Protein 6JIM (pdb70)

Nearest PDB structures (foldseek):
  6jim-assembly1_A  TM=1.002E+00  e=1.216E-95  Chikungunya virus
  6jim-assembly2_B  TM=9.977E-01  e=2.185E-89  Chikungunya virus
  7y38-assembly1_Y  TM=8.653E-01  e=7.399E-64  Chikungunya virus strain S27-African prototype
  3wrx-assembly2_D  TM=7.980E-01  e=1.448E-18  Tobacco mosaic virus strain tomato/L
  3wry-assembly1_C  TM=7.165E-01  e=4.463E-19  Tobacco mosaic virus strain tomato/L

B-factor: mean 48.96, std 15.88, range [22.51, 107.55]

Organism: NCBI:txid1534555

InterPro domains:
  IPR001788 RNA-dependent RNA polymerase, alsuviricetes [PF00978] (2015-2461)
  IPR002588 Alphavirus-like methyltransferase domain [PF01660] (16-377)
  IPR002588 Alphavirus-like methyltransferase domain [PS51743] (28-259)
  IPR002589 Macro domain [PF01661] (1353-1452)
  IPR002589 Macro domain [PS51154] (1324-1493)
  IPR002589 Macro domain [SM00506] (1336-1458)
  IPR002620 Alphavirus nsp2 protease domain [PF01707] (964-1165)
  IPR002620 Alphavirus nsp2 protease domain [PS51520] (1004-1327)
  IPR007094 RNA-directed RNA polymerase, catalytic domain [PS50507] (2228-2343)
  IPR027351 (+) RNA virus helicase core domain [PF01443] (719-957)
  IPR027351 (+) RNA virus helicase core domain [PS51657] (690-991)
  IPR027417 P-loop containing nucleoside triphosphate hydrolase [G3DSA:3.40.50.300] (713-842)
  IPR027417 P-loop containing nucleoside triphosphate hydrolase [G3DSA:3.40.50.300] (844-981)
  IPR027417 P-loop containing nucleoside triphosphate hydrolase [SSF52540] (717-866)
  IPR029063 S-adenosyl-L-methionine-dependent methyltransferase superfamily [G3DSA:3.40.50.150] (1145-1505)
  IPR043472 Macro domain-like [G3DSA:3.40.220.10] (1337-1493)
  IPR043472 Macro domain-like [SSF52949] (1327-1492)
  IPR043502 DNA/RNA polymerase superfamily [SSF56672] (2007-2422)
  IPR044371 Non-structural protein 3, X-domain-like [cd21557] (1349-1476)
  IPR044936 Alphavirus nsP2 protease domain superfamily [G3DSA:3.90.70.110] (991-1140)

Foldseek 3Di:
DDWDCPVDFIAAADDPVFDDQAQKTKAQLVVLVVDPVSPLCNLVSVLQQCCAVVVVSAIWIFGHDDTAHSLLRNLLRNQLRLLRRLQVVVLVQQLCCVPVNADPPDCSPVKDWDALVPDDQQKWAANVVSHIDGSVVHGTITIDDDCVNPVVSVLSSNLSSVFHRYFADFAEEEEEEDFQLCLLVVCLVPDDQQAAEEECADVLQVVSQVCSCVPPVHGHGYYYLSCCSSPFDDHAHAEYEYEQQQQEAQNSVRRSCVRRVHPHHYYYYHYVLAHHHARPSRRDRDSSDDPHPHYAYGQEHAQAEPLLQLLCCVQPVVVSHAYQQDADDAAAEAAPHDDDDDPQEAEEEADPVCQVVVCVVDPPHHYDYLNNCANAATQEYEYADEDADVPPCLDSSHSSVNSRNSRHSYYYYHYYHPVRPCVVCRRPRDDDRRHDHPVVSVVSVVVSVVVVVD/DDWDCPDQFIAAADDPVFDDQAQKTKAWLVVLCVDPVSVLQNLVSVLQCVLCVCDDTAIWIFGHDDTAHSLLGNLQRNQLSLLRRLQLVVLVQQLCCVPVNADPPDPSVQKDKDALVPDPQQKWRENVVSHIDGSVVDGGITIDDDCVSPVVSVLSSNLSSVQHRYFADFAEEEEEEDFQLCLLVVCLVPDDQQAAEEEQADVLQVVSQVCSCVVPVDGHHYYYLSCCSRPADDHAHAEYEYEQPQQGQQNSVRRSCVRRVHPHHYYYYHYVLAHHHDRPSNGDDDSSDDDHPHYAYGQEHAQAAPLLQLLCCVQPVVVRHAYQQPADDAAAEAADPPDDDDPQAAEEEADQVCQVVVCVVDPPHHYDYLNNCQNAATQEYEYADEDADVPLCLDSSHSSVNSRNGRHSYYYYYYYHPPRPVVVCRRPGDDDRSHDHPVVSVVSVVVSVVVVVPD

CATH classification: 3.40.50.300 (+1 more: 3.40.50.300)

Solvent-accessible surface area: 40825 Å² total; per-residue (Å²): 34,97,26,45,74,60,113,69,24,4,77,0,65,38,69,148,116,33,96,57,6,37,68,0,1,9,16,30,1,60,44,0,0,82,23,101,91,0,61,40,0,8,39,0,0,26,40,1,34,62,21,45,76,91,76,91,13,12,75,0,0,0,0,9,38,83,59,3,34,54,87,15,1,29,1,2,0,0,3,0,0,13,28,17,7,38,31,43,74,0,9,140,54,0,46,92,7,18,126,138,28,56,44,132,132,69,92,28,93,70,17,120,85,32,157,6,106,73,12,145,61,94,41,0,0,4,24,92,79,139,63,2,4,69,62,131,88,13,81,41,72,0,3,9,10,109,51,0,78,40,2,156,18,7,63,36,26,73,8,0,105,86,16,22,1,48,18,49,155,42,43,9,4,0,0,22,12,8,1,12,0,14,18,21,38,0,0,22,78,50,2,59,149,104,8,8,3,0,0,25,29,160,73,0,12,112,26,0,26,42,31,0,86,200,117,98,60,43,119,24,79,13,72,27,2,94,33,0,10,61,102,10,25,147,102,93,0,38,7,0,5,0,2,14,1,66,12,17,5,9,0,17,10,17,1,0,3,12,35,8,149,0,151,101,28,0,0,4,0,0,4,76,100,9,5,36,63,160,13,62,28,155,15,122,42,55,19,61,60,107,27,17,92,71,60,47,124,3,36,5,0,92,32,0,2,33,9,0,0,7,0,0,0,49,76,16,23,143,40,142,0,66,0,9,26,138,69,96,138,109,14,60,31,1,55,115,52,93,40,73,14,76,125,54,10,0,0,0,0,5,38,150,61,44,10,142,77,0,73,86,75,34,172,88,61,75,16,16,6,0,25,28,0,1,10,1,49,50,158,3,0,0,4,6,10,71,37,47,87,176,51,100,55,12,41,70,102,6,65,33,0,1,0,2,0,0,3,0,64,9,49,5,5,4,56,7,90,92,66,4,98,13,31,161,40,2,106,104,37,48,184,58,128,21,75,1,74,71,123,60,30,70,97,32,28,57,72,4,47,68,11,2,90,116,39,92,32,99,73,56,110,69,22,4,74,0,44,45,83,111,149,38,91,62,6,35,72,0,0,10,19,31,8,35,70,0,1,166,25,144,112,1,56,47,0,21,40,0,0,22,35,2,27,28,28,28,96,122,119,51,90,2,72,0,0,0,0,8,36,82,60,2,30,58,88,24,0,26,1,3,0,0,4,0,0,16,29,16,12,39,28,32,82,0,8,109,57,0,46,91,7,14,104,132,26,63,32,166,157,65,93,18,62,88,21,102,92,25,127,2,94,81,20,176,64,101,39,0,0,15,24,130,72,155,57,2,4,80,48,128,88,12,80,25,130,1,3,4,14,81,45,0,95,41,1,148,13,8,58,36,24,74,8,0,101,85,17,21,1,49,20,50,164,39,28,8,0,0,0,25,12,8,1,13,0,16,19,19,39,1,0,22,79,54,2,64,152,90,8,8,4,0,0,25,28,154,69,0,10,107,24,0,37,57,29,0,73,193,118,99,58,46,120,15,82,15,69,22,2,91,31,0,10,61,114,15,36,111,99,82,1,24,9,0,9,0,3,15,1,55,16,15,6,5,0,19,10,13,1,0,6,12,37,8,147,0,138,96,34,0,0,4,0,1,5,83,96,9,6,35,59,159,19,64,23,162,10,128,46,50,20,75,57,106,30,15,95,56,62,43,126,3,39,5,0,101,31,0,2,33,10,0,0,5,0,0,0,52,75,18,23,145,40,141,0,69,0,15,26,141,77,98,44,110,14,62,29,2,51,115,52,94,40,73,15,74,122,37,10,0,0,0,0,6,35,162,60,45,20,126,65,0,73,89,76,36,167,88,60,74,18,24,18,0,25,38,0,2,8,2,50,51,151,2,0,0,3,4,9,68,40,50,88,176,49,99,57,11,42,74,107,4,67,32,0,1,0,1,0,0,3,0,77,9,49,4,6,3,51,6,95,97,64,4,101,15,29,159,39,2,106,100,28,44,187,61,119,20,65,1,72,81,137,67,28,83,86,31,29,59,69,4,40,70,10,3,87,84,52

Structure (mmCIF, N/CA/C/O backbone):
data_6JIM
#
_entry.id   6JIM
#
_cell.length_a   53.888
_cell.length_b   53.905
_cell.length_c   100.718
_cell.angle_alpha   96.93
_cell.angle_beta   94.07
_cell.angle_gamma   97.04
#
_symmetry.space_group_name_H-M   'P 1'
#
loop_
_entity.id
_entity.type
_entity.pdbx_description
1 polymer helicase
2 polymer "RNA (5'-R(P*UP*UP*UP*UP*UP)-3')"
3 non-polymer "ADENOSINE-5'-DIPHOSPHATE"
4 non-polymer 'MAGNESIUM ION'
5 non-polymer 'ALUMINUM ION'
6 non-polymer 'FLUORIDE ION'
7 non-polymer 'CHLORIDE ION'
8 non-polymer GLYCEROL
9 water water
#
loop_
_atom_site.group_PDB
_atom_site.id
_atom_site.type_symbol
_atom_site.label_atom_id
_atom_site.label_alt_id
_atom_site.label_comp_id
_atom_site.label_asym_id
_atom_site.label_entity_id
_atom_site.label_seq_id
_atom_site.pdbx_PDB_ins_code
_atom_site.Cartn_x
_atom_site.Cartn_y
_atom_site.Cartn_z
_atom_site.occupancy
_atom_site.B_iso_or_equiv
_atom_site.auth_seq_id
_atom_site.auth_comp_id
_atom_site.auth_asym_id
_atom_site.auth_atom_id
_atom_site.pdbx_PDB_model_num
ATOM 1 N N . GLY A 1 1 ? 11.787 4.351 34.739 1.00 84.92 1 GLY A N 1
ATOM 2 C CA . GLY A 1 1 ? 11.417 4.982 35.993 1.00 81.06 1 GLY A CA 1
ATOM 3 C C . GLY A 1 1 ? 11.897 6.416 36.079 1.00 78.84 1 GLY A C 1
ATOM 4 O O . GLY A 1 1 ? 12.576 6.918 35.181 1.00 81.14 1 GLY A O 1
ATOM 5 N N . ILE A 1 2 ? 11.559 7.092 37.145 1.00 81.95 2 ILE A N 1
ATOM 6 C CA . ILE A 1 2 ? 11.991 8.476 37.296 1.00 75.44 2 ILE A CA 1
ATOM 7 C C . ILE A 1 2 ? 13.265 8.511 38.118 1.00 64.06 2 ILE A C 1
ATOM 8 O O . ILE A 1 2 ? 13.414 7.772 39.099 1.00 56.98 2 ILE A O 1
ATOM 13 N N . ILE A 1 3 ? 14.145 9.448 37.776 1.00 60.18 3 ILE A N 1
ATOM 14 C CA . ILE A 1 3 ? 15.402 9.641 38.483 1.00 59.00 3 ILE A CA 1
ATOM 15 C C . ILE A 1 3 ? 15.571 11.109 38.854 1.00 62.68 3 ILE A C 1
ATOM 16 O O . ILE A 1 3 ? 15.624 11.975 37.971 1.00 62.28 3 ILE A O 1
ATOM 21 N N . GLU A 1 4 ? 15.710 11.381 40.150 1.00 61.21 4 GLU A N 1
ATOM 22 C CA . GLU A 1 4 ? 15.965 12.717 40.670 1.00 65.28 4 GLU A CA 1
ATOM 23 C C . GLU A 1 4 ? 17.339 12.757 41.323 1.00 66.46 4 GLU A C 1
ATOM 24 O O . GLU A 1 4 ? 17.942 11.724 41.622 1.00 64.85 4 GLU A O 1
ATOM 26 N N . THR A 1 5 ? 17.826 13.972 41.565 1.00 64.83 5 THR A N 1
ATOM 27 C CA . THR A 1 5 ? 19.121 14.174 42.219 1.00 63.83 5 THR A CA 1
ATOM 28 C C . THR A 1 5 ? 19.008 15.252 43.292 1.00 66.25 5 THR A C 1
ATOM 29 O O . THR A 1 5 ? 19.642 16.304 43.201 1.00 73.57 5 THR A O 1
ATOM 33 N N . PRO A 1 6 ? 18.216 15.014 44.341 1.00 72.99 6 PRO A N 1
ATOM 34 C CA . PRO A 1 6 ? 18.112 16.007 45.427 1.00 74.39 6 PRO A CA 1
ATOM 35 C C . PRO A 1 6 ? 19.440 16.153 46.156 1.00 81.98 6 PRO A C 1
ATOM 36 O O . PRO A 1 6 ? 19.995 15.174 46.656 1.00 78.50 6 PRO A O 1
ATOM 40 N N . ARG A 1 7 ? 19.935 17.390 46.221 1.00 86.60 7 ARG A N 1
ATOM 41 C CA . ARG A 1 7 ? 21.250 17.672 46.791 1.00 90.72 7 ARG A CA 1
ATOM 42 C C . ARG A 1 7 ? 21.387 17.086 48.190 1.00 92.57 7 ARG A C 1
ATOM 43 O O . ARG A 1 7 ? 20.538 17.313 49.056 1.00 97.98 7 ARG A O 1
ATOM 45 N N . GLY A 1 8 ? 22.447 16.308 48.402 1.00 91.67 8 GLY A N 1
ATOM 46 C CA . GLY A 1 8 ? 23.359 15.907 47.346 1.00 85.41 8 GLY A CA 1
ATOM 47 C C . GLY A 1 8 ? 23.330 14.395 47.224 1.00 77.57 8 GLY A C 1
ATOM 48 O O . GLY A 1 8 ? 24.264 13.700 47.635 1.00 76.59 8 GLY A O 1
ATOM 49 N N . ALA A 1 9 ? 22.231 13.891 46.664 1.00 73.16 9 ALA A N 1
ATOM 50 C CA . ALA A 1 9 ? 21.941 12.467 46.644 1.00 64.74 9 ALA A CA 1
ATOM 51 C C . ALA A 1 9 ? 21.280 12.109 45.320 1.00 59.11 9 ALA A C 1
ATOM 52 O O . ALA A 1 9 ? 21.097 12.953 44.439 1.00 61.04 9 ALA A O 1
ATOM 54 N N . ILE A 1 10 ? 20.925 10.838 45.177 1.00 50.89 10 ILE A N 1
ATOM 55 C CA . ILE A 1 10 ? 20.247 10.340 43.989 1.00 49.78 10 ILE A CA 1
ATOM 56 C C . ILE A 1 10 ? 19.057 9.515 44.452 1.00 45.44 10 ILE A C 1
ATOM 57 O O . ILE A 1 10 ? 19.165 8.741 45.412 1.00 44.62 10 ILE A O 1
ATOM 62 N N . LYS A 1 11 ? 17.917 9.709 43.795 1.00 44.67 11 LYS A N 1
ATOM 63 C CA . LYS A 1 11 ? 16.689 8.997 44.111 1.00 49.44 11 LYS A CA 1
ATOM 64 C C . LYS A 1 11 ? 16.079 8.491 42.816 1.00 53.13 11 LYS A C 1
ATOM 65 O O . LYS A 1 11 ? 15.898 9.262 41.867 1.00 53.55 11 LYS A O 1
ATOM 71 N N . VAL A 1 12 ? 15.769 7.201 42.779 1.00 46.52 12 VAL A N 1
ATOM 72 C CA . VAL A 1 12 ? 15.109 6.582 41.641 1.00 45.93 12 VAL A CA 1
ATOM 73 C C . VAL A 1 12 ? 13.737 6.123 42.101 1.00 50.81 12 VAL A C 1
ATOM 74 O O . VAL A 1 12 ? 13.616 5.436 43.122 1.00 51.43 12 VAL A O 1
ATOM 78 N N . THR A 1 13 ? 12.707 6.521 41.369 1.00 52.07 13 THR A N 1
ATOM 79 C CA . THR A 1 13 ? 11.341 6.121 41.671 1.00 60.73 13 THR A CA 1
ATOM 80 C C . THR A 1 13 ? 10.850 5.247 40.528 1.00 58.23 13 THR A C 1
ATOM 81 O O . THR A 1 13 ? 10.894 5.658 39.363 1.00 58.82 13 THR A O 1
ATOM 85 N N . ALA A 1 14 ? 10.437 4.031 40.859 1.00 53.32 14 ALA A N 1
ATOM 86 C CA . ALA A 1 14 ? 9.871 3.128 39.876 1.00 61.53 14 ALA A CA 1
ATOM 87 C C . ALA A 1 14 ? 8.409 3.476 39.636 1.00 67.27 14 ALA A C 1
ATOM 88 O O . ALA A 1 14 ? 7.678 3.840 40.564 1.00 65.84 14 ALA A O 1
ATOM 90 N N . GLN A 1 15 ? 7.998 3.385 38.388 1.00 68.46 15 GLN A N 1
ATOM 91 C CA . GLN A 1 15 ? 6.630 3.602 37.949 1.00 71.98 15 GLN A CA 1
ATOM 92 C C . GLN A 1 15 ? 5.953 2.269 37.664 1.00 74.90 15 GLN A C 1
ATOM 93 O O . GLN A 1 15 ? 6.627 1.253 37.464 1.00 71.77 15 GLN A O 1
ATOM 99 N N . PRO A 1 16 ? 4.600 2.228 37.645 1.00 83.20 16 PRO A N 1
ATOM 100 C CA . PRO A 1 16 ? 3.898 0.940 37.506 1.00 79.32 16 PRO A CA 1
ATOM 101 C C . PRO A 1 16 ? 4.300 0.102 36.294 1.00 74.42 16 PRO A C 1
ATOM 102 O O . PRO A 1 16 ? 4.107 -1.115 36.312 1.00 74.20 16 PRO A O 1
ATOM 106 N N . THR A 1 17 ? 4.851 0.719 35.244 1.00 75.40 17 THR A N 1
ATOM 107 C CA . THR A 1 17 ? 5.274 -0.028 34.064 1.00 77.64 17 THR A CA 1
ATOM 108 C C . THR A 1 17 ? 6.595 -0.763 34.260 1.00 69.74 17 THR A C 1
ATOM 109 O O . THR A 1 17 ? 6.930 -1.632 33.445 1.00 64.23 17 THR A O 1
ATOM 113 N N . ASP A 1 18 ? 7.352 -0.432 35.299 1.00 68.62 18 ASP A N 1
ATOM 114 C CA . ASP A 1 18 ? 8.756 -0.798 35.370 1.00 64.21 18 ASP A CA 1
ATOM 115 C C . ASP A 1 18 ? 8.941 -2.254 35.772 1.00 59.12 18 ASP A C 1
ATOM 116 O O . ASP A 1 18 ? 8.166 -2.808 36.554 1.00 68.03 18 ASP A O 1
ATOM 121 N N . HIS A 1 19 ? 9.986 -2.870 35.220 1.00 46.62 19 HIS A N 1
ATOM 122 C CA . HIS A 1 19 ? 10.426 -4.182 35.676 1.00 46.07 19 HIS A CA 1
ATOM 123 C C . HIS A 1 19 ? 11.207 -4.003 36.974 1.00 48.70 19 HIS A C 1
ATOM 124 O O . HIS A 1 19 ? 12.221 -3.296 37.009 1.00 48.52 19 HIS A O 1
ATOM 131 N N . VAL A 1 20 ? 10.733 -4.636 38.039 1.00 48.35 20 VAL A N 1
ATOM 132 C CA . VAL A 1 20 ? 11.269 -4.421 39.376 1.00 50.45 20 VAL A CA 1
ATOM 133 C C . VAL A 1 20 ? 11.406 -5.769 40.075 1.00 48.71 20 VAL A C 1
ATOM 134 O O . VAL A 1 20 ? 10.520 -6.624 39.977 1.00 49.26 20 VAL A O 1
ATOM 138 N N . VAL A 1 21 ? 12.534 -5.966 40.757 1.00 42.03 21 VAL A N 1
ATOM 139 C CA . VAL A 1 21 ? 12.755 -7.111 41.636 1.00 42.82 21 VAL A CA 1
ATOM 140 C C . VAL A 1 21 ? 12.843 -6.568 43.056 1.00 42.19 21 VAL A C 1
ATOM 141 O O . VAL A 1 21 ? 13.820 -5.896 43.412 1.00 37.54 21 VAL A O 1
ATOM 145 N N . GLY A 1 22 ? 11.822 -6.842 43.870 1.00 42.90 22 GLY A N 1
ATOM 146 C CA . GLY A 1 22 ? 11.746 -6.241 45.187 1.00 37.72 22 GLY A CA 1
ATOM 147 C C . GLY A 1 22 ? 11.751 -4.726 45.093 1.00 47.38 22 GLY A C 1
ATOM 148 O O . GLY A 1 22 ? 10.813 -4.142 44.549 1.00 46.53 22 GLY A O 1
ATOM 149 N N . GLU A 1 23 ? 12.804 -4.075 45.591 1.00 39.21 23 GLU A N 1
ATOM 150 C CA . GLU A 1 23 ? 12.931 -2.622 45.530 1.00 35.94 23 GLU A CA 1
ATOM 151 C C . GLU A 1 23 ? 13.972 -2.165 44.508 1.00 37.40 23 GLU A C 1
ATOM 152 O O . GLU A 1 23 ? 14.315 -0.974 44.460 1.00 36.39 23 GLU A O 1
ATOM 158 N N . TYR A 1 24 ? 14.479 -3.072 43.688 1.00 32.77 24 TYR A N 1
ATOM 159 C CA . TYR A 1 24 ? 15.491 -2.741 42.699 1.00 33.56 24 TYR A CA 1
ATOM 160 C C . TYR A 1 24 ? 14.839 -2.641 41.329 1.00 41.41 24 TYR A C 1
ATOM 161 O O . TYR A 1 24 ? 14.092 -3.537 40.921 1.00 40.13 24 TYR A O 1
ATOM 170 N N . LEU A 1 25 ? 15.111 -1.535 40.644 1.00 37.87 25 LEU A N 1
ATOM 171 C CA . LEU A 1 25 ? 14.607 -1.298 39.302 1.00 36.73 25 LEU A CA 1
ATOM 172 C C . LEU A 1 25 ? 15.522 -1.983 38.297 1.00 42.90 25 LEU A C 1
ATOM 173 O O . LEU A 1 25 ? 16.748 -1.834 38.362 1.00 44.64 25 LEU A O 1
ATOM 178 N N . VAL A 1 26 ? 14.921 -2.745 37.383 1.00 38.23 26 VAL A N 1
ATOM 179 C CA . VAL A 1 26 ? 15.652 -3.467 36.349 1.00 41.15 26 VAL A CA 1
ATOM 180 C C . VAL A 1 26 ? 15.697 -2.595 35.101 1.00 52.02 26 VAL A C 1
ATOM 181 O O . VAL A 1 26 ? 14.656 -2.223 34.551 1.00 55.42 26 VAL A O 1
ATOM 185 N N . LEU A 1 27 ? 16.905 -2.273 34.652 1.00 46.12 27 LEU A N 1
ATOM 186 C CA . LEU A 1 27 ? 17.106 -1.403 33.512 1.00 45.85 27 LEU A CA 1
ATOM 187 C C . LEU A 1 27 ? 18.025 -2.077 32.509 1.00 47.80 27 LEU A C 1
ATOM 188 O O . LEU A 1 27 ? 18.926 -2.835 32.877 1.00 45.65 27 LEU A O 1
ATOM 193 N N . SER A 1 28 ? 17.788 -1.787 31.231 1.00 52.05 28 SER A N 1
ATOM 194 C CA . SER A 1 28 ? 18.731 -2.172 30.201 1.00 49.69 28 SER A CA 1
ATOM 195 C C . SER A 1 28 ? 19.961 -1.268 30.276 1.00 47.15 28 SER A C 1
ATOM 196 O O . SER A 1 28 ? 19.859 -0.105 30.673 1.00 48.27 28 SER A O 1
ATOM 199 N N . PRO A 1 29 ? 21.139 -1.786 29.915 1.00 49.25 29 PRO A N 1
ATOM 200 C CA . PRO A 1 29 ? 22.344 -0.939 29.938 1.00 50.25 29 PRO A CA 1
ATOM 201 C C . PRO A 1 29 ? 22.211 0.327 29.108 1.00 54.68 29 PRO A C 1
ATOM 202 O O . PRO A 1 29 ? 22.718 1.384 29.509 1.00 52.32 29 PRO A O 1
ATOM 206 N N . GLN A 1 30 ? 21.544 0.249 27.952 1.00 55.58 30 GLN A N 1
ATOM 207 C CA . GLN A 1 30 ? 21.401 1.429 27.104 1.00 57.66 30 GLN A CA 1
ATOM 208 C C . GLN A 1 30 ? 20.541 2.487 27.782 1.00 52.86 30 GLN A C 1
ATOM 209 O O . GLN A 1 30 ? 20.847 3.682 27.700 1.00 52.52 30 GLN A O 1
ATOM 215 N N . THR A 1 31 ? 19.454 2.069 28.440 1.00 47.45 31 THR A N 1
ATOM 216 C CA . THR A 1 31 ? 18.632 3.019 29.186 1.00 56.41 31 THR A CA 1
ATOM 217 C C . THR A 1 31 ? 19.460 3.747 30.237 1.00 52.01 31 THR A C 1
ATOM 218 O O . THR A 1 31 ? 19.303 4.958 30.433 1.00 50.42 31 THR A O 1
ATOM 222 N N . VAL A 1 32 ? 20.352 3.023 30.921 1.00 53.63 32 VAL A N 1
ATOM 223 C CA . VAL A 1 32 ? 21.270 3.665 31.857 1.00 50.75 32 VAL A CA 1
ATOM 224 C C . VAL A 1 32 ? 22.176 4.646 31.120 1.00 47.05 32 VAL A C 1
ATOM 225 O O . VAL A 1 32 ? 22.382 5.780 31.566 1.00 49.52 32 VAL A O 1
ATOM 229 N N . LEU A 1 33 ? 22.721 4.230 29.972 1.00 46.38 33 LEU A N 1
ATOM 230 C CA . LEU A 1 33 ? 23.674 5.079 29.259 1.00 51.01 33 LEU A CA 1
ATOM 231 C C . LEU A 1 33 ? 23.016 6.329 28.686 1.00 56.83 33 LEU A C 1
ATOM 232 O O . LEU A 1 33 ? 23.682 7.362 28.544 1.00 57.94 33 LEU A O 1
ATOM 237 N N . ARG A 1 34 ? 21.725 6.256 28.336 1.00 50.26 34 ARG A N 1
ATOM 238 C CA . ARG A 1 34 ? 21.035 7.439 27.830 1.00 51.75 34 ARG A CA 1
ATOM 239 C C . ARG A 1 34 ? 20.798 8.466 28.926 1.00 56.13 34 ARG A C 1
ATOM 240 O O . ARG A 1 34 ? 20.659 9.660 28.630 1.00 53.72 34 ARG A O 1
ATOM 248 N N . SER A 1 35 ? 20.749 8.028 30.186 1.00 58.21 35 SER A N 1
ATOM 249 C CA . SER A 1 35 ? 20.359 8.899 31.288 1.00 52.54 35 SER A CA 1
ATOM 250 C C . SER A 1 35 ? 21.584 9.620 31.827 1.00 51.27 35 SER A C 1
ATOM 251 O O . SER A 1 35 ? 22.497 8.985 32.370 1.00 51.41 35 SER A O 1
ATOM 254 N N . GLN A 1 36 ? 21.595 10.945 31.683 1.00 51.75 36 GLN A N 1
ATOM 255 C CA . GLN A 1 36 ? 22.713 11.745 32.169 1.00 58.38 36 GLN A CA 1
ATOM 256 C C . GLN A 1 36 ? 22.849 11.645 33.681 1.00 53.86 36 GLN A C 1
ATOM 257 O O . GLN A 1 36 ? 23.967 11.624 34.209 1.00 54.67 36 GLN A O 1
ATOM 263 N N . LYS A 1 37 ? 21.728 11.593 34.397 1.00 52.08 37 LYS A N 1
ATOM 264 C CA . LYS A 1 37 ? 21.788 11.600 35.854 1.00 52.62 37 LYS A CA 1
ATOM 265 C C . LYS A 1 37 ? 22.189 10.253 36.437 1.00 51.66 37 LYS A C 1
ATOM 266 O O . LYS A 1 37 ? 22.465 10.175 37.640 1.00 48.80 37 LYS A O 1
ATOM 272 N N . LEU A 1 38 ? 22.226 9.202 35.620 1.00 45.29 38 LEU A N 1
ATOM 273 C CA . LEU A 1 38 ? 22.804 7.924 35.998 1.00 48.01 38 LEU A CA 1
ATOM 274 C C . LEU A 1 38 ? 24.249 7.780 35.527 1.00 45.37 38 LEU A C 1
ATOM 275 O O . LEU A 1 38 ? 24.780 6.666 35.513 1.00 41.32 38 LEU A O 1
ATOM 280 N N . SER A 1 39 ? 24.900 8.883 35.144 1.00 45.71 39 SER A N 1
ATOM 281 C CA . SER A 1 39 ? 26.279 8.790 34.674 1.00 47.07 39 SER A CA 1
ATOM 282 C C . SER A 1 39 ? 27.214 8.216 35.732 1.00 48.39 39 SER A C 1
ATOM 283 O O . SER A 1 39 ? 28.232 7.609 35.381 1.00 53.28 39 SER A O 1
ATOM 286 N N . LEU A 1 40 ? 26.880 8.357 37.015 1.00 43.81 40 LEU A N 1
ATOM 287 C CA . LEU A 1 40 ? 27.712 7.775 38.062 1.00 45.27 40 LEU A CA 1
ATOM 288 C C . LEU A 1 40 ? 27.775 6.248 38.004 1.00 41.67 40 LEU A C 1
ATOM 289 O O . LEU A 1 40 ? 28.577 5.660 38.733 1.00 43.51 40 LEU A O 1
ATOM 294 N N . ILE A 1 41 ? 26.972 5.587 37.168 1.00 37.89 41 ILE A N 1
ATOM 295 C CA . ILE A 1 41 ? 27.076 4.133 37.033 1.00 44.12 41 ILE A CA 1
ATOM 296 C C . ILE A 1 41 ? 27.183 3.748 35.560 1.00 43.98 41 ILE A C 1
ATOM 297 O O . ILE A 1 41 ? 26.903 2.604 35.182 1.00 44.04 41 ILE A O 1
ATOM 302 N N . HIS A 1 42 ? 27.599 4.688 34.715 1.00 43.63 42 HIS A N 1
ATOM 303 C CA . HIS A 1 42 ? 27.757 4.345 33.306 1.00 47.35 42 HIS A CA 1
ATOM 304 C C . HIS A 1 42 ? 28.857 3.308 33.111 1.00 49.01 42 HIS A C 1
ATOM 305 O O . HIS A 1 42 ? 28.743 2.437 32.238 1.00 44.33 42 HIS A O 1
ATOM 312 N N . ALA A 1 43 ? 29.918 3.369 33.923 1.00 44.85 43 ALA A N 1
ATOM 313 C CA . ALA A 1 43 ? 30.938 2.329 33.855 1.00 47.45 43 ALA A CA 1
ATOM 314 C C . ALA A 1 43 ? 30.340 0.960 34.139 1.00 43.30 43 ALA A C 1
ATOM 315 O O . ALA A 1 43 ? 30.758 -0.038 33.542 1.00 42.80 43 ALA A O 1
ATOM 317 N N . LEU A 1 44 ? 29.349 0.895 35.030 1.00 39.02 44 LEU A N 1
ATOM 318 C CA . LEU A 1 44 ? 28.674 -0.371 35.294 1.00 40.78 44 LEU A CA 1
ATOM 319 C C . LEU A 1 44 ? 27.912 -0.846 34.063 1.00 44.67 44 LEU A C 1
ATOM 320 O O . LEU A 1 44 ? 28.045 -2.002 33.647 1.00 42.98 44 LEU A O 1
ATOM 325 N N . ALA A 1 45 ? 27.114 0.042 33.460 1.00 47.37 45 ALA A N 1
ATOM 326 C CA . ALA A 1 45 ? 26.359 -0.321 32.263 1.00 43.92 45 ALA A CA 1
ATOM 327 C C . ALA A 1 45 ? 27.284 -0.787 31.149 1.00 50.23 45 ALA A C 1
ATOM 328 O O . ALA A 1 45 ? 26.997 -1.775 30.463 1.00 47.38 45 ALA A O 1
ATOM 330 N N . GLU A 1 46 ? 28.408 -0.095 30.959 1.00 50.28 46 GLU A N 1
ATOM 331 C CA . GLU A 1 46 ? 29.351 -0.515 29.931 1.00 51.86 46 GLU A CA 1
ATOM 332 C C . GLU A 1 46 ? 29.932 -1.883 30.255 1.00 52.33 46 GLU A C 1
ATOM 333 O O . GLU A 1 46 ? 30.073 -2.739 29.373 1.00 47.58 46 GLU A O 1
ATOM 339 N N . GLN A 1 47 ? 30.240 -2.120 31.526 1.00 51.25 47 GLN A N 1
ATOM 340 C CA . GLN A 1 47 ? 30.793 -3.405 31.919 1.00 55.33 47 GLN A CA 1
ATOM 341 C C . GLN A 1 47 ? 29.756 -4.521 31.812 1.00 58.16 47 GLN A C 1
ATOM 342 O O . GLN A 1 47 ? 30.115 -5.679 31.557 1.00 58.07 47 GLN A O 1
ATOM 348 N N . VAL A 1 48 ? 28.470 -4.201 31.967 1.00 53.86 48 VAL A N 1
ATOM 349 C CA . VAL A 1 48 ? 27.445 -5.228 31.783 1.00 56.04 48 VAL A CA 1
ATOM 350 C C . VAL A 1 48 ? 27.375 -5.671 30.321 1.00 62.26 48 VAL A C 1
ATOM 351 O O . VAL A 1 48 ? 27.232 -6.866 30.035 1.00 57.37 48 VAL A O 1
ATOM 355 N N . LYS A 1 49 ? 27.483 -4.731 29.372 1.00 61.32 49 LYS A N 1
ATOM 356 C CA . LYS A 1 49 ? 27.384 -5.121 27.968 1.00 65.74 49 LYS A CA 1
ATOM 357 C C . LYS A 1 49 ? 28.651 -5.838 27.504 1.00 69.65 49 LYS A C 1
ATOM 358 O O . LYS A 1 49 ? 28.578 -6.814 26.752 1.00 71.34 49 LYS A O 1
ATOM 364 N N . THR A 1 50 ? 29.819 -5.387 27.969 1.00 73.33 50 THR A N 1
ATOM 365 C CA . THR A 1 50 ? 31.074 -6.004 27.558 1.00 80.39 50 THR A CA 1
ATOM 366 C C . THR A 1 50 ? 31.193 -7.463 27.992 1.00 83.94 50 THR A C 1
ATOM 367 O O . THR A 1 50 ? 31.970 -8.212 27.390 1.00 84.98 50 THR A O 1
ATOM 371 N N . CYS A 1 51 ? 30.453 -7.890 29.013 1.00 83.27 51 CYS A N 1
ATOM 372 C CA . CYS A 1 51 ? 30.488 -9.282 29.443 1.00 82.45 51 CYS A CA 1
ATOM 373 C C . CYS A 1 51 ? 29.190 -10.029 29.172 1.00 83.03 51 CYS A C 1
ATOM 374 O O . CYS A 1 51 ? 29.036 -11.155 29.648 1.00 86.63 51 CYS A O 1
ATOM 377 N N . THR A 1 52 ? 28.258 -9.450 28.413 1.00 79.94 52 THR A N 1
ATOM 378 C CA . THR A 1 52 ? 27.014 -10.141 28.081 1.00 86.72 52 THR A CA 1
ATOM 379 C C . THR A 1 52 ? 26.849 -10.279 26.574 1.00 95.91 52 THR A C 1
ATOM 380 O O . THR A 1 52 ? 26.999 -11.386 26.049 1.00 99.85 52 THR A O 1
ATOM 384 N N . HIS A 1 53 ? 26.539 -9.191 25.860 1.00 98.99 53 HIS A N 1
ATOM 385 C CA . HIS A 1 53 ? 26.311 -9.279 24.422 1.00 99.04 53 HIS A CA 1
ATOM 386 C C . HIS A 1 53 ? 27.546 -9.777 23.686 1.00 98.54 53 HIS A C 1
ATOM 387 O O . HIS A 1 53 ? 27.423 -10.499 22.689 1.00 101.70 53 HIS A O 1
ATOM 389 N N . ASN A 1 54 ? 28.738 -9.414 24.161 1.00 101.48 54 ASN A N 1
ATOM 390 C CA . ASN A 1 54 ? 29.988 -9.863 23.563 1.00 103.19 54 ASN A CA 1
ATOM 391 C C . ASN A 1 54 ? 30.717 -10.913 24.386 1.00 99.43 54 ASN A C 1
ATOM 392 O O . ASN A 1 54 ? 31.406 -11.758 23.811 1.00 100.47 54 ASN A O 1
ATOM 394 N N . GLY A 1 55 ? 30.583 -10.884 25.708 1.00 102.36 55 GLY A N 1
ATOM 395 C CA . GLY A 1 55 ? 31.248 -11.849 26.567 1.00 96.89 55 GLY A CA 1
ATOM 396 C C . GLY A 1 55 ? 32.762 -11.732 26.560 1.00 91.82 55 GLY A C 1
ATOM 397 O O . GLY A 1 55 ? 33.323 -10.790 25.995 1.00 86.49 55 GLY A O 1
ATOM 398 N N . TYR A 1 65 ? 19.438 -9.887 25.801 1.00 82.26 65 TYR A N 1
ATOM 399 C CA . TYR A 1 65 ? 19.930 -8.617 25.274 1.00 83.55 65 TYR A CA 1
ATOM 400 C C . TYR A 1 65 ? 21.387 -8.394 25.657 1.00 79.84 65 TYR A C 1
ATOM 401 O O . TYR A 1 65 ? 22.221 -9.294 25.540 1.00 76.86 65 TYR A O 1
ATOM 403 N N . ASP A 1 66 ? 21.692 -7.180 26.114 1.00 77.04 66 ASP A N 1
ATOM 404 C CA . ASP A 1 66 ? 23.035 -6.830 26.554 1.00 76.01 66 ASP A CA 1
A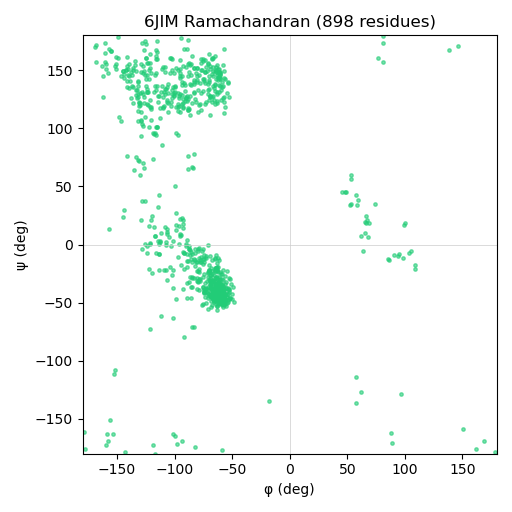TOM 405 C C . ASP A 1 66 ? 23.180 -6.898 28.074 1.00 72.50 66 ASP A C 1
ATOM 406 O O . ASP A 1 66 ? 24.023 -6.201 28.648 1.00 76.44 66 ASP A O 1
ATOM 408 N N . GLY A 1 67 ? 22.382 -7.741 28.736 1.00 69.08 67 GLY A N 1
ATOM 409 C CA . GLY A 1 67 ? 22.384 -7.822 30.186 1.00 58.72 67 GLY A CA 1
ATOM 410 C C . GLY A 1 67 ? 21.412 -6.837 30.806 1.00 56.65 67 GLY A C 1
ATOM 411 O O . GLY A 1 67 ? 20.606 -6.193 30.124 1.00 53.05 67 GLY A O 1
ATOM 412 N N . ARG A 1 68 ? 21.493 -6.718 32.136 1.00 50.11 68 ARG A N 1
ATOM 413 C CA . ARG A 1 68 ? 20.648 -5.783 32.868 1.00 48.17 68 ARG A CA 1
ATOM 414 C C . ARG A 1 68 ? 21.451 -5.096 33.963 1.00 48.19 68 ARG A C 1
ATOM 415 O O . ARG A 1 68 ? 22.462 -5.615 34.440 1.00 49.00 68 ARG A O 1
ATOM 423 N N . VAL A 1 69 ? 20.990 -3.911 34.348 1.00 50.44 69 VAL A N 1
ATOM 424 C CA . VAL A 1 69 ? 21.570 -3.137 35.43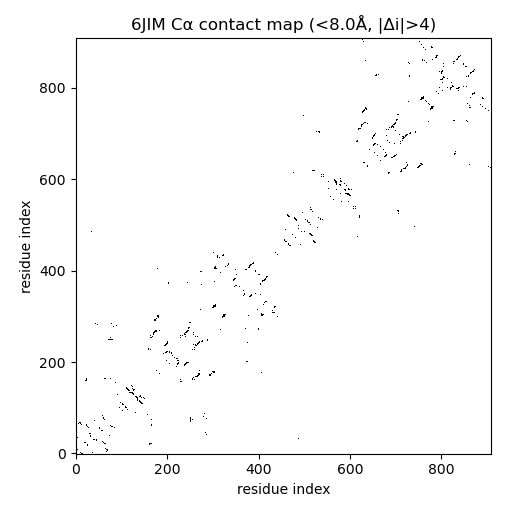6 1.00 43.44 69 VAL A CA 1
ATOM 425 C C . VAL A 1 69 ? 20.463 -2.918 36.451 1.00 45.47 69 VAL A C 1
ATOM 426 O O . VAL A 1 69 ? 19.399 -2.394 36.100 1.00 45.03 69 VAL A O 1
ATOM 430 N N . LEU A 1 70 ? 20.708 -3.314 37.703 1.00 40.13 70 LEU A N 1
ATOM 431 C CA . LEU A 1 70 ? 19.755 -3.125 38.790 1.00 39.91 70 LEU A CA 1
ATOM 432 C C . LEU A 1 70 ? 20.147 -1.910 39.615 1.00 42.19 70 LEU A C 1
ATOM 433 O O . LEU A 1 70 ? 21.322 -1.727 39.947 1.00 38.66 70 LEU A O 1
ATOM 438 N N . VAL A 1 71 ? 19.159 -1.095 39.969 1.00 37.43 71 VAL A N 1
ATOM 439 C CA . VAL A 1 71 ? 19.424 0.118 40.739 1.00 36.58 71 VAL A CA 1
ATOM 440 C C . VAL A 1 71 ? 18.463 0.199 41.918 1.00 37.04 71 VAL A C 1
ATOM 441 O O . VAL A 1 71 ? 17.273 -0.131 41.780 1.00 35.61 71 VAL A O 1
ATOM 445 N N . PRO A 1 72 ? 18.937 0.624 43.089 1.00 36.15 72 PRO A N 1
ATOM 446 C CA . PRO A 1 72 ? 18.046 0.743 44.244 1.00 38.90 72 PRO A CA 1
ATOM 447 C C . PRO A 1 72 ? 17.084 1.899 44.032 1.00 35.57 72 PRO A C 1
ATOM 448 O O . PRO A 1 72 ? 17.485 2.987 43.617 1.00 36.88 72 PRO A O 1
ATOM 452 N N . SER A 1 73 ? 15.808 1.653 44.307 1.00 37.44 73 SER A N 1
ATOM 453 C CA . SER A 1 73 ? 14.766 2.640 44.066 1.00 42.08 73 SER A CA 1
ATOM 454 C C . SER A 1 73 ? 13.993 2.914 45.347 1.00 38.45 73 SER A C 1
ATOM 455 O O . SER A 1 73 ? 13.957 2.083 46.260 1.00 41.93 73 SER A O 1
ATOM 458 N N . GLY A 1 74 ? 13.384 4.100 45.411 1.00 41.74 74 GLY A N 1
ATOM 459 C CA . GLY A 1 74 ? 12.468 4.454 46.473 1.00 46.73 74 GLY A CA 1
ATOM 460 C C . GLY A 1 74 ? 13.021 5.378 47.537 1.00 46.49 74 GLY A C 1
ATOM 461 O O . GLY A 1 74 ? 12.247 5.834 48.393 1.00 47.21 74 GLY A O 1
ATOM 462 N N . TYR A 1 75 ? 14.323 5.674 47.514 1.00 39.18 75 TYR A N 1
ATOM 463 C CA . TYR A 1 75 ? 14.965 6.382 48.614 1.00 41.89 75 TYR A CA 1
ATOM 464 C C . TYR A 1 75 ? 16.079 7.270 48.082 1.00 44.47 75 TYR A C 1
ATOM 465 O O . TYR A 1 75 ? 16.778 6.912 47.130 1.00 42.56 75 TYR A O 1
ATOM 474 N N . ALA A 1 76 ? 16.253 8.423 48.722 1.00 42.59 76 ALA A N 1
ATOM 475 C CA . ALA A 1 76 ? 17.396 9.288 48.438 1.00 44.92 76 ALA A CA 1
ATOM 476 C C . ALA A 1 76 ? 18.651 8.671 49.043 1.00 48.76 76 ALA A C 1
ATOM 477 O O . ALA A 1 76 ? 18.725 8.468 50.260 1.00 45.12 76 ALA A O 1
ATOM 479 N N . ILE A 1 77 ? 19.639 8.382 48.199 1.00 45.08 77 ILE A N 1
ATOM 480 C CA . ILE A 1 77 ? 20.833 7.640 48.590 1.00 46.60 77 ILE A CA 1
ATOM 481 C C . ILE A 1 77 ? 22.053 8.465 48.209 1.00 42.64 77 ILE A C 1
ATOM 482 O O . ILE A 1 77 ? 22.030 9.183 47.206 1.00 43.30 77 ILE A O 1
ATOM 487 N N . SER A 1 78 ? 23.110 8.382 49.017 1.00 42.62 78 SER A N 1
ATOM 488 C CA . SER A 1 78 ? 24.365 9.020 48.645 1.00 37.88 78 SER A CA 1
ATOM 489 C C . SER A 1 78 ? 24.898 8.389 47.361 1.00 36.49 78 SER A C 1
ATOM 490 O O . SER A 1 78 ? 24.678 7.197 47.113 1.00 41.51 78 SER A O 1
ATOM 493 N N . PRO A 1 79 ? 25.593 9.171 46.519 1.00 40.31 79 PRO A N 1
ATOM 494 C CA . PRO A 1 79 ? 26.073 8.618 45.239 1.00 41.50 79 PRO A CA 1
ATOM 495 C C . PRO A 1 79 ? 26.936 7.383 45.405 1.00 35.27 79 PRO A C 1
ATOM 496 O O . PRO A 1 79 ? 26.775 6.418 44.650 1.00 36.70 79 PRO A O 1
ATOM 500 N N . GLU A 1 80 ? 27.851 7.389 46.377 1.00 34.95 80 GLU A N 1
ATOM 501 C CA . GLU A 1 80 ? 28.734 6.239 46.563 1.00 40.98 80 GLU A CA 1
ATOM 502 C C . GLU A 1 80 ? 27.943 4.996 46.957 1.00 39.64 80 GLU A C 1
ATOM 503 O O . GLU A 1 80 ? 28.214 3.901 46.452 1.00 34.10 80 GLU A O 1
ATOM 509 N N . ASP A 1 81 ? 26.952 5.136 47.841 1.00 37.78 81 ASP A N 1
ATOM 510 C CA . ASP A 1 81 ? 26.162 3.962 48.210 1.00 34.17 81 ASP A CA 1
ATOM 511 C C . ASP A 1 81 ? 25.307 3.497 47.036 1.00 34.29 81 ASP A C 1
ATOM 512 O O . ASP A 1 81 ? 25.139 2.290 46.815 1.00 32.31 81 ASP A O 1
ATOM 517 N N . PHE A 1 82 ? 24.783 4.446 46.258 1.00 34.42 82 PHE A N 1
ATOM 518 C CA . PHE A 1 82 ? 24.031 4.098 45.059 1.00 30.67 82 PHE A CA 1
ATOM 519 C C . PHE A 1 82 ? 24.868 3.232 44.128 1.00 36.06 82 PHE A C 1
ATOM 520 O O . PHE A 1 82 ? 24.400 2.198 43.629 1.00 31.26 82 PHE A O 1
ATOM 528 N N . GLN A 1 83 ? 26.116 3.641 43.886 1.00 31.44 83 GLN A N 1
ATOM 529 C CA . GLN A 1 83 ? 26.999 2.864 43.026 1.00 32.27 83 GLN A CA 1
ATOM 530 C C . GLN A 1 83 ? 27.180 1.454 43.565 1.00 30.70 83 GLN A C 1
ATOM 531 O O . GLN A 1 83 ? 27.005 0.475 42.836 1.00 32.26 83 GLN A O 1
ATOM 537 N N . SER A 1 84 ? 27.507 1.338 44.860 1.00 30.24 84 SER A N 1
ATOM 538 C CA . SER A 1 84 ? 27.798 0.033 45.446 1.00 33.34 84 SER A CA 1
ATOM 539 C C . SER A 1 84 ? 26.577 -0.876 45.400 1.00 28.64 84 SER A C 1
ATOM 540 O O . SER A 1 84 ? 26.675 -2.050 45.024 1.00 28.31 84 SER A O 1
ATOM 543 N N . LEU A 1 85 ? 25.418 -0.350 45.805 1.00 28.36 85 LEU A N 1
ATOM 544 C CA . LEU A 1 85 ? 24.191 -1.145 45.792 1.00 29.64 85 LEU A CA 1
ATOM 545 C C . LEU A 1 85 ? 23.800 -1.551 44.375 1.00 29.97 85 LEU A C 1
ATOM 546 O O . LEU A 1 85 ? 23.310 -2.668 44.157 1.00 35.11 85 LEU A O 1
ATOM 551 N N . SER A 1 86 ? 23.988 -0.655 43.399 1.00 28.87 86 SER A N 1
ATOM 552 C CA . SER A 1 86 ? 23.673 -1.001 42.008 1.00 29.61 86 SER A CA 1
ATOM 553 C C . SER A 1 86 ? 24.561 -2.136 41.521 1.00 30.30 86 SER A C 1
ATOM 554 O O . SER A 1 86 ? 24.072 -3.156 41.030 1.00 31.91 86 SER A O 1
ATOM 557 N N . GLU A 1 87 ? 25.879 -1.981 41.672 1.00 29.63 87 GLU A N 1
ATOM 558 C CA . GLU A 1 87 ? 26.813 -2.975 41.147 1.00 29.78 87 GLU A CA 1
ATOM 559 C C . GLU A 1 87 ? 26.598 -4.342 41.779 1.00 35.33 87 GLU A C 1
ATOM 560 O O . GLU A 1 87 ? 26.647 -5.369 41.088 1.00 32.26 87 GLU A O 1
ATOM 566 N N . SER A 1 88 ? 26.376 -4.382 43.097 1.00 28.20 88 SER A N 1
ATOM 567 C CA . SER A 1 88 ? 26.253 -5.674 43.758 1.00 33.23 88 SER A CA 1
ATOM 568 C C . SER A 1 88 ? 24.980 -6.386 43.317 1.00 27.10 88 SER A C 1
ATOM 569 O O . SER A 1 88 ? 25.009 -7.573 42.962 1.00 29.70 88 SER A O 1
ATOM 572 N N . ALA A 1 89 ? 23.847 -5.681 43.347 1.00 28.38 89 ALA A N 1
ATOM 573 C CA . ALA A 1 89 ? 22.590 -6.280 42.896 1.00 30.05 89 ALA A CA 1
ATOM 574 C C . ALA A 1 89 ? 22.639 -6.641 41.415 1.00 33.02 89 ALA A C 1
ATOM 575 O O . ALA A 1 89 ? 22.062 -7.661 41.002 1.00 31.21 89 ALA A O 1
ATOM 577 N N . THR A 1 90 ? 23.348 -5.839 40.606 1.00 29.35 90 THR A N 1
ATOM 578 C CA . THR A 1 90 ? 23.447 -6.114 39.169 1.00 32.30 90 THR A CA 1
ATOM 579 C C . THR A 1 90 ? 24.184 -7.423 38.894 1.00 37.07 90 THR A C 1
ATOM 580 O O . THR A 1 90 ? 23.801 -8.189 37.990 1.00 33.16 90 THR A O 1
ATOM 584 N N . MET A 1 91 ? 25.259 -7.681 39.651 1.00 34.23 91 MET A N 1
ATOM 585 C CA . MET A 1 91 ? 26.030 -8.904 39.468 1.00 29.78 91 MET A CA 1
ATOM 586 C C . MET A 1 91 ? 25.176 -10.121 39.783 1.00 33.94 91 MET A C 1
ATOM 587 O O . MET A 1 91 ? 25.213 -11.120 39.057 1.00 34.83 91 MET A O 1
ATOM 592 N N . VAL A 1 92 ? 24.399 -10.052 40.868 1.00 33.31 92 VAL A N 1
ATOM 593 C CA . VAL A 1 92 ? 23.524 -11.163 41.235 1.00 33.59 92 VAL A CA 1
ATOM 594 C C . VAL A 1 92 ? 22.534 -11.450 40.109 1.00 35.65 92 VAL A C 1
ATOM 595 O O . VAL A 1 92 ? 22.380 -12.597 39.668 1.00 35.00 92 VAL A O 1
ATOM 599 N N . TYR A 1 93 ? 21.845 -10.410 39.630 1.00 33.98 93 TYR A N 1
ATOM 600 C CA . TYR A 1 93 ? 20.869 -10.589 38.556 1.00 35.51 93 TYR A CA 1
ATOM 601 C C . TYR A 1 93 ? 21.509 -11.221 37.322 1.00 37.94 93 TYR A C 1
ATOM 602 O O . TYR A 1 93 ? 21.003 -12.215 36.786 1.00 38.57 93 TYR A O 1
ATOM 611 N N . ASN A 1 94 ? 22.619 -10.651 36.847 1.00 37.58 94 ASN A N 1
ATOM 612 C CA . ASN A 1 94 ? 23.194 -11.125 35.589 1.00 39.29 94 ASN A CA 1
ATOM 613 C C . ASN A 1 94 ? 23.802 -12.509 35.739 1.00 38.03 94 ASN A C 1
ATOM 614 O O . ASN A 1 94 ? 23.820 -13.282 34.772 1.00 37.29 94 ASN A O 1
ATOM 619 N N . GLU A 1 95 ? 24.310 -12.840 36.931 1.00 32.75 95 GLU A N 1
ATOM 620 C CA . GLU A 1 95 ? 24.841 -14.181 37.143 1.00 30.00 95 GLU A CA 1
ATOM 621 C C . GLU A 1 95 ? 23.739 -15.220 37.023 1.00 33.52 95 GLU A C 1
ATOM 622 O O . GLU A 1 95 ? 23.966 -16.316 36.500 1.00 32.20 95 GLU A O 1
ATOM 628 N N . ARG A 1 96 ? 22.539 -14.889 37.504 1.00 30.46 96 ARG A N 1
ATOM 629 C CA . ARG A 1 96 ? 21.406 -15.804 37.379 1.00 36.46 96 ARG A CA 1
ATOM 630 C C . ARG A 1 96 ? 20.976 -15.950 35.926 1.00 42.37 96 ARG A C 1
ATOM 631 O O . ARG A 1 96 ? 20.688 -17.061 35.458 1.00 41.09 96 ARG A O 1
ATOM 639 N N . GLU A 1 97 ? 20.920 -14.832 35.203 1.00 41.78 97 GLU A N 1
ATOM 640 C CA . GLU A 1 97 ? 20.609 -14.883 33.781 1.00 41.16 97 GLU A CA 1
ATOM 641 C C . GLU A 1 97 ? 21.680 -15.652 33.023 1.00 46.40 97 GLU A C 1
ATOM 642 O O . GLU A 1 97 ? 21.369 -16.486 32.165 1.00 47.88 97 GLU A O 1
ATOM 648 N N . PHE A 1 98 ? 22.949 -15.395 33.342 1.00 40.09 98 PHE A N 1
ATOM 649 C CA . PHE A 1 98 ? 24.045 -16.068 32.656 1.00 39.02 98 PHE A CA 1
ATOM 650 C C . PHE A 1 98 ? 23.951 -17.580 32.821 1.00 45.87 98 PHE A C 1
ATOM 651 O O . PHE A 1 98 ? 23.970 -18.325 31.832 1.00 49.79 98 PHE A O 1
ATOM 659 N N . VAL A 1 99 ? 23.832 -18.053 34.066 1.00 40.25 99 VAL A N 1
ATOM 660 C CA . VAL A 1 99 ? 23.754 -19.494 34.311 1.00 42.34 99 VAL A CA 1
ATOM 661 C C . VAL A 1 99 ? 22.552 -20.094 33.595 1.00 40.84 99 VAL A C 1
ATOM 662 O O . VAL A 1 99 ? 22.655 -21.134 32.931 1.00 43.85 99 VAL A O 1
ATOM 666 N N . ASN A 1 100 ? 21.391 -19.451 33.721 1.00 37.72 100 ASN A N 1
ATOM 667 C CA . ASN A 1 100 ? 20.191 -20.008 33.104 1.00 43.09 100 ASN A CA 1
ATOM 668 C C . ASN A 1 100 ? 20.298 -20.001 31.581 1.00 51.44 100 ASN A C 1
ATOM 669 O O . ASN A 1 100 ? 19.852 -20.950 30.918 1.00 51.95 100 ASN A O 1
ATOM 674 N N . ARG A 1 101 ? 20.888 -18.946 31.006 1.00 43.12 101 ARG A N 1
ATOM 675 C CA . ARG A 1 101 ? 21.035 -18.906 29.553 1.00 51.86 101 ARG A CA 1
ATOM 676 C C . ARG A 1 101 ? 21.951 -20.022 29.076 1.00 55.85 101 ARG A C 1
ATOM 677 O O . ARG A 1 101 ? 21.677 -20.669 28.059 1.00 62.01 101 ARG A O 1
ATOM 685 N N . LYS A 1 102 ? 23.025 -20.283 29.823 1.00 54.44 102 LYS A N 1
ATOM 686 C CA . LYS A 1 102 ? 23.926 -21.378 29.488 1.00 53.55 102 LYS A CA 1
ATOM 687 C C . LYS A 1 102 ? 23.200 -22.718 29.533 1.00 57.19 102 LYS A C 1
ATOM 688 O O . LYS A 1 102 ? 23.299 -23.523 28.600 1.00 59.90 102 LYS A O 1
ATOM 694 N N . LEU A 1 103 ? 22.454 -22.972 30.612 1.00 52.32 103 LEU A N 1
ATOM 695 C CA . LEU A 1 103 ? 21.669 -24.199 30.681 1.00 51.37 103 LEU A CA 1
ATOM 696 C C . LEU A 1 103 ? 20.664 -24.261 29.533 1.00 53.66 103 LEU A C 1
ATOM 697 O O . LEU A 1 103 ? 20.505 -25.307 28.891 1.00 53.82 103 LEU A O 1
ATOM 702 N N . HIS A 1 104 ? 19.991 -23.140 29.246 1.00 55.94 104 HIS A N 1
ATOM 703 C CA . HIS A 1 104 ? 19.042 -23.106 28.136 1.00 60.22 104 HIS A CA 1
ATOM 704 C C . HIS A 1 104 ? 19.727 -23.411 26.816 1.00 57.55 104 HIS A C 1
ATOM 705 O O . HIS A 1 104 ? 19.121 -24.018 25.925 1.00 59.96 104 HIS A O 1
ATOM 712 N N . HIS A 1 105 ? 20.986 -23.000 26.671 1.00 59.54 105 HIS A N 1
ATOM 713 C CA . HIS A 1 105 ? 21.723 -23.308 25.454 1.00 62.86 105 HIS A CA 1
ATOM 714 C C . HIS A 1 105 ? 21.981 -24.803 25.331 1.00 63.56 105 HIS A C 1
ATOM 715 O O . HIS A 1 105 ? 21.851 -25.375 24.242 1.00 67.13 105 HIS A O 1
ATOM 722 N N . ILE A 1 106 ? 22.351 -25.451 26.435 1.00 61.20 106 ILE A N 1
ATOM 723 C CA . ILE A 1 106 ? 22.614 -26.886 26.393 1.00 61.49 106 ILE A CA 1
ATOM 724 C C . ILE A 1 106 ? 21.339 -27.648 26.057 1.00 57.61 106 ILE A C 1
ATOM 725 O O . ILE A 1 106 ? 21.339 -28.553 25.214 1.00 56.56 106 ILE A O 1
ATOM 730 N N . ALA A 1 107 ? 20.223 -27.270 26.687 1.00 57.51 107 ALA A N 1
ATOM 731 C CA . ALA A 1 107 ? 18.969 -27.989 26.482 1.00 59.23 107 ALA A CA 1
ATOM 732 C C . ALA A 1 107 ? 18.457 -27.861 25.051 1.00 62.79 107 ALA A C 1
ATOM 733 O O . ALA A 1 107 ? 17.813 -28.785 24.542 1.00 65.34 107 ALA A O 1
ATOM 735 N N . MET A 1 108 ? 18.728 -26.740 24.387 1.00 60.34 108 MET A N 1
ATOM 736 C CA . MET A 1 108 ? 18.158 -26.485 23.070 1.00 61.12 108 MET A CA 1
ATOM 737 C C . MET A 1 108 ? 19.132 -26.744 21.933 1.00 68.34 108 MET A C 1
ATOM 738 O O . MET A 1 108 ? 18.723 -27.226 20.871 1.00 65.69 108 MET A O 1
ATOM 743 N N . HIS A 1 109 ? 20.407 -26.417 22.122 1.00 67.66 109 HIS A N 1
ATOM 744 C CA . HIS A 1 109 ? 21.407 -26.579 21.078 1.00 69.64 109 HIS A CA 1
ATOM 745 C C . HIS A 1 109 ? 22.356 -27.736 21.343 1.00 72.28 109 HIS A C 1
ATOM 746 O O . HIS A 1 109 ? 23.245 -27.989 20.523 1.00 76.93 109 HIS A O 1
ATOM 753 N N . GLY A 1 110 ? 22.194 -28.446 22.459 1.00 70.89 110 GLY A N 1
ATOM 754 C CA . GLY A 1 110 ? 23.069 -29.540 22.796 1.00 68.44 110 GLY A CA 1
ATOM 755 C C . GLY A 1 110 ? 24.362 -29.055 23.413 1.00 67.55 110 GLY A C 1
ATOM 756 O O . GLY A 1 110 ? 24.782 -27.911 23.212 1.00 66.24 110 GLY A O 1
ATOM 757 N N . PRO A 1 111 ? 25.024 -29.923 24.176 1.00 69.44 111 PRO A N 1
ATOM 758 C CA . PRO A 1 111 ? 26.240 -29.505 24.882 1.00 67.47 111 PRO A CA 1
ATOM 759 C C . PRO A 1 111 ? 27.376 -29.184 23.924 1.00 78.17 111 PRO A C 1
ATOM 760 O O . PRO A 1 111 ? 27.460 -29.710 22.810 1.00 78.86 111 PRO A O 1
ATOM 764 N N . ALA A 1 112 ? 28.262 -28.302 24.374 1.00 78.20 112 ALA A N 1
ATOM 765 C CA . ALA A 1 112 ? 29.495 -28.013 23.652 1.00 83.09 112 ALA A CA 1
ATOM 766 C C . ALA A 1 112 ? 30.549 -29.024 24.093 1.00 89.69 112 ALA A C 1
ATOM 767 O O . ALA A 1 112 ? 30.982 -29.015 25.251 1.00 81.55 112 ALA A O 1
ATOM 769 N N . LEU A 1 113 ? 30.937 -29.914 23.183 1.00 86.31 113 LEU A N 1
ATOM 770 C CA . LEU A 1 113 ? 32.018 -30.857 23.426 1.00 90.99 113 LEU A CA 1
ATOM 771 C C . LEU A 1 113 ? 33.358 -30.209 23.088 1.00 95.18 113 LEU A C 1
ATOM 772 O O . LEU A 1 113 ? 33.456 -29.396 22.162 1.00 99.02 113 LEU A O 1
ATOM 777 N N . ASN A 1 114 ? 34.396 -30.563 23.847 1.00 96.56 114 ASN A N 1
ATOM 778 C CA . ASN A 1 114 ? 34.326 -31.520 24.950 1.00 94.20 114 ASN A CA 1
ATOM 779 C C . ASN A 1 114 ? 34.526 -30.793 26.268 1.00 91.77 114 ASN A C 1
ATOM 780 O O . ASN A 1 114 ? 35.645 -30.713 26.774 1.00 91.84 114 ASN A O 1
ATOM 785 N N . THR A 1 115 ? 33.449 -30.251 26.819 1.00 98.17 115 THR A N 1
ATOM 786 C CA . THR A 1 115 ? 33.520 -29.432 28.020 1.00 87.76 115 THR A CA 1
ATOM 787 C C . THR A 1 115 ? 32.694 -30.088 29.124 1.00 83.58 115 THR A C 1
ATOM 788 O O . THR A 1 115 ? 32.208 -31.212 28.978 1.00 83.52 115 THR A O 1
ATOM 792 N N . ASP A 1 116 ? 32.533 -29.376 30.241 1.00 84.95 116 ASP A N 1
ATOM 793 C CA . ASP A 1 116 ? 31.665 -29.890 31.293 1.00 83.78 116 ASP A CA 1
ATOM 794 C C . ASP A 1 116 ? 30.193 -29.741 30.936 1.00 76.60 116 ASP A C 1
ATOM 795 O O . ASP A 1 116 ? 29.350 -30.352 31.599 1.00 75.42 116 ASP A O 1
ATOM 800 N N . GLU A 1 117 ? 29.871 -28.962 29.894 1.00 78.45 117 GLU A N 1
ATOM 801 C CA . GLU A 1 117 ? 28.511 -28.946 29.352 1.00 73.46 117 GLU A CA 1
ATOM 802 C C . GLU A 1 117 ? 28.011 -30.351 29.049 1.00 68.84 117 GLU A C 1
ATOM 803 O O . GLU A 1 117 ? 26.804 -30.613 29.121 1.00 63.12 117 GLU A O 1
ATOM 809 N N . GLU A 1 118 ? 28.924 -31.264 28.710 1.00 69.68 118 GLU A N 1
ATOM 810 C CA . GLU A 1 118 ? 28.546 -32.629 28.378 1.00 71.52 118 GLU A CA 1
ATOM 811 C C . GLU A 1 118 ? 28.084 -33.428 29.592 1.00 68.51 118 GLU A C 1
ATOM 812 O O . GLU A 1 118 ? 27.341 -34.399 29.425 1.00 67.01 118 GLU A O 1
ATOM 818 N N . SER A 1 119 ? 28.487 -33.048 30.805 1.00 74.57 119 SER A N 1
ATOM 819 C CA . SER A 1 119 ? 28.050 -33.777 31.992 1.00 73.07 119 SER A CA 1
ATOM 820 C C . SER A 1 119 ? 26.603 -33.486 32.382 1.00 67.79 119 SER A C 1
ATOM 821 O O . SER A 1 119 ? 26.098 -34.104 33.326 1.00 68.04 119 SER A O 1
ATOM 824 N N . TYR A 1 120 ? 25.928 -32.570 31.693 1.00 60.72 120 TYR A N 1
ATOM 825 C CA . TYR A 1 120 ? 24.511 -32.339 31.933 1.00 57.99 120 TYR A CA 1
ATOM 826 C C . TYR A 1 120 ? 23.675 -33.350 31.158 1.00 63.95 120 TYR A C 1
ATOM 827 O O . TYR A 1 120 ? 24.091 -33.856 30.112 1.00 68.74 120 TYR A O 1
ATOM 836 N N . GLU A 1 121 ? 22.487 -33.650 31.684 1.00 56.53 121 GLU A N 1
ATOM 837 C CA . GLU A 1 121 ? 21.606 -34.653 31.093 1.00 67.44 121 GLU A CA 1
ATOM 838 C C . GLU A 1 121 ? 20.207 -34.078 30.950 1.00 68.56 121 GLU A C 1
ATOM 839 O O . GLU A 1 121 ? 19.616 -33.622 31.936 1.00 62.25 121 GLU A O 1
ATOM 845 N N . LEU A 1 122 ? 19.690 -34.078 29.723 1.00 66.22 122 LEU A N 1
ATOM 846 C CA . LEU A 1 122 ? 18.277 -33.789 29.518 1.00 68.84 122 LEU A CA 1
ATOM 847 C C . LEU A 1 122 ? 17.478 -34.995 29.990 1.00 70.38 122 LEU A C 1
ATOM 848 O O . LEU A 1 122 ? 17.714 -36.120 29.536 1.00 69.13 122 LEU A O 1
ATOM 853 N N . VAL A 1 123 ? 16.563 -34.766 30.929 1.00 68.70 123 VAL A N 1
ATOM 854 C CA . VAL A 1 123 ? 15.852 -35.836 31.612 1.00 62.51 123 VAL A CA 1
ATOM 855 C C . VAL A 1 123 ? 14.410 -35.388 31.812 1.00 61.63 123 VAL A C 1
ATOM 856 O O . VAL A 1 123 ? 14.082 -34.205 31.708 1.00 63.67 123 VAL A O 1
ATOM 860 N N . ARG A 1 124 ? 13.533 -36.353 32.059 1.00 62.66 124 ARG A N 1
ATOM 861 C CA . ARG A 1 124 ? 12.160 -36.046 32.430 1.00 63.61 124 ARG A CA 1
ATOM 862 C C . ARG A 1 124 ? 12.084 -35.831 33.936 1.00 58.39 124 ARG A C 1
ATOM 863 O O . ARG A 1 124 ? 12.695 -36.573 34.709 1.00 59.14 124 ARG A O 1
ATOM 871 N N . ALA A 1 125 ? 11.333 -34.804 34.348 1.00 63.21 125 ALA A N 1
ATOM 872 C CA . ALA A 1 125 ? 11.366 -34.372 35.744 1.00 63.97 125 ALA A CA 1
ATOM 873 C C . ALA A 1 125 ? 10.919 -35.474 36.692 1.00 67.11 125 ALA A C 1
ATOM 874 O O . ALA A 1 125 ? 11.383 -35.534 37.836 1.00 65.42 125 ALA A O 1
ATOM 876 N N . GLU A 1 126 ? 10.034 -36.361 36.237 1.00 65.54 126 GLU A N 1
ATOM 877 C CA . GLU A 1 126 ? 9.542 -37.434 37.087 1.00 66.27 126 GLU A CA 1
ATOM 878 C C . GLU A 1 126 ? 10.477 -38.637 37.139 1.00 67.81 126 GLU A C 1
ATOM 879 O O . GLU A 1 126 ? 10.289 -39.500 38.001 1.00 69.67 126 GLU A O 1
ATOM 881 N N . ARG A 1 127 ? 11.476 -38.714 36.258 1.00 69.07 127 ARG A N 1
ATOM 882 C CA . ARG A 1 127 ? 12.396 -39.845 36.207 1.00 70.03 127 ARG A CA 1
ATOM 883 C C . ARG A 1 127 ? 13.762 -39.545 36.819 1.00 71.86 127 ARG A C 1
ATOM 884 O O . ARG A 1 127 ? 14.627 -40.429 36.834 1.00 72.58 127 ARG A O 1
ATOM 886 N N . THR A 1 128 ? 13.987 -38.328 37.300 1.00 72.11 128 THR A N 1
ATOM 887 C CA . THR A 1 128 ? 15.226 -37.967 37.971 1.00 68.82 128 THR A CA 1
ATOM 888 C C . THR A 1 128 ? 15.013 -37.931 39.477 1.00 69.64 128 THR A C 1
ATOM 889 O O . THR A 1 128 ? 13.885 -37.810 39.962 1.00 69.58 128 THR A O 1
ATOM 893 N N . GLU A 1 129 ? 16.120 -38.039 40.221 1.00 66.35 129 GLU A N 1
ATOM 894 C CA . GLU A 1 129 ? 16.119 -37.912 41.684 1.00 70.64 129 GLU A CA 1
ATOM 895 C C . GLU A 1 129 ? 16.872 -36.711 42.179 1.00 60.39 129 GLU A C 1
ATOM 896 O O . GLU A 1 129 ? 17.044 -36.573 43.393 1.00 58.31 129 GLU A O 1
ATOM 902 N N . HIS A 1 130 ? 17.383 -35.893 41.276 1.00 61.14 130 HIS A N 1
ATOM 903 C CA . HIS A 1 130 ? 17.953 -34.627 41.672 1.00 56.27 130 HIS A CA 1
ATOM 904 C C . HIS A 1 130 ? 16.901 -33.791 42.381 1.00 48.87 130 HIS A C 1
ATOM 905 O O . HIS A 1 130 ? 15.746 -33.717 41.950 1.00 48.01 130 HIS A O 1
ATOM 912 N N . GLU A 1 131 ? 17.303 -33.176 43.488 1.00 47.84 131 GLU A N 1
ATOM 913 C CA . GLU A 1 131 ? 16.378 -32.345 44.243 1.00 43.77 131 GLU A CA 1
ATOM 914 C C . GLU A 1 131 ? 16.015 -31.094 43.458 1.00 45.59 131 GLU A C 1
ATOM 915 O O . GLU A 1 131 ? 14.847 -30.689 43.401 1.00 40.28 131 GLU A O 1
ATOM 921 N N . TYR A 1 132 ? 17.008 -30.466 42.856 1.00 37.80 132 TYR A N 1
ATOM 922 C CA . TYR A 1 132 ? 16.807 -29.273 42.060 1.00 40.65 132 TYR A CA 1
ATOM 923 C C . TYR A 1 132 ? 17.163 -29.574 40.616 1.00 40.84 132 TYR A C 1
ATOM 924 O O . TYR A 1 132 ? 17.923 -30.498 40.308 1.00 46.65 132 TYR A O 1
ATOM 933 N N . VAL A 1 133 ? 16.636 -28.744 39.730 1.00 41.08 133 VAL A N 1
ATOM 934 C CA . VAL A 1 133 ? 16.465 -29.117 38.339 1.00 40.32 133 VAL A CA 1
ATOM 935 C C . VAL A 1 133 ? 16.374 -27.831 37.526 1.00 42.21 133 VAL A C 1
ATOM 936 O O . VAL A 1 133 ? 15.881 -26.815 38.018 1.00 43.23 133 VAL A O 1
ATOM 940 N N . TYR A 1 134 ? 16.858 -27.866 36.284 1.00 38.88 134 TYR A N 1
ATOM 941 C CA . TYR A 1 134 ? 16.640 -26.752 35.363 1.00 38.57 134 TYR A CA 1
ATOM 942 C C . TYR A 1 134 ? 15.428 -27.053 34.485 1.00 49.11 134 TYR A C 1
ATOM 943 O O . TYR A 1 134 ? 15.440 -28.023 33.721 1.00 50.80 134 TYR A O 1
ATOM 952 N N . ASP A 1 135 ? 14.402 -26.208 34.569 1.00 48.79 135 ASP A N 1
ATOM 953 C CA . ASP A 1 135 ? 13.172 -26.391 33.803 1.00 54.66 135 ASP A CA 1
ATOM 954 C C . ASP A 1 135 ? 13.263 -25.612 32.492 1.00 52.88 135 ASP A C 1
ATOM 955 O O . ASP A 1 135 ? 13.367 -24.382 32.504 1.00 59.56 135 ASP A O 1
ATOM 960 N N . VAL A 1 136 ? 13.191 -26.326 31.365 1.00 55.52 136 VAL A N 1
ATOM 961 C CA . VAL A 1 136 ? 13.391 -25.684 30.065 1.00 58.86 136 VAL A CA 1
ATOM 962 C C . VAL A 1 136 ? 12.195 -24.832 29.641 1.00 61.42 136 VAL A C 1
ATOM 963 O O . VAL A 1 136 ? 12.357 -23.889 28.859 1.00 66.84 136 VAL A O 1
ATOM 967 N N . ASP A 1 137 ? 10.996 -25.129 30.137 1.00 61.30 137 ASP A N 1
ATOM 968 C CA . ASP A 1 137 ? 9.831 -24.325 29.789 1.00 65.56 137 ASP A CA 1
ATOM 969 C C . ASP A 1 137 ? 9.762 -23.051 30.623 1.00 64.94 137 ASP A C 1
ATOM 970 O O . ASP A 1 137 ? 9.387 -21.990 30.111 1.00 59.07 137 ASP A O 1
ATOM 975 N N . GLN A 1 138 ? 10.115 -23.132 31.907 1.00 60.63 138 GLN A N 1
ATOM 976 C CA . GLN A 1 138 ? 10.156 -21.932 32.730 1.00 58.47 138 GLN A CA 1
ATOM 977 C C . GLN A 1 138 ? 11.438 -21.132 32.530 1.00 54.74 138 GLN A C 1
ATOM 978 O O . GLN A 1 138 ? 11.498 -19.974 32.960 1.00 57.36 138 GLN A O 1
ATOM 984 N N . ARG A 1 139 ? 12.462 -21.725 31.907 1.00 46.74 139 ARG A N 1
ATOM 985 C CA . ARG A 1 139 ? 13.769 -21.081 31.731 1.00 54.34 139 ARG A CA 1
ATOM 986 C C . ARG A 1 139 ? 14.391 -20.676 33.073 1.00 53.36 139 ARG A C 1
ATOM 987 O O . ARG A 1 139 ? 14.951 -19.586 33.213 1.00 51.92 139 ARG A O 1
ATOM 995 N N . ARG A 1 140 ? 14.300 -21.558 34.067 1.00 46.59 140 ARG A N 1
ATOM 996 C CA . ARG A 1 140 ? 14.909 -21.298 35.369 1.00 48.33 140 ARG A CA 1
ATOM 997 C C . ARG A 1 140 ? 15.067 -22.621 36.108 1.00 48.72 140 ARG A C 1
ATOM 998 O O . ARG A 1 140 ? 14.475 -23.640 35.740 1.00 41.90 140 ARG A O 1
ATOM 1006 N N . CYS A 1 141 ? 15.879 -22.590 37.162 1.00 41.17 141 CYS A N 1
ATOM 1007 C CA . CYS A 1 141 ? 16.050 -23.750 38.020 1.00 38.22 141 CYS A CA 1
ATOM 1008 C C . CYS A 1 141 ? 15.011 -23.748 39.131 1.00 42.83 141 CYS A C 1
ATOM 1009 O O . CYS A 1 141 ? 14.626 -22.695 39.648 1.00 43.78 141 CYS A O 1
ATOM 1012 N N . CYS A 1 142 ? 14.572 -24.952 39.502 1.00 40.93 142 CYS A N 1
ATOM 1013 C CA . CYS A 1 142 ? 13.501 -25.128 40.473 1.00 37.15 142 CYS A CA 1
ATOM 1014 C C . CYS A 1 142 ? 13.640 -26.495 41.129 1.00 38.04 142 CYS A C 1
ATOM 1015 O O . CYS A 1 142 ? 14.377 -27.366 40.660 1.00 38.24 142 CYS A O 1
ATOM 1018 N N . LYS A 1 143 ? 12.909 -26.685 42.221 1.00 36.84 143 LYS A N 1
ATOM 1019 C CA . LYS A 1 143 ? 12.788 -28.020 42.779 1.00 38.95 143 LYS A CA 1
ATOM 1020 C C . LYS A 1 143 ? 12.147 -28.948 41.749 1.00 43.10 143 LYS A C 1
ATOM 1021 O O . LYS A 1 143 ? 11.331 -28.529 40.920 1.00 40.84 143 LYS A O 1
ATOM 1027 N N . LYS A 1 144 ? 12.555 -30.218 41.792 1.00 41.46 144 LYS A N 1
ATOM 1028 C CA . LYS A 1 144 ? 12.085 -31.198 40.819 1.00 39.51 144 LYS A CA 1
ATOM 1029 C C . LYS A 1 144 ? 10.564 -31.223 40.738 1.00 38.65 144 LYS A C 1
ATOM 1030 O O . LYS A 1 144 ? 9.997 -31.310 39.645 1.00 39.74 144 LYS A O 1
ATOM 1036 N N . GLU A 1 145 ? 9.884 -31.124 41.880 1.00 37.03 145 GLU A N 1
ATOM 1037 C CA . GLU A 1 145 ? 8.427 -31.212 41.865 1.00 40.74 145 GLU A CA 1
ATOM 1038 C C . GLU A 1 145 ? 7.764 -29.964 41.288 1.00 47.19 145 GLU A C 1
ATOM 1039 O O . GLU A 1 145 ? 6.564 -30.002 40.998 1.00 45.41 145 GLU A O 1
ATOM 1045 N N . GLU A 1 146 ? 8.505 -28.874 41.085 1.00 41.42 146 GLU A N 1
ATOM 1046 C CA . GLU A 1 146 ? 7.949 -27.713 40.401 1.00 37.64 146 GLU A CA 1
ATOM 1047 C C . GLU A 1 146 ? 7.991 -27.843 38.887 1.00 46.55 146 GLU A C 1
ATOM 1048 O O . GLU A 1 146 ? 7.337 -27.057 38.192 1.00 55.51 146 GLU A O 1
ATOM 1054 N N . ALA A 1 147 ? 8.737 -28.796 38.352 1.00 45.54 147 ALA A N 1
ATOM 1055 C CA . ALA A 1 147 ? 8.914 -28.887 36.914 1.00 49.17 147 ALA A CA 1
ATOM 1056 C C . ALA A 1 147 ? 7.978 -29.933 36.328 1.00 60.59 147 ALA A C 1
ATOM 1057 O O . ALA A 1 147 ? 7.580 -30.890 36.994 1.00 59.26 147 ALA A O 1
ATOM 1059 N N . ALA A 1 148 ? 7.623 -29.728 35.068 1.00 63.76 148 ALA A N 1
ATOM 1060 C CA . ALA A 1 148 ? 6.758 -30.639 34.333 1.00 69.84 148 ALA A CA 1
ATOM 1061 C C . ALA A 1 148 ? 7.414 -30.899 32.988 1.00 74.58 148 ALA A C 1
ATOM 1062 O O . ALA A 1 148 ? 7.578 -29.975 32.183 1.00 79.42 148 ALA A O 1
ATOM 1064 N N . GLY A 1 149 ? 7.818 -32.139 32.760 1.00 73.64 149 GLY A N 1
ATOM 1065 C CA . GLY A 1 149 ? 8.333 -32.548 31.466 1.00 67.56 149 GLY A CA 1
ATOM 1066 C C . GLY A 1 149 ? 9.853 -32.504 31.417 1.00 60.46 149 GLY A C 1
ATOM 1067 O O . GLY A 1 149 ? 10.527 -33.060 32.284 1.00 66.28 149 GLY A O 1
ATOM 1068 N N . LEU A 1 150 ? 10.387 -31.837 30.403 1.00 57.62 150 LEU A N 1
ATOM 1069 C CA . LEU A 1 150 ? 11.803 -31.935 30.103 1.00 56.97 150 LEU A CA 1
ATOM 1070 C C . LEU A 1 150 ? 12.601 -30.982 30.974 1.00 56.29 150 LEU A C 1
ATOM 1071 O O . LEU A 1 150 ? 12.264 -29.799 31.098 1.00 55.34 150 LEU A O 1
ATOM 1076 N N . VAL A 1 151 ? 13.661 -31.503 31.579 1.00 50.66 151 VAL A N 1
ATOM 1077 C CA . VAL A 1 151 ? 14.495 -30.720 32.472 1.00 54.38 151 VAL A CA 1
ATOM 1078 C C . VAL A 1 151 ? 15.951 -31.100 32.252 1.00 53.43 151 VAL A C 1
ATOM 1079 O O . VAL A 1 151 ? 16.267 -32.209 31.809 1.00 51.57 151 VAL A O 1
ATOM 1083 N N . LEU A 1 152 ? 16.836 -30.157 32.550 1.00 50.64 152 LEU A N 1
ATOM 1084 C CA . LEU A 1 152 ? 18.273 -30.366 32.490 1.00 50.44 152 LEU A CA 1
ATOM 1085 C C . LEU A 1 152 ? 18.826 -30.481 33.904 1.00 49.47 152 LEU A C 1
ATOM 1086 O O . LEU A 1 152 ? 18.441 -29.721 34.800 1.00 48.46 152 LEU A O 1
ATOM 1091 N N . VAL A 1 153 ? 19.735 -31.426 34.102 1.00 48.54 153 VAL A N 1
ATOM 1092 C CA . VAL A 1 153 ? 20.235 -31.740 35.432 1.00 49.38 153 VAL A CA 1
ATOM 1093 C C . VAL A 1 153 ? 21.754 -31.824 35.386 1.00 54.52 153 VAL A C 1
ATOM 1094 O O . VAL A 1 153 ? 22.321 -32.447 34.482 1.00 54.71 153 VAL A O 1
ATOM 1098 N N . GLY A 1 154 ? 22.406 -31.176 36.342 1.00 50.43 154 GLY A N 1
ATOM 1099 C CA . GLY A 1 154 ? 23.853 -31.185 36.405 1.00 46.92 154 GLY A CA 1
ATOM 1100 C C . GLY A 1 154 ? 24.315 -30.390 37.604 1.00 56.49 154 GLY A C 1
ATOM 1101 O O . GLY A 1 154 ? 23.534 -30.120 38.516 1.00 58.91 154 GLY A O 1
ATOM 1102 N N . ASP A 1 155 ? 25.585 -29.979 37.585 1.00 54.43 155 ASP A N 1
ATOM 1103 C CA . ASP A 1 155 ? 26.186 -29.433 38.802 1.00 54.61 155 ASP A CA 1
ATOM 1104 C C . ASP A 1 155 ? 25.683 -28.026 39.115 1.00 45.93 155 ASP A C 1
ATOM 1105 O O . ASP A 1 155 ? 25.417 -27.709 40.277 1.00 44.95 155 ASP A O 1
ATOM 1110 N N . LEU A 1 156 ? 25.536 -27.173 38.102 1.00 43.53 156 LEU A N 1
ATOM 1111 C CA . LEU A 1 156 ? 25.006 -25.830 38.322 1.00 45.86 156 LEU A CA 1
ATOM 1112 C C . LEU A 1 156 ? 23.570 -25.839 38.827 1.00 47.44 156 LEU A C 1
ATOM 1113 O O . LEU A 1 156 ? 23.111 -24.829 39.375 1.00 42.66 156 LEU A O 1
ATOM 1118 N N . THR A 1 157 ? 22.838 -26.932 38.629 1.00 42.96 157 THR A N 1
ATOM 1119 C CA . THR A 1 157 ? 21.483 -27.045 39.145 1.00 44.19 157 THR A CA 1
ATOM 1120 C C . THR A 1 157 ? 21.424 -27.759 40.494 1.00 45.52 157 THR A C 1
ATOM 1121 O O . THR A 1 157 ? 20.326 -28.069 40.960 1.00 48.28 157 THR A O 1
ATOM 1125 N N . ASN A 1 158 ? 22.563 -28.021 41.138 1.00 39.43 158 ASN A N 1
ATOM 1126 C CA . ASN A 1 158 ? 22.628 -28.996 42.234 1.00 46.98 158 ASN A CA 1
ATOM 1127 C C . ASN A 1 158 ? 23.548 -28.529 43.355 1.00 44.27 158 ASN A C 1
ATOM 1128 O O . ASN A 1 158 ? 24.671 -29.024 43.504 1.00 53.28 158 ASN A O 1
ATOM 1133 N N . PRO A 1 159 ? 23.096 -27.574 44.187 1.00 44.81 159 PRO A N 1
ATOM 1134 C CA . PRO A 1 159 ? 21.850 -26.807 44.130 1.00 38.80 159 PRO A CA 1
ATOM 1135 C C . PRO A 1 159 ? 22.025 -25.535 43.293 1.00 32.65 159 PRO A C 1
ATOM 1136 O O . PRO A 1 159 ? 23.152 -25.176 42.976 1.00 34.84 159 PRO A O 1
ATOM 1140 N N . PRO A 1 160 ? 20.936 -24.857 42.943 1.00 35.47 160 PRO A N 1
ATOM 1141 C CA . PRO A 1 160 ? 21.087 -23.657 42.087 1.00 36.40 160 PRO A CA 1
ATOM 1142 C C . PRO A 1 160 ? 21.310 -22.386 42.902 1.00 34.49 160 PRO A C 1
ATOM 1143 O O . PRO A 1 160 ? 20.425 -21.548 43.081 1.00 33.16 160 PRO A O 1
ATOM 1147 N N . TYR A 1 161 ? 22.543 -22.245 43.413 1.00 33.88 161 TYR A N 1
ATOM 1148 C CA . TYR A 1 161 ? 22.915 -21.053 44.168 1.00 35.62 161 TYR A CA 1
ATOM 1149 C C . TYR A 1 161 ? 22.531 -19.780 43.428 1.00 35.50 161 TYR A C 1
ATOM 1150 O O . TYR A 1 161 ? 22.131 -18.786 44.045 1.00 32.39 161 TYR A O 1
ATOM 1159 N N . HIS A 1 162 ? 22.656 -19.789 42.099 1.00 35.37 162 HIS A N 1
ATOM 1160 C CA . HIS A 1 162 ? 22.367 -18.576 41.348 1.00 32.61 162 HIS A CA 1
ATOM 1161 C C . HIS A 1 162 ? 20.899 -18.186 41.481 1.00 32.20 162 HIS A C 1
ATOM 1162 O O . HIS A 1 162 ? 20.576 -16.992 41.519 1.00 32.60 162 HIS A O 1
ATOM 1169 N N . GLU A 1 163 ? 19.999 -19.173 41.587 1.00 30.90 163 GLU A N 1
ATOM 1170 C CA . GLU A 1 163 ? 18.581 -18.867 41.776 1.00 32.24 163 GLU A CA 1
ATOM 1171 C C . GLU A 1 163 ? 18.304 -18.406 43.199 1.00 33.56 163 GLU A C 1
ATOM 1172 O O . GLU A 1 163 ? 17.489 -17.499 43.416 1.00 35.59 163 GLU A O 1
ATOM 1178 N N . PHE A 1 164 ? 18.933 -19.057 44.180 1.00 35.02 164 PHE A N 1
ATOM 1179 C CA . PHE A 1 164 ? 18.811 -18.618 45.568 1.00 28.39 164 PHE A CA 1
ATOM 1180 C C . PHE A 1 164 ? 19.183 -17.149 45.699 1.00 30.53 164 PHE A C 1
ATOM 1181 O O . PHE A 1 164 ? 18.441 -16.358 46.293 1.00 32.48 164 PHE A O 1
ATOM 1189 N N . ALA A 1 165 ? 20.337 -16.762 45.146 1.00 30.33 165 ALA A N 1
ATOM 1190 C CA . ALA A 1 165 ? 20.775 -15.375 45.274 1.00 31.65 165 ALA A CA 1
ATOM 1191 C C . ALA A 1 165 ? 19.811 -14.434 44.572 1.00 36.61 165 ALA A C 1
ATOM 1192 O O . ALA A 1 165 ? 19.529 -13.340 45.076 1.00 36.79 165 ALA A O 1
ATOM 1194 N N . TYR A 1 166 ? 19.274 -14.851 43.417 1.00 34.67 166 TYR A N 1
ATOM 1195 C CA . TYR A 1 166 ? 18.299 -14.023 42.715 1.00 40.63 166 TYR A CA 1
ATOM 1196 C C . TYR A 1 166 ? 17.061 -13.788 43.573 1.00 34.12 166 TYR A C 1
ATOM 1197 O O . TYR A 1 166 ? 16.602 -12.652 43.722 1.00 33.85 166 TYR A O 1
ATOM 1206 N N . GLU A 1 167 ? 16.490 -14.862 44.127 1.00 34.16 167 GLU A N 1
ATOM 1207 C CA . GLU A 1 167 ? 15.309 -14.709 44.970 1.00 37.70 167 GLU A CA 1
ATOM 1208 C C . GLU A 1 167 ? 15.583 -13.785 46.154 1.00 33.04 167 GLU A C 1
ATOM 1209 O O . GLU A 1 167 ? 14.702 -13.017 46.558 1.00 34.71 167 GLU A O 1
ATOM 1215 N N . GLY A 1 168 ? 16.795 -13.830 46.708 1.00 33.14 168 GLY A N 1
ATOM 1216 C CA . GLY A 1 168 ? 17.151 -12.927 47.791 1.00 32.04 168 GLY A CA 1
ATOM 1217 C C . GLY A 1 168 ? 17.070 -11.461 47.416 1.00 34.54 168 GLY A C 1
ATOM 1218 O O . GLY A 1 168 ? 16.888 -10.613 48.298 1.00 29.23 168 GLY A O 1
ATOM 1219 N N . LEU A 1 169 ? 17.179 -11.140 46.123 1.00 30.62 169 LEU A N 1
ATOM 1220 C CA . LEU A 1 169 ? 17.042 -9.747 45.705 1.00 31.56 169 LEU A CA 1
ATOM 1221 C C . LEU A 1 169 ? 15.669 -9.197 46.034 1.00 35.04 169 LEU A C 1
ATOM 1222 O O . LEU A 1 169 ? 15.517 -7.985 46.227 1.00 35.45 169 LEU A O 1
ATOM 1227 N N . LYS A 1 170 ? 14.651 -10.066 46.091 1.00 35.30 170 LYS A N 1
ATOM 1228 C CA . LYS A 1 170 ? 13.304 -9.605 46.389 1.00 33.93 170 LYS A CA 1
ATOM 1229 C C . LYS A 1 170 ? 13.182 -9.014 47.785 1.00 36.82 170 LYS A C 1
ATOM 1230 O O . LYS A 1 170 ? 12.231 -8.270 48.042 1.00 43.12 170 LYS A O 1
ATOM 1236 N N . ILE A 1 171 ? 14.101 -9.319 48.702 1.00 37.52 171 ILE A N 1
ATOM 1237 C CA . ILE A 1 171 ? 14.046 -8.706 50.022 1.00 36.55 171 ILE A CA 1
ATOM 1238 C C . ILE A 1 171 ? 15.266 -7.837 50.306 1.00 35.22 171 ILE A C 1
ATOM 1239 O O . ILE A 1 171 ? 15.420 -7.334 51.419 1.00 34.23 171 ILE A O 1
ATOM 1244 N N . ARG A 1 172 ? 16.113 -7.619 49.323 1.00 34.43 172 ARG A N 1
ATOM 1245 C CA . ARG A 1 172 ? 17.322 -6.850 49.578 1.00 35.10 172 ARG A CA 1
ATOM 1246 C C . ARG A 1 172 ? 16.969 -5.389 49.841 1.00 33.18 172 ARG A C 1
ATOM 1247 O O . ARG A 1 172 ? 16.246 -4.782 49.049 1.00 35.70 172 ARG A O 1
ATOM 1255 N N . PRO A 1 173 ? 17.427 -4.802 50.943 1.00 38.25 173 PRO A N 1
ATOM 1256 C CA . PRO A 1 173 ? 17.150 -3.384 51.176 1.00 38.27 173 PRO A CA 1
ATOM 1257 C C . PRO A 1 173 ? 17.750 -2.514 50.083 1.00 37.27 173 PRO A C 1
ATOM 1258 O O . PRO A 1 173 ? 18.768 -2.848 49.464 1.00 32.08 173 PRO A O 1
ATOM 1262 N N . ALA A 1 174 ? 17.068 -1.406 49.821 1.00 33.39 174 ALA A N 1
ATOM 1263 C CA . ALA A 1 174 ? 17.485 -0.435 48.825 1.00 37.97 174 ALA A CA 1
ATOM 1264 C C . ALA A 1 174 ? 17.907 0.886 49.444 1.00 42.82 174 ALA A C 1
ATOM 1265 O O . ALA A 1 174 ? 18.247 1.818 48.713 1.00 43.90 174 ALA A O 1
ATOM 1267 N N . CYS A 1 175 ? 17.900 1.008 50.768 1.00 36.03 175 CYS A N 1
ATOM 1268 C CA . CYS A 1 175 ? 18.256 2.278 51.389 1.00 39.82 175 CYS A CA 1
ATOM 1269 C C . CYS A 1 175 ? 19.275 1.968 52.474 1.00 40.17 175 CYS A C 1
ATOM 1270 O O . CYS A 1 175 ? 18.967 1.193 53.403 1.00 39.95 175 CYS A O 1
ATOM 1273 N N . PRO A 1 176 ? 20.492 2.502 52.391 1.00 43.69 176 PRO A N 1
ATOM 1274 C CA . PRO A 1 176 ? 21.492 2.211 53.426 1.00 41.98 176 PRO A CA 1
ATOM 1275 C C . PRO A 1 176 ? 21.005 2.621 54.809 1.00 43.15 176 PRO A C 1
ATOM 1276 O O . PRO A 1 176 ? 20.140 3.483 54.961 1.00 40.39 176 PRO A O 1
ATOM 1280 N N . TYR A 1 177 ? 21.555 1.963 55.823 1.00 43.27 177 TYR A N 1
ATOM 1281 C CA . TYR A 1 177 ? 21.209 2.204 57.216 1.00 34.61 177 TYR A CA 1
ATOM 1282 C C . TYR A 1 177 ? 22.371 2.946 57.861 1.00 35.73 177 TYR A C 1
ATOM 1283 O O . TYR A 1 177 ? 23.503 2.450 57.858 1.00 32.49 177 TYR A O 1
ATOM 1292 N N . LYS A 1 178 ? 22.096 4.125 58.412 1.00 36.95 178 LYS A N 1
ATOM 1293 C CA . LYS A 1 178 ? 23.150 4.983 58.939 1.00 47.01 178 LYS A CA 1
ATOM 1294 C C . LYS A 1 178 ? 23.598 4.490 60.318 1.00 43.66 178 LYS A C 1
ATOM 1295 O O . LYS A 1 178 ? 22.791 4.450 61.256 1.00 44.44 178 LYS A O 1
ATOM 1301 N N . ILE A 1 179 ? 24.879 4.151 60.448 1.00 41.82 179 ILE A N 1
ATOM 1302 C CA . ILE A 1 179 ? 25.411 3.599 61.693 1.00 38.61 179 ILE A CA 1
ATOM 1303 C C . ILE A 1 179 ? 26.929 3.604 61.595 1.00 37.12 179 ILE A C 1
ATOM 1304 O O . ILE A 1 179 ? 27.488 3.594 60.494 1.00 36.30 179 ILE A O 1
ATOM 1309 N N . ALA A 1 180 ? 27.601 3.588 62.744 1.00 30.61 180 ALA A N 1
ATOM 1310 C CA . ALA A 1 180 ? 29.056 3.491 62.749 1.00 36.01 180 ALA A CA 1
ATOM 1311 C C . ALA A 1 180 ? 29.485 2.131 62.208 1.00 34.10 180 ALA A C 1
ATOM 1312 O O . ALA A 1 180 ? 28.891 1.102 62.542 1.00 34.17 180 ALA A O 1
ATOM 1314 N N . VAL A 1 181 ? 30.500 2.129 61.346 1.00 30.95 181 VAL A N 1
ATOM 1315 C CA . VAL A 1 181 ? 30.999 0.912 60.704 1.00 34.94 181 VAL A CA 1
ATOM 1316 C C . VAL A 1 181 ? 32.506 0.873 60.927 1.00 34.12 181 VAL A C 1
ATOM 1317 O O . VAL A 1 181 ? 33.259 1.592 60.254 1.00 34.16 181 VAL A O 1
ATOM 1321 N N . ILE A 1 182 ? 32.949 0.028 61.863 1.00 28.22 182 ILE A N 1
ATOM 1322 C CA . ILE A 1 182 ? 34.365 -0.133 62.188 1.00 36.01 182 ILE A CA 1
ATOM 1323 C C . ILE A 1 182 ? 34.940 -1.276 61.365 1.00 37.46 182 ILE A C 1
ATOM 1324 O O . ILE A 1 182 ? 34.448 -2.412 61.435 1.00 37.61 182 ILE A O 1
ATOM 1329 N N . GLY A 1 183 ? 36.008 -0.992 60.623 1.00 30.53 183 GLY A N 1
ATOM 1330 C CA . GLY A 1 183 ? 36.738 -2.015 59.892 1.00 36.61 183 GLY A CA 1
ATOM 1331 C C . GLY A 1 183 ? 37.994 -2.428 60.634 1.00 41.71 183 GLY A C 1
ATOM 1332 O O . GLY A 1 183 ? 38.797 -1.582 61.041 1.00 37.55 183 GLY A O 1
ATOM 1333 N N . VAL A 1 184 ? 38.148 -3.737 60.824 1.00 33.03 184 VAL A N 1
ATOM 1334 C CA . VAL A 1 184 ? 39.379 -4.312 61.353 1.00 34.78 184 VAL A CA 1
ATOM 1335 C C . VAL A 1 184 ? 39.961 -5.172 60.241 1.00 38.28 184 VAL A C 1
ATOM 1336 O O . VAL A 1 184 ? 39.512 -6.300 60.003 1.00 31.23 184 VAL A O 1
ATOM 1340 N N . PHE A 1 185 ? 40.956 -4.635 59.550 1.00 28.18 185 PHE A N 1
ATOM 1341 C CA . PHE A 1 185 ? 41.576 -5.311 58.431 1.00 28.83 185 PHE A CA 1
ATOM 1342 C C . PHE A 1 185 ? 42.980 -5.743 58.814 1.00 31.64 185 PHE A C 1
ATOM 1343 O O . PHE A 1 185 ? 43.604 -5.153 59.693 1.00 40.23 185 PHE A O 1
ATOM 1351 N N . GLY A 1 186 ? 43.472 -6.796 58.187 1.00 33.65 186 GLY A N 1
ATOM 1352 C CA . GLY A 1 186 ? 44.853 -7.143 58.445 1.00 37.73 186 GLY A CA 1
ATOM 1353 C C . GLY A 1 186 ? 45.202 -8.558 58.052 1.00 37.77 186 GLY A C 1
ATOM 1354 O O . GLY A 1 186 ? 44.385 -9.319 57.526 1.00 32.93 186 GLY A O 1
ATOM 1355 N N . VAL A 1 187 ? 46.445 -8.897 58.370 1.00 33.26 187 VAL A N 1
ATOM 1356 C CA . VAL A 1 187 ? 47.142 -10.074 57.877 1.00 32.61 187 VAL A CA 1
ATOM 1357 C C . VAL A 1 187 ? 46.513 -11.356 58.413 1.00 32.52 187 VAL A C 1
ATOM 1358 O O . VAL A 1 187 ? 45.800 -11.332 59.429 1.00 27.89 187 VAL A O 1
ATOM 1362 N N . PRO A 1 188 ? 46.756 -12.488 57.759 1.00 28.62 188 PRO A N 1
ATOM 1363 C CA . PRO A 1 188 ? 46.150 -13.746 58.208 1.00 31.77 188 PRO A CA 1
ATOM 1364 C C . PRO A 1 188 ? 46.589 -14.111 59.619 1.00 29.69 188 PRO A C 1
ATOM 1365 O O . PRO A 1 188 ? 47.727 -13.863 60.022 1.00 35.17 188 PRO A O 1
ATOM 1369 N N . GLY A 1 189 ? 45.664 -14.696 60.376 1.00 27.43 189 GLY A N 1
ATOM 1370 C CA . GLY A 1 189 ? 45.993 -15.209 61.698 1.00 25.30 189 GLY A CA 1
ATOM 1371 C C . GLY A 1 189 ? 46.318 -14.174 62.762 1.00 34.31 189 GLY A C 1
ATOM 1372 O O . GLY A 1 189 ? 46.904 -14.532 63.795 1.00 32.34 189 GLY A O 1
ATOM 1373 N N . SER A 1 190 ? 45.937 -12.908 62.561 1.00 29.27 190 SER A N 1
ATOM 1374 C CA . SER A 1 190 ? 46.305 -11.830 63.477 1.00 33.65 190 SER A CA 1
ATOM 1375 C C . SER A 1 190 ? 45.296 -11.611 64.601 1.00 35.06 190 SER A C 1
ATOM 1376 O O . SER A 1 190 ? 45.535 -10.762 65.472 1.00 31.79 190 SER A O 1
ATOM 1379 N N . GLY A 1 191 ? 44.202 -12.362 64.635 1.00 27.79 191 GLY A N 1
ATOM 1380 C CA . GLY A 1 191 ? 43.226 -12.219 65.698 1.00 27.36 191 GLY A CA 1
ATOM 1381 C C . GLY A 1 191 ? 42.002 -11.389 65.358 1.00 31.63 191 GLY A C 1
ATOM 1382 O O . GLY A 1 191 ? 41.287 -10.963 66.278 1.00 28.77 191 GLY A O 1
ATOM 1383 N N . LYS A 1 192 ? 41.734 -11.147 64.072 1.00 26.19 192 LYS A N 1
ATOM 1384 C CA . LYS A 1 192 ? 40.524 -10.430 63.696 1.00 25.67 192 LYS A CA 1
ATOM 1385 C C . LYS A 1 192 ? 39.288 -11.202 64.131 1.00 29.56 192 LYS A C 1
ATOM 1386 O O . LYS A 1 192 ? 38.372 -10.640 64.741 1.00 33.11 192 LYS A O 1
ATOM 1392 N N . SER A 1 193 ? 39.252 -12.504 63.836 1.00 26.34 193 SER A N 1
ATOM 1393 C CA . SER A 1 193 ? 38.115 -13.313 64.252 1.00 25.19 193 SER A CA 1
ATOM 1394 C C . SER A 1 193 ? 38.116 -13.525 65.760 1.00 34.39 193 SER A C 1
ATOM 1395 O O . SER A 1 193 ? 37.050 -13.716 66.354 1.00 27.50 193 SER A O 1
ATOM 1398 N N . ALA A 1 194 ? 39.299 -13.497 66.397 1.00 24.02 194 ALA A N 1
ATOM 1399 C CA . ALA A 1 194 ? 39.345 -13.651 67.850 1.00 26.70 194 ALA A CA 1
ATOM 1400 C C . ALA A 1 194 ? 38.596 -12.516 68.529 1.00 33.46 194 ALA A C 1
ATOM 1401 O O . ALA A 1 194 ? 37.922 -12.728 69.546 1.00 33.79 194 ALA A O 1
ATOM 1403 N N . ILE A 1 195 ? 38.679 -11.309 67.951 1.00 30.25 195 ILE A N 1
ATOM 1404 C CA . ILE A 1 195 ? 37.942 -10.149 68.450 1.00 29.72 195 ILE A CA 1
ATOM 1405 C C . ILE A 1 195 ? 36.447 -10.437 68.472 1.00 29.50 195 ILE A C 1
ATOM 1406 O O . ILE A 1 195 ? 35.750 -10.160 69.454 1.00 30.72 195 ILE A O 1
ATOM 1411 N N . ILE A 1 196 ? 35.927 -10.987 67.381 1.00 29.10 196 ILE A N 1
ATOM 1412 C CA . ILE A 1 196 ? 34.507 -11.305 67.347 1.00 31.39 196 ILE A CA 1
ATOM 1413 C C . ILE A 1 196 ? 34.179 -12.351 68.401 1.00 28.86 196 ILE A C 1
ATOM 1414 O O . ILE A 1 196 ? 33.230 -12.200 69.174 1.00 29.36 196 ILE A O 1
ATOM 1419 N N . LYS A 1 197 ? 34.970 -13.422 68.456 1.00 27.18 197 LYS A N 1
ATOM 1420 C CA . LYS A 1 197 ? 34.702 -14.467 69.436 1.00 34.35 197 LYS A CA 1
ATOM 1421 C C . LYS A 1 197 ? 34.798 -13.935 70.859 1.00 33.97 197 LYS A C 1
ATOM 1422 O O . LYS A 1 197 ? 34.058 -14.385 71.739 1.00 29.85 197 LYS A O 1
ATOM 1428 N N . ASN A 1 198 ? 35.677 -12.957 71.102 1.00 31.86 198 ASN A N 1
ATOM 1429 C CA . ASN A 1 198 ? 35.888 -12.489 72.467 1.00 31.28 198 ASN A CA 1
ATOM 1430 C C . ASN A 1 198 ? 34.812 -11.505 72.919 1.00 30.73 198 ASN A C 1
ATOM 1431 O O . ASN A 1 198 ? 34.508 -11.449 74.111 1.00 34.56 198 ASN A O 1
ATOM 1436 N N . LEU A 1 199 ? 34.212 -10.747 71.993 1.00 31.29 199 LEU A N 1
ATOM 1437 C CA . LEU A 1 199 ? 33.286 -9.673 72.344 1.00 32.18 199 LEU A CA 1
ATOM 1438 C C . LEU A 1 199 ? 31.812 -10.018 72.127 1.00 31.77 199 LEU A C 1
ATOM 1439 O O . LEU A 1 199 ? 30.945 -9.341 72.697 1.00 31.48 199 LEU A O 1
ATOM 1444 N N . VAL A 1 200 ? 31.501 -11.030 71.315 1.00 28.75 200 VAL A N 1
ATOM 1445 C CA . VAL A 1 200 ? 30.108 -11.273 70.953 1.00 36.77 200 VAL A CA 1
ATOM 1446 C C . VAL A 1 200 ? 29.283 -11.596 72.195 1.00 36.43 200 VAL A C 1
ATOM 1447 O O . VAL A 1 200 ? 29.716 -12.347 73.083 1.00 35.06 200 VAL A O 1
ATOM 1451 N N . THR A 1 201 ? 28.085 -11.016 72.264 1.00 32.65 201 THR A N 1
ATOM 1452 C CA . THR A 1 201 ? 27.062 -11.371 73.241 1.00 36.73 201 THR A CA 1
ATOM 1453 C C . THR A 1 201 ? 25.838 -11.934 72.527 1.00 37.66 201 THR A C 1
ATOM 1454 O O . THR A 1 201 ? 25.677 -11.790 71.313 1.00 33.35 201 THR A O 1
ATOM 1458 N N . ARG A 1 202 ? 24.935 -12.533 73.306 1.00 38.81 202 ARG A N 1
ATOM 1459 C CA . ARG A 1 202 ? 23.723 -13.099 72.725 1.00 46.16 202 ARG A CA 1
ATOM 1460 C C . ARG A 1 202 ? 22.782 -12.032 72.174 1.00 45.60 202 ARG A C 1
ATOM 1461 O O . ARG A 1 202 ? 21.857 -12.374 71.430 1.00 42.65 202 ARG A O 1
ATOM 1469 N N . GLN A 1 203 ? 22.999 -10.759 72.502 1.00 41.32 203 GLN A N 1
ATOM 1470 C CA . GLN A 1 203 ? 22.230 -9.676 71.906 1.00 41.08 203 GLN A CA 1
ATOM 1471 C C . GLN A 1 203 ? 22.813 -9.198 70.584 1.00 38.01 203 GLN A C 1
ATOM 1472 O O . GLN A 1 203 ? 22.189 -8.365 69.918 1.00 35.39 203 GLN A O 1
ATOM 1478 N N . ASP A 1 204 ? 23.982 -9.705 70.197 1.00 33.96 204 ASP A N 1
ATOM 1479 C CA . ASP A 1 204 ? 24.625 -9.351 68.944 1.00 37.24 204 ASP A CA 1
ATOM 1480 C C . ASP A 1 204 ? 24.263 -10.357 67.855 1.00 34.30 204 ASP A C 1
ATOM 1481 O O . ASP A 1 204 ? 23.578 -11.360 68.089 1.00 31.09 204 ASP A O 1
ATOM 1486 N N . LEU A 1 205 ? 24.767 -10.097 66.654 1.00 30.52 205 LEU A N 1
ATOM 1487 C CA . LEU A 1 205 ? 24.657 -11.019 65.530 1.00 29.46 205 LEU A CA 1
ATOM 1488 C C . LEU A 1 205 ? 26.026 -11.153 64.883 1.00 31.91 205 LEU A C 1
ATOM 1489 O O . LEU A 1 205 ? 26.648 -10.143 64.524 1.00 30.13 205 LEU A O 1
ATOM 1494 N N . VAL A 1 206 ? 26.500 -12.388 64.745 1.00 28.97 206 VAL A N 1
ATOM 1495 C CA . VAL A 1 206 ? 27.747 -12.676 64.037 1.00 27.52 206 VAL A CA 1
ATOM 1496 C C . VAL A 1 206 ? 27.399 -13.229 62.667 1.00 30.96 206 VAL A C 1
ATOM 1497 O O . VAL A 1 206 ? 26.714 -14.254 62.562 1.00 29.45 206 VAL A O 1
ATOM 1501 N N . THR A 1 207 ? 27.893 -12.572 61.621 1.00 27.78 207 THR A N 1
ATOM 1502 C CA . THR A 1 207 ? 27.808 -13.085 60.265 1.00 31.29 207 THR A CA 1
ATOM 1503 C C . THR A 1 207 ? 29.218 -13.340 59.747 1.00 31.70 207 THR A C 1
ATOM 1504 O O . THR A 1 207 ? 30.203 -12.792 60.253 1.00 26.36 207 THR A O 1
ATOM 1508 N N . SER A 1 208 ? 29.310 -14.182 58.728 1.00 29.67 208 SER A N 1
ATOM 1509 C CA . SER A 1 208 ? 30.594 -14.503 58.121 1.00 28.45 208 SER A CA 1
ATOM 1510 C C . SER A 1 208 ? 30.417 -14.609 56.617 1.00 28.18 208 SER A C 1
ATOM 1511 O O . SER A 1 208 ? 29.457 -15.223 56.142 1.00 26.22 208 SER A O 1
ATOM 1514 N N . GLY A 1 209 ? 31.348 -14.015 55.873 1.00 27.59 209 GLY A N 1
ATOM 1515 C CA . GLY A 1 209 ? 31.418 -14.267 54.449 1.00 27.97 209 GLY A CA 1
ATOM 1516 C C . GLY A 1 209 ? 31.725 -15.707 54.081 1.00 34.16 209 GLY A C 1
ATOM 1517 O O . GLY A 1 209 ? 31.510 -16.085 52.926 1.00 39.34 209 GLY A O 1
ATOM 1518 N N . LYS A 1 210 ? 32.209 -16.517 55.024 1.00 30.12 210 LYS A N 1
ATOM 1519 C CA . LYS A 1 210 ? 32.603 -17.892 54.738 1.00 30.61 210 LYS A CA 1
ATOM 1520 C C . LYS A 1 210 ? 31.818 -18.856 55.613 1.00 34.54 210 LYS A C 1
ATOM 1521 O O . LYS A 1 210 ? 31.584 -18.582 56.796 1.00 30.34 210 LYS A O 1
ATOM 1527 N N . LYS A 1 211 ? 31.457 -20.005 55.035 1.00 30.29 211 LYS A N 1
ATOM 1528 C CA . LYS A 1 211 ? 30.585 -20.947 55.722 1.00 29.71 211 LYS A CA 1
ATOM 1529 C C . LYS A 1 211 ? 31.319 -21.719 56.813 1.00 31.43 211 LYS A C 1
ATOM 1530 O O . LYS A 1 211 ? 30.848 -21.774 57.953 1.00 32.17 211 LYS A O 1
ATOM 1536 N N . GLU A 1 212 ? 32.471 -22.328 56.495 1.00 32.88 212 GLU A N 1
ATOM 1537 C CA . 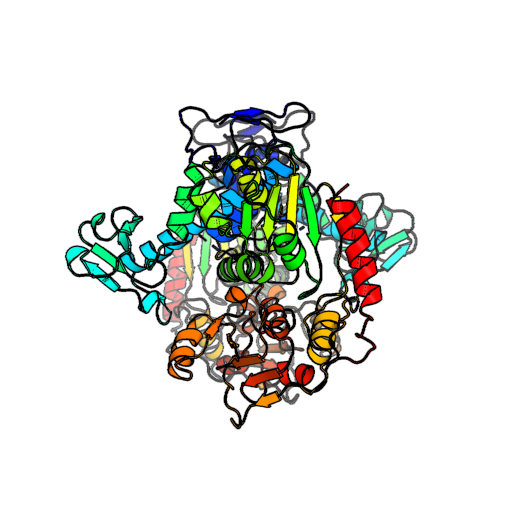GLU A 1 212 ? 33.174 -23.110 57.515 1.00 32.51 212 GLU A CA 1
ATOM 1538 C C . GLU A 1 212 ? 33.632 -22.233 58.674 1.00 30.69 212 GLU A C 1
ATOM 1539 O O . GLU A 1 212 ? 33.629 -22.673 59.831 1.00 37.39 212 GLU A O 1
ATOM 1545 N N . ASN A 1 213 ? 34.019 -20.992 58.381 1.00 33.09 213 ASN A N 1
ATOM 1546 C CA . ASN A 1 213 ? 34.366 -20.016 59.414 1.00 31.20 213 ASN A CA 1
ATOM 1547 C C . ASN A 1 213 ? 33.226 -19.815 60.417 1.00 36.35 213 ASN A C 1
ATOM 1548 O O . ASN A 1 213 ? 33.484 -19.590 61.612 1.00 36.77 213 ASN A O 1
ATOM 1553 N N . CYS A 1 214 ? 31.966 -19.899 59.960 1.00 35.23 214 CYS A N 1
ATOM 1554 C CA . CYS A 1 214 ? 30.822 -19.799 60.871 1.00 40.09 214 CYS A CA 1
ATOM 1555 C C . CYS A 1 214 ? 30.889 -20.834 61.973 1.00 36.71 214 CYS A C 1
ATOM 1556 O O . CYS A 1 214 ? 30.643 -20.532 63.152 1.00 32.67 214 CYS A O 1
ATOM 1559 N N . GLN A 1 215 ? 31.122 -22.084 61.585 1.00 34.08 215 GLN A N 1
ATOM 1560 C CA . GLN A 1 215 ? 31.137 -23.170 62.556 1.00 40.76 215 GLN A CA 1
ATOM 1561 C C . GLN A 1 215 ? 32.333 -23.044 63.485 1.00 37.90 215 GLN A C 1
ATOM 1562 O O . GLN A 1 215 ? 32.246 -23.377 64.674 1.00 40.56 215 GLN A O 1
ATOM 1568 N N . GLU A 1 216 ? 33.463 -22.578 62.955 1.00 34.19 216 GLU A N 1
ATOM 1569 C CA . GLU A 1 216 ? 34.614 -22.310 63.806 1.00 38.50 216 GLU A CA 1
ATOM 1570 C C . GLU A 1 216 ? 34.267 -21.292 64.884 1.00 32.26 216 GLU A C 1
ATOM 1571 O O . GLU A 1 216 ? 34.658 -21.458 66.047 1.00 33.09 216 GLU A O 1
ATOM 1577 N N . ILE A 1 217 ? 33.532 -20.237 64.516 1.00 34.69 217 ILE A N 1
ATOM 1578 C CA . ILE A 1 217 ? 33.145 -19.203 65.480 1.00 34.83 217 ILE A CA 1
ATOM 1579 C C . ILE A 1 217 ? 32.253 -19.793 66.566 1.00 33.37 217 ILE A C 1
ATOM 1580 O O . ILE A 1 217 ? 32.532 -19.658 67.759 1.00 29.51 217 ILE A O 1
ATOM 1585 N N . THR A 1 218 ? 31.140 -20.418 66.171 1.00 34.82 218 THR A N 1
ATOM 1586 C CA . THR A 1 218 ? 30.193 -20.891 67.178 1.00 37.73 218 THR A CA 1
ATOM 1587 C C . THR A 1 218 ? 30.852 -21.888 68.121 1.00 38.43 218 THR A C 1
ATOM 1588 O O . THR A 1 218 ? 30.658 -21.824 69.343 1.00 39.69 218 THR A O 1
ATOM 1592 N N . THR A 1 219 ? 31.667 -22.795 67.571 1.00 34.01 219 THR A N 1
ATOM 1593 C CA . THR A 1 219 ? 32.363 -23.787 68.389 1.00 36.95 219 THR A CA 1
ATOM 1594 C C . THR A 1 219 ? 33.373 -23.133 69.325 1.00 41.43 219 THR A C 1
ATOM 1595 O O . THR A 1 219 ? 33.468 -23.507 70.502 1.00 38.68 219 THR A O 1
ATOM 1599 N N . ASP A 1 220 ? 34.157 -22.176 68.818 1.00 33.34 220 ASP A N 1
ATOM 1600 C CA . ASP A 1 220 ? 35.183 -21.558 69.658 1.00 36.92 220 ASP A CA 1
ATOM 1601 C C . ASP A 1 220 ? 34.558 -20.711 70.758 1.00 31.56 220 ASP A C 1
ATOM 1602 O O . ASP A 1 220 ? 35.051 -20.693 71.890 1.00 38.09 220 ASP A O 1
ATOM 1607 N N . VAL A 1 221 ? 33.467 -20.008 70.449 1.00 31.07 221 VAL A N 1
ATOM 1608 C CA . VAL A 1 221 ? 32.790 -19.227 71.478 1.00 35.07 221 VAL A CA 1
ATOM 1609 C C . VAL A 1 221 ? 32.253 -20.144 72.570 1.00 38.11 221 VAL A C 1
ATOM 1610 O O . VAL A 1 221 ? 32.354 -19.834 73.764 1.00 34.66 221 VAL A O 1
ATOM 1614 N N . MET A 1 222 ? 31.713 -21.306 72.189 1.00 37.84 222 MET A N 1
ATOM 1615 C CA . MET A 1 222 ? 31.238 -22.242 73.205 1.00 39.18 222 MET A CA 1
ATOM 1616 C C . MET A 1 222 ? 32.404 -22.818 74.010 1.00 41.07 222 MET A C 1
ATOM 1617 O O . MET A 1 222 ? 32.366 -22.843 75.247 1.00 41.77 222 MET A O 1
ATOM 1622 N N . ARG A 1 223 ? 33.474 -23.244 73.333 1.00 42.03 223 ARG A N 1
ATOM 1623 C CA . ARG A 1 223 ? 34.580 -23.875 74.051 1.00 43.71 223 ARG A CA 1
ATOM 1624 C C . ARG A 1 223 ? 35.330 -22.881 74.931 1.00 39.84 223 ARG A C 1
ATOM 1625 O O . ARG A 1 223 ? 35.757 -23.232 76.038 1.00 36.70 223 ARG A O 1
ATOM 1633 N N . GLN A 1 224 ? 35.498 -21.641 74.463 1.00 35.98 224 GLN A N 1
ATOM 1634 C CA . GLN A 1 224 ? 36.315 -20.658 75.171 1.00 40.93 224 GLN A CA 1
ATOM 1635 C C . GLN A 1 224 ? 35.526 -19.839 76.191 1.00 43.76 224 GLN A C 1
ATOM 1636 O O . GLN A 1 224 ? 36.079 -19.443 77.227 1.00 40.06 224 GLN A O 1
ATOM 1642 N N . ARG A 1 225 ? 34.253 -19.563 75.931 1.00 36.72 225 ARG A N 1
ATOM 1643 C CA . ARG A 1 225 ? 33.496 -18.666 76.788 1.00 37.04 225 ARG A CA 1
ATOM 1644 C C . ARG A 1 225 ? 32.209 -19.283 77.313 1.00 38.82 225 ARG A C 1
ATOM 1645 O O . ARG A 1 225 ? 31.479 -18.615 78.057 1.00 34.77 225 ARG A O 1
ATOM 1653 N N . GLY A 1 226 ? 31.920 -20.537 76.962 1.00 35.67 226 GLY A N 1
ATOM 1654 C CA . GLY A 1 226 ? 30.756 -21.217 77.494 1.00 35.88 226 GLY A CA 1
ATOM 1655 C C . GLY A 1 226 ? 29.453 -20.635 77.021 1.00 39.69 226 GLY A C 1
ATOM 1656 O O . GLY A 1 226 ? 28.421 -20.831 77.662 1.00 46.87 226 GLY A O 1
ATOM 1657 N N . LEU A 1 227 ? 29.478 -19.909 75.911 1.00 36.88 227 LEU A N 1
ATOM 1658 C CA . LEU A 1 227 ? 28.350 -19.121 75.451 1.00 30.11 227 LEU A CA 1
ATOM 1659 C C . LEU A 1 227 ? 27.845 -19.731 74.156 1.00 37.87 227 LEU A C 1
ATOM 1660 O O . LEU A 1 227 ? 28.632 -19.977 73.237 1.00 35.74 227 LEU A O 1
ATOM 1665 N N . GLU A 1 228 ? 26.548 -20.014 74.107 1.00 40.89 228 GLU A N 1
ATOM 1666 C CA . GLU A 1 228 ? 25.921 -20.535 72.904 1.00 45.62 228 GLU A CA 1
ATOM 1667 C C . GLU A 1 228 ? 25.472 -19.347 72.070 1.00 42.15 228 GLU A C 1
ATOM 1668 O O . GLU A 1 228 ? 24.645 -18.543 72.513 1.00 43.98 228 GLU A O 1
ATOM 1674 N N . ILE A 1 229 ? 26.058 -19.208 70.888 1.00 36.03 229 ILE A N 1
ATOM 1675 C CA . ILE A 1 229 ? 25.613 -18.242 69.902 1.00 36.34 229 ILE A CA 1
ATOM 1676 C C . ILE A 1 229 ? 25.327 -19.011 68.622 1.00 45.13 229 ILE A C 1
ATOM 1677 O O . ILE A 1 229 ? 25.603 -20.207 68.512 1.00 47.59 229 ILE A O 1
ATOM 1682 N N . SER A 1 230 ? 24.756 -18.321 67.648 1.00 41.28 230 SER A N 1
ATOM 1683 C CA . SER A 1 230 ? 24.589 -18.911 66.323 1.00 53.99 230 SER A CA 1
ATOM 1684 C C . SER A 1 230 ? 25.077 -17.897 65.304 1.00 52.34 230 SER A C 1
ATOM 1685 O O . SER A 1 230 ? 24.419 -16.876 65.082 1.00 62.10 230 SER A O 1
ATOM 1688 N N . ALA A 1 231 ? 26.247 -18.166 64.725 1.00 50.20 231 ALA A N 1
ATOM 1689 C CA . ALA A 1 231 ? 26.781 -17.397 63.612 1.00 46.05 231 ALA A CA 1
ATOM 1690 C C . ALA A 1 231 ? 26.175 -17.893 62.308 1.00 45.81 231 ALA A C 1
ATOM 1691 O O . ALA A 1 231 ? 26.005 -19.099 62.112 1.00 41.96 231 ALA A O 1
ATOM 1693 N N . ARG A 1 232 ? 25.891 -16.963 61.406 1.00 36.67 232 ARG A N 1
ATOM 1694 C CA . ARG A 1 232 ? 25.293 -17.284 60.122 1.00 30.38 232 ARG A CA 1
ATOM 1695 C C . ARG A 1 232 ? 26.125 -16.684 58.999 1.00 31.94 232 ARG A C 1
ATOM 1696 O O . ARG A 1 232 ? 26.831 -15.692 59.182 1.00 35.34 232 ARG A O 1
ATOM 1704 N N . THR A 1 233 ? 26.051 -17.291 57.827 1.00 29.21 233 THR A N 1
ATOM 1705 C CA . THR A 1 233 ? 26.719 -16.682 56.692 1.00 32.09 233 THR A CA 1
ATOM 1706 C C . THR A 1 233 ? 25.992 -15.412 56.265 1.00 30.65 233 THR A C 1
ATOM 1707 O O . THR A 1 233 ? 24.806 -15.209 56.546 1.00 29.31 233 THR A O 1
ATOM 1711 N N . VAL A 1 234 ? 26.739 -14.528 55.608 1.00 29.49 234 VAL A N 1
ATOM 1712 C CA . VAL A 1 234 ? 26.130 -13.343 55.014 1.00 27.03 234 VAL A CA 1
ATOM 1713 C C . VAL A 1 234 ? 24.992 -13.749 54.093 1.00 25.95 234 VAL A C 1
ATOM 1714 O O . VAL A 1 234 ? 23.901 -13.166 54.135 1.00 30.22 234 VAL A O 1
ATOM 1718 N N . ASP A 1 235 ? 25.225 -14.769 53.261 1.00 22.84 235 ASP A N 1
ATOM 1719 C CA . ASP A 1 235 ? 24.198 -15.221 52.318 1.00 25.83 235 ASP A CA 1
ATOM 1720 C C . ASP A 1 235 ? 22.934 -15.671 53.040 1.00 27.61 235 ASP A C 1
ATOM 1721 O O . ASP A 1 235 ? 21.818 -15.399 52.579 1.00 31.64 235 ASP A O 1
ATOM 1726 N N . SER A 1 236 ? 23.093 -16.384 54.161 1.00 29.93 236 SER A N 1
ATOM 1727 C CA . SER A 1 236 ? 21.939 -16.869 54.916 1.00 34.82 236 SER A CA 1
ATOM 1728 C C . SER A 1 236 ? 21.089 -15.704 55.413 1.00 36.57 236 SER A C 1
ATOM 1729 O O . SER A 1 236 ? 19.853 -15.742 55.339 1.00 30.23 236 SER A O 1
ATOM 1732 N N . LEU A 1 237 ? 21.746 -14.654 55.919 1.00 26.01 237 LEU A N 1
ATOM 1733 C CA . LEU A 1 237 ? 21.038 -13.459 56.382 1.00 33.14 237 LEU A CA 1
ATOM 1734 C C . LEU A 1 237 ? 20.381 -12.718 55.230 1.00 31.39 237 LEU A C 1
ATOM 1735 O O . LEU A 1 237 ? 19.189 -12.407 55.288 1.00 33.85 237 LEU A O 1
ATOM 1740 N N . LEU A 1 238 ? 21.144 -12.403 54.180 1.00 27.93 238 LEU A N 1
ATOM 1741 C CA . LEU A 1 238 ? 20.533 -11.775 53.003 1.00 28.29 238 LEU A CA 1
ATOM 1742 C C . LEU A 1 238 ? 19.414 -12.619 52.430 1.00 41.74 238 LEU A C 1
ATOM 1743 O O . LEU A 1 238 ? 18.397 -12.066 51.954 1.00 35.65 238 LEU A O 1
ATOM 1748 N N . LEU A 1 239 ? 19.580 -13.962 52.430 1.00 32.15 239 LEU A N 1
ATOM 1749 C CA . LEU A 1 239 ? 18.565 -14.773 51.729 1.00 28.82 239 LEU A CA 1
ATOM 1750 C C . LEU A 1 239 ? 17.438 -15.107 52.696 1.00 44.27 239 LEU A C 1
ATOM 1751 O O . LEU A 1 239 ? 16.350 -15.509 52.280 1.00 36.89 239 LEU A O 1
ATOM 1756 N N . ASN A 1 240 ? 17.645 -14.917 53.985 1.00 43.46 240 ASN A N 1
ATOM 1757 C CA . ASN A 1 240 ? 16.584 -15.268 54.834 1.00 36.91 240 ASN A CA 1
ATOM 1758 C C . ASN A 1 240 ? 16.141 -14.201 55.817 1.00 38.51 240 ASN A C 1
ATOM 1759 O O . ASN A 1 240 ? 15.202 -14.455 56.598 1.00 35.87 240 ASN A O 1
ATOM 1764 N N . GLY A 1 241 ? 16.793 -13.073 55.893 1.00 37.30 241 GLY A N 1
ATOM 1765 C CA . GLY A 1 241 ? 16.347 -12.004 56.751 1.00 35.52 241 GLY A CA 1
ATOM 1766 C C . GLY A 1 241 ? 16.736 -12.175 58.219 1.00 37.90 241 GLY A C 1
ATOM 1767 O O . GLY A 1 241 ? 17.268 -13.194 58.649 1.00 36.33 241 GLY A O 1
ATOM 1768 N N . CYS A 1 242 ? 16.451 -11.137 59.006 1.00 43.41 242 CYS A N 1
ATOM 1769 C CA . CYS A 1 242 ? 16.867 -11.070 60.406 1.00 43.27 242 CYS A CA 1
ATOM 1770 C C . CYS A 1 242 ? 15.634 -10.732 61.229 1.00 43.91 242 CYS A C 1
ATOM 1771 O O . CYS A 1 242 ? 15.057 -9.656 61.054 1.00 50.18 242 CYS A O 1
ATOM 1774 N N . ASN A 1 243 ? 15.192 -11.658 62.074 1.00 39.92 243 ASN A N 1
ATOM 1775 C CA . ASN A 1 243 ? 13.911 -11.509 62.754 1.00 50.71 243 ASN A CA 1
ATOM 1776 C C . ASN A 1 243 ? 14.088 -11.343 64.262 1.00 50.51 243 ASN A C 1
ATOM 1777 O O . ASN A 1 243 ? 13.321 -11.895 65.054 1.00 50.29 243 ASN A O 1
ATOM 1782 N N . ARG A 1 244 ? 15.074 -10.541 64.674 1.00 41.48 244 ARG A N 1
ATOM 1783 C CA . ARG A 1 244 ? 15.270 -10.198 66.078 1.00 44.17 244 ARG A CA 1
ATOM 1784 C C . ARG A 1 244 ? 16.110 -8.929 66.171 1.00 39.63 244 ARG A C 1
ATOM 1785 O O . ARG A 1 244 ? 16.933 -8.667 65.283 1.00 36.28 244 ARG A O 1
ATOM 1793 N N . PRO A 1 245 ? 15.940 -8.134 67.225 1.00 45.83 245 PRO A N 1
ATOM 1794 C CA . PRO A 1 245 ? 16.782 -6.943 67.391 1.00 44.34 245 PRO A CA 1
ATOM 1795 C C . PRO A 1 245 ? 18.233 -7.322 67.640 1.00 39.06 245 PRO A C 1
ATOM 1796 O O . PRO A 1 245 ? 18.532 -8.361 68.235 1.00 33.86 245 PRO A O 1
ATOM 1800 N N . VAL A 1 246 ? 19.137 -6.449 67.189 1.00 33.29 246 VAL A N 1
ATOM 1801 C CA . VAL A 1 246 ? 20.578 -6.699 67.217 1.00 34.73 246 VAL A CA 1
ATOM 1802 C C . VAL A 1 246 ? 21.280 -5.460 67.753 1.00 34.59 246 VAL A C 1
ATOM 1803 O O . VAL A 1 246 ? 21.010 -4.345 67.294 1.00 36.83 246 VAL A O 1
ATOM 1807 N N . ASP A 1 247 ? 22.209 -5.666 68.691 1.00 36.15 247 ASP A N 1
ATOM 1808 C CA . ASP A 1 247 ? 23.035 -4.573 69.211 1.00 35.88 247 ASP A CA 1
ATOM 1809 C C . ASP A 1 247 ? 24.233 -4.299 68.305 1.00 31.72 247 ASP A C 1
ATOM 1810 O O . ASP A 1 247 ? 24.299 -3.264 67.639 1.00 36.69 247 ASP A O 1
ATOM 1815 N N . VAL A 1 248 ? 25.205 -5.203 68.281 1.00 33.19 248 VAL A N 1
ATOM 1816 C CA . VAL A 1 248 ? 26.349 -5.090 67.383 1.00 30.51 248 VAL A CA 1
ATOM 1817 C C . VAL A 1 248 ? 26.211 -6.145 66.300 1.00 30.74 248 VAL A C 1
ATOM 1818 O O . VAL A 1 248 ? 25.927 -7.313 66.596 1.00 26.63 248 VAL A O 1
ATOM 1822 N N . LEU A 1 249 ? 26.420 -5.737 65.050 1.00 26.67 249 LEU A N 1
ATOM 1823 C CA . LEU A 1 249 ? 26.586 -6.666 63.944 1.00 27.17 249 LEU A CA 1
ATOM 1824 C C . LEU A 1 249 ? 28.073 -6.876 63.682 1.00 30.24 249 LEU A C 1
ATOM 1825 O O . LEU A 1 249 ? 28.790 -5.927 63.345 1.00 29.97 249 LEU A O 1
ATOM 1830 N N . TYR A 1 250 ? 28.528 -8.110 63.838 1.00 24.85 250 TYR A N 1
ATOM 1831 C CA . TYR A 1 250 ? 29.877 -8.506 63.461 1.00 29.10 250 TYR A CA 1
ATOM 1832 C C . TYR A 1 250 ? 29.815 -9.192 62.105 1.00 31.92 250 TYR A C 1
ATOM 1833 O O . TYR A 1 250 ? 28.974 -10.068 61.888 1.00 30.83 250 TYR A O 1
ATOM 1842 N N . VAL A 1 251 ? 30.684 -8.787 61.190 1.00 31.47 251 VAL A N 1
ATOM 1843 C CA . VAL A 1 251 ? 30.798 -9.434 59.892 1.00 25.11 251 VAL A CA 1
ATOM 1844 C C . VAL A 1 251 ? 32.227 -9.953 59.782 1.00 31.03 251 VAL A C 1
ATOM 1845 O O . VAL A 1 251 ? 33.167 -9.165 59.613 1.00 29.56 251 VAL A O 1
ATOM 1849 N N . ASP A 1 252 ? 32.402 -11.271 59.890 1.00 26.24 252 ASP A N 1
ATOM 1850 C CA . ASP A 1 252 ? 33.714 -11.867 59.659 1.00 28.25 252 ASP A CA 1
ATOM 1851 C C . ASP A 1 252 ? 33.912 -12.183 58.176 1.00 27.12 252 ASP A C 1
ATOM 1852 O O . ASP A 1 252 ? 32.949 -12.376 57.424 1.00 28.67 252 ASP A O 1
ATOM 1857 N N . GLU A 1 253 ? 35.184 -12.250 57.770 1.00 25.75 253 GLU A N 1
ATOM 1858 C CA . GLU A 1 253 ? 35.582 -12.382 56.366 1.00 25.85 253 GLU A CA 1
ATOM 1859 C C . GLU A 1 253 ? 34.791 -11.416 55.482 1.00 32.04 253 GLU A C 1
ATOM 1860 O O . GLU A 1 253 ? 34.297 -11.767 54.401 1.00 28.10 253 GLU A O 1
ATOM 1866 N N . ALA A 1 254 ? 34.689 -10.169 55.958 1.00 26.39 254 ALA A N 1
ATOM 1867 C CA . ALA A 1 254 ? 33.838 -9.182 55.303 1.00 33.42 254 ALA A CA 1
ATOM 1868 C C . ALA A 1 254 ? 34.308 -8.868 53.891 1.00 36.87 254 ALA A C 1
ATOM 1869 O O . ALA A 1 254 ? 33.493 -8.501 53.033 1.00 33.26 254 ALA A O 1
ATOM 1871 N N . PHE A 1 255 ? 35.607 -9.005 53.623 1.00 30.06 255 PHE A N 1
ATOM 1872 C CA . PHE A 1 255 ? 36.126 -8.685 52.299 1.00 35.54 255 PHE A CA 1
ATOM 1873 C C . PHE A 1 255 ? 35.874 -9.785 51.294 1.00 36.45 255 PHE A C 1
ATOM 1874 O O . PHE A 1 255 ? 36.225 -9.626 50.117 1.00 37.93 255 PHE A O 1
ATOM 1882 N N . ALA A 1 256 ? 35.286 -10.896 51.721 1.00 25.78 256 ALA A N 1
ATOM 1883 C CA . ALA A 1 256 ? 34.762 -11.839 50.749 1.00 33.15 256 ALA A CA 1
ATOM 1884 C C . ALA A 1 256 ? 33.489 -11.337 50.073 1.00 36.40 256 ALA A C 1
ATOM 1885 O O . ALA A 1 256 ? 33.035 -11.968 49.112 1.00 38.09 256 ALA A O 1
ATOM 1887 N N . CYS A 1 257 ? 32.893 -10.239 50.552 1.00 31.70 257 CYS A N 1
ATOM 1888 C CA . CYS A 1 257 ? 31.672 -9.703 49.966 1.00 33.28 257 CYS A CA 1
ATOM 1889 C C . CYS A 1 257 ? 31.904 -8.317 49.368 1.00 29.58 257 CYS A C 1
ATOM 1890 O O . CYS A 1 257 ? 32.731 -7.533 49.841 1.00 31.94 257 CYS A O 1
ATOM 1893 N N . HIS A 1 258 ? 31.166 -8.037 48.305 1.00 29.98 258 HIS A N 1
ATOM 1894 C CA . HIS A 1 258 ? 31.107 -6.689 47.757 1.00 30.79 258 HIS A CA 1
ATOM 1895 C C . HIS A 1 258 ? 30.553 -5.712 48.800 1.00 30.93 258 HIS A C 1
ATOM 1896 O O . HIS A 1 258 ? 29.723 -6.065 49.651 1.00 29.60 258 HIS A O 1
ATOM 1903 N N . SER A 1 259 ? 31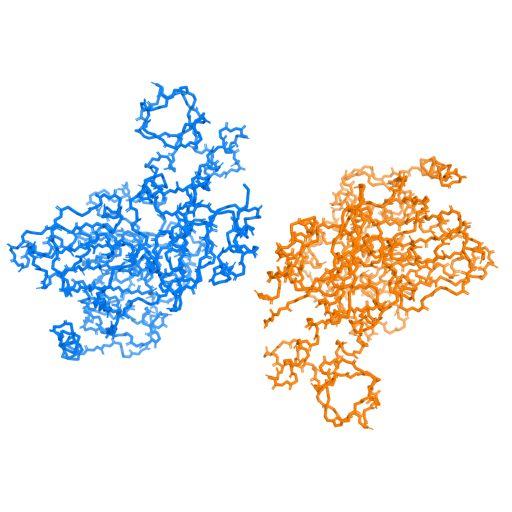.051 -4.471 48.741 1.00 29.24 259 SER A N 1
ATOM 1904 C CA . SER A 1 259 ? 30.602 -3.407 49.646 1.00 32.70 259 SER A CA 1
ATOM 1905 C C . SER A 1 259 ? 29.095 -3.192 49.605 1.00 34.25 259 SER A C 1
ATOM 1906 O O . SER A 1 259 ? 28.487 -2.839 50.624 1.00 30.80 259 SER A O 1
ATOM 1909 N N . GLY A 1 260 ? 28.481 -3.313 48.429 1.00 32.33 260 GLY A N 1
ATOM 1910 C CA . GLY A 1 260 ? 27.047 -3.094 48.356 1.00 32.35 260 GLY A CA 1
ATOM 1911 C C . GLY A 1 260 ? 26.272 -4.226 48.991 1.00 29.09 260 GLY A C 1
ATOM 1912 O O . GLY A 1 260 ? 25.178 -4.016 49.531 1.00 29.77 260 GLY A O 1
ATOM 1913 N N . THR A 1 261 ? 26.820 -5.438 48.920 1.00 24.59 261 THR A N 1
ATOM 1914 C CA . THR A 1 261 ? 26.274 -6.555 49.680 1.00 30.40 261 THR A CA 1
ATOM 1915 C C . THR A 1 261 ? 26.329 -6.271 51.175 1.00 29.50 261 THR A C 1
ATOM 1916 O O . THR A 1 261 ? 25.351 -6.503 51.897 1.00 27.29 261 THR A O 1
ATOM 1920 N N . LEU A 1 262 ? 27.475 -5.773 51.660 1.00 23.13 262 LEU A N 1
ATOM 1921 C CA . LEU A 1 262 ? 27.592 -5.435 53.077 1.00 24.95 262 LEU A CA 1
ATOM 1922 C C . LEU A 1 262 ? 26.597 -4.343 53.464 1.00 28.94 262 LEU A C 1
ATOM 1923 O O . LEU A 1 262 ? 25.946 -4.437 54.510 1.00 28.76 262 LEU A O 1
ATOM 1928 N N . LEU A 1 263 ? 26.463 -3.292 52.636 1.00 27.52 263 LEU A N 1
ATOM 1929 C CA . LEU A 1 263 ? 25.454 -2.272 52.918 1.00 28.69 263 LEU A CA 1
ATOM 1930 C C . LEU A 1 263 ? 24.069 -2.894 53.031 1.00 30.10 263 LEU A C 1
ATOM 1931 O O . LEU A 1 263 ? 23.308 -2.566 53.949 1.00 30.27 263 LEU A O 1
ATOM 1936 N N . ALA A 1 264 ? 23.737 -3.816 52.118 1.00 27.90 264 ALA A N 1
ATOM 1937 C CA . ALA A 1 264 ? 22.416 -4.441 52.141 1.00 33.41 264 ALA A CA 1
ATOM 1938 C C . ALA A 1 264 ? 22.234 -5.277 53.395 1.00 26.44 264 ALA A C 1
ATOM 1939 O O . ALA A 1 264 ? 21.149 -5.288 53.991 1.00 30.36 264 ALA A O 1
ATOM 1941 N N . LEU A 1 265 ? 23.299 -5.971 53.818 1.00 26.14 265 LEU A N 1
ATOM 1942 C CA . LEU A 1 265 ? 23.257 -6.742 55.055 1.00 27.18 265 LEU A CA 1
ATOM 1943 C C . LEU A 1 265 ? 23.036 -5.836 56.264 1.00 34.26 265 LEU A C 1
ATOM 1944 O O . LEU A 1 265 ? 22.239 -6.156 57.157 1.00 33.08 265 LEU A O 1
ATOM 1949 N N . ILE A 1 266 ? 23.741 -4.704 56.314 1.00 29.74 266 ILE A N 1
ATOM 1950 C CA . ILE A 1 266 ? 23.613 -3.794 57.449 1.00 30.06 266 ILE A CA 1
ATOM 1951 C C . ILE A 1 266 ? 22.189 -3.250 57.537 1.00 35.53 266 ILE A C 1
ATOM 1952 O O . ILE A 1 266 ? 21.589 -3.213 58.615 1.00 35.01 266 ILE A O 1
ATOM 1957 N N . ALA A 1 267 ? 21.616 -2.847 56.398 1.00 28.75 267 ALA A N 1
ATOM 1958 C CA . ALA A 1 267 ? 20.251 -2.337 56.397 1.00 30.09 267 ALA A CA 1
ATOM 1959 C C . ALA A 1 267 ? 19.235 -3.429 56.688 1.00 27.27 267 ALA A C 1
ATOM 1960 O O . ALA A 1 267 ? 18.131 -3.127 57.141 1.00 33.81 267 ALA A O 1
ATOM 1962 N N . LEU A 1 268 ? 19.581 -4.687 56.432 1.00 30.84 268 LEU A N 1
ATOM 1963 C CA . LEU A 1 268 ? 18.692 -5.788 56.776 1.00 29.77 268 LEU A CA 1
ATOM 1964 C C . LEU A 1 268 ? 18.711 -6.053 58.274 1.00 36.34 268 LEU A C 1
ATOM 1965 O O . LEU A 1 268 ? 17.675 -6.379 58.867 1.00 35.88 268 LEU A O 1
ATOM 1970 N N . VAL A 1 269 ? 19.879 -5.912 58.899 1.00 33.64 269 VAL A N 1
ATOM 1971 C CA . VAL A 1 269 ? 20.040 -6.230 60.315 1.00 33.63 269 VAL A CA 1
ATOM 1972 C C . VAL A 1 269 ? 19.645 -5.049 61.200 1.00 37.84 269 VAL A C 1
ATOM 1973 O O . VAL A 1 269 ? 19.036 -5.240 62.257 1.00 40.05 269 VAL A O 1
ATOM 1977 N N . ARG A 1 270 ? 19.945 -3.824 60.765 1.00 30.42 270 ARG A N 1
ATOM 1978 C CA . ARG A 1 270 ? 19.641 -2.610 61.519 1.00 32.18 270 ARG A CA 1
ATOM 1979 C C . ARG A 1 270 ? 20.184 -2.684 62.946 1.00 33.37 270 ARG A C 1
ATOM 1980 O O . ARG A 1 270 ? 19.413 -2.552 63.914 1.00 35.01 270 ARG A O 1
ATOM 1988 N N . PRO A 1 271 ? 21.488 -2.909 63.123 1.00 34.98 271 PRO A N 1
ATOM 1989 C CA . PRO A 1 271 ? 22.047 -3.009 64.477 1.00 34.25 271 PRO A CA 1
ATOM 1990 C C . PRO A 1 271 ? 21.860 -1.707 65.237 1.00 36.32 271 PRO A C 1
ATOM 1991 O O . PRO A 1 271 ? 21.966 -0.618 64.674 1.00 35.41 271 PRO A O 1
ATOM 1995 N N . ARG A 1 272 ? 21.594 -1.826 66.533 1.00 35.06 272 ARG A N 1
ATOM 1996 C CA . ARG A 1 272 ? 21.284 -0.640 67.321 1.00 37.81 272 ARG A CA 1
ATOM 1997 C C . ARG A 1 272 ? 22.524 0.145 67.723 1.00 39.84 272 ARG A C 1
ATOM 1998 O O . ARG A 1 272 ? 22.421 1.347 67.988 1.00 44.15 272 ARG A O 1
ATOM 2006 N N . GLN A 1 273 ? 23.692 -0.492 67.752 1.00 36.24 273 GLN A N 1
ATOM 2007 C CA . GLN A 1 273 ? 24.903 0.133 68.269 1.00 42.01 273 GLN A CA 1
ATOM 2008 C C . GLN A 1 273 ? 25.933 0.403 67.178 1.00 41.37 273 GLN A C 1
ATOM 2009 O O . GLN A 1 273 ? 26.302 1.559 66.946 1.00 35.96 273 GLN A O 1
ATOM 2015 N N . LYS A 1 274 ? 26.425 -0.629 66.502 1.00 37.52 274 LYS A N 1
ATOM 2016 C CA . LYS A 1 274 ? 27.483 -0.416 65.525 1.00 34.06 274 LYS A CA 1
ATOM 2017 C C . LYS A 1 274 ? 27.667 -1.679 64.700 1.00 34.15 274 LYS A C 1
ATOM 2018 O O . LYS A 1 274 ? 27.096 -2.733 64.993 1.00 28.06 274 LYS A O 1
ATOM 2024 N N . VAL A 1 275 ? 28.481 -1.546 63.655 1.00 33.02 275 VAL A N 1
ATOM 2025 C CA . VAL A 1 275 ? 28.912 -2.656 62.814 1.00 35.31 275 VAL A CA 1
ATOM 2026 C C . VAL A 1 275 ? 30.421 -2.783 62.939 1.00 30.56 275 VAL A C 1
ATOM 2027 O O . VAL A 1 275 ? 31.141 -1.777 62.917 1.00 31.23 275 VAL A O 1
ATOM 2031 N N . VAL A 1 276 ? 30.896 -4.017 63.078 1.00 30.94 276 VAL A N 1
ATOM 2032 C CA . VAL A 1 276 ? 32.318 -4.322 63.059 1.00 36.58 276 VAL A CA 1
ATOM 2033 C C . VAL A 1 276 ? 32.562 -5.296 61.909 1.00 36.15 276 VAL A C 1
ATOM 2034 O O . VAL A 1 276 ? 31.995 -6.399 61.896 1.00 31.22 276 VAL A O 1
ATOM 2038 N N . LEU A 1 277 ? 33.379 -4.877 60.936 1.00 29.59 277 LEU A N 1
ATOM 2039 C CA . LEU A 1 277 ? 33.815 -5.730 59.836 1.00 33.53 277 LEU A CA 1
ATOM 2040 C C . LEU A 1 277 ? 35.240 -6.203 60.090 1.00 34.19 277 LEU A C 1
ATOM 2041 O O . LEU A 1 277 ? 36.117 -5.403 60.430 1.00 34.23 277 LEU A O 1
ATOM 2046 N N . CYS A 1 278 ? 35.471 -7.498 59.907 1.00 34.76 278 CYS A N 1
ATOM 2047 C CA . CYS A 1 278 ? 36.786 -8.108 60.083 1.00 31.21 278 CYS A CA 1
ATOM 2048 C C . CYS A 1 278 ? 37.125 -8.788 58.774 1.00 35.16 278 CYS A C 1
ATOM 2049 O O . CYS A 1 278 ? 36.281 -9.504 58.235 1.00 29.92 278 CYS A O 1
ATOM 2052 N N . GLY A 1 279 ? 38.323 -8.556 58.238 1.00 26.36 279 GLY A N 1
ATOM 2053 C CA . GLY A 1 279 ? 38.629 -9.202 56.974 1.00 28.79 279 GLY A CA 1
ATOM 2054 C C . GLY A 1 279 ? 39.993 -8.829 56.436 1.00 35.27 279 GLY A C 1
ATOM 2055 O O . GLY A 1 279 ? 40.759 -8.076 57.050 1.00 31.61 279 GLY A O 1
ATOM 2056 N N . ASP A 1 280 ? 40.286 -9.382 55.265 1.00 29.92 280 ASP A N 1
ATOM 2057 C CA . ASP A 1 280 ? 41.580 -9.199 54.618 1.00 29.47 280 ASP A CA 1
ATOM 2058 C C . ASP A 1 280 ? 41.361 -9.192 53.112 1.00 31.66 280 ASP A C 1
ATOM 2059 O O . ASP A 1 280 ? 41.102 -10.249 52.521 1.00 30.66 280 ASP A O 1
ATOM 2064 N N . PRO A 1 281 ? 41.455 -8.028 52.460 1.00 36.00 281 PRO A N 1
ATOM 2065 C CA . PRO A 1 281 ? 41.263 -7.979 51.002 1.00 36.74 281 PRO A CA 1
ATOM 2066 C C . PRO A 1 281 ? 42.276 -8.792 50.218 1.00 36.24 281 PRO A C 1
ATOM 2067 O O . PRO A 1 281 ? 42.050 -9.028 49.030 1.00 38.34 281 PRO A O 1
ATOM 2071 N N . LYS A 1 282 ? 43.372 -9.235 50.833 1.00 34.09 282 LYS A N 1
ATOM 2072 C CA . LYS A 1 282 ? 44.349 -10.048 50.125 1.00 31.34 282 LYS A CA 1
ATOM 2073 C C . LYS A 1 282 ? 44.016 -11.537 50.165 1.00 33.71 282 LYS A C 1
ATOM 2074 O O . LYS A 1 282 ? 44.726 -12.336 49.538 1.00 30.83 282 LYS A O 1
ATOM 2080 N N . GLN A 1 283 ? 42.971 -11.934 50.886 1.00 27.31 283 GLN A N 1
ATOM 2081 C CA . GLN A 1 283 ? 42.496 -13.307 50.815 1.00 30.58 283 GLN A CA 1
ATOM 2082 C C . GLN A 1 283 ? 41.385 -13.382 49.768 1.00 34.24 283 GLN A C 1
ATOM 2083 O O . GLN A 1 283 ? 41.184 -12.447 48.990 1.00 30.62 283 GLN A O 1
ATOM 2089 N N . CYS A 1 284 ? 40.668 -14.508 49.717 1.00 29.48 284 CYS A N 1
ATOM 2090 C CA . CYS A 1 284 ? 39.658 -14.685 48.678 1.00 35.78 284 CYS A CA 1
ATOM 2091 C C . CYS A 1 284 ? 38.534 -13.675 48.847 1.00 45.89 284 CYS A C 1
ATOM 2092 O O . CYS A 1 284 ? 38.027 -13.465 49.954 1.00 42.74 284 CYS A O 1
ATOM 2095 N N . GLY A 1 285 ? 38.168 -13.028 47.746 1.00 47.29 285 GLY A N 1
ATOM 2096 C CA . GLY A 1 285 ? 37.018 -12.164 47.694 1.00 51.00 285 GLY A CA 1
ATOM 2097 C C . GLY A 1 285 ? 35.836 -12.847 47.040 1.00 45.98 285 GLY A C 1
ATOM 2098 O O . GLY A 1 285 ? 35.775 -14.073 46.914 1.00 49.42 285 GLY A O 1
ATOM 2099 N N . PHE A 1 286 ? 34.873 -12.039 46.634 1.00 48.00 286 PHE A N 1
ATOM 2100 C CA . PHE A 1 286 ? 33.791 -12.525 45.799 1.00 48.46 286 PHE A CA 1
ATOM 2101 C C . PHE A 1 286 ? 34.287 -12.575 44.365 1.00 54.35 286 PHE A C 1
ATOM 2102 O O . PHE A 1 286 ? 35.021 -11.689 43.916 1.00 62.01 286 PHE A O 1
ATOM 2110 N N . PHE A 1 287 ? 33.910 -13.617 43.648 1.00 66.06 287 PHE A N 1
ATOM 2111 C CA . PHE A 1 287 ? 34.169 -13.652 42.221 1.00 71.72 287 PHE A CA 1
ATOM 2112 C C . PHE A 1 287 ? 32.859 -13.480 41.478 1.00 61.40 287 PHE A C 1
ATOM 2113 O O . PHE A 1 287 ? 31.790 -13.857 41.963 1.00 59.41 287 PHE A O 1
ATOM 2121 N N . ASN A 1 288 ? 32.948 -12.865 40.316 1.00 60.35 288 ASN A N 1
ATOM 2122 C CA A ASN A 1 288 ? 31.843 -12.811 39.376 0.50 62.62 288 ASN A CA 1
ATOM 2123 C CA B ASN A 1 288 ? 31.836 -12.823 39.382 0.50 62.60 288 ASN A CA 1
ATOM 2124 C C . ASN A 1 288 ? 32.118 -13.842 38.290 1.00 70.80 288 ASN A C 1
ATOM 2125 O O . ASN A 1 288 ? 33.157 -13.774 37.624 1.00 71.30 288 ASN A O 1
ATOM 2134 N N . MET A 1 289 ? 31.205 -14.800 38.125 1.00 66.47 289 MET A N 1
ATOM 2135 C CA . MET A 1 289 ? 31.427 -15.828 37.117 1.00 65.91 289 MET A CA 1
ATOM 2136 C C . MET A 1 289 ? 31.506 -15.246 35.713 1.00 69.22 289 MET A C 1
ATOM 2137 O O . MET A 1 289 ? 32.050 -15.892 34.812 1.00 75.77 289 MET A O 1
ATOM 2142 N N . MET A 1 290 ? 30.998 -14.038 35.506 1.00 67.23 290 MET A N 1
ATOM 2143 C CA . MET A 1 290 ? 31.135 -13.355 34.230 1.00 60.92 290 MET A CA 1
ATOM 2144 C C . MET A 1 290 ? 32.430 -12.558 34.139 1.00 55.75 290 MET A C 1
ATOM 2145 O O . MET A 1 290 ? 32.709 -11.976 33.088 1.00 56.45 290 MET A O 1
ATOM 2150 N N . GLN A 1 291 ? 33.214 -12.520 35.217 1.00 59.82 291 GLN A N 1
ATOM 2151 C CA . GLN A 1 291 ? 34.460 -11.755 35.287 1.00 68.15 291 GLN A CA 1
ATOM 2152 C C . GLN A 1 291 ? 34.265 -10.316 34.805 1.00 60.48 291 GLN A C 1
ATOM 2153 O O . GLN A 1 291 ? 35.075 -9.753 34.064 1.00 57.93 291 GLN A O 1
ATOM 2159 N N . MET A 1 292 ? 33.183 -9.709 35.277 1.00 59.57 292 MET A N 1
ATOM 2160 C CA . MET A 1 292 ? 32.962 -8.293 35.040 1.00 55.17 292 MET A CA 1
ATOM 2161 C C . MET A 1 292 ? 33.959 -7.473 35.847 1.00 50.14 292 MET A C 1
ATOM 2162 O O . MET A 1 292 ? 34.273 -7.799 36.996 1.00 46.67 292 MET A O 1
ATOM 2167 N N . LYS A 1 293 ? 34.477 -6.418 35.231 1.00 44.11 293 LYS A N 1
ATOM 2168 C CA . LYS A 1 293 ? 35.296 -5.464 35.964 1.00 41.26 293 LYS A CA 1
ATOM 2169 C C . LYS A 1 293 ? 34.457 -4.789 37.038 1.00 41.89 293 LYS A C 1
ATOM 2170 O O . LYS A 1 293 ? 33.358 -4.293 36.770 1.00 48.72 293 LYS A O 1
ATOM 2176 N N . VAL A 1 294 ? 34.970 -4.778 38.256 1.00 43.86 294 VAL A N 1
ATOM 2177 C CA . VAL A 1 294 ? 34.258 -4.198 39.387 1.00 43.67 294 VAL A CA 1
ATOM 2178 C C . VAL A 1 294 ? 34.749 -2.772 39.589 1.00 41.85 294 VAL A C 1
ATOM 2179 O O . VAL A 1 294 ? 35.959 -2.527 39.681 1.00 47.55 294 VAL A O 1
ATOM 2183 N N . ASN A 1 295 ? 33.813 -1.824 39.653 1.00 38.00 295 ASN A N 1
ATOM 2184 C CA . ASN A 1 295 ? 34.165 -0.415 39.769 1.00 43.82 295 ASN A CA 1
ATOM 2185 C C . ASN A 1 295 ? 33.775 0.230 41.092 1.00 43.36 295 ASN A C 1
ATOM 2186 O O . ASN A 1 295 ? 34.357 1.261 41.448 1.00 40.02 295 ASN A O 1
ATOM 2191 N N . TYR A 1 296 ? 32.806 -0.320 41.818 1.00 38.34 296 TYR A N 1
ATOM 2192 C CA . TYR A 1 296 ? 32.211 0.412 42.931 1.00 39.44 296 TYR A CA 1
ATOM 2193 C C . TYR A 1 296 ? 32.258 -0.390 44.221 1.00 37.06 296 TYR A C 1
ATOM 2194 O O . TYR A 1 296 ? 31.346 -0.322 45.047 1.00 35.52 296 TYR A O 1
ATOM 2203 N N . ASN A 1 297 ? 33.345 -1.125 44.437 1.00 35.70 297 ASN A N 1
ATOM 2204 C CA . ASN A 1 297 ? 33.566 -1.819 45.704 1.00 39.21 297 ASN A CA 1
ATOM 2205 C C . ASN A 1 297 ? 34.216 -0.861 46.708 1.00 40.43 297 ASN A C 1
ATOM 2206 O O . ASN A 1 297 ? 35.356 -1.036 47.137 1.00 40.28 297 ASN A O 1
ATOM 2211 N N . HIS A 1 298 ? 33.443 0.153 47.102 1.00 40.07 298 HIS A N 1
ATOM 2212 C CA . HIS A 1 298 ? 33.955 1.267 47.898 1.00 43.56 298 HIS A CA 1
ATOM 2213 C C . HIS A 1 298 ? 34.170 0.874 49.358 1.00 42.43 298 HIS A C 1
ATOM 2214 O O . HIS A 1 298 ? 33.575 -0.073 49.874 1.00 35.71 298 HIS A O 1
ATOM 2221 N N . ASN A 1 299 ? 35.010 1.655 50.034 1.00 40.61 299 ASN A N 1
ATOM 2222 C CA . ASN A 1 299 ? 35.127 1.546 51.480 1.00 40.05 299 ASN A CA 1
ATOM 2223 C C . ASN A 1 299 ? 33.868 2.095 52.134 1.00 39.26 299 ASN A C 1
ATOM 2224 O O . ASN A 1 299 ? 33.441 3.211 51.829 1.00 43.32 299 ASN A O 1
ATOM 2229 N N . ILE A 1 300 ? 33.271 1.320 53.037 1.00 33.58 300 ILE A N 1
ATOM 2230 C CA . ILE A 1 300 ? 32.065 1.751 53.735 1.00 34.70 300 ILE A CA 1
ATOM 2231 C C . ILE A 1 300 ? 32.305 1.988 55.217 1.00 32.42 300 ILE A C 1
ATOM 2232 O O . ILE A 1 300 ? 31.355 2.294 55.941 1.00 38.79 300 ILE A O 1
ATOM 2237 N N . CYS A 1 301 ? 33.536 1.852 55.693 1.00 35.07 301 CYS A N 1
ATOM 2238 C CA . CYS A 1 301 ? 33.827 1.994 57.115 1.00 40.42 301 CYS A CA 1
ATOM 2239 C C . CYS A 1 301 ? 33.927 3.464 57.506 1.00 41.58 301 CYS A C 1
ATOM 2240 O O . CYS A 1 301 ? 34.419 4.298 56.739 1.00 42.04 301 CYS A O 1
ATOM 2243 N N . THR A 1 302 ? 33.484 3.772 58.723 1.00 35.25 302 THR A N 1
ATOM 2244 C CA . THR A 1 302 ? 33.686 5.107 59.276 1.00 46.24 302 THR A CA 1
ATOM 2245 C C . THR A 1 302 ? 34.977 5.216 60.087 1.00 50.18 302 THR A C 1
ATOM 2246 O O . THR A 1 302 ? 35.482 6.329 60.281 1.00 49.12 302 THR A O 1
ATOM 2250 N N . GLN A 1 303 ? 35.515 4.092 60.557 1.00 43.39 303 GLN A N 1
ATOM 2251 C CA . GLN A 1 303 ? 36.849 4.005 61.136 1.00 42.76 303 GLN A CA 1
ATOM 2252 C C . GLN A 1 303 ? 37.490 2.714 60.643 1.00 38.26 303 GLN A C 1
ATOM 2253 O O . GLN A 1 303 ? 36.803 1.702 60.483 1.00 33.81 303 GLN A O 1
ATOM 2259 N N . VAL A 1 304 ? 38.802 2.745 60.415 1.00 35.56 304 VAL A N 1
ATOM 2260 C CA . VAL A 1 304 ? 39.553 1.587 59.938 1.00 38.35 304 VAL A CA 1
ATOM 2261 C C . VAL A 1 304 ? 40.777 1.397 60.832 1.00 41.64 304 VAL A C 1
ATOM 2262 O O . VAL A 1 304 ? 41.515 2.355 61.094 1.00 38.25 304 VAL A O 1
ATOM 2266 N N . TYR A 1 305 ? 40.981 0.168 61.310 1.00 37.37 305 TYR A N 1
ATOM 2267 C CA . TYR A 1 305 ? 42.192 -0.239 62.008 1.00 35.64 305 TYR A CA 1
ATOM 2268 C C . TYR A 1 305 ? 42.876 -1.355 61.224 1.00 41.36 305 TYR A C 1
ATOM 2269 O O . TYR A 1 305 ? 42.226 -2.110 60.492 1.00 35.69 305 TYR A O 1
ATOM 2278 N N A HIS A 1 306 ? 44.197 -1.453 61.378 0.50 35.92 306 HIS A N 1
ATOM 2279 N N B HIS A 1 306 ? 44.196 -1.463 61.381 0.50 35.99 306 HIS A N 1
ATOM 2280 C CA A HIS A 1 306 ? 44.989 -2.433 60.649 0.50 38.63 306 HIS A CA 1
ATOM 2281 C CA B HIS A 1 306 ? 44.975 -2.441 60.630 0.50 38.58 306 HIS A CA 1
ATOM 2282 C C A HIS A 1 306 ? 45.764 -3.307 61.618 0.50 38.79 306 HIS A C 1
ATOM 2283 C C B HIS A 1 306 ? 45.810 -3.294 61.572 0.50 38.84 306 HIS A C 1
ATOM 2284 O O A HIS A 1 306 ? 46.268 -2.821 62.635 0.50 39.45 306 HIS A O 1
ATOM 2285 O O B HIS A 1 306 ? 46.404 -2.779 62.523 0.50 39.23 306 HIS A O 1
ATOM 2298 N N . LYS A 1 307 ? 45.858 -4.596 61.297 1.00 31.90 307 LYS A N 1
ATOM 2299 C CA . LYS A 1 307 ? 46.701 -5.538 62.030 1.00 37.58 307 LYS A CA 1
ATOM 2300 C C . LYS A 1 307 ? 47.799 -6.049 61.106 1.00 33.85 307 LYS A C 1
ATOM 2301 O O . LYS A 1 307 ? 47.515 -6.552 60.012 1.00 34.79 307 LYS A O 1
ATOM 2307 N N . SER A 1 308 ? 49.042 -5.965 61.560 1.00 31.88 308 SER A N 1
ATOM 2308 C CA . SER A 1 308 ? 50.157 -6.448 60.765 1.00 36.56 308 SER A CA 1
ATOM 2309 C C . SER A 1 308 ? 50.868 -7.651 61.372 1.00 31.02 308 SER A C 1
ATOM 2310 O O . SER A 1 308 ? 51.718 -8.248 60.702 1.00 34.81 308 SER A O 1
ATOM 2313 N N . ILE A 1 309 ? 50.536 -8.041 62.600 1.00 31.97 309 ILE A N 1
ATOM 2314 C CA . ILE A 1 309 ? 51.225 -9.125 63.297 1.00 28.90 309 ILE A CA 1
ATOM 2315 C C . ILE A 1 309 ? 50.290 -10.324 63.404 1.00 34.25 309 ILE A C 1
ATOM 2316 O O . ILE A 1 309 ? 49.236 -10.245 64.048 1.00 30.90 309 ILE A O 1
ATOM 2321 N N . SER A 1 310 ? 50.694 -11.440 62.806 1.00 28.92 310 SER A N 1
ATOM 2322 C CA . SER A 1 310 ? 49.970 -12.693 62.965 1.00 34.62 310 SER A CA 1
ATOM 2323 C C . SER A 1 310 ? 50.345 -13.374 64.283 1.00 40.66 310 SER A C 1
ATOM 2324 O O . SER A 1 310 ? 51.451 -13.214 64.816 1.00 35.59 310 SER A O 1
ATOM 2327 N N . ARG A 1 311 ? 49.405 -14.149 64.807 1.00 34.51 311 ARG A N 1
ATOM 2328 C CA . ARG A 1 311 ? 49.723 -15.113 65.851 1.00 39.15 311 ARG A CA 1
ATOM 2329 C C . ARG A 1 311 ? 49.821 -16.536 65.338 1.00 38.80 311 ARG A C 1
ATOM 2330 O O . ARG A 1 311 ? 50.542 -17.340 65.931 1.00 39.71 311 ARG A O 1
ATOM 2338 N N . ARG A 1 312 ? 49.132 -16.861 64.239 1.00 34.99 312 ARG A N 1
ATOM 2339 C CA . ARG A 1 312 ? 49.016 -18.249 63.805 1.00 36.92 312 ARG A CA 1
ATOM 2340 C C . ARG A 1 312 ? 50.143 -18.678 62.874 1.00 38.61 312 ARG A C 1
ATOM 2341 O O . ARG A 1 312 ? 50.706 -19.765 63.041 1.00 38.30 312 ARG A O 1
ATOM 2349 N N . CYS A 1 313 ? 50.460 -17.849 61.879 1.00 35.98 313 CYS A N 1
ATOM 2350 C CA . CYS A 1 313 ? 51.214 -18.321 60.726 1.00 32.23 313 CYS A CA 1
ATOM 2351 C C . CYS A 1 313 ? 52.682 -18.560 61.048 1.00 35.96 313 CYS A C 1
ATOM 2352 O O . CYS A 1 313 ? 53.331 -17.782 61.758 1.00 38.45 313 CYS A O 1
ATOM 2355 N N . THR A 1 314 ? 53.199 -19.647 60.503 1.00 34.89 314 THR A N 1
ATOM 2356 C CA . THR A 1 314 ? 54.578 -20.027 60.737 1.00 38.12 314 THR A CA 1
ATOM 2357 C C . THR A 1 314 ? 55.525 -19.018 60.088 1.00 39.47 314 THR A C 1
ATOM 2358 O O . THR A 1 314 ? 55.148 -18.258 59.189 1.00 37.82 314 THR A O 1
ATOM 2362 N N . LEU A 1 315 ? 56.775 -19.018 60.555 1.00 39.06 315 LEU A N 1
ATOM 2363 C CA . LEU A 1 315 ? 57.774 -18.127 59.964 1.00 35.61 315 LEU A CA 1
ATOM 2364 C C . LEU A 1 315 ? 58.000 -18.396 58.479 1.00 34.51 315 LEU A C 1
ATOM 2365 O O . LEU A 1 315 ? 57.995 -17.430 57.700 1.00 36.10 315 LEU A O 1
ATOM 2370 N N . PRO A 1 316 ? 58.202 -19.641 58.016 1.00 35.78 316 PRO A N 1
ATOM 2371 C CA . PRO A 1 316 ? 58.358 -19.847 56.562 1.00 34.92 316 PRO A CA 1
ATOM 2372 C C . PRO A 1 316 ? 57.160 -19.362 55.759 1.00 42.97 316 PRO A C 1
ATOM 2373 O O . PRO A 1 316 ? 57.325 -18.735 54.703 1.00 37.48 316 PRO A O 1
ATOM 2377 N N . VAL A 1 317 ? 55.943 -19.625 56.239 1.00 38.47 317 VAL A N 1
ATOM 2378 C CA . VAL A 1 317 ? 54.779 -19.158 55.501 1.00 37.53 317 VAL A CA 1
ATOM 2379 C C . VAL A 1 317 ? 54.679 -17.640 55.570 1.00 35.94 317 VAL A C 1
ATOM 2380 O O . VAL A 1 317 ? 54.394 -16.984 54.560 1.00 33.82 317 VAL A O 1
ATOM 2384 N N . THR A 1 318 ? 54.905 -17.055 56.755 1.00 29.62 318 THR A N 1
ATOM 2385 C CA . THR A 1 318 ? 54.821 -15.600 56.867 1.00 30.83 318 THR A CA 1
ATOM 2386 C C . THR A 1 318 ? 55.807 -14.930 55.918 1.00 34.64 318 THR A C 1
ATOM 2387 O O . THR A 1 318 ? 55.455 -13.978 55.212 1.00 32.35 318 THR A O 1
ATOM 2391 N N . ALA A 1 319 ? 57.042 -15.439 55.866 1.00 39.19 319 ALA A N 1
ATOM 2392 C CA . ALA A 1 319 ? 58.033 -14.889 54.945 1.00 38.29 319 ALA A CA 1
ATOM 2393 C C . ALA A 1 319 ? 57.511 -14.880 53.508 1.00 37.44 319 ALA A C 1
ATOM 2394 O O . ALA A 1 319 ? 57.715 -13.908 52.769 1.00 32.44 319 ALA A O 1
ATOM 2396 N N . ILE A 1 320 ? 56.804 -15.936 53.104 1.00 35.22 320 ILE A N 1
ATOM 2397 C CA . ILE A 1 320 ? 56.328 -16.012 51.725 1.00 36.39 320 ILE A CA 1
ATOM 2398 C C . ILE A 1 320 ? 55.208 -15.006 51.479 1.00 35.09 320 ILE A C 1
ATOM 2399 O O . ILE A 1 320 ? 55.284 -14.187 50.554 1.00 37.15 320 ILE A O 1
ATOM 2404 N N . VAL A 1 321 ? 54.142 -15.055 52.284 1.00 34.51 321 VAL A N 1
ATOM 2405 C CA . VAL A 1 321 ? 52.991 -14.214 51.959 1.00 32.61 321 VAL A CA 1
ATOM 2406 C C . VAL A 1 321 ? 53.216 -12.760 52.365 1.00 34.96 321 VAL A C 1
ATOM 2407 O O . VAL A 1 321 ? 52.667 -11.858 51.718 1.00 35.97 321 VAL A O 1
ATOM 2411 N N . SER A 1 322 ? 53.981 -12.492 53.435 1.00 35.49 322 SER A N 1
ATOM 2412 C CA . SER A 1 322 ? 54.387 -11.107 53.707 1.00 35.60 322 SER A CA 1
ATOM 2413 C C . SER A 1 322 ? 54.981 -10.460 52.466 1.00 41.94 322 SER A C 1
ATOM 2414 O O . SER A 1 322 ? 54.617 -9.333 52.101 1.00 37.87 322 SER A O 1
ATOM 2417 N N . SER A 1 323 ? 55.887 -11.171 51.791 1.00 43.70 323 SER A N 1
ATOM 2418 C CA . SER A 1 323 ? 56.593 -10.578 50.661 1.00 47.15 323 SER A CA 1
ATOM 2419 C C . SER A 1 323 ? 55.675 -10.438 49.453 1.00 41.75 323 SER A C 1
ATOM 2420 O O . SER A 1 323 ? 55.701 -9.410 48.763 1.00 40.83 323 SER A O 1
ATOM 2423 N N . LEU A 1 324 ? 54.839 -11.449 49.197 1.00 36.09 324 LEU A N 1
ATOM 2424 C CA . LEU A 1 324 ? 54.004 -11.435 48.001 1.00 36.06 324 LEU A CA 1
ATOM 2425 C C . LEU A 1 324 ? 52.848 -10.454 48.133 1.00 36.96 324 LEU A C 1
ATOM 2426 O O . LEU A 1 324 ? 52.527 -9.738 47.181 1.00 46.23 324 LEU A O 1
ATOM 2431 N N . HIS A 1 325 ? 52.203 -10.411 49.299 1.00 34.86 325 HIS A N 1
ATOM 2432 C CA . HIS A 1 325 ? 50.895 -9.787 49.417 1.00 37.84 325 HIS A CA 1
ATOM 2433 C C . HIS A 1 325 ? 50.820 -8.618 50.377 1.00 41.83 325 HIS A C 1
ATOM 2434 O O . HIS A 1 325 ? 49.922 -7.779 50.229 1.00 39.58 325 HIS A O 1
ATOM 2441 N N . TYR A 1 326 ? 51.705 -8.543 51.363 1.00 33.99 326 TYR A N 1
ATOM 2442 C CA . TYR A 1 326 ? 51.563 -7.565 52.427 1.00 37.26 326 TYR A CA 1
ATOM 2443 C C . TYR A 1 326 ? 52.756 -6.615 52.472 1.00 40.21 326 TYR A C 1
ATOM 2444 O O . TYR A 1 326 ? 53.049 -6.048 53.527 1.00 36.66 326 TYR A O 1
ATOM 2453 N N . GLU A 1 327 ? 53.440 -6.444 51.332 1.00 43.28 327 GLU A N 1
ATOM 2454 C CA . GLU A 1 327 ? 54.556 -5.502 51.174 1.00 46.18 327 GLU A CA 1
ATOM 2455 C C . GLU A 1 327 ? 55.626 -5.689 52.242 1.00 44.09 327 GLU A C 1
ATOM 2456 O O . GLU A 1 327 ? 56.257 -4.724 52.678 1.00 45.58 327 GLU A O 1
ATOM 2462 N N . GLY A 1 328 ? 55.836 -6.934 52.668 1.00 42.38 328 GLY A N 1
ATOM 2463 C CA . GLY A 1 328 ? 56.821 -7.248 53.679 1.00 42.89 328 GLY A CA 1
ATOM 2464 C C . GLY A 1 328 ? 56.504 -6.733 55.062 1.00 45.83 328 GLY A C 1
ATOM 2465 O O . GLY A 1 328 ? 57.343 -6.862 55.957 1.00 44.22 328 GLY A O 1
ATOM 2466 N N . LYS A 1 329 ? 55.321 -6.156 55.272 1.00 39.85 329 LYS A N 1
ATOM 2467 C CA . LYS A 1 329 ? 54.970 -5.583 56.561 1.00 39.13 329 LYS A CA 1
ATOM 2468 C C . LYS A 1 329 ? 54.390 -6.599 57.533 1.00 40.62 329 LYS A C 1
ATOM 2469 O O . LYS A 1 329 ? 54.265 -6.278 58.719 1.00 42.92 329 LYS A O 1
ATOM 2475 N N . MET A 1 330 ? 54.025 -7.795 57.062 1.00 36.58 330 MET A N 1
ATOM 2476 C CA . MET A 1 330 ? 53.424 -8.813 57.919 1.00 33.43 330 MET A CA 1
ATOM 2477 C C . MET A 1 330 ? 54.492 -9.532 58.730 1.00 37.33 330 MET A C 1
ATOM 2478 O O . MET A 1 330 ? 55.507 -9.978 58.188 1.00 35.30 330 MET A O 1
ATOM 2483 N N . ARG A 1 331 ? 54.242 -9.683 60.020 1.00 31.57 331 ARG A N 1
ATOM 2484 C CA . ARG A 1 331 ? 55.120 -10.443 60.886 1.00 36.25 331 ARG A CA 1
ATOM 2485 C C . ARG A 1 331 ? 54.280 -11.456 61.647 1.00 37.01 331 ARG A C 1
ATOM 2486 O O . ARG A 1 331 ? 53.048 -11.459 61.558 1.00 34.50 331 ARG A O 1
ATOM 2494 N N . THR A 1 332 ? 54.954 -12.339 62.386 1.00 32.90 332 THR A N 1
ATOM 2495 C CA . THR A 1 332 ? 54.253 -13.339 63.179 1.00 38.68 332 THR A CA 1
ATOM 2496 C C . THR A 1 332 ? 54.963 -13.556 64.511 1.00 40.49 332 THR A C 1
ATOM 2497 O O . THR A 1 332 ? 56.179 -13.386 64.626 1.00 38.10 332 THR A O 1
ATOM 2501 N N . THR A 1 333 ? 54.180 -13.922 65.522 1.00 38.47 333 THR A N 1
ATOM 2502 C CA . THR A 1 333 ? 54.719 -14.301 66.820 1.00 43.52 333 THR A CA 1
ATOM 2503 C C . THR A 1 333 ? 54.977 -15.795 66.927 1.00 43.60 333 THR A C 1
ATOM 2504 O O . THR A 1 333 ? 55.569 -16.240 67.913 1.00 42.39 333 THR A O 1
ATOM 2508 N N . ASN A 1 334 ? 54.560 -16.566 65.929 1.00 39.77 334 ASN A N 1
ATOM 2509 C CA . ASN A 1 334 ? 54.793 -17.999 65.915 1.00 37.66 334 ASN A CA 1
ATOM 2510 C C . ASN A 1 334 ? 56.276 -18.296 65.724 1.00 40.37 334 ASN A C 1
ATOM 2511 O O . ASN A 1 334 ? 56.900 -17.794 64.787 1.00 46.80 334 ASN A O 1
ATOM 2516 N N . GLU A 1 335 ? 56.838 -19.124 66.607 1.00 42.99 335 GLU A N 1
ATOM 2517 C CA . GLU A 1 335 ? 58.244 -19.510 66.514 1.00 48.87 335 GLU A CA 1
ATOM 2518 C C . GLU A 1 335 ? 58.480 -20.708 65.603 1.00 44.96 335 GLU A C 1
ATOM 2519 O O . GLU A 1 335 ? 59.639 -21.047 65.342 1.00 38.88 335 GLU A O 1
ATOM 2525 N N . TYR A 1 336 ? 57.420 -21.376 65.149 1.00 37.84 336 TYR A N 1
ATOM 2526 C CA . TYR A 1 336 ? 57.584 -22.552 64.304 1.00 41.98 336 TYR A CA 1
ATOM 2527 C C . TYR A 1 336 ? 58.331 -22.162 63.041 1.00 40.01 336 TYR A C 1
ATOM 2528 O O . TYR A 1 336 ? 57.917 -21.245 62.326 1.00 39.44 336 TYR A O 1
ATOM 2537 N N . ASN A 1 337 ? 59.444 -22.845 62.780 1.00 42.17 337 ASN A N 1
ATOM 2538 C CA . ASN A 1 337 ? 60.311 -22.500 61.663 1.00 40.84 337 ASN A CA 1
ATOM 2539 C C . ASN A 1 337 ? 60.901 -23.754 61.026 1.00 47.81 337 ASN A C 1
ATOM 2540 O O . ASN A 1 337 ? 62.016 -23.720 60.492 1.00 45.60 337 ASN A O 1
ATOM 2545 N N . LYS A 1 338 ? 60.176 -24.869 61.090 1.00 48.07 338 LYS A N 1
ATOM 2546 C CA . LYS A 1 338 ? 60.589 -26.058 60.366 1.00 47.85 338 LYS A CA 1
ATOM 2547 C C . LYS A 1 338 ? 60.319 -25.860 58.875 1.00 46.13 338 LYS A C 1
ATOM 2548 O O . LYS A 1 338 ? 59.406 -25.124 58.497 1.00 45.79 338 LYS A O 1
ATOM 2554 N N . PRO A 1 339 ? 61.135 -26.451 58.005 1.00 42.84 339 PRO A N 1
ATOM 2555 C CA . PRO A 1 339 ? 60.930 -26.240 56.568 1.00 43.71 339 PRO A CA 1
ATOM 2556 C C . PRO A 1 339 ? 59.595 -26.803 56.101 1.00 48.66 339 PRO A C 1
ATOM 2557 O O . PRO A 1 339 ? 59.083 -27.787 56.639 1.00 45.18 339 PRO A O 1
ATOM 2561 N N . ILE A 1 340 ? 59.023 -26.147 55.093 1.00 48.96 340 ILE A N 1
ATOM 2562 C CA . ILE A 1 340 ? 57.846 -26.680 54.422 1.00 44.94 340 ILE A CA 1
ATOM 2563 C C . ILE A 1 340 ? 58.236 -27.962 53.699 1.00 46.47 340 ILE A C 1
ATOM 2564 O O . ILE A 1 340 ? 59.265 -28.018 53.016 1.00 49.58 340 ILE A O 1
ATOM 2569 N N . VAL A 1 341 ? 57.418 -28.997 53.839 1.00 46.00 341 VAL A N 1
ATOM 2570 C CA . VAL A 1 341 ? 57.697 -30.290 53.219 1.00 48.33 341 VAL A CA 1
ATOM 2571 C C . VAL A 1 341 ? 57.124 -30.296 51.806 1.00 43.41 341 VAL A C 1
ATOM 2572 O O . VAL A 1 341 ? 55.908 -30.192 51.620 1.00 44.69 341 VAL A O 1
ATOM 2576 N N . VAL A 1 342 ? 57.995 -30.418 50.809 1.00 43.43 342 VAL A N 1
ATOM 2577 C CA . VAL A 1 342 ? 57.582 -30.553 49.413 1.00 41.94 342 VAL A CA 1
ATOM 2578 C C . VAL A 1 342 ? 57.669 -32.023 49.032 1.00 46.71 342 VAL A C 1
ATOM 2579 O O . VAL A 1 342 ? 58.715 -32.658 49.212 1.00 43.33 342 VAL A O 1
ATOM 2583 N N . ASP A 1 343 ? 56.581 -32.566 48.488 1.00 47.58 343 ASP A N 1
ATOM 2584 C CA . ASP A 1 343 ? 56.517 -33.985 48.159 1.00 43.21 343 ASP A CA 1
ATOM 2585 C C . ASP A 1 343 ? 56.140 -34.153 46.692 1.00 45.96 343 ASP A C 1
ATOM 2586 O O . ASP A 1 343 ? 54.992 -33.902 46.310 1.00 42.35 343 ASP A O 1
ATOM 2591 N N . THR A 1 344 ? 57.096 -34.601 45.873 1.00 43.27 344 THR A N 1
ATOM 2592 C CA . THR A 1 344 ? 56.834 -34.892 44.468 1.00 48.66 344 THR A CA 1
ATOM 2593 C C . THR A 1 344 ? 57.067 -36.360 44.122 1.00 49.38 344 THR A C 1
ATOM 2594 O O . THR A 1 344 ? 57.122 -36.697 42.936 1.00 48.12 344 THR A O 1
ATOM 2598 N N . THR A 1 345 ? 57.173 -37.246 45.121 1.00 49.10 345 THR A N 1
ATOM 2599 C CA . THR A 1 345 ? 57.780 -38.563 44.912 1.00 58.62 345 THR A CA 1
ATOM 2600 C C . THR A 1 345 ? 56.796 -39.722 44.706 1.00 70.14 345 THR A C 1
ATOM 2601 O O . THR A 1 345 ? 57.018 -40.513 43.784 1.00 82.34 345 THR A O 1
ATOM 2605 N N . GLY A 1 346 ? 55.736 -39.898 45.509 1.00 69.47 346 GLY A N 1
ATOM 2606 C CA . GLY A 1 346 ? 55.363 -39.150 46.692 1.00 55.95 346 GLY A CA 1
ATOM 2607 C C . GLY A 1 346 ? 55.610 -39.906 47.992 1.00 56.54 346 GLY A C 1
ATOM 2608 O O . GLY A 1 346 ? 55.062 -40.983 48.228 1.00 58.93 346 GLY A O 1
ATOM 2609 N N . SER A 1 347 ? 56.424 -39.300 48.850 1.00 54.07 347 SER A N 1
ATOM 2610 C CA . SER A 1 347 ? 56.978 -39.919 50.046 1.00 57.56 347 SER A CA 1
ATOM 2611 C C . SER A 1 347 ? 56.150 -39.711 51.308 1.00 63.17 347 SER A C 1
ATOM 2612 O O . SER A 1 347 ? 56.488 -40.293 52.346 1.00 70.19 347 SER A O 1
ATOM 2615 N N . THR A 1 348 ? 55.102 -38.889 51.270 1.00 58.07 348 THR A N 1
ATOM 2616 C CA . THR A 1 348 ? 54.449 -38.434 52.487 1.00 51.28 348 THR A CA 1
ATOM 2617 C C . THR A 1 348 ? 53.007 -38.919 52.564 1.00 51.78 348 THR A C 1
ATOM 2618 O O . THR A 1 348 ? 52.395 -39.291 51.560 1.00 55.03 348 THR A O 1
ATOM 2622 N N . LYS A 1 349 ? 52.465 -38.874 53.778 1.00 48.10 349 LYS A N 1
ATOM 2623 C CA . LYS A 1 349 ? 51.062 -39.137 54.062 1.00 48.37 349 LYS A CA 1
ATOM 2624 C C . LYS A 1 349 ? 50.593 -38.151 55.122 1.00 51.42 349 LYS A C 1
ATOM 2625 O O . LYS A 1 349 ? 51.397 -37.691 55.943 1.00 54.78 349 LYS A O 1
ATOM 2627 N N . PRO A 1 350 ? 49.311 -37.798 55.127 1.00 49.49 350 PRO A N 1
ATOM 2628 C CA . PRO A 1 350 ? 48.818 -36.877 56.154 1.00 49.77 350 PRO A CA 1
ATOM 2629 C C . PRO A 1 350 ? 48.784 -37.532 57.522 1.00 49.57 350 PRO A C 1
ATOM 2630 O O . PRO A 1 350 ? 48.511 -38.724 57.661 1.00 59.38 350 PRO A O 1
ATOM 2634 N N . ASP A 1 351 ? 49.060 -36.727 58.546 1.00 50.71 351 ASP A N 1
ATOM 2635 C CA . ASP A 1 351 ? 48.880 -37.190 59.912 1.00 53.74 351 ASP A CA 1
ATOM 2636 C C . ASP A 1 351 ? 47.491 -36.819 60.418 1.00 57.29 351 ASP A C 1
ATOM 2637 O O . ASP A 1 351 ? 46.887 -35.854 59.935 1.00 52.02 351 ASP A O 1
ATOM 2642 N N . PRO A 1 352 ? 46.957 -37.574 61.376 1.00 57.68 352 PRO A N 1
ATOM 2643 C CA . PRO A 1 352 ? 45.663 -37.207 61.964 1.00 60.26 352 PRO A CA 1
ATOM 2644 C C . PRO A 1 352 ? 45.664 -35.769 62.470 1.00 59.94 352 PRO A C 1
ATOM 2645 O O . PRO A 1 352 ? 46.647 -35.282 63.035 1.00 55.10 352 PRO A O 1
ATOM 2649 N N . GLY A 1 353 ? 44.557 -35.071 62.223 1.00 59.44 353 GLY A N 1
ATOM 2650 C CA . GLY A 1 353 ? 44.464 -33.661 62.527 1.00 59.37 353 GLY A CA 1
ATOM 2651 C C . GLY A 1 353 ? 44.875 -32.734 61.402 1.00 52.02 353 GLY A C 1
ATOM 2652 O O . GLY A 1 353 ? 44.679 -31.515 61.521 1.00 53.63 353 GLY A O 1
ATOM 2653 N N . ASP A 1 354 ? 45.448 -33.258 60.323 1.00 43.45 354 ASP A N 1
ATOM 2654 C CA . ASP A 1 354 ? 45.788 -32.422 59.183 1.00 46.30 354 ASP A CA 1
ATOM 2655 C C . ASP A 1 354 ? 44.526 -32.049 58.422 1.00 42.93 354 ASP A C 1
ATOM 2656 O O . ASP A 1 354 ? 43.613 -32.865 58.260 1.00 37.90 354 ASP A O 1
ATOM 2661 N N . LEU A 1 355 ? 44.483 -30.810 57.957 1.00 35.42 355 LEU A N 1
ATOM 2662 C CA . LEU A 1 355 ? 43.486 -30.379 56.990 1.00 34.71 355 LEU A CA 1
ATOM 2663 C C . LEU A 1 355 ? 44.063 -30.596 55.597 1.00 32.43 355 LEU A C 1
ATOM 2664 O O . LEU A 1 355 ? 45.149 -30.096 55.287 1.00 34.60 355 LEU A O 1
ATOM 2669 N N . VAL A 1 356 ? 43.357 -31.355 54.767 1.00 31.41 356 VAL A N 1
ATOM 2670 C CA . VAL A 1 356 ? 43.784 -31.577 53.390 1.00 31.95 356 VAL A CA 1
ATOM 2671 C C . VAL A 1 356 ? 43.160 -30.495 52.521 1.00 33.68 356 VAL A C 1
ATOM 2672 O O . VAL A 1 356 ? 41.943 -30.284 52.555 1.00 35.17 356 VAL A O 1
ATOM 2676 N N . LEU A 1 357 ? 43.991 -29.792 51.759 1.00 30.84 357 LEU A N 1
ATOM 2677 C CA . LEU A 1 357 ? 43.544 -28.639 50.995 1.00 32.28 357 LEU A CA 1
ATOM 2678 C C . LEU A 1 357 ? 43.986 -28.762 49.548 1.00 38.77 357 LEU A C 1
ATOM 2679 O O . LEU A 1 357 ? 45.046 -29.320 49.240 1.00 37.28 357 LEU A O 1
ATOM 2684 N N . THR A 1 358 ? 43.162 -28.205 48.666 1.00 36.41 358 THR A N 1
ATOM 2685 C CA . THR A 1 358 ? 43.485 -28.076 47.254 1.00 36.44 358 THR A CA 1
ATOM 2686 C C . THR A 1 358 ? 42.762 -26.838 46.744 1.00 33.70 358 THR A C 1
ATOM 2687 O O . THR A 1 358 ? 41.835 -26.338 47.384 1.00 36.49 358 THR A O 1
ATOM 2691 N N . CYS A 1 359 ? 43.203 -26.319 45.602 1.00 35.42 359 CYS A N 1
ATOM 2692 C CA . CYS A 1 359 ? 42.562 -25.111 45.094 1.00 37.90 359 CYS A CA 1
ATOM 2693 C C . CYS A 1 359 ? 41.330 -25.396 44.241 1.00 40.74 359 CYS A C 1
ATOM 2694 O O . CYS A 1 359 ? 40.421 -24.560 44.190 1.00 37.91 359 CYS A O 1
ATOM 2697 N N . PHE A 1 360 ? 41.263 -26.554 43.587 1.00 41.33 360 PHE A N 1
ATOM 2698 C CA . PHE A 1 360 ? 40.188 -26.857 42.648 1.00 42.36 360 PHE A CA 1
ATOM 2699 C C . PHE A 1 360 ? 39.083 -27.649 43.335 1.00 39.33 360 PHE A C 1
ATOM 2700 O O . PHE A 1 360 ? 39.346 -28.684 43.959 1.00 37.09 360 PHE A O 1
ATOM 2708 N N . ARG A 1 361 ? 37.842 -27.186 43.174 1.00 39.44 361 ARG A N 1
ATOM 2709 C CA . ARG A 1 361 ? 36.702 -27.954 43.664 1.00 41.91 361 ARG A CA 1
ATOM 2710 C C . ARG A 1 361 ? 36.642 -29.336 43.019 1.00 47.63 361 ARG A C 1
ATOM 2711 O O . ARG A 1 361 ? 36.280 -30.317 43.682 1.00 42.71 361 ARG A O 1
ATOM 2719 N N . GLY A 1 362 ? 37.030 -29.442 41.743 1.00 48.14 362 GLY A N 1
ATOM 2720 C CA . GLY A 1 362 ? 36.923 -30.712 41.047 1.00 49.03 362 GLY A CA 1
ATOM 2721 C C . GLY A 1 362 ? 37.799 -31.805 41.628 1.00 51.16 362 GLY A C 1
ATOM 2722 O O . GLY A 1 362 ? 37.471 -32.991 41.524 1.00 54.00 362 GLY A O 1
ATOM 2723 N N . TRP A 1 363 ? 38.918 -31.427 42.247 1.00 47.20 363 TRP A N 1
ATOM 2724 C CA . TRP A 1 363 ? 39.842 -32.388 42.831 1.00 42.97 363 TRP A CA 1
ATOM 2725 C C . TRP A 1 363 ? 39.418 -32.873 44.213 1.00 44.03 363 TRP A C 1
ATOM 2726 O O . TRP A 1 363 ? 39.963 -33.877 44.681 1.00 41.00 363 TRP A O 1
ATOM 2737 N N . VAL A 1 364 ? 38.477 -32.186 44.876 1.00 42.92 364 VAL A N 1
ATOM 2738 C CA . VAL A 1 364 ? 38.098 -32.556 46.239 1.00 39.67 364 VAL A CA 1
ATOM 2739 C C . VAL A 1 364 ? 37.568 -33.985 46.282 1.00 45.18 364 VAL A C 1
ATOM 2740 O O . VAL A 1 364 ? 37.818 -34.724 47.243 1.00 41.72 364 VAL A O 1
ATOM 2744 N N . LYS A 1 365 ? 36.845 -34.400 45.233 1.00 45.71 365 LYS A N 1
ATOM 2745 C CA . LYS A 1 365 ? 36.222 -35.726 45.196 1.00 52.38 365 LYS A CA 1
ATOM 2746 C C . LYS A 1 365 ? 37.261 -36.829 45.350 1.00 52.36 365 LYS A C 1
ATOM 2747 O O . LYS A 1 365 ? 37.147 -37.694 46.230 1.00 51.06 365 LYS A O 1
ATOM 2753 N N . GLN A 1 366 ? 38.296 -36.810 44.510 1.00 49.32 366 GLN A N 1
ATOM 2754 C CA . GLN A 1 366 ? 39.297 -37.869 44.575 1.00 47.66 366 GLN A CA 1
ATOM 2755 C C . GLN A 1 366 ? 40.087 -37.825 45.880 1.00 46.03 366 GLN A C 1
ATOM 2756 O O . GLN A 1 366 ? 40.503 -38.877 46.386 1.00 46.64 366 GLN A O 1
ATOM 2762 N N . LEU A 1 367 ? 40.291 -36.628 46.444 1.00 41.56 367 LEU A N 1
ATOM 2763 C CA . LEU A 1 367 ? 41.076 -36.512 47.670 1.00 43.33 367 LEU A CA 1
ATOM 2764 C C . LEU A 1 367 ? 40.312 -37.055 48.871 1.00 37.18 367 LEU A C 1
ATOM 2765 O O . LEU A 1 367 ? 40.905 -37.677 49.758 1.00 41.95 367 LEU A O 1
ATOM 2770 N N . GLN A 1 368 ? 39.000 -36.820 48.922 1.00 36.01 368 GLN A N 1
ATOM 2771 C CA . GLN A 1 368 ? 38.183 -37.438 49.960 1.00 46.35 368 GLN A CA 1
ATOM 2772 C C . GLN A 1 368 ? 38.306 -38.956 49.924 1.00 48.69 368 GLN A C 1
ATOM 2773 O O . GLN A 1 368 ? 38.411 -39.605 50.972 1.00 47.85 368 GLN A O 1
ATOM 2779 N N . ILE A 1 369 ? 38.296 -39.539 48.724 1.00 50.24 369 ILE A N 1
ATOM 2780 C CA . ILE A 1 369 ? 38.490 -40.978 48.592 1.00 52.03 369 ILE A CA 1
ATOM 2781 C C . ILE A 1 369 ? 39.907 -41.364 48.991 1.00 53.43 369 ILE A C 1
ATOM 2782 O O . ILE A 1 369 ? 40.110 -42.329 49.735 1.00 53.61 369 ILE A O 1
ATOM 2787 N N . ASP A 1 370 ? 40.908 -40.609 48.521 1.00 51.34 370 ASP A N 1
ATOM 2788 C CA . ASP A 1 370 ? 42.294 -40.913 48.869 1.00 51.19 370 ASP A CA 1
ATOM 2789 C C . ASP A 1 370 ? 42.512 -40.866 50.377 1.00 52.51 370 ASP A C 1
ATOM 2790 O O . ASP A 1 370 ? 43.264 -41.678 50.926 1.00 44.35 370 ASP A O 1
ATOM 2795 N N . TYR A 1 371 ? 41.866 -39.912 51.069 1.00 51.19 371 TYR A N 1
ATOM 2796 C CA . TYR A 1 371 ? 42.124 -39.655 52.489 1.00 49.47 371 TYR A CA 1
ATOM 2797 C C . TYR A 1 371 ? 40.804 -39.713 53.256 1.00 52.29 371 TYR A C 1
ATOM 2798 O O . TYR A 1 371 ? 40.335 -38.710 53.798 1.00 48.74 371 TYR A O 1
ATOM 2807 N N . ARG A 1 372 ? 40.209 -40.903 53.303 1.00 58.78 372 ARG A N 1
ATOM 2808 C CA . ARG A 1 372 ? 38.992 -41.093 54.078 1.00 57.50 372 ARG A CA 1
ATOM 2809 C C . ARG A 1 372 ? 39.251 -40.790 55.549 1.00 54.65 372 ARG A C 1
ATOM 2810 O O . ARG A 1 372 ? 40.323 -41.085 56.082 1.00 53.76 372 ARG A O 1
ATOM 2818 N N . GLY A 1 373 ? 38.260 -40.190 56.205 1.00 51.77 373 GLY A N 1
ATOM 2819 C CA . GLY A 1 373 ? 38.390 -39.792 57.588 1.00 46.57 373 GLY A CA 1
ATOM 2820 C C . GLY A 1 373 ? 39.021 -38.432 57.809 1.00 51.25 373 GLY A C 1
ATOM 2821 O O . GLY A 1 373 ? 38.946 -37.912 58.931 1.00 48.89 373 GLY A O 1
ATOM 2822 N N . TYR A 1 374 ? 39.621 -37.832 56.782 1.00 47.32 374 TYR A N 1
ATOM 2823 C CA . TYR A 1 374 ? 40.286 -36.540 56.903 1.00 44.95 374 TYR A CA 1
ATOM 2824 C C . TYR A 1 374 ? 39.377 -35.401 56.450 1.00 45.94 374 TYR A C 1
ATOM 2825 O O . TYR A 1 374 ? 38.509 -35.574 55.590 1.00 41.52 374 TYR A O 1
ATOM 2834 N N . GLU A 1 375 ? 39.583 -34.230 57.051 1.00 42.05 375 GLU A N 1
ATOM 2835 C CA . GLU A 1 375 ? 38.976 -33.003 56.543 1.00 47.11 375 GLU A CA 1
ATOM 2836 C C . GLU A 1 375 ? 39.600 -32.667 55.196 1.00 43.34 375 GLU A C 1
ATOM 2837 O O . GLU A 1 375 ? 40.823 -32.518 55.098 1.00 40.52 375 GLU A O 1
ATOM 2843 N N . VAL A 1 376 ? 38.774 -32.550 54.161 1.00 38.64 376 VAL A N 1
ATOM 2844 C CA . VAL A 1 376 ? 39.233 -32.182 52.826 1.00 38.02 376 VAL A CA 1
ATOM 2845 C C . VAL A 1 376 ? 38.331 -31.076 52.313 1.00 36.51 376 VAL A C 1
ATOM 2846 O O . VAL A 1 376 ? 37.101 -31.204 52.352 1.00 35.17 376 VAL A O 1
ATOM 2850 N N . MET A 1 377 ? 38.929 -29.993 51.836 1.00 33.19 377 MET A N 1
ATOM 2851 C CA . MET A 1 377 ? 38.135 -28.910 51.273 1.00 32.11 377 MET A CA 1
ATOM 2852 C C . MET A 1 377 ? 39.037 -28.054 50.400 1.00 32.73 377 MET A C 1
ATOM 2853 O O . MET A 1 377 ? 40.254 -28.247 50.354 1.00 31.50 377 MET A O 1
ATOM 2858 N N . THR A 1 378 ? 38.425 -27.103 49.704 1.00 31.10 378 THR A N 1
ATOM 2859 C CA . THR A 1 378 ? 39.216 -26.188 48.897 1.00 30.62 378 THR A CA 1
ATOM 2860 C C . THR A 1 378 ? 39.882 -25.139 49.777 1.00 35.20 378 THR A C 1
ATOM 2861 O O . THR A 1 378 ? 39.456 -24.872 50.901 1.00 30.44 378 THR A O 1
ATOM 2865 N N . ALA A 1 379 ? 40.934 -24.528 49.236 1.00 34.48 379 ALA A N 1
ATOM 2866 C CA . ALA A 1 379 ? 41.532 -23.380 49.902 1.00 30.27 379 ALA A CA 1
ATOM 2867 C C . ALA A 1 379 ? 40.475 -22.323 50.198 1.00 28.95 379 ALA A C 1
ATOM 2868 O O . ALA A 1 379 ? 40.375 -21.844 51.331 1.00 30.24 379 ALA A O 1
ATOM 2870 N N . ALA A 1 380 ? 39.636 -21.985 49.204 1.00 27.42 380 ALA A N 1
ATOM 2871 C CA . ALA A 1 380 ? 38.663 -20.914 49.412 1.00 28.59 380 ALA A CA 1
ATOM 2872 C C . ALA A 1 380 ? 37.686 -21.255 50.528 1.00 29.80 380 ALA A C 1
ATOM 2873 O O . ALA A 1 380 ? 37.341 -20.388 51.339 1.00 36.50 380 ALA A O 1
ATOM 2875 N N . ALA A 1 381 ? 37.235 -22.513 50.603 1.00 30.87 381 ALA A N 1
ATOM 2876 C CA . ALA A 1 381 ? 36.282 -22.868 51.656 1.00 31.49 381 ALA A CA 1
ATOM 2877 C C . ALA A 1 381 ? 36.928 -22.866 53.037 1.00 28.33 381 ALA A C 1
ATOM 2878 O O . ALA A 1 381 ? 36.225 -22.721 54.039 1.00 29.20 381 ALA A O 1
ATOM 2880 N N . SER A 1 382 ? 38.243 -23.012 53.105 1.00 26.99 382 SER A N 1
ATOM 2881 C CA . SER A 1 382 ? 38.947 -23.057 54.378 1.00 31.82 382 SER A CA 1
ATOM 2882 C C . SER A 1 382 ? 39.186 -21.683 54.992 1.00 30.26 382 SER A C 1
ATOM 2883 O O . SER A 1 382 ? 39.667 -21.610 56.131 1.00 32.50 382 SER A O 1
ATOM 2886 N N . GLN A 1 383 ? 38.850 -20.604 54.284 1.00 27.35 383 GLN A N 1
ATOM 2887 C CA . GLN A 1 383 ? 39.279 -19.269 54.692 1.00 25.00 383 GLN A CA 1
ATOM 2888 C C . GLN A 1 383 ? 38.688 -18.893 56.044 1.00 26.36 383 GLN A C 1
ATOM 2889 O O . GLN A 1 383 ? 37.462 -18.864 56.209 1.00 27.51 383 GLN A O 1
ATOM 2895 N N . GLY A 1 384 ? 39.574 -18.596 57.011 1.00 26.16 384 GLY A N 1
ATOM 2896 C CA . GLY A 1 384 ? 39.205 -18.300 58.381 1.00 25.10 384 GLY A CA 1
ATOM 2897 C C . GLY A 1 384 ? 39.571 -19.382 59.378 1.00 33.66 384 GLY A C 1
ATOM 2898 O O . GLY A 1 384 ? 39.627 -19.102 60.587 1.00 34.31 384 GLY A O 1
ATOM 2899 N N . LEU A 1 385 ? 39.838 -20.600 58.913 1.00 31.27 385 LEU A N 1
ATOM 2900 C CA . LEU A 1 385 ? 40.113 -21.724 59.801 1.00 28.96 385 LEU A CA 1
ATOM 2901 C C . LEU A 1 385 ? 41.554 -21.700 60.296 1.00 29.78 385 LEU A C 1
ATOM 2902 O O . LEU A 1 385 ? 42.458 -21.210 59.615 1.00 29.82 385 LEU A O 1
ATOM 2907 N N . THR A 1 386 ? 41.761 -22.257 61.487 1.00 33.32 386 THR A N 1
ATOM 2908 C CA . THR A 1 386 ? 43.085 -22.523 62.037 1.00 35.16 386 THR A CA 1
ATOM 2909 C C . THR A 1 386 ? 43.223 -24.030 62.195 1.00 36.48 386 THR A C 1
ATOM 2910 O O . THR A 1 386 ? 42.312 -24.687 62.713 1.00 34.76 386 THR A O 1
ATOM 2914 N N . ARG A 1 387 ? 44.353 -24.574 61.747 1.00 31.37 387 ARG A N 1
ATOM 2915 C CA . ARG A 1 387 ? 44.606 -26.008 61.831 1.00 35.68 387 ARG A CA 1
ATOM 2916 C C . ARG A 1 387 ? 46.046 -26.240 62.269 1.00 39.21 387 ARG A C 1
ATOM 2917 O O . ARG A 1 387 ? 46.935 -25.439 61.968 1.00 37.60 387 ARG A O 1
ATOM 2925 N N . LYS A 1 388 ? 46.266 -27.336 63.005 1.00 31.23 388 LYS A N 1
ATOM 2926 C CA . LYS A 1 388 ? 47.618 -27.660 63.460 1.00 39.73 388 LYS A CA 1
ATOM 2927 C C . LYS A 1 388 ? 48.524 -28.060 62.302 1.00 38.50 388 LYS A C 1
ATOM 2928 O O . LYS A 1 388 ? 49.731 -27.779 62.332 1.00 38.03 388 LYS A O 1
ATOM 2934 N N . GLY A 1 389 ? 47.971 -28.704 61.284 1.00 36.24 389 GLY A N 1
ATOM 2935 C CA . GLY A 1 389 ? 48.740 -29.080 60.113 1.00 34.52 389 GLY A CA 1
ATOM 2936 C C . GLY A 1 389 ? 47.888 -28.972 58.867 1.00 42.88 389 GLY A C 1
ATOM 2937 O O . GLY A 1 389 ? 46.667 -29.151 58.903 1.00 44.29 389 GLY A O 1
ATOM 2938 N N . VAL A 1 390 ? 48.547 -28.665 57.753 1.00 39.86 390 VAL A N 1
ATOM 2939 C CA . VAL A 1 390 ? 47.892 -28.614 56.453 1.00 38.71 390 VAL A CA 1
ATOM 2940 C C . VAL A 1 390 ? 48.621 -29.545 55.493 1.00 38.99 390 VAL A C 1
ATOM 2941 O O . VAL A 1 390 ? 49.855 -29.513 55.397 1.00 35.46 390 VAL A O 1
ATOM 2945 N N . TYR A 1 391 ? 47.856 -30.382 54.797 1.00 33.59 391 TYR A N 1
ATOM 2946 C CA . TYR A 1 391 ? 48.368 -31.317 53.796 1.00 35.47 391 TYR A CA 1
ATOM 2947 C C . TYR A 1 391 ? 47.781 -30.897 52.449 1.00 35.03 391 TYR A C 1
ATOM 2948 O O . TYR A 1 391 ? 46.665 -31.280 52.105 1.00 37.99 391 TYR A O 1
ATOM 2957 N N . ALA A 1 392 ? 48.522 -30.085 51.702 1.00 36.80 392 ALA A N 1
ATOM 2958 C CA . ALA A 1 392 ? 48.051 -29.541 50.436 1.00 29.84 392 ALA A CA 1
ATOM 2959 C C . ALA A 1 392 ? 48.439 -30.462 49.286 1.00 36.45 392 ALA A C 1
ATOM 2960 O O . ALA A 1 392 ? 49.597 -30.880 49.179 1.00 38.39 392 ALA A O 1
ATOM 2962 N N . VAL A 1 393 ? 47.476 -30.761 48.416 1.00 34.53 393 VAL A N 1
ATOM 2963 C CA . VAL A 1 393 ? 47.685 -31.659 47.285 1.00 38.68 393 VAL A CA 1
ATOM 2964 C C . VAL A 1 393 ? 47.321 -30.931 45.996 1.00 39.04 393 VAL A C 1
ATOM 2965 O O . VAL A 1 393 ? 46.254 -30.313 45.901 1.00 40.32 393 VAL A O 1
ATOM 2969 N N . ARG A 1 394 ? 48.210 -31.006 45.009 1.00 38.69 394 ARG A N 1
ATOM 2970 C CA . ARG A 1 394 ? 47.987 -30.436 43.686 1.00 39.33 394 ARG A CA 1
ATOM 2971 C C . ARG A 1 394 ? 48.131 -31.566 42.677 1.00 48.03 394 ARG A C 1
ATOM 2972 O O . ARG A 1 394 ? 49.186 -32.210 42.614 1.00 45.91 394 ARG A O 1
ATOM 2980 N N . GLN A 1 395 ? 47.062 -31.827 41.911 1.00 45.51 395 GLN A N 1
ATOM 2981 C CA . GLN A 1 395 ? 47.064 -32.967 40.998 1.00 46.99 395 GLN A CA 1
ATOM 2982 C C . GLN A 1 395 ? 47.718 -32.641 39.660 1.00 49.63 395 GLN A C 1
ATOM 2983 O O . GLN A 1 395 ? 48.250 -33.541 39.003 1.00 52.41 395 GLN A O 1
ATOM 2989 N N . LYS A 1 396 ? 47.681 -31.382 39.233 1.00 53.70 396 LYS A N 1
ATOM 2990 C CA . LYS A 1 396 ? 48.185 -31.006 37.921 1.00 49.77 396 LYS A CA 1
ATOM 2991 C C . LYS A 1 396 ? 48.836 -29.636 38.010 1.00 45.00 396 LYS A C 1
ATOM 2992 O O . LYS A 1 396 ? 48.375 -28.767 38.754 1.00 45.40 396 LYS A O 1
ATOM 2994 N N . VAL A 1 397 ? 49.917 -29.455 37.259 1.00 40.46 397 VAL A N 1
ATOM 2995 C CA . VAL A 1 397 ? 50.652 -28.198 37.206 1.00 41.77 397 VAL A CA 1
ATOM 2996 C C . VAL A 1 397 ? 50.408 -27.581 35.836 1.00 46.23 397 VAL A C 1
ATOM 2997 O O . VAL A 1 397 ? 50.741 -28.185 34.811 1.00 47.47 397 VAL A O 1
ATOM 3001 N N . ASN A 1 398 ? 49.820 -26.391 35.814 1.00 52.19 398 ASN A N 1
ATOM 3002 C CA . ASN A 1 398 ? 49.646 -25.643 34.573 1.00 53.81 398 ASN A CA 1
ATOM 3003 C C . ASN A 1 398 ? 49.454 -24.172 34.940 1.00 54.09 398 ASN A C 1
ATOM 3004 O O . ASN A 1 398 ? 49.751 -23.761 36.068 1.00 52.93 398 ASN A O 1
ATOM 3009 N N . GLU A 1 399 ? 48.943 -23.383 33.997 1.00 55.40 399 GLU A N 1
ATOM 3010 C CA . GLU A 1 399 ? 48.869 -21.938 34.149 1.00 57.39 399 GLU A CA 1
ATOM 3011 C C . GLU A 1 399 ? 47.542 -21.469 34.732 1.00 50.34 399 GLU A C 1
ATOM 3012 O O . GLU A 1 399 ? 47.181 -20.299 34.563 1.00 52.35 399 GLU A O 1
ATOM 3018 N N . ASN A 1 400 ? 46.818 -22.347 35.411 1.00 44.27 400 ASN A N 1
ATOM 3019 C CA . ASN A 1 400 ? 45.535 -21.967 35.975 1.00 48.21 400 ASN A CA 1
ATOM 3020 C C . ASN A 1 400 ? 45.728 -20.816 36.956 1.00 49.04 400 ASN A C 1
ATOM 3021 O O . ASN A 1 400 ? 46.626 -20.875 37.807 1.00 48.88 400 ASN A O 1
ATOM 3026 N N . PRO A 1 401 ? 44.919 -19.762 36.873 1.00 48.37 401 PRO A N 1
ATOM 3027 C CA . PRO A 1 401 ? 45.151 -18.590 37.732 1.00 46.16 401 PRO A CA 1
ATOM 3028 C C . PRO A 1 401 ? 45.018 -18.880 39.221 1.00 44.83 401 PRO A C 1
ATOM 3029 O O . PRO A 1 401 ? 45.602 -18.150 40.032 1.00 41.73 401 PRO A O 1
ATOM 3033 N N . LEU A 1 402 ? 44.288 -19.926 39.618 1.00 39.43 402 LEU A N 1
ATOM 3034 C CA . LEU A 1 402 ? 44.178 -20.215 41.045 1.00 37.53 402 LEU A CA 1
ATOM 3035 C C . LEU A 1 402 ? 45.520 -20.606 41.658 1.00 35.28 402 LEU A C 1
ATOM 3036 O O . LEU A 1 402 ? 45.690 -20.489 42.874 1.00 36.84 402 LEU A O 1
ATOM 3041 N N . TYR A 1 403 ? 46.482 -21.055 40.853 1.00 35.62 403 TYR A N 1
ATOM 3042 C CA . TYR A 1 403 ? 47.810 -21.370 41.360 1.00 35.92 403 TYR A CA 1
ATOM 3043 C C . TYR A 1 403 ? 48.862 -20.355 40.918 1.00 43.97 403 TYR A C 1
ATOM 3044 O O . TYR A 1 403 ? 50.063 -20.632 41.023 1.00 42.12 403 TYR A O 1
ATOM 3053 N N . ALA A 1 404 ? 48.441 -19.187 40.429 1.00 42.59 404 ALA A N 1
ATOM 3054 C CA . ALA A 1 404 ? 49.395 -18.148 40.064 1.00 44.15 404 ALA A CA 1
ATOM 3055 C C . ALA A 1 404 ? 50.132 -17.640 41.299 1.00 42.90 404 ALA A C 1
ATOM 3056 O O . ALA A 1 404 ? 49.702 -17.833 42.440 1.00 37.23 404 ALA A O 1
ATOM 3058 N N . SER A 1 405 ? 51.258 -16.969 41.057 1.00 37.58 405 SER A N 1
ATOM 3059 C CA . SER A 1 405 ? 52.051 -16.464 42.173 1.00 42.95 405 SER A CA 1
ATOM 3060 C C . SER A 1 405 ? 51.261 -15.472 43.020 1.00 43.27 405 SER A C 1
ATOM 3061 O O . SER A 1 405 ? 51.426 -15.433 44.245 1.00 45.94 405 SER A O 1
ATOM 3064 N N . THR A 1 406 ? 50.390 -14.680 42.404 1.00 42.53 406 THR A N 1
ATOM 3065 C CA . THR A 1 406 ? 49.618 -13.688 43.139 1.00 40.85 406 THR A CA 1
ATOM 3066 C C . THR A 1 406 ? 48.298 -14.240 43.678 1.00 39.15 406 THR A C 1
ATOM 3067 O O . THR A 1 406 ? 47.531 -13.490 44.292 1.00 37.08 406 THR A O 1
ATOM 3071 N N . SER A 1 407 ? 48.037 -15.535 43.492 1.00 42.07 407 SER A N 1
ATOM 3072 C CA . SER A 1 407 ? 46.746 -16.123 43.847 1.00 37.41 407 SER A CA 1
ATOM 3073 C C . SER A 1 407 ? 46.393 -15.927 45.316 1.00 32.24 407 SER A C 1
ATOM 3074 O O . SER A 1 407 ? 47.151 -16.305 46.210 1.00 33.30 407 SER A O 1
ATOM 3077 N N . GLU A 1 408 ? 45.215 -15.363 45.558 1.00 32.55 408 GLU A N 1
ATOM 3078 C CA . GLU A 1 408 ? 44.718 -15.240 46.916 1.00 33.31 408 GLU A CA 1
ATOM 3079 C C . GLU A 1 408 ? 44.338 -16.598 47.481 1.00 35.49 408 GLU A C 1
ATOM 3080 O O . GLU A 1 408 ? 44.311 -16.762 48.710 1.00 28.63 408 GLU A O 1
ATOM 3086 N N . HIS A 1 409 ? 44.065 -17.570 46.601 1.00 32.04 409 HIS A N 1
ATOM 3087 C CA . HIS A 1 409 ? 43.746 -18.927 47.036 1.00 35.26 409 HIS A CA 1
ATOM 3088 C C . HIS A 1 409 ? 44.947 -19.595 47.697 1.00 33.15 409 HIS A C 1
ATOM 3089 O O . HIS A 1 409 ? 44.817 -20.202 48.766 1.00 31.03 409 HIS A O 1
ATOM 3096 N N . VAL A 1 410 ? 46.121 -19.509 47.071 1.00 31.99 410 VAL A N 1
ATOM 3097 C CA . VAL A 1 410 ? 47.322 -20.052 47.698 1.00 31.21 410 VAL A CA 1
ATOM 3098 C C . VAL A 1 410 ? 47.651 -19.296 48.980 1.00 34.10 410 VAL A C 1
ATOM 3099 O O . VAL A 1 410 ? 48.019 -19.905 49.995 1.00 31.51 410 VAL A O 1
ATOM 3103 N N . ASN A 1 411 ? 47.525 -17.965 48.958 1.00 33.00 411 ASN A N 1
ATOM 3104 C CA . ASN A 1 411 ? 47.682 -17.179 50.183 1.00 30.23 411 ASN A CA 1
ATOM 3105 C C . ASN A 1 411 ? 46.866 -17.767 51.332 1.00 28.99 411 ASN A C 1
ATOM 3106 O O . ASN A 1 411 ? 47.381 -17.975 52.438 1.00 30.13 411 ASN A O 1
ATOM 3111 N N . VAL A 1 412 ? 45.582 -18.044 51.086 1.00 29.22 412 VAL A N 1
ATOM 3112 C CA . VAL A 1 412 ? 44.739 -18.616 52.133 1.00 29.55 412 VAL A CA 1
ATOM 3113 C C . VAL A 1 412 ? 45.250 -19.995 52.523 1.00 27.35 412 VAL A C 1
ATOM 3114 O O . VAL A 1 412 ? 45.371 -20.321 53.708 1.00 28.30 412 VAL A O 1
ATOM 3118 N N . LEU A 1 413 ? 45.564 -20.818 51.521 1.00 27.99 413 LEU A N 1
ATOM 3119 C CA . LEU A 1 413 ? 46.008 -22.187 51.763 1.00 24.57 413 LEU A CA 1
ATOM 3120 C C . LEU A 1 413 ? 47.226 -22.235 52.683 1.00 32.82 413 LEU A C 1
ATOM 3121 O O . LEU A 1 413 ? 47.278 -23.039 53.624 1.00 26.14 413 LEU A O 1
ATOM 3126 N N . LEU A 1 414 ? 48.240 -21.414 52.402 1.00 27.75 414 LEU A N 1
ATOM 3127 C CA . LEU A 1 414 ? 49.463 -21.494 53.195 1.00 31.79 414 LEU A CA 1
ATOM 3128 C C . LEU A 1 414 ? 49.252 -20.999 54.622 1.00 29.96 414 LEU A C 1
ATOM 3129 O O . LEU A 1 414 ? 49.946 -21.448 55.542 1.00 32.69 414 LEU A O 1
ATOM 3134 N N . THR A 1 415 ? 48.285 -20.111 54.836 1.00 30.13 415 THR A N 1
ATOM 3135 C CA . THR A 1 415 ? 48.140 -19.428 56.112 1.00 27.30 415 THR A CA 1
ATOM 3136 C C . THR A 1 415 ? 47.156 -20.111 57.047 1.00 33.39 415 THR A C 1
ATOM 3137 O O . THR A 1 415 ? 46.835 -19.546 58.100 1.00 30.30 415 THR A O 1
ATOM 3141 N N . ARG A 1 416 ? 46.670 -21.304 56.687 1.00 29.89 416 ARG A N 1
ATOM 3142 C CA . ARG A 1 416 ? 45.769 -22.055 57.556 1.00 32.11 416 ARG A CA 1
ATOM 3143 C C . ARG A 1 416 ? 46.517 -22.775 58.673 1.00 32.98 416 ARG A C 1
ATOM 3144 O O . ARG A 1 416 ? 45.927 -23.074 59.718 1.00 32.96 416 ARG A O 1
ATOM 3152 N N . THR A 1 417 ? 47.796 -23.062 58.489 1.00 29.35 417 THR A N 1
ATOM 3153 C CA . THR A 1 417 ? 48.496 -23.886 59.462 1.00 35.39 417 THR A CA 1
ATOM 3154 C C . THR A 1 417 ? 49.196 -23.027 60.510 1.00 40.08 417 THR A C 1
ATOM 3155 O O . THR A 1 417 ? 49.666 -21.918 60.235 1.00 40.62 417 THR A O 1
ATOM 3159 N N . GLU A 1 418 ? 49.231 -23.542 61.736 1.00 34.48 418 GLU A N 1
ATOM 3160 C CA . GLU A 1 418 ? 50.093 -22.991 62.771 1.00 37.18 418 GLU A CA 1
ATOM 3161 C C . GLU A 1 418 ? 51.349 -23.822 62.953 1.00 42.45 418 GLU A C 1
ATOM 3162 O O . GLU A 1 418 ? 52.164 -23.520 63.832 1.00 42.03 418 GLU A O 1
ATOM 3168 N N . GLY A 1 419 ? 51.523 -24.857 62.137 1.00 39.84 419 GLY A N 1
ATOM 3169 C CA . GLY A 1 419 ? 52.732 -25.645 62.170 1.00 42.35 419 GLY A CA 1
ATOM 3170 C C . GLY A 1 419 ? 53.031 -26.297 60.838 1.00 39.62 419 GLY A C 1
ATOM 3171 O O . GLY A 1 419 ? 53.341 -25.616 59.854 1.00 35.04 419 GLY A O 1
ATOM 3172 N N . LYS A 1 420 ? 52.915 -27.620 60.792 1.00 34.83 420 LYS A N 1
ATOM 3173 C CA . LYS A 1 420 ? 53.367 -28.362 59.624 1.00 43.63 420 LYS A CA 1
ATOM 3174 C C . LYS A 1 420 ? 52.587 -27.966 58.371 1.00 42.81 420 LYS A C 1
ATOM 3175 O O . LYS A 1 420 ? 51.378 -27.712 58.413 1.00 41.20 420 LYS A O 1
ATOM 3181 N N . LEU A 1 421 ? 53.303 -27.892 57.252 1.00 41.38 421 LEU A N 1
ATOM 3182 C CA . LEU A 1 421 ? 52.693 -27.719 55.940 1.00 38.48 421 LEU A CA 1
ATOM 3183 C C . LEU A 1 421 ? 53.389 -28.662 54.976 1.00 40.60 421 LEU A C 1
ATOM 3184 O O . LEU A 1 421 ? 54.612 -28.598 54.819 1.00 38.91 421 LEU A O 1
ATOM 3189 N N . VAL A 1 422 ? 52.614 -29.547 54.356 1.00 40.05 422 VAL A N 1
ATOM 3190 C CA . VAL A 1 422 ? 53.075 -30.387 53.258 1.00 37.34 422 VAL A CA 1
ATOM 3191 C C . VAL A 1 422 ? 52.458 -29.854 51.975 1.00 37.67 422 VAL A C 1
ATOM 3192 O O . VAL A 1 422 ? 51.259 -29.543 51.935 1.00 35.40 422 VAL A O 1
ATOM 3196 N N . TRP A 1 423 ? 53.272 -29.750 50.932 1.00 32.39 423 TRP A N 1
ATOM 3197 C CA . TRP A 1 423 ? 52.821 -29.340 49.604 1.00 37.87 423 TRP A CA 1
ATOM 3198 C C . TRP A 1 423 ? 53.119 -30.502 48.663 1.00 43.94 423 TRP A C 1
ATOM 3199 O O . TRP A 1 423 ? 54.241 -30.650 48.168 1.00 43.05 423 TRP A O 1
ATOM 3210 N N . LYS A 1 424 ? 52.113 -31.340 48.441 1.00 43.09 424 LYS A N 1
ATOM 3211 C CA . LYS A 1 424 ? 52.227 -32.475 47.537 1.00 41.76 424 LYS A CA 1
ATOM 3212 C C . LYS A 1 424 ? 51.846 -32.013 46.136 1.00 42.92 424 LYS A C 1
ATOM 3213 O O . LYS A 1 424 ? 50.752 -31.473 45.932 1.00 38.92 424 LYS A O 1
ATOM 3219 N N . THR A 1 425 ? 52.739 -32.228 45.176 1.00 46.55 425 THR A N 1
ATOM 3220 C CA . THR A 1 425 ? 52.559 -31.702 43.829 1.00 39.26 425 THR A CA 1
ATOM 3221 C C . THR A 1 425 ? 53.404 -32.542 42.872 1.00 42.23 425 THR A C 1
ATOM 3222 O O . THR A 1 425 ? 53.938 -33.588 43.252 1.00 44.49 425 THR A O 1
ATOM 3226 N N . LEU A 1 426 ? 53.536 -32.071 41.631 1.00 40.08 426 LEU A N 1
ATOM 3227 C CA . LEU A 1 426 ? 54.412 -32.661 40.626 1.00 45.47 426 LEU A CA 1
ATOM 3228 C C . LEU A 1 426 ? 55.687 -31.834 40.492 1.00 44.43 426 LEU A C 1
ATOM 3229 O O . LEU A 1 426 ? 55.673 -30.613 40.687 1.00 37.29 426 LEU A O 1
ATOM 3234 N N . SER A 1 427 ? 56.789 -32.503 40.134 1.00 42.53 427 SER A N 1
ATOM 3235 C CA . SER A 1 427 ? 58.028 -31.777 39.869 1.00 45.52 427 SER A CA 1
ATOM 3236 C C . SER A 1 427 ? 57.823 -30.806 38.712 1.00 49.76 427 SER A C 1
ATOM 3237 O O . SER A 1 427 ? 57.055 -31.072 37.784 1.00 52.09 427 SER A O 1
ATOM 3240 N N . GLY A 1 428 ? 58.494 -29.657 38.788 1.00 53.78 428 GLY A N 1
ATOM 3241 C CA . GLY A 1 428 ? 58.240 -28.555 37.889 1.00 41.15 428 GLY A CA 1
ATOM 3242 C C . GLY A 1 428 ? 57.254 -27.527 38.410 1.00 41.60 428 GLY A C 1
ATOM 3243 O O . GLY A 1 428 ? 57.108 -26.464 37.788 1.00 44.69 428 GLY A O 1
ATOM 3244 N N . ASP A 1 429 ? 56.562 -27.811 39.522 1.00 39.54 429 ASP A N 1
ATOM 3245 C CA . ASP A 1 429 ? 55.677 -26.831 40.149 1.00 41.72 429 ASP A CA 1
ATOM 3246 C C . ASP A 1 429 ? 56.458 -25.567 40.496 1.00 42.24 429 ASP A C 1
ATOM 3247 O O . ASP A 1 429 ? 57.324 -25.599 41.379 1.00 46.78 429 ASP A O 1
ATOM 3252 N N . PRO A 1 430 ? 56.166 -24.441 39.837 1.00 45.89 430 PRO A N 1
ATOM 3253 C CA . PRO A 1 430 ? 56.883 -23.193 40.153 1.00 42.00 430 PRO A CA 1
ATOM 3254 C C . PRO A 1 430 ? 56.857 -22.831 41.628 1.00 42.82 430 PRO A C 1
ATOM 3255 O O . PRO A 1 430 ? 57.787 -22.170 42.107 1.00 47.14 430 PRO A O 1
ATOM 3259 N N . TRP A 1 431 ? 55.818 -23.233 42.368 1.00 39.44 431 TRP A N 1
ATOM 3260 C CA . TRP A 1 431 ? 55.737 -22.898 43.788 1.00 42.87 431 TRP A CA 1
ATOM 3261 C C . TRP A 1 431 ? 56.836 -23.546 44.626 1.00 45.66 431 TRP A C 1
ATOM 3262 O O . TRP A 1 431 ? 57.115 -23.061 45.730 1.00 44.11 431 TRP A O 1
ATOM 3273 N N . ILE A 1 432 ? 57.466 -24.615 44.128 1.00 46.16 432 ILE A N 1
ATOM 3274 C CA . ILE A 1 432 ? 58.489 -25.326 44.897 1.00 42.06 432 ILE A CA 1
ATOM 3275 C C . ILE A 1 432 ? 59.644 -24.397 45.267 1.00 49.35 432 ILE A C 1
ATOM 3276 O O . ILE A 1 432 ? 60.174 -24.456 46.388 1.00 48.54 432 ILE A O 1
ATOM 3281 N N . LYS A 1 433 ? 60.066 -23.539 44.332 1.00 47.60 433 LYS A N 1
ATOM 3282 C CA . LYS A 1 433 ? 61.189 -22.643 44.604 1.00 47.28 433 LYS A CA 1
ATOM 3283 C C . LYS A 1 433 ? 60.917 -21.775 45.829 1.00 44.26 433 LYS A C 1
ATOM 3284 O O . LYS A 1 433 ? 61.737 -21.703 46.753 1.00 44.63 433 LYS A O 1
ATOM 3290 N N . THR A 1 434 ? 59.753 -21.121 45.859 1.00 42.22 434 THR A N 1
ATOM 3291 C CA . THR A 1 434 ? 59.409 -20.251 46.979 1.00 46.75 434 THR A CA 1
ATOM 3292 C C . THR A 1 434 ? 59.231 -21.040 48.272 1.00 43.56 434 THR A C 1
ATOM 3293 O O . THR A 1 434 ? 59.665 -20.594 49.342 1.00 44.66 434 THR A O 1
ATOM 3297 N N . LEU A 1 435 ? 58.617 -22.225 48.193 1.00 39.86 435 LEU A N 1
ATOM 3298 C CA . LEU A 1 435 ? 58.332 -22.999 49.401 1.00 43.33 435 LEU A CA 1
ATOM 3299 C C . LEU A 1 435 ? 59.609 -23.495 50.070 1.00 50.89 435 LEU A C 1
ATOM 3300 O O . LEU A 1 435 ? 59.723 -23.473 51.306 1.00 42.77 435 LEU A O 1
ATOM 3305 N N . GLN A 1 436 ? 60.574 -23.961 49.275 1.00 46.90 436 GLN A N 1
ATOM 3306 C CA . GLN A 1 436 ? 61.821 -24.462 49.831 1.00 44.11 436 GLN A CA 1
ATOM 3307 C C . GLN A 1 436 ? 62.813 -23.350 50.139 1.00 45.66 436 GLN A C 1
ATOM 3308 O O . GLN A 1 436 ? 63.745 -23.580 50.912 1.00 48.26 436 GLN A O 1
ATOM 3314 N N . ASN A 1 437 ? 62.646 -22.163 49.554 1.00 46.58 437 ASN A N 1
ATOM 3315 C CA . ASN A 1 437 ? 63.515 -21.012 49.819 1.00 46.58 437 ASN A CA 1
ATOM 3316 C C . ASN A 1 437 ? 62.665 -19.779 50.097 1.00 42.16 437 ASN A C 1
ATOM 3317 O O . ASN A 1 437 ? 62.586 -18.860 49.272 1.00 47.87 437 ASN A O 1
ATOM 3322 N N . PRO A 1 438 ? 62.022 -19.720 51.260 1.00 39.93 438 PRO A N 1
ATOM 3323 C CA . PRO A 1 438 ? 61.189 -18.566 51.563 1.00 43.13 438 PRO A CA 1
ATOM 3324 C C . PRO A 1 438 ? 62.035 -17.314 51.647 1.00 43.00 438 PRO A C 1
ATOM 3325 O O . PRO A 1 438 ? 63.246 -17.378 51.931 1.00 44.51 438 PRO A O 1
ATOM 3329 N N . PRO A 1 439 ? 61.451 -16.148 51.364 1.00 44.32 439 PRO A N 1
ATOM 3330 C CA . PRO A 1 439 ? 62.226 -14.903 51.397 1.00 40.14 439 PRO A CA 1
ATOM 3331 C C . PRO A 1 439 ? 62.868 -14.692 52.752 1.00 44.97 439 PRO A C 1
ATOM 3332 O O . PRO A 1 439 ? 62.339 -15.084 53.797 1.00 43.83 439 PRO A O 1
ATOM 3336 N N . LYS A 1 440 ? 64.014 -14.046 52.732 1.00 37.06 440 LYS A N 1
ATOM 3337 C CA . LYS A 1 440 ? 64.706 -13.790 53.974 1.00 46.86 440 LYS A CA 1
ATOM 3338 C C . LYS A 1 440 ? 64.405 -12.438 54.518 1.00 48.94 440 LYS A C 1
ATOM 3339 O O . LYS A 1 440 ? 63.967 -11.532 53.809 1.00 51.96 440 LYS A O 1
ATOM 3345 N N . GLY A 1 441 ? 64.638 -12.324 55.799 1.00 55.71 441 GLY A N 1
ATOM 3346 C CA . GLY A 1 441 ? 64.198 -11.167 56.532 1.00 53.98 441 GLY A CA 1
ATOM 3347 C C . GLY A 1 441 ? 63.815 -11.574 57.930 1.00 51.16 441 GLY A C 1
ATOM 3348 O O . GLY A 1 441 ? 63.756 -12.754 58.279 1.00 47.84 441 GLY A O 1
ATOM 3349 N N . ASN A 1 442 ? 63.577 -10.561 58.736 1.00 51.76 442 ASN A N 1
ATOM 3350 C CA . ASN A 1 442 ? 63.120 -10.758 60.098 1.00 58.13 442 ASN A CA 1
ATOM 3351 C C . ASN A 1 442 ? 61.612 -10.554 60.073 1.00 50.47 442 ASN A C 1
ATOM 3352 O O . ASN A 1 442 ? 61.111 -9.433 60.121 1.00 52.75 442 ASN A O 1
ATOM 3357 N N . PHE A 1 443 ? 60.890 -11.657 59.970 1.00 44.90 443 PHE A N 1
ATOM 3358 C CA . PHE A 1 443 ? 59.439 -11.634 59.969 1.00 41.62 443 PHE A CA 1
ATOM 3359 C C . PHE A 1 443 ? 58.870 -11.976 61.331 1.00 42.69 443 PHE A C 1
ATOM 3360 O O . PHE A 1 443 ? 57.663 -12.208 61.452 1.00 40.85 443 PHE A O 1
ATOM 3368 N N . LYS A 1 444 ? 59.711 -11.998 62.360 1.00 39.88 444 LYS A N 1
ATOM 3369 C CA . LYS A 1 444 ? 59.294 -12.364 63.701 1.00 50.71 444 LYS A CA 1
ATOM 3370 C C . LYS A 1 444 ? 58.937 -11.107 64.480 1.00 50.90 444 LYS A C 1
ATOM 3371 O O . LYS A 1 444 ? 59.602 -10.075 64.353 1.00 54.27 444 LYS A O 1
ATOM 3377 N N . ALA A 1 445 ? 57.865 -11.191 65.261 1.00 43.76 445 ALA A N 1
ATOM 3378 C CA . ALA A 1 445 ? 57.485 -10.137 66.185 1.00 42.52 445 ALA A CA 1
ATOM 3379 C C . ALA A 1 445 ? 57.365 -10.729 67.581 1.00 46.73 445 ALA A C 1
ATOM 3380 O O . ALA A 1 445 ? 57.206 -11.940 67.755 1.00 48.20 445 ALA A O 1
ATOM 3382 N N . THR A 1 446 ? 57.429 -9.864 68.582 1.00 45.62 446 THR A N 1
ATOM 3383 C CA . THR A 1 446 ? 57.205 -10.325 69.940 1.00 50.62 446 THR A CA 1
ATOM 3384 C C . THR A 1 446 ? 55.717 -10.270 70.271 1.00 49.40 446 THR A C 1
ATOM 3385 O O . THR A 1 446 ? 54.947 -9.496 69.691 1.00 48.88 446 THR A O 1
ATOM 3389 N N . ILE A 1 447 ? 55.324 -11.113 71.225 1.00 50.10 447 ILE A N 1
ATOM 3390 C CA . ILE A 1 447 ? 53.948 -11.139 71.713 1.00 51.14 447 ILE A CA 1
ATOM 3391 C C . ILE A 1 447 ? 53.505 -9.770 72.207 1.00 47.27 447 ILE A C 1
ATOM 3392 O O . ILE A 1 447 ? 52.331 -9.403 72.078 1.00 45.03 447 ILE A O 1
ATOM 3397 N N . LYS A 1 448 ? 54.417 -8.972 72.761 1.00 44.43 448 LYS A N 1
ATOM 3398 C CA . LYS A 1 448 ? 53.932 -7.682 73.242 1.00 43.80 448 LYS A CA 1
ATOM 3399 C C . LYS A 1 448 ? 53.760 -6.650 72.154 1.00 40.73 448 LYS A C 1
ATOM 3400 O O . LYS A 1 448 ? 52.905 -5.772 72.291 1.00 43.59 448 LYS A O 1
ATOM 3406 N N . GLU A 1 449 ? 54.588 -6.683 71.115 1.00 44.94 449 GLU A N 1
ATOM 3407 C CA . GLU A 1 449 ? 54.258 -5.898 69.935 1.00 43.78 449 GLU A CA 1
ATOM 3408 C C . GLU A 1 449 ? 52.858 -6.233 69.457 1.00 43.47 449 GLU A C 1
ATOM 3409 O O . GLU A 1 449 ? 52.086 -5.338 69.093 1.00 41.37 449 GLU A O 1
ATOM 3415 N N . TRP A 1 450 ? 52.515 -7.523 69.451 1.00 43.16 450 TRP A N 1
ATOM 3416 C CA . TRP A 1 450 ? 51.161 -7.909 69.074 1.00 39.86 450 TRP A CA 1
ATOM 3417 C C . TRP A 1 450 ? 50.146 -7.366 70.072 1.00 44.94 450 TRP A C 1
ATOM 3418 O O . TRP A 1 450 ? 49.076 -6.886 69.676 1.00 45.73 450 TRP A O 1
ATOM 3429 N N . GLU A 1 451 ? 50.465 -7.424 71.371 1.00 43.32 451 GLU A N 1
ATOM 3430 C CA . GLU A 1 451 ? 49.507 -6.974 72.380 1.00 43.30 451 GLU A CA 1
ATOM 3431 C C . GLU A 1 451 ? 49.263 -5.478 72.288 1.00 43.33 451 GLU A C 1
ATOM 3432 O O . GLU A 1 451 ? 48.130 -5.020 72.482 1.00 48.86 451 GLU A O 1
ATOM 3438 N N . VAL A 1 452 ? 50.311 -4.691 72.020 1.00 45.43 452 VAL A N 1
ATOM 3439 C CA . VAL A 1 452 ? 50.105 -3.249 71.931 1.00 48.56 452 VAL A CA 1
ATOM 3440 C C . VAL A 1 452 ? 49.362 -2.899 70.645 1.00 40.73 452 VAL A C 1
ATOM 3441 O O . VAL A 1 452 ? 48.491 -2.022 70.640 1.00 39.99 452 VAL A O 1
ATOM 3445 N N . GLU A 1 453 ? 49.655 -3.596 69.545 1.00 37.73 453 GLU A N 1
ATOM 3446 C CA . GLU A 1 453 ? 48.842 -3.413 68.342 1.00 37.76 453 GLU A CA 1
ATOM 3447 C C . GLU A 1 453 ? 47.384 -3.745 68.630 1.00 43.91 453 GLU A C 1
ATOM 3448 O O . GLU A 1 453 ? 46.473 -2.972 68.305 1.00 44.44 453 GLU A O 1
ATOM 3454 N N . HIS A 1 454 ? 47.152 -4.890 69.268 1.00 40.92 454 HIS A N 1
ATOM 3455 C CA . HIS A 1 454 ? 45.793 -5.303 69.588 1.00 40.64 454 HIS A CA 1
ATOM 3456 C C . HIS A 1 454 ? 45.103 -4.282 70.485 1.00 43.18 454 HIS A C 1
ATOM 3457 O O . HIS A 1 454 ? 43.935 -3.935 70.258 1.00 39.22 454 HIS A O 1
ATOM 3464 N N . ALA A 1 455 ? 45.827 -3.763 71.487 1.00 40.81 455 ALA A N 1
ATOM 3465 C CA . ALA A 1 455 ? 45.247 -2.808 72.430 1.00 41.38 455 ALA A CA 1
ATOM 3466 C C . ALA A 1 455 ? 44.792 -1.536 71.732 1.00 47.62 455 ALA A C 1
ATOM 3467 O O . ALA A 1 455 ? 43.732 -0.987 72.056 1.00 53.78 455 ALA A O 1
ATOM 3469 N N . SER A 1 456 ? 45.578 -1.051 70.769 1.00 48.27 456 SER A N 1
ATOM 3470 C CA . SER A 1 456 ? 45.165 0.118 70.000 1.00 53.80 456 SER A CA 1
ATOM 3471 C C . SER A 1 456 ? 43.841 -0.132 69.291 1.00 51.08 456 SER A C 1
ATOM 3472 O O . SER A 1 456 ? 42.983 0.757 69.226 1.00 57.99 456 SER A O 1
ATOM 3475 N N . ILE A 1 457 ? 43.649 -1.343 68.763 1.00 46.40 457 ILE A N 1
ATOM 3476 C CA . ILE A 1 457 ? 42.419 -1.641 68.042 1.00 42.62 457 ILE A CA 1
ATOM 3477 C C . ILE A 1 457 ? 41.253 -1.793 69.010 1.00 39.24 457 ILE A C 1
ATOM 3478 O O . ILE A 1 457 ? 40.162 -1.263 68.774 1.00 42.55 457 ILE A O 1
ATOM 3483 N N . MET A 1 458 ? 41.462 -2.523 70.110 1.00 39.79 458 MET A N 1
ATOM 3484 C CA . MET A 1 458 ? 40.402 -2.700 71.100 1.00 42.00 458 MET A CA 1
ATOM 3485 C C . MET A 1 458 ? 40.020 -1.380 71.756 1.00 55.86 458 MET A C 1
ATOM 3486 O O . MET A 1 458 ? 38.855 -1.183 72.117 1.00 61.08 458 MET A O 1
ATOM 3491 N N . ALA A 1 459 ? 40.987 -0.477 71.937 1.00 54.37 459 ALA A N 1
ATOM 3492 C CA . ALA A 1 459 ? 40.660 0.852 72.443 1.00 58.39 459 ALA A CA 1
ATOM 3493 C C . ALA A 1 459 ? 39.745 1.589 71.478 1.00 56.91 459 ALA A C 1
ATOM 3494 O O . ALA A 1 459 ? 38.754 2.203 71.893 1.00 63.77 459 ALA A O 1
ATOM 3496 N N . GLY A 1 460 ? 40.042 1.510 70.180 1.00 52.58 460 GLY A N 1
ATOM 3497 C CA . GLY A 1 460 ? 39.220 2.199 69.201 1.00 50.49 460 GLY A CA 1
ATOM 3498 C C . GLY A 1 460 ? 37.868 1.546 68.987 1.00 63.84 460 GLY A C 1
ATOM 3499 O O . GLY A 1 460 ? 36.863 2.237 68.801 1.00 72.49 460 GLY A O 1
ATOM 3500 N N . ILE A 1 461 ? 37.824 0.209 68.996 1.00 61.19 461 ILE A N 1
ATOM 3501 C CA . ILE A 1 461 ? 36.557 -0.508 68.840 1.00 58.34 461 ILE A CA 1
ATOM 3502 C C . ILE A 1 461 ? 35.606 -0.163 69.981 1.00 65.39 461 ILE A C 1
ATOM 3503 O O . ILE A 1 461 ? 34.414 0.092 69.769 1.00 69.15 461 ILE A O 1
ATOM 3508 N N . CYS A 1 462 ? 36.118 -0.156 71.210 1.00 69.07 462 CYS A N 1
ATOM 3509 C CA . CYS A 1 462 ? 35.280 0.132 72.366 1.00 75.90 462 CYS A CA 1
ATOM 3510 C C . CYS A 1 462 ? 34.998 1.619 72.545 1.00 81.22 462 CYS A C 1
ATOM 3511 O O . CYS A 1 462 ? 34.130 1.967 73.352 1.00 83.53 462 CYS A O 1
ATOM 3514 N N . SER A 1 463 ? 35.697 2.493 71.821 1.00 81.10 463 SER A N 1
ATOM 3515 C CA . SER A 1 463 ? 35.478 3.940 71.914 1.00 80.50 463 SER A CA 1
ATOM 3516 C C . SER A 1 463 ? 34.321 4.393 71.027 1.00 80.04 463 SER A C 1
ATOM 3517 O O . SER A 1 463 ? 33.243 3.796 71.039 1.00 79.50 463 SER A O 1
ATOM 3520 N N . GLY B 1 1 ? 21.076 21.978 17.351 1.00 81.97 1 GLY B N 1
ATOM 3521 C CA . GLY B 1 1 ? 20.641 21.427 16.081 1.00 82.02 1 GLY B CA 1
ATOM 3522 C C . GLY B 1 1 ? 19.309 20.707 16.140 1.00 82.84 1 GLY B C 1
ATOM 3523 O O . GLY B 1 1 ? 19.084 19.868 17.015 1.00 85.74 1 GLY B O 1
ATOM 3524 N N . ILE B 1 2 ? 18.417 21.036 15.207 1.00 80.47 2 ILE B N 1
ATOM 3525 C CA . ILE B 1 2 ? 17.129 20.360 15.128 1.00 78.52 2 ILE B CA 1
ATOM 3526 C C . ILE B 1 2 ? 17.284 19.064 14.351 1.00 75.87 2 ILE B C 1
ATOM 3527 O O . ILE B 1 2 ? 17.975 19.006 13.327 1.00 72.57 2 ILE B O 1
ATOM 3532 N N . ILE B 1 3 ? 16.633 18.023 14.847 1.00 75.74 3 ILE B N 1
ATOM 3533 C CA . ILE B 1 3 ? 16.506 16.739 14.174 1.00 77.12 3 ILE B CA 1
ATOM 3534 C C . ILE B 1 3 ? 15.093 16.667 13.621 1.00 84.51 3 ILE B C 1
ATOM 3535 O O . ILE B 1 3 ? 14.163 17.228 14.206 1.00 93.21 3 ILE B O 1
ATOM 3540 N N . GLU B 1 4 ? 14.925 15.997 12.479 1.00 73.67 4 GLU B N 1
ATOM 3541 C CA . GLU B 1 4 ? 13.598 15.715 11.944 1.00 77.38 4 GLU B CA 1
ATOM 3542 C C . GLU B 1 4 ? 13.637 14.426 11.133 1.00 77.49 4 GLU B C 1
ATOM 3543 O O . GLU B 1 4 ? 14.685 14.018 10.622 1.00 77.70 4 GLU B O 1
ATOM 3549 N N . THR B 1 5 ? 12.473 13.786 11.017 1.00 85.60 5 THR B N 1
ATOM 3550 C CA . THR B 1 5 ? 12.328 12.520 10.297 1.00 83.05 5 THR B CA 1
ATOM 3551 C C . THR B 1 5 ? 11.206 12.635 9.272 1.00 87.45 5 THR B C 1
ATOM 3552 O O . THR B 1 5 ? 10.147 12.011 9.412 1.00 87.12 5 THR B O 1
ATOM 3556 N N . PRO B 1 6 ? 11.415 13.417 8.210 1.00 86.97 6 PRO B N 1
ATOM 3557 C CA . PRO B 1 6 ? 10.369 13.586 7.191 1.00 90.91 6 PRO B CA 1
ATOM 3558 C C . PRO B 1 6 ? 10.283 12.373 6.273 1.00 92.98 6 PRO B C 1
ATOM 3559 O O . PRO B 1 6 ? 11.291 11.917 5.726 1.00 91.94 6 PRO B O 1
ATOM 3563 N N . ARG B 1 7 ? 9.067 11.868 6.095 1.00 95.45 7 ARG B N 1
ATOM 3564 C CA . ARG B 1 7 ? 8.794 10.707 5.232 1.00 96.14 7 ARG B CA 1
ATOM 3565 C C . ARG B 1 7 ? 9.647 9.545 5.750 1.00 98.26 7 ARG B C 1
ATOM 3566 O O . ARG B 1 7 ? 9.731 9.340 6.971 1.00 99.56 7 ARG B O 1
ATOM 3568 N N . GLY B 1 8 ? 10.291 8.781 4.872 1.00 97.31 8 GLY B N 1
ATOM 3569 C CA . GLY B 1 8 ? 11.142 7.691 5.307 1.00 93.94 8 GLY B CA 1
ATOM 3570 C C . GLY B 1 8 ? 12.612 8.055 5.294 1.00 89.18 8 GLY B C 1
ATOM 3571 O O . GLY B 1 8 ? 13.437 7.322 4.738 1.00 88.61 8 GLY B O 1
ATOM 3572 N N . ALA B 1 9 ? 12.953 9.185 5.910 1.00 85.86 9 ALA B N 1
ATOM 3573 C CA . ALA B 1 9 ? 14.318 9.685 5.906 1.00 76.02 9 ALA B CA 1
ATOM 3574 C C . ALA B 1 9 ? 14.567 10.453 7.197 1.00 70.12 9 ALA B C 1
ATOM 3575 O O . ALA B 1 9 ? 13.675 10.604 8.036 1.00 70.56 9 ALA B O 1
ATOM 3577 N N . ILE B 1 10 ? 15.794 10.947 7.349 1.00 59.60 10 ILE B N 1
ATOM 3578 C CA . ILE B 1 10 ? 16.182 11.748 8.502 1.00 60.50 10 ILE B CA 1
ATOM 3579 C C . ILE B 1 10 ? 16.911 12.989 8.005 1.00 59.66 10 ILE B C 1
ATOM 3580 O O . ILE B 1 10 ? 17.693 12.923 7.047 1.00 50.57 10 ILE B O 1
ATOM 3585 N N . LYS B 1 11 ? 16.643 14.125 8.650 1.00 62.33 11 LYS B N 1
ATOM 3586 C CA . LYS B 1 11 ? 17.287 15.385 8.305 1.00 61.52 11 LYS B CA 1
ATOM 3587 C C . LYS B 1 11 ? 17.667 16.123 9.580 1.00 62.18 11 LYS B C 1
ATOM 3588 O O . LYS B 1 11 ? 16.820 16.350 10.447 1.00 66.00 11 LYS B O 1
ATOM 3594 N N . VAL B 1 12 ? 18.937 16.500 9.686 1.00 52.12 12 VAL B N 1
ATOM 3595 C CA . VAL B 1 12 ? 19.447 17.273 10.808 1.00 56.87 12 VAL B CA 1
ATOM 3596 C C . VAL B 1 12 ? 19.806 18.664 10.307 1.00 59.46 12 VAL B C 1
ATOM 3597 O O . VAL B 1 12 ? 20.387 18.820 9.225 1.00 58.18 12 VAL B O 1
ATOM 3601 N N . THR B 1 13 ? 19.440 19.681 11.081 1.00 65.63 13 THR B N 1
ATOM 3602 C CA . THR B 1 13 ? 19.706 21.062 10.703 1.00 66.33 13 THR B CA 1
ATOM 3603 C C . THR B 1 13 ? 20.490 21.722 11.824 1.00 60.91 13 THR B C 1
ATOM 3604 O O . THR B 1 13 ? 20.031 21.759 12.969 1.00 61.50 13 THR B O 1
ATOM 3608 N N . ALA B 1 14 ? 21.680 22.214 11.499 1.00 65.53 14 ALA B N 1
ATOM 3609 C CA . ALA B 1 14 ? 22.494 22.933 12.462 1.00 73.93 14 ALA B CA 1
ATOM 3610 C C . ALA B 1 14 ? 21.971 24.352 12.647 1.00 81.20 14 ALA B C 1
ATOM 3611 O O . ALA B 1 14 ? 21.390 24.952 11.736 1.00 82.32 14 ALA B O 1
ATOM 3613 N N . GLN B 1 15 ? 22.180 24.885 13.843 1.00 77.16 15 GLN B N 1
ATOM 3614 C CA . GLN B 1 15 ? 21.748 26.233 14.181 1.00 85.69 15 GLN B CA 1
ATOM 3615 C C . GLN B 1 15 ? 22.970 27.089 14.494 1.00 95.37 15 GLN B C 1
ATOM 3616 O O . GLN B 1 15 ? 24.101 26.591 14.428 1.00 95.87 15 GLN B O 1
ATOM 3622 N N . PRO B 1 16 ? 22.801 28.369 14.831 1.00 97.82 16 PRO B N 1
ATOM 3623 C CA . PRO B 1 16 ? 23.873 29.079 15.537 1.00 97.88 16 PRO B CA 1
ATOM 3624 C C . PRO B 1 16 ? 24.231 28.360 16.830 1.00 96.53 16 PRO B C 1
ATOM 3625 O O . PRO B 1 16 ? 23.534 27.451 17.290 1.00 99.12 16 PRO B O 1
ATOM 3629 N N . THR B 1 17 ? 25.356 28.777 17.415 1.00 96.82 17 THR B N 1
ATOM 3630 C CA . THR B 1 17 ? 25.903 28.199 18.643 1.00 92.34 17 THR B CA 1
ATOM 3631 C C . THR B 1 17 ? 26.309 26.734 18.471 1.00 84.46 17 THR B C 1
ATOM 3632 O O . THR B 1 17 ? 26.893 26.142 19.386 1.00 83.54 17 THR B O 1
ATOM 3636 N N . ASP B 1 18 ? 26.022 26.141 17.313 1.00 84.25 18 ASP B N 1
ATOM 3637 C CA . ASP B 1 18 ? 26.281 24.723 17.092 1.00 78.56 18 ASP B CA 1
ATOM 3638 C C . ASP B 1 18 ? 27.687 24.514 16.547 1.00 69.84 18 ASP B C 1
ATOM 3639 O O . ASP B 1 18 ? 28.086 25.148 15.564 1.00 73.28 18 ASP B O 1
ATOM 3644 N N . HIS B 1 19 ? 28.436 23.633 17.203 1.00 58.63 19 HIS B N 1
ATOM 3645 C CA . HIS B 1 19 ? 29.750 23.228 16.721 1.00 63.57 19 HIS B CA 1
ATOM 3646 C C . HIS B 1 19 ? 29.576 22.404 15.448 1.00 61.09 19 HIS B C 1
ATOM 3647 O O . HIS B 1 19 ? 29.044 21.291 15.488 1.00 60.11 19 HIS B O 1
ATOM 3654 N N . VAL B 1 20 ? 29.996 22.959 14.312 1.00 60.49 20 VAL B N 1
ATOM 3655 C CA . VAL B 1 20 ? 29.982 22.237 13.049 1.00 55.35 20 VAL B CA 1
ATOM 3656 C C . VAL B 1 20 ? 31.396 22.216 12.480 1.00 55.48 20 VAL B C 1
ATOM 3657 O O . VAL B 1 20 ? 32.241 23.058 12.801 1.00 59.12 20 VAL B O 1
ATOM 3661 N N . VAL B 1 21 ? 31.649 21.223 11.632 1.00 49.43 21 VAL B N 1
ATOM 3662 C CA . VAL B 1 21 ? 32.851 21.166 10.811 1.00 47.21 21 VAL B CA 1
ATOM 3663 C C . VAL B 1 21 ? 32.372 20.920 9.387 1.00 45.11 21 VAL B C 1
ATOM 3664 O O . VAL B 1 21 ? 31.927 19.813 9.061 1.00 40.71 21 VAL B O 1
ATOM 3668 N N . GLY B 1 22 ? 32.448 21.948 8.545 1.00 48.13 22 GLY B N 1
ATOM 3669 C CA . GLY B 1 22 ? 31.787 21.872 7.253 1.00 47.04 22 GLY B CA 1
ATOM 3670 C C . GLY B 1 22 ? 30.293 21.724 7.464 1.00 47.98 22 GLY B C 1
ATOM 3671 O O . GLY B 1 22 ? 29.673 22.492 8.204 1.00 48.98 22 GLY B O 1
ATOM 3672 N N . GLU B 1 23 ? 29.702 20.704 6.839 1.00 46.11 23 GLU B N 1
ATOM 3673 C CA . GLU B 1 23 ? 28.279 20.419 6.976 1.00 43.84 23 GLU B CA 1
ATOM 3674 C C . GLU B 1 23 ? 27.992 19.309 7.989 1.00 48.24 23 GLU B C 1
ATOM 3675 O O . GLU B 1 23 ? 26.894 18.737 7.979 1.00 47.15 23 GLU B O 1
ATOM 3681 N N . TYR B 1 24 ? 28.947 18.983 8.857 1.00 43.31 24 TYR B N 1
ATOM 3682 C CA . TYR B 1 24 ? 28.764 17.923 9.841 1.00 44.55 24 TYR B CA 1
ATOM 3683 C C . TYR B 1 24 ? 28.590 18.557 11.214 1.00 46.60 24 TYR B C 1
ATOM 3684 O O . TYR B 1 24 ? 29.419 19.368 11.644 1.00 46.03 24 TYR B O 1
ATOM 3693 N N . LEU B 1 25 ? 27.482 18.226 11.866 1.00 43.67 25 LEU B N 1
ATOM 3694 C CA . LEU B 1 25 ? 27.177 18.730 13.197 1.00 53.96 25 LEU B CA 1
ATOM 3695 C C . LEU B 1 25 ? 27.917 17.888 14.233 1.00 52.70 25 LEU B C 1
ATOM 3696 O O . LEU B 1 25 ? 27.795 16.656 14.241 1.00 54.14 25 LEU B O 1
ATOM 3701 N N . VAL B 1 26 ? 28.706 18.546 15.082 1.00 49.43 26 VAL B N 1
ATOM 3702 C CA . VAL B 1 26 ? 29.478 17.874 16.122 1.00 53.09 26 VAL B CA 1
ATOM 3703 C C . VAL B 1 26 ? 28.599 17.728 17.356 1.00 55.69 26 VAL B C 1
ATOM 3704 O O . VAL B 1 26 ? 28.010 18.707 17.827 1.00 57.27 26 VAL B O 1
ATOM 3708 N N . LEU B 1 27 ? 28.503 16.507 17.880 1.00 56.76 27 LEU B N 1
ATOM 3709 C CA . LEU B 1 27 ? 27.612 16.213 18.991 1.00 58.19 27 LEU B CA 1
ATOM 3710 C C . LEU B 1 27 ? 28.338 15.404 20.053 1.00 54.32 27 LEU B C 1
ATOM 3711 O O . LEU B 1 27 ? 29.241 14.615 19.752 1.00 51.40 27 LEU B O 1
ATOM 3716 N N . SER B 1 28 ? 27.925 15.610 21.302 1.00 55.74 28 SER B N 1
ATOM 3717 C CA . SER B 1 28 ? 28.355 14.742 22.385 1.00 54.47 28 SER B CA 1
ATOM 3718 C C . SER B 1 28 ? 27.666 13.385 22.266 1.00 54.23 28 SER B C 1
ATOM 3719 O O . SER B 1 28 ? 26.532 13.296 21.791 1.00 58.22 28 SER B O 1
ATOM 3722 N N . PRO B 1 29 ? 28.325 12.313 22.701 1.00 54.24 29 PRO B N 1
ATOM 3723 C CA . PRO B 1 29 ? 27.622 11.024 22.769 1.00 53.47 29 PRO B CA 1
ATOM 3724 C C . PRO B 1 29 ? 26.381 11.086 23.644 1.00 53.78 29 PRO B C 1
ATOM 3725 O O . PRO B 1 29 ? 25.338 10.519 23.289 1.00 51.95 29 PRO B O 1
ATOM 3729 N N . GLN B 1 30 ? 26.460 11.799 24.772 1.00 48.02 30 GLN B N 1
ATOM 3730 C CA . GLN B 1 30 ? 25.300 11.940 25.646 1.00 53.68 30 GLN B CA 1
ATOM 3731 C C . GLN B 1 30 ? 24.137 12.615 24.924 1.00 50.85 30 GLN B C 1
ATOM 3732 O O . GLN B 1 30 ? 22.988 12.177 25.047 1.00 53.16 30 GLN B O 1
ATOM 3738 N N . THR B 1 31 ? 24.411 13.679 24.164 1.00 54.49 31 THR B N 1
ATOM 3739 C CA . THR B 1 31 ? 23.346 14.339 23.404 1.00 61.74 31 THR B CA 1
ATOM 3740 C C . THR B 1 31 ? 22.682 13.373 22.434 1.00 55.93 31 THR B C 1
ATOM 3741 O O . THR B 1 31 ? 21.449 13.278 22.386 1.00 56.74 31 THR B O 1
ATOM 3745 N N . VAL B 1 32 ? 23.490 12.645 21.652 1.00 52.72 32 VAL B N 1
ATOM 3746 C CA . VAL B 1 32 ? 22.944 11.662 20.717 1.00 50.67 32 VAL B CA 1
ATOM 3747 C C . VAL B 1 32 ? 22.071 10.655 21.455 1.00 46.25 32 VAL B C 1
ATOM 3748 O O . VAL B 1 32 ? 20.917 10.421 21.082 1.00 52.91 32 VAL B O 1
ATOM 3752 N N . LEU B 1 33 ? 22.600 10.063 22.530 1.00 46.72 33 LEU B N 1
ATOM 3753 C CA . LEU B 1 33 ? 21.849 9.035 23.249 1.00 51.86 33 LEU B CA 1
ATOM 3754 C C . LEU B 1 33 ? 20.565 9.598 23.856 1.00 59.32 33 LEU B C 1
ATOM 3755 O O . LEU B 1 33 ? 19.569 8.875 23.987 1.00 59.28 33 LEU B O 1
ATOM 3760 N N . ARG B 1 34 ? 20.568 10.886 24.212 1.00 55.97 34 ARG B N 1
ATOM 3761 C CA . ARG B 1 34 ? 19.380 11.526 24.768 1.00 61.11 34 ARG B CA 1
ATOM 3762 C C . ARG B 1 34 ? 18.271 11.680 23.732 1.00 63.33 34 ARG B C 1
ATOM 3763 O O . ARG B 1 34 ? 17.089 11.662 24.093 1.00 61.83 34 ARG B O 1
ATOM 3771 N N . SER B 1 35 ? 18.629 11.857 22.457 1.00 61.12 35 SER B N 1
ATOM 3772 C CA . SER B 1 35 ? 17.662 12.088 21.388 1.00 61.71 35 SER B CA 1
ATOM 3773 C C . SER B 1 35 ? 17.132 10.754 20.875 1.00 65.83 35 SER B C 1
ATOM 3774 O O . SER B 1 35 ? 17.909 9.915 20.402 1.00 65.90 35 SER B O 1
ATOM 3777 N N . GLN B 1 36 ? 15.808 10.567 20.946 1.00 63.40 36 GLN B N 1
ATOM 3778 C CA . GLN B 1 36 ? 15.228 9.297 20.521 1.00 62.21 36 GLN B CA 1
ATOM 3779 C C . GLN B 1 36 ? 15.229 9.161 19.002 1.00 57.73 36 GLN B C 1
ATOM 3780 O O . GLN B 1 36 ? 15.373 8.055 18.475 1.00 61.12 36 GLN B O 1
ATOM 3786 N N . LYS B 1 37 ? 15.077 10.268 18.278 1.00 54.81 37 LYS B N 1
ATOM 3787 C CA . LYS B 1 37 ? 15.050 10.166 16.826 1.00 60.82 37 LYS B CA 1
ATOM 3788 C C . LYS B 1 37 ? 16.429 9.909 16.231 1.00 64.72 37 LYS B C 1
ATOM 3789 O O . LYS B 1 37 ? 16.521 9.560 15.049 1.00 66.96 37 LYS B O 1
ATOM 3795 N N . LEU B 1 38 ? 17.494 10.054 17.017 1.00 64.60 38 LEU B N 1
ATOM 3796 C CA . LEU B 1 38 ? 18.825 9.626 16.618 1.00 56.57 38 LEU B CA 1
ATOM 3797 C C . LEU B 1 38 ? 19.156 8.232 17.125 1.00 55.33 38 LEU B C 1
ATOM 3798 O O . LEU B 1 38 ? 20.340 7.888 17.250 1.00 54.86 38 LEU B O 1
ATOM 3803 N N . SER B 1 39 ? 18.136 7.427 17.431 1.00 53.09 39 SER B N 1
ATOM 3804 C CA . SER B 1 39 ? 18.381 6.086 17.949 1.00 54.74 39 SER B CA 1
ATOM 3805 C C . SER B 1 39 ? 19.149 5.224 16.959 1.00 48.38 39 SER B C 1
ATOM 3806 O O . SER B 1 39 ? 19.926 4.354 17.371 1.00 47.03 39 SER B O 1
ATOM 3809 N N . LEU B 1 40 ? 18.967 5.459 15.657 1.00 51.39 40 LEU B N 1
ATOM 3810 C CA . LEU B 1 40 ? 19.636 4.646 14.648 1.00 47.43 40 LEU B CA 1
ATOM 3811 C C . LEU B 1 40 ? 21.154 4.748 14.716 1.00 46.04 40 LEU B C 1
ATOM 3812 O O . LEU B 1 40 ? 21.834 3.939 14.079 1.00 41.73 40 LEU B O 1
ATOM 3817 N N . ILE B 1 41 ? 21.704 5.702 15.472 1.00 48.04 41 ILE B N 1
ATOM 3818 C CA . ILE B 1 41 ? 23.145 5.794 15.678 1.00 44.92 41 ILE B CA 1
ATOM 3819 C C . ILE B 1 41 ? 23.513 5.719 17.164 1.00 45.41 41 ILE B C 1
ATOM 3820 O O . ILE B 1 41 ? 24.635 6.045 17.540 1.00 45.04 41 ILE B O 1
ATOM 3825 N N . HIS B 1 42 ? 22.592 5.266 18.017 1.00 44.15 42 HIS B N 1
ATOM 3826 C CA . HIS B 1 42 ? 22.921 5.126 19.436 1.00 42.90 42 HIS B CA 1
ATOM 3827 C C . HIS B 1 42 ? 24.098 4.172 19.649 1.00 48.74 42 HIS B C 1
ATOM 3828 O O . HIS B 1 42 ? 24.950 4.416 20.515 1.00 48.14 42 HIS B O 1
ATOM 3835 N N . ALA B 1 43 ? 24.172 3.088 18.864 1.00 42.52 43 ALA B N 1
ATOM 3836 C CA . ALA B 1 43 ? 25.303 2.168 18.985 1.00 43.09 43 ALA B CA 1
ATOM 3837 C C . ALA B 1 43 ? 26.620 2.891 18.743 1.00 44.64 43 ALA B C 1
ATOM 3838 O O . ALA B 1 43 ? 27.616 2.642 19.438 1.00 42.26 43 ALA B O 1
ATOM 3840 N N . LEU B 1 44 ? 26.636 3.809 17.775 1.00 38.78 44 LEU B N 1
ATOM 3841 C CA . LEU B 1 44 ? 27.829 4.609 17.535 1.00 39.08 44 LEU B CA 1
ATOM 3842 C C . LEU B 1 44 ? 28.139 5.507 18.728 1.00 45.77 44 LEU B C 1
ATOM 3843 O O . LEU B 1 44 ? 29.294 5.600 19.161 1.00 38.70 44 LEU B O 1
ATOM 3848 N N . ALA B 1 45 ? 27.115 6.162 19.288 1.00 46.15 45 ALA B N 1
ATOM 3849 C CA . ALA B 1 45 ? 27.337 7.014 20.452 1.00 42.14 45 ALA B CA 1
ATOM 3850 C C . ALA B 1 45 ? 27.878 6.213 21.635 1.00 44.19 45 ALA B C 1
ATOM 3851 O O . ALA B 1 45 ? 28.800 6.666 22.324 1.00 45.59 45 ALA B O 1
ATOM 3853 N N . GLU B 1 46 ? 27.320 5.026 21.895 1.00 47.20 46 GLU B N 1
ATOM 3854 C CA . GLU B 1 46 ? 27.856 4.198 22.977 1.00 47.72 46 GLU B CA 1
ATOM 3855 C C . GLU B 1 46 ? 29.310 3.846 22.702 1.00 44.56 46 GLU B C 1
ATOM 3856 O O . GLU B 1 46 ? 30.175 3.985 23.572 1.00 46.34 46 GLU B O 1
ATOM 3862 N N . GLN B 1 47 ? 29.597 3.438 21.466 1.00 45.23 47 GLN B N 1
ATOM 3863 C CA . GLN B 1 47 ? 30.947 3.055 21.072 1.00 47.92 47 GLN B CA 1
ATOM 3864 C C . GLN B 1 47 ? 31.933 4.205 21.261 1.00 57.00 47 GLN B C 1
ATOM 3865 O O . GLN B 1 47 ? 33.072 3.991 21.691 1.00 59.84 47 GLN B O 1
ATOM 3871 N N . VAL B 1 48 ? 31.515 5.438 20.964 1.00 60.70 48 VAL B N 1
ATOM 3872 C CA . VAL B 1 48 ? 32.396 6.579 21.206 1.00 58.29 48 VAL B CA 1
ATOM 3873 C C . VAL B 1 48 ? 32.568 6.807 22.701 1.00 59.63 48 VAL B C 1
ATOM 3874 O O . VAL B 1 48 ? 33.644 7.203 23.170 1.00 52.41 48 VAL B O 1
ATOM 3878 N N . LYS B 1 49 ? 31.510 6.558 23.472 1.00 59.86 49 LYS B N 1
ATOM 3879 C CA . LYS B 1 49 ? 31.573 6.753 24.913 1.00 59.43 49 LYS B CA 1
ATOM 3880 C C . LYS B 1 49 ? 32.556 5.780 25.551 1.00 56.60 49 LYS B C 1
ATOM 3881 O O . LYS B 1 49 ? 33.410 6.179 26.349 1.00 60.04 49 LYS B O 1
ATOM 3887 N N . THR B 1 50 ? 32.454 4.495 25.204 1.00 56.48 50 THR B N 1
ATOM 3888 C CA . THR B 1 50 ? 33.342 3.496 25.795 1.00 69.41 50 THR B CA 1
ATOM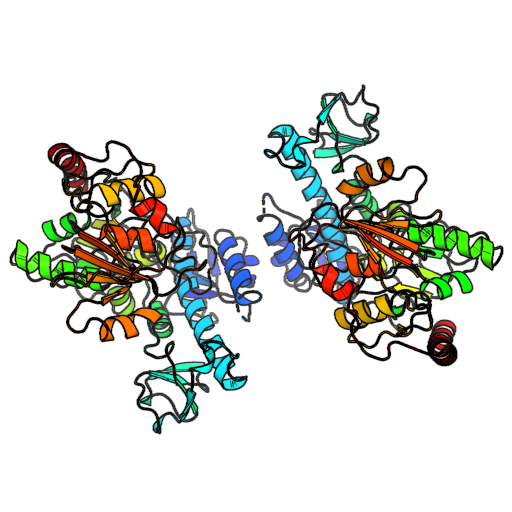 3889 C C . THR B 1 50 ? 34.795 3.759 25.420 1.00 75.59 50 THR B C 1
ATOM 3890 O O . THR B 1 50 ? 35.666 3.848 26.293 1.00 76.47 50 THR B O 1
ATOM 3894 N N . CYS B 1 51 ? 35.077 3.891 24.119 1.00 72.65 51 CYS B N 1
ATOM 3895 C CA . CYS B 1 51 ? 36.461 3.973 23.664 1.00 76.53 51 CYS B CA 1
ATOM 3896 C C . CYS B 1 51 ? 37.184 5.191 24.211 1.00 77.59 51 CYS B C 1
ATOM 3897 O O . CYS B 1 51 ? 38.418 5.182 24.289 1.00 81.38 51 CYS B O 1
ATOM 3900 N N . THR B 1 52 ? 36.453 6.238 24.588 1.00 72.85 52 THR B N 1
ATOM 3901 C CA . THR B 1 52 ? 37.112 7.419 25.130 1.00 81.77 52 THR B CA 1
ATOM 3902 C C . THR B 1 52 ? 37.632 7.153 26.538 1.00 89.77 52 THR B C 1
ATOM 3903 O O . THR B 1 52 ? 38.802 7.419 26.840 1.00 96.68 52 THR B O 1
ATOM 3907 N N . HIS B 1 53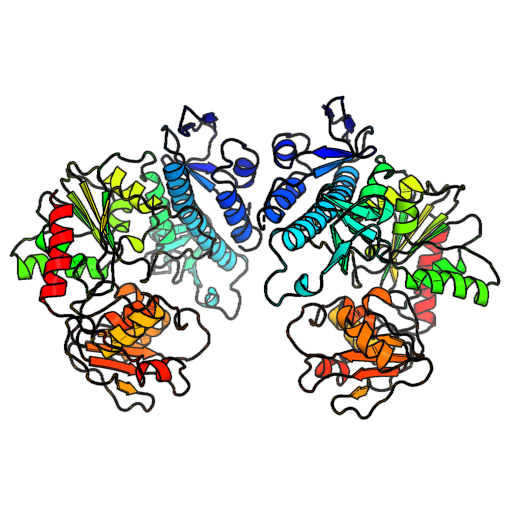 ? 36.779 6.616 27.411 1.00 87.12 53 HIS B N 1
ATOM 3908 C CA . HIS B 1 53 ? 37.184 6.240 28.765 1.00 88.90 53 HIS B CA 1
ATOM 3909 C C . HIS B 1 53 ? 37.717 4.805 28.755 1.00 91.96 53 HIS B C 1
ATOM 3910 O O . HIS B 1 53 ? 37.148 3.883 29.344 1.00 90.99 53 HIS B O 1
ATOM 3917 N N . ASN B 1 54 ? 38.836 4.629 28.058 1.00 94.24 54 ASN B N 1
ATOM 3918 C CA . ASN B 1 54 ? 39.477 3.320 27.948 1.00 96.92 54 ASN B CA 1
ATOM 3919 C C . ASN B 1 54 ? 40.961 3.455 27.620 1.00 98.86 54 ASN B C 1
ATOM 3920 O O . ASN B 1 54 ? 41.325 3.902 26.531 1.00 99.72 54 ASN B O 1
ATOM 3922 N N . ALA B 1 64 ? 41.431 10.599 29.028 1.00 94.71 64 ALA B N 1
ATOM 3923 C CA . ALA B 1 64 ? 39.990 10.434 29.205 1.00 96.21 64 ALA B CA 1
ATOM 3924 C C . ALA B 1 64 ? 39.266 11.780 29.138 1.00 104.61 64 ALA B C 1
ATOM 3925 O O . ALA B 1 64 ? 39.613 12.721 29.855 1.00 107.55 64 ALA B O 1
ATOM 3927 N N . TYR B 1 65 ? 38.255 11.864 28.273 1.00 94.17 65 TYR B N 1
ATOM 3928 C CA . TYR B 1 65 ? 37.523 13.116 28.093 1.00 94.66 65 TYR B CA 1
ATOM 3929 C C . TYR B 1 65 ? 36.125 12.786 27.558 1.00 93.61 65 TYR B C 1
ATOM 3930 O O . TYR B 1 65 ? 35.577 11.727 27.873 1.00 95.27 65 TYR B O 1
ATOM 3939 N N . ASP B 1 66 ? 35.536 13.706 26.794 1.00 100.21 66 ASP B N 1
ATOM 3940 C CA . ASP B 1 66 ? 34.235 13.506 26.156 1.00 91.57 66 ASP B CA 1
ATOM 3941 C C . ASP B 1 66 ? 34.438 13.512 24.645 1.00 84.46 66 ASP B C 1
ATOM 3942 O O . ASP B 1 66 ? 34.545 14.584 24.041 1.00 86.83 66 ASP B O 1
ATOM 3947 N N . GLY B 1 67 ? 34.460 12.326 24.028 1.00 87.82 67 GLY B N 1
ATOM 3948 C CA . GLY B 1 67 ? 34.555 12.216 22.580 1.00 72.72 67 GLY B CA 1
ATOM 3949 C C . GLY B 1 67 ? 33.413 12.911 21.866 1.00 59.95 67 GLY B C 1
ATOM 3950 O O . GLY B 1 67 ? 32.572 13.536 22.516 1.00 56.50 67 GLY B O 1
ATOM 3951 N N . ARG B 1 68 ? 33.351 12.826 20.537 1.00 58.50 68 ARG B N 1
ATOM 3952 C CA . ARG B 1 68 ? 32.292 13.499 19.797 1.00 56.62 68 ARG B CA 1
ATOM 3953 C C . ARG B 1 68 ? 31.700 12.571 18.743 1.00 49.33 68 ARG B C 1
ATOM 3954 O O . ARG B 1 68 ? 32.353 11.631 18.282 1.00 48.81 68 ARG B O 1
ATOM 3962 N N . VAL B 1 69 ? 30.447 12.840 18.378 1.00 50.27 69 VAL B N 1
ATOM 3963 C CA . VAL B 1 69 ? 29.761 12.156 17.282 1.00 49.90 69 VAL B CA 1
ATOM 3964 C C . VAL B 1 69 ? 29.416 13.195 16.219 1.00 50.77 69 VAL B C 1
ATOM 3965 O O . VAL B 1 69 ? 28.874 14.259 16.540 1.00 52.86 69 VAL B O 1
ATOM 3969 N N . LEU B 1 70 ? 29.734 12.890 14.961 1.00 51.40 70 LEU B N 1
ATOM 3970 C CA . LEU B 1 70 ? 29.476 13.788 13.839 1.00 50.37 70 LEU B CA 1
ATOM 3971 C C . LEU B 1 70 ? 28.360 13.215 12.973 1.00 47.10 70 LEU B C 1
ATOM 3972 O O . LEU B 1 70 ? 28.393 12.034 12.617 1.00 43.39 70 LEU B O 1
ATOM 3977 N N . VAL B 1 71 ? 27.381 14.050 12.639 1.00 46.87 71 VAL B N 1
ATOM 3978 C CA . VAL B 1 71 ? 26.244 13.634 11.821 1.00 41.40 71 VAL B CA 1
ATOM 3979 C C . VAL B 1 71 ? 26.145 14.546 10.603 1.00 42.57 71 VAL B C 1
ATOM 3980 O O . VAL B 1 71 ? 26.447 15.745 10.697 1.00 41.38 71 VAL B O 1
ATOM 3984 N N . PRO B 1 72 ? 25.727 14.029 9.449 1.00 43.21 72 PRO B N 1
ATOM 3985 C CA . PRO B 1 72 ? 25.509 14.900 8.285 1.00 46.11 72 PRO B CA 1
ATOM 3986 C C . PRO B 1 72 ? 24.278 15.765 8.502 1.00 44.02 72 PRO B C 1
ATOM 3987 O O . PRO B 1 72 ? 23.229 15.277 8.926 1.00 46.89 72 PRO B O 1
ATOM 3991 N N . SER B 1 73 ? 24.417 17.059 8.231 1.00 41.88 73 SER B N 1
ATOM 3992 C CA . SER B 1 73 ? 23.336 18.003 8.458 1.00 47.29 73 SER B CA 1
ATOM 3993 C C . SER B 1 73 ? 22.979 18.720 7.167 1.00 52.50 73 SER B C 1
ATOM 3994 O O . SER B 1 73 ? 23.824 18.909 6.284 1.00 47.29 73 SER B O 1
ATOM 3997 N N . GLY B 1 74 ? 21.707 19.108 7.062 1.00 52.40 74 GLY B N 1
ATOM 3998 C CA . GLY B 1 74 ? 21.235 19.951 5.983 1.00 52.36 74 GLY B CA 1
ATOM 3999 C C . GLY B 1 74 ? 20.418 19.242 4.926 1.00 50.87 74 GLY B C 1
ATOM 4000 O O . GLY B 1 74 ? 19.901 19.912 4.027 1.00 53.88 74 GLY B O 1
ATOM 4001 N N . TYR B 1 75 ? 20.285 17.919 4.987 1.00 46.32 75 TYR B N 1
ATOM 4002 C CA . TYR B 1 75 ? 19.643 17.189 3.905 1.00 49.27 75 TYR B CA 1
ATOM 4003 C C . TYR B 1 75 ? 18.851 16.025 4.470 1.00 52.79 75 TYR B C 1
ATOM 4004 O O . TYR B 1 75 ? 19.202 15.461 5.508 1.00 54.90 75 TYR B O 1
ATOM 4013 N N . ALA B 1 76 ? 17.771 15.680 3.774 1.00 55.17 76 ALA B N 1
ATOM 4014 C CA . ALA B 1 76 ? 16.975 14.500 4.089 1.00 56.72 76 ALA B CA 1
ATOM 4015 C C . ALA B 1 76 ? 17.683 13.279 3.519 1.00 55.44 76 ALA B C 1
ATOM 4016 O O . ALA B 1 76 ? 17.795 13.133 2.298 1.00 57.79 76 ALA B O 1
ATOM 4018 N N . ILE B 1 77 ? 18.159 12.401 4.399 1.00 56.82 77 ILE B N 1
ATOM 4019 C CA . ILE B 1 77 ? 19.010 11.272 4.038 1.00 55.66 77 ILE B CA 1
ATOM 4020 C C . ILE B 1 77 ? 18.315 9.983 4.450 1.00 52.90 77 ILE B C 1
ATOM 4021 O O . ILE B 1 77 ? 17.583 9.946 5.445 1.00 53.34 77 ILE B O 1
ATOM 4026 N N . SER B 1 78 ? 18.549 8.920 3.682 1.00 44.40 78 SER B N 1
ATOM 4027 C CA . SER B 1 78 ? 18.031 7.618 4.070 1.00 50.01 78 SER B CA 1
ATOM 4028 C C . SER B 1 78 ? 18.701 7.176 5.373 1.00 47.25 78 SER B C 1
ATOM 4029 O O . SER B 1 78 ? 19.856 7.535 5.638 1.00 46.40 78 SER B O 1
ATOM 4032 N N . PRO B 1 79 ? 18.000 6.399 6.211 1.00 44.50 79 PRO B N 1
ATOM 4033 C CA . PRO B 1 79 ? 18.591 6.024 7.512 1.00 46.01 79 PRO B CA 1
ATOM 4034 C C . PRO B 1 79 ? 19.921 5.298 7.387 1.00 43.18 79 PRO B C 1
ATOM 4035 O O . PRO B 1 79 ? 20.849 5.582 8.157 1.00 39.92 79 PRO B O 1
ATOM 4039 N N . GLU B 1 80 ? 20.046 4.378 6.426 1.00 42.16 80 GLU B N 1
ATOM 4040 C CA . GLU B 1 80 ? 21.287 3.622 6.279 1.00 40.55 80 GLU B CA 1
ATOM 4041 C C . GLU B 1 80 ? 22.441 4.534 5.867 1.00 39.68 80 GLU B C 1
ATOM 4042 O O . GLU B 1 80 ? 23.541 4.450 6.430 1.00 40.04 80 GLU B O 1
ATOM 4048 N N . ASP B 1 81 ? 22.204 5.422 4.900 1.00 38.81 81 ASP B N 1
ATOM 4049 C CA . ASP B 1 81 ? 23.229 6.380 4.504 1.00 35.99 81 ASP B CA 1
ATOM 4050 C C . ASP B 1 81 ? 23.591 7.297 5.662 1.00 39.07 81 ASP B C 1
ATOM 4051 O O . ASP B 1 81 ? 24.753 7.693 5.804 1.00 38.83 81 ASP B O 1
ATOM 4056 N N . PHE B 1 82 ? 22.613 7.631 6.505 1.00 38.90 82 PHE B N 1
ATOM 4057 C CA . PHE B 1 82 ? 22.872 8.510 7.636 1.00 38.61 82 PHE B CA 1
ATOM 4058 C C . PHE B 1 82 ? 23.834 7.859 8.624 1.00 37.44 82 PHE B C 1
ATOM 4059 O O . PHE B 1 82 ? 24.792 8.493 9.083 1.00 36.56 82 PHE B O 1
ATOM 4067 N N . GLN B 1 83 ? 23.607 6.589 8.959 1.00 33.87 83 GLN B N 1
ATOM 4068 C CA . GLN B 1 83 ? 24.504 5.953 9.919 1.00 38.70 83 GLN B CA 1
ATOM 4069 C C . GLN B 1 83 ? 25.893 5.737 9.320 1.00 37.17 83 GLN B C 1
ATOM 4070 O O . GLN B 1 83 ? 26.898 5.951 10.006 1.00 40.40 83 GLN B O 1
ATOM 4076 N N . SER B 1 84 ? 25.975 5.385 8.026 1.00 34.98 84 SER B N 1
ATOM 4077 C CA . SER B 1 84 ? 27.276 5.228 7.376 1.00 37.60 84 SER B CA 1
ATOM 4078 C C . SER B 1 84 ? 28.058 6.532 7.397 1.00 34.36 84 SER B C 1
ATOM 4079 O O . SER B 1 84 ? 29.231 6.560 7.787 1.00 31.23 84 SER B O 1
ATOM 4082 N N . LEU B 1 85 ? 27.416 7.622 6.970 1.00 32.07 85 LEU B N 1
ATOM 4083 C CA . LEU B 1 85 ? 28.067 8.928 6.950 1.00 34.48 85 LEU B CA 1
ATOM 4084 C C . LEU B 1 85 ? 28.445 9.397 8.354 1.00 34.26 85 LEU B C 1
ATOM 4085 O O . LEU B 1 85 ? 29.529 9.955 8.560 1.00 33.87 85 LEU B O 1
ATOM 4090 N N . SER B 1 86 ? 27.570 9.187 9.334 1.00 36.93 86 SER B N 1
ATOM 4091 C CA . SER B 1 86 ? 27.898 9.589 10.703 1.00 37.14 86 SER B CA 1
ATOM 4092 C C . SER B 1 86 ? 29.105 8.815 11.228 1.00 38.31 86 SER B C 1
ATOM 4093 O O . SER B 1 86 ? 30.043 9.403 11.790 1.00 35.27 86 SER B O 1
ATOM 4096 N N . GLU B 1 87 ? 29.100 7.490 11.051 1.00 31.06 87 GLU B N 1
ATOM 4097 C CA . GLU B 1 87 ? 30.176 6.668 11.599 1.00 32.72 87 GLU B CA 1
ATOM 4098 C C . GLU B 1 87 ? 31.508 7.002 10.937 1.00 35.82 87 GLU B C 1
ATOM 4099 O O . GLU B 1 87 ? 32.545 7.082 11.607 1.00 37.65 87 GLU B O 1
ATOM 4105 N N . SER B 1 88 ? 31.489 7.227 9.624 1.00 30.02 88 SER B N 1
ATOM 4106 C CA . SER B 1 88 ? 32.712 7.553 8.900 1.00 35.68 88 SER B CA 1
ATOM 4107 C C . SER B 1 88 ? 33.318 8.856 9.403 1.00 35.01 88 SER B C 1
ATOM 4108 O O . SER B 1 88 ? 34.514 8.919 9.722 1.00 32.43 88 SER B O 1
ATOM 4111 N N . ALA B 1 89 ? 32.503 9.909 9.468 1.00 33.94 89 ALA B N 1
ATOM 4112 C CA . ALA B 1 89 ? 32.985 11.214 9.917 1.00 33.86 89 ALA B CA 1
ATOM 4113 C C . ALA B 1 89 ? 33.336 11.214 11.405 1.00 39.59 89 ALA B C 1
ATOM 4114 O O . ALA B 1 89 ? 34.274 11.911 11.822 1.00 39.04 89 ALA B O 1
ATOM 4116 N N . THR B 1 90 ? 32.612 10.435 12.213 1.00 35.78 90 THR B N 1
ATOM 4117 C CA . THR B 1 90 ? 32.912 10.353 13.646 1.00 38.84 90 THR B CA 1
ATOM 4118 C C . THR B 1 90 ? 34.270 9.700 13.896 1.00 38.90 90 THR B C 1
ATOM 4119 O O . THR B 1 90 ? 35.021 10.127 14.781 1.00 39.17 90 THR B O 1
ATOM 4123 N N . MET B 1 91 ? 34.607 8.665 13.129 1.00 36.58 91 MET B N 1
ATOM 4124 C CA . MET B 1 91 ? 35.911 8.037 13.305 1.00 33.41 91 MET B CA 1
ATOM 4125 C C . MET B 1 91 ? 37.038 9.000 12.952 1.00 39.19 91 MET B C 1
ATOM 4126 O O . MET B 1 91 ? 38.039 9.077 13.668 1.00 40.72 91 MET B O 1
ATOM 4131 N N . VAL B 1 92 ? 36.894 9.750 11.854 1.00 38.26 92 VAL B N 1
ATOM 4132 C CA . VAL B 1 92 ? 37.931 10.712 11.483 1.00 38.46 92 VAL B CA 1
ATOM 4133 C C . VAL B 1 92 ? 38.160 11.722 12.608 1.00 41.84 92 VAL B C 1
ATOM 4134 O O . VAL B 1 92 ? 39.298 11.949 13.042 1.00 37.35 92 VAL B O 1
ATOM 4138 N N . TYR B 1 93 ? 37.079 12.341 13.091 1.00 39.51 93 TYR B N 1
ATOM 4139 C CA . TYR B 1 93 ? 37.187 13.366 14.127 1.00 39.80 93 TYR B CA 1
ATOM 4140 C C . TYR B 1 93 ? 37.838 12.813 15.394 1.00 41.97 93 TYR B C 1
ATOM 4141 O O . TYR B 1 93 ? 38.792 13.400 15.924 1.00 40.46 93 TYR B O 1
ATOM 4150 N N . ASN B 1 94 ? 37.333 11.683 15.900 1.00 38.63 94 ASN B N 1
ATOM 4151 C CA . ASN B 1 94 ? 37.865 11.138 17.148 1.00 45.27 94 ASN B CA 1
ATOM 4152 C C . ASN B 1 94 ? 39.299 10.660 16.988 1.00 44.41 94 ASN B C 1
ATOM 4153 O O . ASN B 1 94 ? 40.073 10.720 17.947 1.00 45.00 94 ASN B O 1
ATOM 4158 N N . GLU B 1 95 ? 39.677 10.188 15.795 1.00 39.89 95 GLU B N 1
ATOM 4159 C CA . GLU B 1 95 ? 41.059 9.762 15.609 1.00 43.45 95 GLU B CA 1
ATOM 4160 C C . GLU B 1 95 ? 42.014 10.947 15.711 1.00 43.32 95 GLU B C 1
ATOM 4161 O O . GLU B 1 95 ? 43.107 10.831 16.281 1.00 46.46 95 GLU B O 1
ATOM 4167 N N . ARG B 1 96 ? 41.614 12.097 15.173 1.00 40.57 96 ARG B N 1
ATOM 4168 C CA . ARG B 1 96 ? 42.438 13.294 15.303 1.00 46.94 96 ARG B CA 1
ATOM 4169 C C . ARG B 1 96 ? 42.559 13.721 16.764 1.00 45.28 96 ARG B C 1
ATOM 4170 O O . ARG B 1 96 ? 43.652 14.073 17.229 1.00 44.66 96 ARG B O 1
ATOM 4178 N N . GLU B 1 97 ? 41.449 13.690 17.502 1.00 43.11 97 GLU B N 1
ATOM 4179 C CA . GLU B 1 97 ? 41.494 14.052 18.914 1.00 51.36 97 GLU B CA 1
ATOM 4180 C C . GLU B 1 97 ? 42.344 13.066 19.700 1.00 52.40 97 GLU B C 1
ATOM 4181 O O . GLU B 1 97 ? 43.109 13.466 20.587 1.00 49.45 97 GLU B O 1
ATOM 4187 N N . PHE B 1 98 ? 42.235 11.776 19.370 1.00 45.35 98 PHE B N 1
ATOM 4188 C CA . PHE B 1 98 ? 42.998 10.743 20.059 1.00 48.92 98 PHE B CA 1
ATOM 4189 C C . PHE B 1 98 ? 44.498 10.916 19.834 1.00 49.74 98 PHE B C 1
ATOM 4190 O O . PHE B 1 98 ? 45.295 10.839 20.782 1.00 43.50 98 PHE B O 1
ATOM 4198 N N . VAL B 1 99 ? 44.900 11.156 18.585 1.00 42.70 99 VAL B N 1
ATOM 4199 C CA . VAL B 1 99 ? 46.319 11.317 18.276 1.00 48.10 99 VAL B CA 1
ATOM 4200 C C . VAL B 1 99 ? 46.877 12.556 18.968 1.00 46.74 99 VAL B C 1
ATOM 4201 O O . VAL B 1 99 ? 47.941 12.510 19.600 1.00 48.22 99 VAL B O 1
ATOM 4205 N N . ASN B 1 100 ? 46.157 13.677 18.874 1.00 44.02 100 ASN B N 1
ATOM 4206 C CA . ASN B 1 100 ? 46.659 14.924 19.444 1.00 38.33 100 ASN B CA 1
ATOM 4207 C C . ASN B 1 100 ? 46.739 14.852 20.961 1.00 46.57 100 ASN B C 1
ATOM 4208 O O . ASN B 1 100 ? 47.594 15.514 21.564 1.00 45.07 100 ASN B O 1
ATOM 4213 N N . ARG B 1 101 ? 45.855 14.071 21.588 1.00 42.83 101 ARG B N 1
ATOM 4214 C CA . ARG B 1 101 ? 45.921 13.896 23.036 1.00 47.04 101 ARG B CA 1
ATOM 4215 C C . ARG B 1 101 ? 47.129 13.058 23.424 1.00 48.41 101 ARG B C 1
ATOM 4216 O O . ARG B 1 101 ? 47.837 13.383 24.382 1.00 51.87 101 ARG B O 1
ATOM 4224 N N . LYS B 1 102 ? 47.395 11.993 22.674 1.00 45.47 102 LYS B N 1
ATOM 4225 C CA . LYS B 1 102 ? 48.616 11.234 22.899 1.00 51.86 102 LYS B CA 1
ATOM 4226 C C . LYS B 1 102 ? 49.844 12.120 22.743 1.00 46.69 102 LYS B C 1
ATOM 4227 O O . LYS B 1 102 ? 50.769 12.058 23.556 1.00 51.13 102 LYS B O 1
ATOM 4233 N N . LEU B 1 103 ? 49.868 12.961 21.704 1.00 53.76 103 LEU B N 1
ATOM 4234 C CA . LEU B 1 103 ? 51.005 13.855 21.513 1.00 54.37 103 LEU B CA 1
ATOM 4235 C C . LEU B 1 103 ? 51.111 14.850 22.656 1.00 54.15 103 LEU B C 1
ATOM 4236 O O . LEU B 1 103 ? 52.215 15.139 23.136 1.00 50.73 103 LEU B O 1
ATOM 4241 N N . HIS B 1 104 ? 49.969 15.383 23.104 1.00 55.59 104 HIS B N 1
ATOM 4242 C CA . HIS B 1 104 ? 49.977 16.330 24.212 1.00 50.06 104 HIS B CA 1
ATOM 4243 C C . HIS B 1 104 ? 50.530 15.682 25.472 1.00 55.64 104 HIS B C 1
ATOM 4244 O O . HIS B 1 104 ? 51.286 16.312 26.225 1.00 54.70 104 HIS B O 1
ATOM 4251 N N . HIS B 1 105 ? 50.180 14.414 25.706 1.00 54.71 105 HIS B N 1
ATOM 4252 C CA . HIS B 1 105 ? 50.669 13.724 26.892 1.00 57.43 105 HIS B CA 1
ATOM 4253 C C . HIS B 1 105 ? 52.178 13.534 26.831 1.00 58.78 105 HIS B C 1
ATOM 4254 O O . HIS B 1 105 ? 52.880 13.785 27.817 1.00 54.41 105 HIS B O 1
ATOM 4261 N N . ILE B 1 106 ? 52.694 13.107 25.676 1.00 52.28 106 ILE B N 1
ATOM 4262 C CA . ILE B 1 106 ? 54.136 12.961 25.507 1.00 53.97 106 ILE B CA 1
ATOM 4263 C C . ILE B 1 106 ? 54.837 14.296 25.737 1.00 60.83 106 ILE B C 1
ATOM 4264 O O . ILE B 1 106 ? 55.884 14.361 26.397 1.00 62.76 106 ILE B O 1
ATOM 4269 N N . ALA B 1 107 ? 54.262 15.384 25.219 1.00 54.18 107 ALA B N 1
ATOM 4270 C CA . ALA B 1 107 ? 54.878 16.699 25.382 1.00 53.31 107 ALA B CA 1
ATOM 4271 C C . ALA B 1 107 ? 54.923 17.120 26.848 1.00 61.31 107 ALA B C 1
ATOM 4272 O O . ALA B 1 107 ? 55.958 17.589 27.339 1.00 63.19 107 ALA B O 1
ATOM 4274 N N . MET B 1 108 ? 53.810 16.969 27.565 1.00 60.72 108 MET B N 1
ATOM 4275 C CA . MET B 1 108 ? 53.711 17.563 28.892 1.00 63.86 108 MET B CA 1
ATOM 4276 C C . MET B 1 108 ? 54.122 16.606 30.001 1.00 66.00 108 MET B C 1
ATOM 4277 O O . MET B 1 108 ? 54.761 17.025 30.973 1.00 67.56 108 MET B O 1
ATOM 4282 N N . HIS B 1 109 ? 53.775 15.330 29.874 1.00 67.29 109 HIS B N 1
ATOM 4283 C CA . HIS B 1 109 ? 54.068 14.330 30.889 1.00 67.99 109 HIS B CA 1
ATOM 4284 C C . HIS B 1 109 ? 55.182 13.387 30.462 1.00 72.44 109 HIS B C 1
ATOM 4285 O O . HIS B 1 109 ? 55.419 12.374 31.132 1.00 76.98 109 HIS B O 1
ATOM 4292 N N . GLY B 1 110 ? 55.874 13.699 29.369 1.00 68.84 110 GLY B N 1
ATOM 4293 C CA . GLY B 1 110 ? 57.019 12.934 28.946 1.00 62.86 110 GLY B CA 1
ATOM 4294 C C . GLY B 1 110 ? 56.622 11.631 28.294 1.00 61.39 110 GLY B C 1
ATOM 4295 O O . GLY B 1 110 ? 55.506 11.133 28.474 1.00 62.18 110 GLY B O 1
ATOM 4296 N N . PRO B 1 111 ? 57.536 11.049 27.519 1.00 62.31 111 PRO B N 1
ATOM 4297 C CA . PRO B 1 111 ? 57.206 9.817 26.796 1.00 66.37 111 PRO B CA 1
ATOM 4298 C C . PRO B 1 111 ? 56.904 8.678 27.753 1.00 75.06 111 PRO B C 1
ATOM 4299 O O . PRO B 1 111 ? 57.535 8.541 28.803 1.00 75.09 111 PRO B O 1
ATOM 4303 N N . ALA B 1 112 ? 55.925 7.858 27.380 1.00 78.22 112 ALA B N 1
ATOM 4304 C CA . ALA B 1 112 ? 55.655 6.653 28.151 1.00 82.49 112 ALA B CA 1
ATOM 4305 C C . ALA B 1 112 ? 56.911 5.788 28.190 1.00 85.72 112 ALA B C 1
ATOM 4306 O O . ALA B 1 112 ? 57.617 5.638 27.193 1.00 83.36 112 ALA B O 1
ATOM 4308 N N . LEU B 1 113 ? 57.160 5.215 29.354 1.00 89.02 113 LEU B N 1
ATOM 4309 C CA . LEU B 1 113 ? 58.426 4.618 29.714 1.00 92.59 113 LEU B CA 1
ATOM 4310 C C . LEU B 1 113 ? 58.732 3.426 28.803 1.00 93.14 113 LEU B C 1
ATOM 4311 O O . LEU B 1 113 ? 57.931 2.498 28.696 1.00 90.58 113 LEU B O 1
ATOM 4316 N N . ASN B 1 114 ? 59.892 3.471 28.135 1.00 91.76 114 ASN B N 1
ATOM 4317 C CA . ASN B 1 114 ? 60.426 2.430 27.262 1.00 97.41 114 ASN B CA 1
ATOM 4318 C C . ASN B 1 114 ? 59.547 2.145 26.056 1.00 99.29 114 ASN B C 1
ATOM 4319 O O . ASN B 1 114 ? 59.850 1.206 25.303 1.00 100.88 114 ASN B O 1
ATOM 4324 N N . THR B 1 115 ? 58.504 2.926 25.815 1.00 97.10 115 THR B N 1
ATOM 4325 C CA . THR B 1 115 ? 57.604 2.702 24.693 1.00 91.47 115 THR B CA 1
ATOM 4326 C C . THR B 1 115 ? 58.181 3.288 23.406 1.00 86.98 115 THR B C 1
ATOM 4327 O O . THR B 1 115 ? 59.312 3.782 23.359 1.00 81.96 115 THR B O 1
ATOM 4331 N N . ASP B 1 116 ? 57.374 3.238 22.342 1.00 88.49 116 ASP B N 1
ATOM 4332 C CA . ASP B 1 116 ? 57.683 3.963 21.114 1.00 86.47 116 ASP B CA 1
ATOM 4333 C C . ASP B 1 116 ? 57.668 5.472 21.318 1.00 77.91 116 ASP B C 1
ATOM 4334 O O . ASP B 1 116 ? 58.292 6.201 20.537 1.00 76.76 116 ASP B O 1
ATOM 4339 N N . GLU B 1 117 ? 56.959 5.952 22.341 1.00 80.90 117 GLU B N 1
ATOM 4340 C CA . GLU B 1 117 ? 56.835 7.383 22.581 1.00 72.93 117 GLU B CA 1
ATOM 4341 C C . GLU B 1 117 ? 58.174 8.038 22.887 1.00 69.82 117 GLU B C 1
ATOM 4342 O O . GLU B 1 117 ? 58.309 9.256 22.720 1.00 68.31 117 GLU B O 1
ATOM 4348 N N . GLU B 1 118 ? 59.166 7.258 23.324 1.00 69.40 118 GLU B N 1
ATOM 4349 C CA . GLU B 1 118 ? 60.492 7.799 23.597 1.00 65.69 118 GLU B CA 1
ATOM 4350 C C . GLU B 1 118 ? 61.186 8.313 22.341 1.00 66.46 118 GLU B C 1
ATOM 4351 O O . GLU B 1 118 ? 62.202 9.007 22.455 1.00 69.06 118 GLU B O 1
ATOM 4353 N N . SER B 1 119 ? 60.663 8.007 21.152 1.00 62.71 119 SER B N 1
ATOM 4354 C CA . SER B 1 119 ? 61.273 8.477 19.916 1.00 63.73 119 SER B CA 1
ATOM 4355 C C . SER B 1 119 ? 60.956 9.937 19.606 1.00 66.96 119 SER B C 1
ATOM 4356 O O . SER B 1 119 ? 61.630 10.536 18.761 1.00 65.01 119 SER B O 1
ATOM 4359 N N . TYR B 1 120 ? 59.965 10.526 20.266 1.00 67.36 120 TYR B N 1
ATOM 4360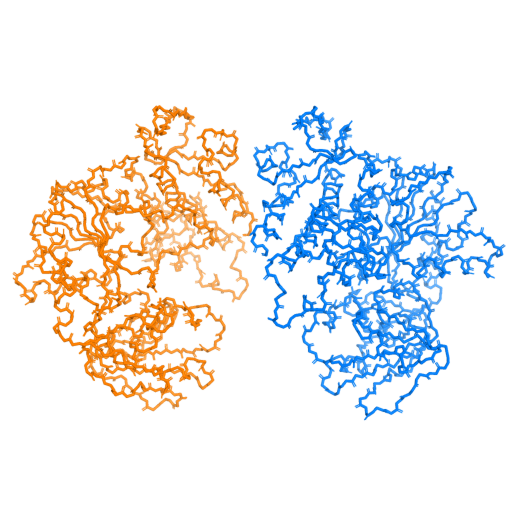 C CA . TYR B 1 120 ? 59.590 11.901 19.978 1.00 57.01 120 TYR B CA 1
ATOM 4361 C C . TYR B 1 120 ? 60.574 12.872 20.614 1.00 55.88 120 TYR B C 1
ATOM 4362 O O . TYR B 1 120 ? 61.254 12.553 21.593 1.00 57.02 120 TYR B O 1
ATOM 4371 N N . GLU B 1 121 ? 60.646 14.069 20.039 1.00 55.55 121 GLU B N 1
ATOM 4372 C CA . GLU B 1 121 ? 61.627 15.065 20.437 1.00 57.79 121 GLU B CA 1
ATOM 4373 C C . GLU B 1 121 ? 60.987 16.439 20.517 1.00 55.12 121 GLU B C 1
ATOM 4374 O O . GLU B 1 121 ? 60.109 16.773 19.715 1.00 58.99 121 GLU B O 1
ATOM 4380 N N . LEU B 1 122 ? 61.456 17.243 21.465 1.00 55.73 122 LEU B N 1
ATOM 4381 C CA . LEU B 1 122 ? 61.067 18.640 21.543 1.00 56.24 122 LEU B CA 1
ATOM 4382 C C . LEU B 1 122 ? 62.059 19.486 20.761 1.00 61.41 122 LEU B C 1
ATOM 4383 O O . LEU B 1 122 ? 63.273 19.268 20.826 1.00 62.83 122 LEU B O 1
ATOM 4388 N N . VAL B 1 123 ? 61.533 20.464 20.028 1.00 52.73 123 VAL B N 1
ATOM 4389 C CA . VAL B 1 123 ? 62.299 21.152 19.003 1.00 52.49 123 VAL B CA 1
ATOM 4390 C C . VAL B 1 123 ? 61.770 22.575 18.866 1.00 52.13 123 VAL B C 1
ATOM 4391 O O . VAL B 1 123 ? 60.602 22.851 19.151 1.00 48.08 123 VAL B O 1
ATOM 4395 N N . ARG B 1 124 ? 62.651 23.491 18.461 1.00 54.02 124 ARG B N 1
ATOM 4396 C CA . ARG B 1 124 ? 62.269 24.880 18.229 1.00 55.39 124 ARG B CA 1
ATOM 4397 C C . ARG B 1 124 ? 61.623 25.017 16.852 1.00 55.28 124 ARG B C 1
ATOM 4398 O O . ARG B 1 124 ? 62.233 24.675 15.831 1.00 57.94 124 ARG B O 1
ATOM 4406 N N . ALA B 1 125 ? 60.388 25.520 16.822 1.00 52.31 125 ALA B N 1
ATOM 4407 C CA . ALA B 1 125 ? 59.651 25.585 15.564 1.00 46.82 125 ALA B CA 1
ATOM 4408 C C . ALA B 1 125 ? 60.342 26.485 14.544 1.00 54.39 125 ALA B C 1
ATOM 4409 O O . ALA B 1 125 ? 60.289 26.215 13.340 1.00 51.01 125 ALA B O 1
ATOM 4411 N N . GLU B 1 126 ? 61.002 27.548 15.001 1.00 51.82 126 GLU B N 1
ATOM 4412 C CA . GLU B 1 126 ? 61.642 28.465 14.067 1.00 63.90 126 GLU B CA 1
ATOM 4413 C C . GLU B 1 126 ? 62.925 27.896 13.468 1.00 67.89 126 GLU B C 1
ATOM 4414 O O . GLU B 1 126 ? 63.410 28.423 12.459 1.00 63.35 126 GLU B O 1
ATOM 4420 N N . ARG B 1 127 ? 63.479 26.830 14.048 1.00 64.84 127 ARG B N 1
ATOM 4421 C CA . ARG B 1 127 ? 64.797 26.354 13.660 1.00 65.36 127 ARG B CA 1
ATOM 4422 C C . ARG B 1 127 ? 64.814 24.965 13.041 1.00 68.46 127 ARG B C 1
ATOM 4423 O O . ARG B 1 127 ? 65.868 24.546 12.549 1.00 81.16 127 ARG B O 1
ATOM 4425 N N . THR B 1 128 ? 63.701 24.242 13.036 1.00 60.82 128 THR B N 1
ATOM 4426 C CA . THR B 1 128 ? 63.712 22.864 12.577 1.00 56.34 128 THR B CA 1
ATOM 4427 C C . THR B 1 128 ? 63.441 22.781 11.079 1.00 60.52 128 THR B C 1
ATOM 4428 O O . THR B 1 128 ? 62.782 23.645 10.495 1.00 59.21 128 THR B O 1
ATOM 4432 N N . GLU B 1 129 ? 63.964 21.727 10.462 1.00 60.04 129 GLU B N 1
ATOM 4433 C CA . GLU B 1 129 ? 63.618 21.377 9.092 1.00 69.14 129 GLU B CA 1
ATOM 4434 C C . GLU B 1 129 ? 62.428 20.427 9.028 1.00 60.32 129 GLU B C 1
ATOM 4435 O O . GLU B 1 129 ? 62.033 20.024 7.929 1.00 54.90 129 GLU B O 1
ATOM 4441 N N . HIS B 1 130 ? 61.863 20.045 10.174 1.00 55.96 130 HIS B N 1
ATOM 4442 C CA . HIS B 1 130 ? 60.630 19.266 10.184 1.00 54.19 130 HIS B CA 1
ATOM 4443 C C . HIS B 1 130 ? 59.496 20.101 9.603 1.00 52.64 130 HIS B C 1
ATOM 4444 O O . HIS B 1 130 ? 59.175 21.172 10.129 1.00 56.72 130 HIS B O 1
ATOM 4451 N N . GLU B 1 131 ? 58.879 19.601 8.531 1.00 48.19 131 GLU B N 1
ATOM 4452 C CA . GLU B 1 131 ? 57.802 20.336 7.879 1.00 48.14 131 GLU B CA 1
ATOM 4453 C C . GLU B 1 131 ? 56.611 20.506 8.814 1.00 46.48 131 GLU B C 1
ATOM 4454 O O . GLU B 1 131 ? 55.991 21.574 8.865 1.00 45.95 131 GLU B O 1
ATOM 4460 N N . TYR B 1 132 ? 56.270 19.460 9.551 1.00 40.92 132 TYR B N 1
ATOM 4461 C CA . TYR B 1 132 ? 55.087 19.459 10.388 1.00 44.63 132 TYR B CA 1
ATOM 4462 C C . TYR B 1 132 ? 55.482 19.122 11.820 1.00 50.98 132 TYR B C 1
ATOM 4463 O O . TYR B 1 132 ? 56.528 18.525 12.090 1.00 50.43 132 TYR B O 1
ATOM 4472 N N . VAL B 1 133 ? 54.599 19.481 12.733 1.00 43.90 133 VAL B N 1
ATOM 4473 C CA . VAL B 1 133 ? 54.995 19.759 14.099 1.00 48.38 133 VAL B CA 1
ATOM 4474 C C . VAL B 1 133 ? 53.760 19.703 14.991 1.00 37.79 133 VAL B C 1
ATOM 4475 O O . VAL B 1 133 ? 52.669 20.076 14.561 1.00 39.48 133 VAL B O 1
ATOM 4479 N N . TYR B 1 134 ? 53.895 19.239 16.226 1.00 40.84 134 TYR B N 1
ATOM 4480 C CA . TYR B 1 134 ? 52.788 19.293 17.175 1.00 43.99 134 TYR B CA 1
ATOM 4481 C C . TYR B 1 134 ? 52.963 20.492 18.101 1.00 50.93 134 TYR B C 1
ATOM 4482 O O . TYR B 1 134 ? 53.927 20.543 18.868 1.00 45.45 134 TYR B O 1
ATOM 4491 N N . ASP B 1 135 ? 52.003 21.418 18.062 1.00 50.60 135 ASP B N 1
ATOM 4492 C CA . ASP B 1 135 ? 52.025 22.632 18.873 1.00 51.01 135 ASP B CA 1
ATOM 4493 C C . ASP B 1 135 ? 51.184 22.441 20.132 1.00 51.85 135 ASP B C 1
ATOM 4494 O O . ASP B 1 135 ? 49.955 22.335 20.055 1.00 51.43 135 ASP B O 1
ATOM 4499 N N . VAL B 1 136 ? 51.843 22.470 21.291 1.00 50.29 136 VAL B N 1
ATOM 4500 C CA . VAL B 1 136 ? 51.158 22.253 22.560 1.00 57.90 136 VAL B CA 1
ATOM 4501 C C . VAL B 1 136 ? 50.139 23.348 22.852 1.00 61.75 136 VAL B C 1
ATOM 4502 O O . VAL B 1 136 ? 49.093 23.084 23.459 1.00 65.64 136 VAL B O 1
ATOM 4506 N N . ASP B 1 137 ? 50.418 24.587 22.441 1.00 57.94 137 ASP B N 1
ATOM 4507 C CA . ASP B 1 137 ? 49.491 25.679 22.709 1.00 59.55 137 ASP B CA 1
ATOM 4508 C C . ASP B 1 137 ? 48.268 25.640 21.802 1.00 59.08 137 ASP B C 1
ATOM 4509 O O . ASP B 1 137 ? 47.197 26.115 22.196 1.00 63.20 137 ASP B O 1
ATOM 4514 N N . GLN B 1 138 ? 48.397 25.089 20.599 1.00 49.74 138 GLN B N 1
ATOM 4515 C CA . GLN B 1 138 ? 47.247 24.953 19.718 1.00 50.08 138 GLN B CA 1
ATOM 4516 C C . GLN B 1 138 ? 46.551 23.609 19.852 1.00 48.15 138 GLN B C 1
ATOM 4517 O O . GLN B 1 138 ? 45.503 23.410 19.224 1.00 55.50 138 GLN B O 1
ATOM 4523 N N . ARG B 1 139 ? 47.119 22.688 20.627 1.00 43.44 139 ARG B N 1
ATOM 4524 C CA . ARG B 1 139 ? 46.549 21.351 20.831 1.00 53.94 139 ARG B CA 1
ATOM 4525 C C . ARG B 1 139 ? 46.264 20.651 19.501 1.00 50.05 139 ARG B C 1
ATOM 4526 O O . ARG B 1 139 ? 45.292 19.907 19.362 1.00 49.93 139 ARG B O 1
ATOM 4534 N N . ARG B 1 140 ? 47.120 20.894 18.508 1.00 48.32 140 ARG B N 1
ATOM 4535 C CA . ARG B 1 140 ? 46.989 20.237 17.212 1.00 50.40 140 ARG B CA 1
ATOM 4536 C C . ARG B 1 140 ? 48.346 20.249 16.521 1.00 48.49 140 ARG B C 1
ATOM 4537 O O . ARG B 1 140 ? 49.282 20.915 16.967 1.00 40.59 140 ARG B O 1
ATOM 4545 N N . CYS B 1 141 ? 48.452 19.474 15.439 1.00 43.97 141 CYS B N 1
ATOM 4546 C CA . CYS B 1 141 ? 49.617 19.521 14.564 1.00 40.94 141 CYS B CA 1
ATOM 4547 C C . CYS B 1 141 ? 49.457 20.578 13.485 1.00 43.66 141 CYS B C 1
ATOM 4548 O O . CYS B 1 141 ? 48.349 20.855 13.010 1.00 45.48 141 CYS B O 1
ATOM 4551 N N . CYS B 1 142 ? 50.586 21.158 13.088 1.00 35.50 142 CYS B N 1
ATOM 4552 C CA . CYS B 1 142 ? 50.575 22.273 12.156 1.00 37.59 142 CYS B CA 1
ATOM 4553 C C . CYS B 1 142 ? 51.910 22.324 11.425 1.00 39.51 142 CYS B C 1
ATOM 4554 O O . CYS B 1 142 ? 52.881 21.666 11.808 1.00 43.37 142 CYS B O 1
ATOM 4557 N N . LYS B 1 143 ? 51.947 23.113 10.356 1.00 39.92 143 LYS B N 1
ATOM 4558 C CA . LYS B 1 143 ? 53.226 23.447 9.750 1.00 46.11 143 LYS B CA 1
ATOM 4559 C C . LYS B 1 143 ? 54.093 24.167 10.773 1.00 46.57 143 LYS B C 1
ATOM 4560 O O . LYS B 1 143 ? 53.592 24.868 11.656 1.00 47.11 143 LYS B O 1
ATOM 4566 N N . LYS B 1 144 ? 55.409 23.979 10.661 1.00 49.55 144 LYS B N 1
ATOM 4567 C CA . LYS B 1 144 ? 56.307 24.583 11.641 1.00 42.37 144 LYS B CA 1
ATOM 4568 C C . LYS B 1 144 ? 56.153 26.100 11.683 1.00 39.03 144 LYS B C 1
ATOM 4569 O O . LYS B 1 144 ? 56.247 26.697 12.759 1.00 41.07 144 LYS B O 1
ATOM 4575 N N . GLU B 1 145 ? 55.873 26.736 10.540 1.00 38.80 145 GLU B N 1
ATOM 4576 C CA . GLU B 1 145 ? 55.729 28.191 10.528 1.00 44.59 145 GLU B CA 1
ATOM 4577 C C . GLU B 1 145 ? 54.490 28.669 11.278 1.00 50.87 145 GLU B C 1
ATOM 4578 O O . GLU B 1 145 ? 54.431 29.844 11.660 1.00 52.00 145 GLU B O 1
ATOM 4584 N N . GLU B 1 146 ? 53.499 27.799 11.487 1.00 46.91 146 GLU B N 1
ATOM 4585 C CA . GLU B 1 146 ? 52.329 28.168 12.279 1.00 47.99 146 GLU B CA 1
ATOM 4586 C C . GLU B 1 146 ? 52.622 28.222 13.774 1.00 50.74 146 GLU B C 1
ATOM 4587 O O . GLU B 1 146 ? 51.767 28.674 14.543 1.00 54.84 146 GLU B O 1
ATOM 4593 N N . ALA B 1 147 ? 53.792 27.771 14.210 1.00 43.41 147 ALA B N 1
ATOM 4594 C CA . ALA B 1 147 ? 54.092 27.671 15.628 1.00 43.52 147 ALA B CA 1
ATOM 4595 C C . ALA B 1 147 ? 55.325 28.494 15.974 1.00 47.81 147 ALA B C 1
ATOM 4596 O O . ALA B 1 147 ? 56.112 28.883 15.110 1.00 54.07 147 ALA B O 1
ATOM 4598 N N . ALA B 1 148 ? 55.488 28.741 17.268 1.00 53.67 148 ALA B N 1
ATOM 4599 C CA . ALA B 1 148 ? 56.654 29.429 17.800 1.00 56.48 148 ALA B CA 1
ATOM 4600 C C . ALA B 1 148 ? 57.088 28.743 19.086 1.00 57.88 148 ALA B C 1
ATOM 4601 O O . ALA B 1 148 ? 56.245 28.315 19.879 1.00 58.47 148 ALA B O 1
ATOM 4603 N N . GLY B 1 149 ? 58.399 28.625 19.280 1.00 59.82 149 GLY B N 1
ATOM 4604 C CA . GLY B 1 149 ? 58.940 28.032 20.491 1.00 55.00 149 GLY B CA 1
ATOM 4605 C C . GLY B 1 149 ? 59.101 26.522 20.420 1.00 53.97 149 GLY B C 1
ATOM 4606 O O . GLY B 1 149 ? 59.114 25.897 19.352 1.00 55.98 149 GLY B O 1
ATOM 4607 N N . LEU B 1 150 ? 59.234 25.932 21.604 1.00 53.80 150 LEU B N 1
ATOM 4608 C CA . LEU B 1 150 ? 59.458 24.500 21.717 1.00 50.49 150 LEU B CA 1
ATOM 4609 C C . LEU B 1 150 ? 58.231 23.742 21.235 1.00 58.92 150 LEU B C 1
ATOM 4610 O O . LEU B 1 150 ? 57.089 24.171 21.418 1.00 62.02 150 LEU B O 1
ATOM 4615 N N . VAL B 1 151 ? 58.474 22.595 20.618 1.00 51.19 151 VAL B N 1
ATOM 4616 C CA . VAL B 1 151 ? 57.404 21.938 19.896 1.00 48.88 151 VAL B CA 1
ATOM 4617 C C . VAL B 1 151 ? 57.789 20.483 19.639 1.00 52.51 151 VAL B C 1
ATOM 4618 O O . VAL B 1 151 ? 58.978 20.147 19.603 1.00 51.24 151 VAL B O 1
ATOM 4622 N N . LEU B 1 152 ? 56.792 19.606 19.492 1.00 52.99 152 LEU B N 1
ATOM 4623 C CA . LEU B 1 152 ? 56.997 18.159 19.461 1.00 52.12 152 LEU B CA 1
ATOM 4624 C C . LEU B 1 152 ? 56.954 17.621 18.031 1.00 49.45 152 LEU B C 1
ATOM 4625 O O . LEU B 1 152 ? 56.082 17.996 17.241 1.00 44.00 152 LEU B O 1
ATOM 4630 N N . VAL B 1 153 ? 57.900 16.737 17.702 1.00 46.54 153 VAL B N 1
ATOM 4631 C CA . VAL B 1 153 ? 57.961 16.116 16.381 1.00 48.17 153 VAL B CA 1
ATOM 4632 C C . VAL B 1 153 ? 58.244 14.629 16.540 1.00 49.46 153 VAL B C 1
ATOM 4633 O O . VAL B 1 153 ? 58.881 14.190 17.503 1.00 49.94 153 VAL B O 1
ATOM 4637 N N . GLY B 1 154 ? 57.768 13.856 15.573 1.00 49.15 154 GLY B N 1
ATOM 4638 C CA . GLY B 1 154 ? 57.880 12.413 15.629 1.00 50.58 154 GLY B CA 1
ATOM 4639 C C . GLY B 1 154 ? 57.017 11.783 14.552 1.00 48.99 154 GLY B C 1
ATOM 4640 O O . GLY B 1 154 ? 56.489 12.471 13.678 1.00 57.00 154 GLY B O 1
ATOM 4641 N N . ASP B 1 155 ? 56.868 10.462 14.646 1.00 47.35 155 ASP B N 1
ATOM 4642 C CA . ASP B 1 155 ? 56.254 9.716 13.552 1.00 51.16 155 ASP B CA 1
ATOM 4643 C C . ASP B 1 155 ? 54.846 10.218 13.244 1.00 44.53 155 ASP B C 1
ATOM 4644 O O . ASP B 1 155 ? 54.506 10.469 12.084 1.00 45.08 155 ASP B O 1
ATOM 4649 N N . LEU B 1 156 ? 54.018 10.391 14.275 1.00 46.41 156 LEU B N 1
ATOM 4650 C CA . LEU B 1 156 ? 52.641 10.828 14.070 1.00 46.49 156 LEU B CA 1
ATOM 4651 C C . LEU B 1 156 ? 52.530 12.276 13.601 1.00 48.12 156 LEU B C 1
ATOM 4652 O O . LEU B 1 156 ? 51.429 12.710 13.246 1.00 40.98 156 LEU B O 1
ATOM 4657 N N . THR B 1 157 ? 53.620 13.045 13.617 1.00 43.77 157 THR B N 1
ATOM 4658 C CA . THR B 1 157 ? 53.608 14.399 13.080 1.00 44.96 157 THR B CA 1
ATOM 4659 C C . THR B 1 157 ? 54.318 14.490 11.733 1.00 44.17 157 THR B C 1
ATOM 4660 O O . THR B 1 157 ? 54.485 15.591 11.201 1.00 52.14 157 THR B O 1
ATOM 4664 N N . ASN B 1 158 ? 54.732 13.366 11.159 1.00 43.07 158 ASN B N 1
ATOM 4665 C CA . ASN B 1 158 ? 55.628 13.363 10.003 1.00 49.45 158 ASN B CA 1
ATOM 4666 C C . ASN B 1 158 ? 55.120 12.410 8.926 1.00 48.48 158 ASN B C 1
ATOM 4667 O O . ASN B 1 158 ? 55.667 11.315 8.746 1.00 51.32 158 ASN B O 1
ATOM 4672 N N . PRO B 1 159 ? 54.063 12.792 8.184 1.00 47.42 159 PRO B N 1
ATOM 4673 C CA . PRO B 1 159 ? 53.210 13.975 8.322 1.00 39.95 159 PRO B CA 1
ATOM 4674 C C . PRO B 1 159 ? 52.000 13.668 9.211 1.00 38.22 159 PRO B C 1
ATOM 4675 O O . PRO B 1 159 ? 51.750 12.502 9.494 1.00 42.39 159 PRO B O 1
ATOM 4679 N N . PRO B 1 160 ? 51.253 14.691 9.641 1.00 36.16 160 PRO B N 1
ATOM 4680 C CA . PRO B 1 160 ? 50.055 14.434 10.475 1.00 38.39 160 PRO B CA 1
ATOM 4681 C C . PRO B 1 160 ? 48.805 14.074 9.670 1.00 37.75 160 PRO B C 1
ATOM 4682 O O . PRO B 1 160 ? 47.915 14.892 9.450 1.00 40.65 160 PRO B O 1
ATOM 4686 N N . TYR B 1 161 ? 48.740 12.814 9.208 1.00 35.67 161 TYR B N 1
ATOM 4687 C CA . TYR B 1 161 ? 47.573 12.345 8.453 1.00 38.26 161 TYR B CA 1
ATOM 4688 C C . TYR B 1 161 ? 46.278 12.606 9.205 1.00 41.47 161 TYR B C 1
ATOM 4689 O O . TYR B 1 161 ? 45.250 12.929 8.596 1.00 36.30 161 TYR B O 1
ATOM 4698 N N . HIS B 1 162 ? 46.303 12.436 10.534 1.00 35.58 162 HIS B N 1
ATOM 4699 C CA . HIS B 1 162 ? 45.096 12.631 11.331 1.00 36.91 162 HIS B CA 1
ATOM 4700 C C . HIS B 1 162 ? 44.567 14.053 11.196 1.00 32.16 162 HIS B C 1
ATOM 4701 O O . HIS B 1 162 ? 43.350 14.259 11.205 1.00 37.72 162 HIS B O 1
ATOM 4708 N N . GLU B 1 163 ? 45.460 15.045 11.066 1.00 36.44 163 GLU B N 1
ATOM 4709 C CA . GLU B 1 163 ? 45.027 16.426 10.855 1.00 33.43 163 GLU B CA 1
ATOM 4710 C C . GLU B 1 163 ? 44.515 16.644 9.435 1.00 38.22 163 GLU B C 1
ATOM 4711 O O . GLU B 1 163 ? 43.576 17.424 9.220 1.00 35.20 163 GLU B O 1
ATOM 4717 N N . PHE B 1 164 ? 45.177 16.034 8.450 1.00 35.58 164 PHE B N 1
ATOM 4718 C CA . PHE B 1 164 ? 44.718 16.146 7.065 1.00 37.98 164 PHE B CA 1
ATOM 4719 C C . PHE B 1 164 ? 43.292 15.639 6.933 1.00 32.01 164 PHE B C 1
ATOM 4720 O O . PHE B 1 164 ? 42.436 16.293 6.327 1.00 34.67 164 PHE B O 1
ATOM 4728 N N . ALA B 1 165 ? 43.027 14.452 7.483 1.00 34.71 165 ALA B N 1
ATOM 4729 C CA . ALA B 1 165 ? 41.694 13.869 7.378 1.00 37.48 165 ALA B CA 1
ATOM 4730 C C . ALA B 1 165 ? 40.661 14.740 8.082 1.00 38.29 165 ALA B C 1
ATOM 4731 O O . ALA B 1 165 ? 39.547 14.919 7.581 1.00 42.82 165 ALA B O 1
ATOM 4733 N N . TYR B 1 166 ? 41.018 15.304 9.240 1.00 38.59 166 TYR B N 1
ATOM 4734 C CA . TYR B 1 166 ? 40.106 16.215 9.932 1.00 41.27 166 TYR B CA 1
ATOM 4735 C C . TYR B 1 166 ? 39.785 17.434 9.072 1.00 36.28 166 TYR B C 1
ATOM 4736 O O . TYR B 1 166 ? 38.619 17.823 8.935 1.00 40.16 166 TYR B O 1
ATOM 4745 N N . GLU B 1 167 ? 40.805 18.052 8.472 1.00 40.51 167 GLU B N 1
ATOM 4746 C CA . GLU B 1 167 ? 40.548 19.222 7.634 1.00 39.51 167 GLU B CA 1
ATOM 4747 C C . GLU B 1 167 ? 39.653 18.860 6.448 1.00 36.37 167 GLU B C 1
ATOM 4748 O O . GLU B 1 167 ? 38.758 19.627 6.076 1.00 38.16 167 GLU B O 1
ATOM 4754 N N . GLY B 1 168 ? 39.871 17.690 5.849 1.00 37.86 168 GLY B N 1
ATOM 4755 C CA . GLY B 1 168 ? 39.007 17.244 4.766 1.00 42.64 168 GLY B CA 1
ATOM 4756 C C . GLY B 1 168 ? 37.534 17.188 5.124 1.00 36.85 168 GLY B C 1
ATOM 4757 O O . GLY B 1 168 ? 36.688 17.329 4.236 1.00 38.68 168 GLY B O 1
ATOM 4758 N N . LEU B 1 169 ? 37.208 16.993 6.406 1.00 36.10 169 LEU B N 1
ATOM 4759 C CA . LEU B 1 169 ? 35.809 16.989 6.832 1.00 37.39 169 LEU B CA 1
ATOM 4760 C C . LEU B 1 169 ? 35.107 18.290 6.483 1.00 40.59 169 LEU B C 1
ATOM 4761 O O . LEU B 1 169 ? 33.899 18.287 6.222 1.00 42.69 169 LEU B O 1
ATOM 4766 N N . LYS B 1 170 ? 35.842 19.409 6.466 1.00 38.91 170 LYS B N 1
ATOM 4767 C CA . LYS B 1 170 ? 35.226 20.699 6.183 1.00 40.50 170 LYS B CA 1
ATOM 4768 C C . LYS B 1 170 ? 34.634 20.765 4.781 1.00 41.88 170 LYS B C 1
ATOM 4769 O O . LYS B 1 170 ? 33.788 21.625 4.526 1.00 41.21 170 LYS B O 1
ATOM 4775 N N . ILE B 1 171 ? 35.048 19.883 3.867 1.00 42.22 171 ILE B N 1
ATOM 4776 C CA . ILE B 1 171 ? 34.459 19.840 2.534 1.00 41.05 171 ILE B CA 1
ATOM 4777 C C . ILE B 1 171 ? 33.762 18.512 2.256 1.00 37.76 171 ILE B C 1
ATOM 4778 O O . ILE B 1 171 ? 33.332 18.265 1.128 1.00 38.96 171 ILE B O 1
ATOM 4783 N N . ARG B 1 172 ? 33.639 17.653 3.252 1.00 38.19 172 ARG B N 1
ATOM 4784 C CA . ARG B 1 172 ? 33.022 16.353 3.019 1.00 36.26 172 ARG B CA 1
ATOM 4785 C C . ARG B 1 172 ? 31.534 16.539 2.741 1.00 39.97 172 ARG B C 1
ATOM 4786 O O . ARG B 1 172 ? 30.844 17.201 3.522 1.00 40.35 172 ARG B O 1
ATOM 4794 N N . PRO B 1 173 ? 31.004 15.985 1.651 1.00 43.19 173 PRO B N 1
ATOM 4795 C CA . PRO B 1 173 ? 29.568 16.120 1.401 1.00 40.40 173 PRO B CA 1
ATOM 4796 C C . PRO B 1 173 ? 28.762 15.467 2.514 1.00 40.20 173 PRO B C 1
ATOM 4797 O O . PRO B 1 173 ? 29.205 14.514 3.168 1.00 38.41 173 PRO B O 1
ATOM 4801 N N . ALA B 1 174 ? 27.566 16.011 2.730 1.00 40.09 174 ALA B N 1
ATOM 4802 C CA . ALA B 1 174 ? 26.626 15.502 3.713 1.00 42.81 174 ALA B CA 1
ATOM 4803 C C . ALA B 1 174 ? 25.365 14.921 3.084 1.00 46.66 174 ALA B C 1
ATOM 4804 O O . ALA B 1 174 ? 24.478 14.472 3.812 1.00 53.84 174 ALA B O 1
ATOM 4806 N N . CYS B 1 175 ? 25.248 14.919 1.760 1.00 42.97 175 CYS B N 1
ATOM 4807 C CA . CYS B 1 175 ? 24.059 14.394 1.102 1.00 50.46 175 CYS B CA 1
ATOM 4808 C C . CYS B 1 175 ? 24.499 13.367 0.070 1.00 47.13 175 CYS B C 1
ATOM 4809 O O . CYS B 1 175 ? 25.294 13.706 -0.833 1.00 42.27 175 CYS B O 1
ATOM 4812 N N . PRO B 1 176 ? 24.032 12.119 0.155 1.00 48.34 176 PRO B N 1
ATOM 4813 C CA . PRO B 1 176 ? 24.430 11.120 -0.843 1.00 46.04 176 PRO B CA 1
ATOM 4814 C C . PRO B 1 176 ? 23.966 11.511 -2.235 1.00 44.60 176 PRO B C 1
ATOM 4815 O O . PRO B 1 176 ? 22.963 12.206 -2.415 1.00 45.83 176 PRO B O 1
ATOM 4819 N N . TYR B 1 177 ? 24.731 11.066 -3.220 1.00 40.14 177 TYR B N 1
ATOM 4820 C CA . TYR B 1 177 ? 24.444 11.293 -4.625 1.00 40.71 177 TYR B CA 1
ATOM 4821 C C . TYR B 1 177 ? 23.868 10.005 -5.196 1.00 39.14 177 TYR B C 1
ATOM 4822 O O . TYR B 1 177 ? 24.533 8.967 -5.183 1.00 39.35 177 TYR B O 1
ATOM 4831 N N . LYS B 1 178 ? 22.637 10.075 -5.694 1.00 43.45 178 LYS B N 1
ATOM 4832 C CA . LYS B 1 178 ? 21.919 8.897 -6.173 1.00 49.56 178 LYS B CA 1
ATOM 4833 C C . LYS B 1 178 ? 22.445 8.507 -7.552 1.00 43.82 178 LYS B C 1
ATOM 4834 O O . LYS B 1 178 ? 22.274 9.256 -8.516 1.00 46.30 178 LYS B O 1
ATOM 4840 N N . ILE B 1 179 ? 23.058 7.327 -7.659 1.00 45.86 179 ILE B N 1
ATOM 4841 C CA . ILE B 1 179 ? 23.614 6.852 -8.924 1.00 37.89 179 ILE B CA 1
ATOM 4842 C C . ILE B 1 179 ? 23.792 5.342 -8.828 1.00 36.55 179 ILE B C 1
ATOM 4843 O O . ILE B 1 179 ? 23.906 4.786 -7.734 1.00 37.69 179 ILE B O 1
ATOM 4848 N N . ALA B 1 180 ? 23.823 4.667 -9.979 1.00 34.84 180 ALA B N 1
ATOM 4849 C CA . ALA B 1 180 ? 24.136 3.240 -9.974 1.00 40.59 180 ALA B CA 1
ATOM 4850 C C . ALA B 1 180 ? 25.531 3.014 -9.403 1.00 41.02 180 ALA B C 1
ATOM 4851 O O . ALA B 1 180 ? 26.477 3.749 -9.714 1.00 37.92 180 ALA B O 1
ATOM 4853 N N . VAL B 1 181 ? 25.648 2.004 -8.546 1.00 36.71 181 VAL B N 1
ATOM 4854 C CA . VAL B 1 181 ? 26.907 1.638 -7.908 1.00 38.14 181 VAL B CA 1
ATOM 4855 C C . VAL B 1 181 ? 27.103 0.143 -8.114 1.00 36.28 181 VAL B C 1
ATOM 4856 O O . VAL B 1 181 ? 26.430 -0.669 -7.466 1.00 38.01 181 VAL B O 1
ATOM 4860 N N . ILE B 1 182 ? 28.024 -0.218 -9.007 1.00 30.24 182 ILE B N 1
ATOM 4861 C CA . ILE B 1 182 ? 28.344 -1.606 -9.331 1.00 34.39 182 ILE B CA 1
ATOM 4862 C C . ILE B 1 182 ? 29.556 -2.032 -8.521 1.00 37.52 182 ILE B C 1
ATOM 4863 O O . ILE B 1 182 ? 30.607 -1.375 -8.568 1.00 36.75 182 ILE B O 1
ATOM 4868 N N . GLY B 1 183 ? 29.421 -3.134 -7.788 1.00 35.37 183 GLY B N 1
ATOM 4869 C CA . GLY B 1 183 ? 30.534 -3.712 -7.057 1.00 32.61 183 GLY B CA 1
ATOM 4870 C C . GLY B 1 183 ? 31.101 -4.897 -7.813 1.00 39.31 183 GLY B C 1
ATOM 4871 O O . GLY B 1 183 ? 30.357 -5.779 -8.258 1.00 34.34 183 GLY B O 1
ATOM 4872 N N . VAL B 1 184 ? 32.425 -4.902 -7.976 1.00 31.47 184 VAL B N 1
ATOM 4873 C CA . VAL B 1 184 ? 33.126 -6.064 -8.512 1.00 31.70 184 VAL B CA 1
ATOM 4874 C C . VAL B 1 184 ? 34.049 -6.562 -7.408 1.00 39.02 184 VAL B C 1
ATOM 4875 O O . VAL B 1 184 ? 35.134 -6.007 -7.171 1.00 28.84 184 VAL B O 1
ATOM 4879 N N . PHE B 1 185 ? 33.620 -7.617 -6.726 1.00 26.73 185 PHE B N 1
ATOM 4880 C CA . PHE B 1 185 ? 34.317 -8.114 -5.555 1.00 30.64 185 PHE B CA 1
ATOM 4881 C C . PHE B 1 185 ? 34.944 -9.461 -5.868 1.00 35.90 185 PHE B C 1
ATOM 4882 O O . PHE B 1 185 ? 34.452 -10.206 -6.720 1.00 40.57 185 PHE B O 1
ATOM 4890 N N . GLY B 1 186 ? 36.043 -9.769 -5.206 1.00 33.37 186 GLY B N 1
ATOM 4891 C CA . GLY B 1 186 ? 36.511 -11.136 -5.267 1.00 35.00 186 GLY B CA 1
ATOM 4892 C C . GLY B 1 186 ? 38.016 -11.237 -5.138 1.00 34.63 186 GLY B C 1
ATOM 4893 O O . GLY B 1 186 ? 38.682 -10.333 -4.644 1.00 30.64 186 GLY B O 1
ATOM 4894 N N . VAL B 1 187 ? 38.511 -12.370 -5.618 1.00 35.57 187 VAL B N 1
ATOM 4895 C CA . VAL B 1 187 ? 39.748 -12.961 -5.120 1.00 37.32 187 VAL B CA 1
ATOM 4896 C C . VAL B 1 187 ? 40.974 -12.190 -5.593 1.00 33.18 187 VAL B C 1
ATOM 4897 O O . VAL B 1 187 ? 40.916 -11.477 -6.607 1.00 28.59 187 VAL B O 1
ATOM 4901 N N . PRO B 1 188 ? 42.105 -12.327 -4.903 1.00 32.04 188 PRO B N 1
ATOM 4902 C CA . PRO B 1 188 ? 43.303 -11.583 -5.306 1.00 31.43 188 PRO B CA 1
ATOM 4903 C C . PRO B 1 188 ? 43.734 -11.960 -6.713 1.00 34.37 188 PRO B C 1
ATOM 4904 O O . PRO B 1 188 ? 43.635 -13.119 -7.124 1.00 34.50 188 PRO B O 1
ATOM 4908 N N . GLY B 1 189 ? 44.197 -10.957 -7.458 1.00 30.92 189 GLY B N 1
ATOM 4909 C CA . GLY B 1 189 ? 44.744 -11.189 -8.780 1.00 28.05 189 GLY B CA 1
ATOM 4910 C C . GLY B 1 189 ? 43.768 -11.690 -9.824 1.00 28.05 189 GLY B C 1
ATOM 4911 O O . GLY B 1 189 ? 44.202 -12.228 -10.846 1.00 33.10 189 GLY B O 1
ATOM 4912 N N . SER B 1 190 ? 42.461 -11.517 -9.616 1.00 29.11 190 SER B N 1
ATOM 4913 C CA . SER B 1 190 ? 41.462 -12.026 -10.552 1.00 33.50 190 SER B CA 1
ATOM 4914 C C . SER B 1 190 ? 41.137 -11.057 -11.689 1.00 36.65 190 SER B C 1
ATOM 4915 O O . SER B 1 190 ? 40.342 -11.401 -12.577 1.00 36.32 190 SER B O 1
ATOM 4918 N N . GLY B 1 191 ? 41.737 -9.875 -11.709 1.00 30.36 191 GLY B N 1
ATOM 4919 C CA . GLY B 1 191 ? 41.493 -8.928 -12.775 1.00 28.51 191 GLY B CA 1
ATOM 4920 C C . GLY B 1 191 ? 40.514 -7.822 -12.448 1.00 30.94 191 GLY B C 1
ATOM 4921 O O . GLY B 1 191 ? 39.993 -7.184 -13.374 1.00 32.01 191 GLY B O 1
ATOM 4922 N N . LYS B 1 192 ? 40.247 -7.569 -11.168 1.00 29.26 192 LYS B N 1
ATOM 4923 C CA . LYS B 1 192 ? 39.386 -6.448 -10.812 1.00 25.17 192 LYS B CA 1
ATOM 4924 C C . LYS B 1 192 ? 40.023 -5.127 -11.235 1.00 32.36 192 LYS B C 1
ATOM 4925 O O . LYS B 1 192 ? 39.360 -4.271 -11.839 1.00 33.79 192 LYS B O 1
ATOM 4931 N N . SER B 1 193 ? 41.319 -4.953 -10.961 1.00 27.67 193 SER B N 1
ATOM 4932 C CA . SER B 1 193 ? 41.987 -3.732 -11.404 1.00 25.75 193 SER B CA 1
ATOM 4933 C C . SER B 1 193 ? 42.133 -3.700 -12.924 1.00 31.18 193 SER B C 1
ATOM 4934 O O . SER B 1 193 ? 42.051 -2.628 -13.526 1.00 28.24 193 SER B O 1
ATOM 4937 N N . ALA B 1 194 ? 42.326 -4.865 -13.559 1.00 30.29 194 ALA B N 1
ATOM 4938 C CA . ALA B 1 194 ? 42.453 -4.912 -15.017 1.00 31.68 194 ALA B CA 1
ATOM 4939 C C . ALA B 1 194 ? 41.220 -4.332 -15.709 1.00 31.75 194 ALA B C 1
ATOM 4940 O O . ALA B 1 194 ? 41.333 -3.690 -16.760 1.00 35.13 194 ALA B O 1
ATOM 4942 N N . ILE B 1 195 ? 40.034 -4.557 -15.139 1.00 32.44 195 ILE B N 1
ATOM 4943 C CA . ILE B 1 195 ? 38.811 -3.968 -15.686 1.00 35.56 195 ILE B CA 1
ATOM 4944 C C . ILE B 1 195 ? 38.924 -2.450 -15.721 1.00 31.75 195 ILE B C 1
ATOM 4945 O O . ILE B 1 195 ? 38.552 -1.803 -16.703 1.00 32.74 195 ILE B O 1
ATOM 4950 N N . ILE B 1 196 ? 39.408 -1.861 -14.631 1.00 28.60 196 ILE B N 1
ATOM 4951 C CA . ILE B 1 196 ? 39.556 -0.410 -14.571 1.00 30.98 196 ILE B CA 1
ATOM 4952 C C . ILE B 1 196 ? 40.555 0.054 -15.616 1.00 29.84 196 ILE B C 1
ATOM 4953 O O . ILE B 1 196 ? 40.311 1.020 -16.344 1.00 28.80 196 ILE B O 1
ATOM 4958 N N . LYS B 1 197 ? 41.705 -0.625 -15.691 1.00 29.67 197 LYS B N 1
ATOM 4959 C CA . LYS B 1 197 ? 42.737 -0.228 -16.642 1.00 27.16 197 LYS B CA 1
ATOM 4960 C C . LYS B 1 197 ? 42.269 -0.413 -18.076 1.00 28.68 197 LYS B C 1
ATOM 4961 O O . LYS B 1 197 ? 42.711 0.321 -18.962 1.00 31.29 197 LYS B O 1
ATOM 4967 N N . ASN B 1 198 ? 41.373 -1.377 -18.323 1.00 26.52 198 ASN B N 1
ATOM 4968 C CA . ASN B 1 198 ? 40.933 -1.648 -19.690 1.00 25.73 198 ASN B CA 1
ATOM 4969 C C . ASN B 1 198 ? 39.798 -0.734 -20.132 1.00 32.29 198 ASN B C 1
ATOM 4970 O O . ASN B 1 198 ? 39.681 -0.445 -21.326 1.00 37.29 198 ASN B O 1
ATOM 4975 N N . LEU B 1 199 ? 38.969 -0.263 -19.203 1.00 29.93 199 LEU B N 1
ATOM 4976 C CA . LEU B 1 199 ? 37.791 0.533 -19.541 1.00 34.70 199 LEU B CA 1
ATOM 4977 C C . LEU B 1 199 ? 37.963 2.037 -19.327 1.00 33.07 199 LEU B C 1
ATOM 4978 O O . LEU B 1 199 ? 37.221 2.814 -19.942 1.00 34.07 199 LEU B O 1
ATOM 4983 N N . VAL B 1 200 ? 38.901 2.471 -18.476 1.00 29.41 200 VAL B N 1
ATOM 4984 C CA . VAL B 1 200 ? 39.003 3.894 -18.159 1.00 33.11 200 VAL B CA 1
ATOM 4985 C C . VAL B 1 200 ? 39.219 4.714 -19.428 1.00 34.22 200 VAL B C 1
ATOM 4986 O O . VAL B 1 200 ? 40.024 4.353 -20.296 1.00 31.86 200 VAL B O 1
ATOM 4990 N N . THR B 1 201 ? 38.501 5.835 -19.526 1.00 32.97 201 THR B N 1
ATOM 4991 C CA . THR B 1 201 ? 38.734 6.881 -20.519 1.00 37.55 201 THR B CA 1
ATOM 4992 C C . THR B 1 201 ? 39.172 8.160 -19.820 1.00 36.94 201 THR B C 1
ATOM 4993 O O . THR B 1 201 ? 39.161 8.262 -18.594 1.00 38.25 201 THR B O 1
ATOM 4997 N N . ARG B 1 202 ? 39.514 9.172 -20.613 1.00 37.55 202 ARG B N 1
ATOM 4998 C CA . ARG B 1 202 ? 39.959 10.421 -20.011 1.00 45.99 202 ARG B CA 1
ATOM 4999 C C . ARG B 1 202 ? 38.809 11.237 -19.428 1.00 42.81 202 ARG B C 1
ATOM 5000 O O . ARG B 1 202 ? 39.060 12.118 -18.600 1.00 43.34 202 ARG B O 1
ATOM 5008 N N . GLN B 1 203 ? 37.559 10.945 -19.799 1.00 36.69 203 GLN B N 1
ATOM 5009 C CA . GLN B 1 203 ? 36.420 11.576 -19.142 1.00 39.36 203 GLN B CA 1
ATOM 5010 C C . GLN B 1 203 ? 36.034 10.893 -17.830 1.00 33.26 203 GLN B C 1
ATOM 5011 O O . GLN B 1 203 ? 35.195 11.422 -17.095 1.00 34.26 203 GLN B O 1
ATOM 5017 N N . ASP B 1 204 ? 36.639 9.761 -17.504 1.00 33.38 204 ASP B N 1
ATOM 5018 C CA . ASP B 1 204 ? 36.368 9.087 -16.244 1.00 27.92 204 ASP B CA 1
ATOM 5019 C C . ASP B 1 204 ? 37.294 9.595 -15.149 1.00 31.11 204 ASP B C 1
ATOM 5020 O O . ASP B 1 204 ? 38.201 10.399 -15.383 1.00 28.61 204 ASP B O 1
ATOM 5025 N N . LEU B 1 205 ? 37.073 9.091 -13.936 1.00 26.24 205 LEU B N 1
ATOM 5026 C CA . LEU B 1 205 ? 37.991 9.301 -12.822 1.00 31.03 205 LEU B CA 1
ATOM 5027 C C . LEU B 1 205 ? 38.269 7.966 -12.156 1.00 32.69 205 LEU B C 1
ATOM 5028 O O . LEU B 1 205 ? 37.335 7.248 -11.772 1.00 28.12 205 LEU B O 1
ATOM 5033 N N . VAL B 1 206 ? 39.551 7.642 -12.009 1.00 31.98 206 VAL B N 1
ATOM 5034 C CA . VAL B 1 206 ? 39.987 6.456 -11.284 1.00 26.94 206 VAL B CA 1
ATOM 5035 C C . VAL B 1 206 ? 40.472 6.882 -9.908 1.00 31.34 206 VAL B C 1
ATOM 5036 O O . VAL B 1 206 ? 41.341 7.754 -9.792 1.00 28.31 206 VAL B O 1
ATOM 5040 N N . THR B 1 207 ? 39.916 6.270 -8.870 1.00 28.58 207 THR B N 1
ATOM 5041 C CA . THR B 1 207 ? 40.379 6.466 -7.507 1.00 29.80 207 THR B CA 1
ATOM 5042 C C . THR B 1 207 ? 40.782 5.110 -6.948 1.00 34.60 207 THR B C 1
ATOM 5043 O O . THR B 1 207 ? 40.308 4.067 -7.411 1.00 28.68 207 THR B O 1
ATOM 5047 N N . SER B 1 208 ? 41.663 5.135 -5.953 1.00 26.85 208 SER B N 1
ATOM 5048 C CA . SER B 1 208 ? 42.161 3.920 -5.329 1.00 28.79 208 SER B CA 1
ATOM 5049 C C . SER B 1 208 ? 42.251 4.129 -3.832 1.00 30.17 208 SER B C 1
ATOM 5050 O O . SER B 1 208 ? 42.761 5.158 -3.376 1.00 28.22 208 SER B O 1
ATOM 5053 N N . GLY B 1 209 ? 41.770 3.142 -3.077 1.00 28.92 209 GLY B N 1
ATOM 5054 C CA . GLY B 1 209 ? 41.981 3.140 -1.643 1.00 31.20 209 GLY B CA 1
ATOM 5055 C C . GLY B 1 209 ? 43.438 3.027 -1.239 1.00 38.95 209 GLY B C 1
ATOM 5056 O O . GLY B 1 209 ? 43.786 3.390 -0.111 1.00 42.03 209 GLY B O 1
ATOM 5057 N N . LYS B 1 210 ? 44.298 2.547 -2.132 1.00 32.98 210 LYS B N 1
ATOM 5058 C CA . LYS B 1 210 ? 45.713 2.377 -1.839 1.00 27.21 210 LYS B CA 1
ATOM 5059 C C . LYS B 1 210 ? 46.575 3.251 -2.740 1.00 34.57 210 LYS B C 1
ATOM 5060 O O . LYS B 1 210 ? 46.279 3.448 -3.926 1.00 30.54 210 LYS B O 1
ATOM 5066 N N . LYS B 1 211 ? 47.676 3.731 -2.170 1.00 31.35 211 LYS B N 1
ATOM 5067 C CA . LYS B 1 211 ? 48.535 4.702 -2.844 1.00 29.03 211 LYS B CA 1
ATOM 5068 C C . LYS B 1 211 ? 49.409 4.055 -3.923 1.00 35.93 211 LYS B C 1
ATOM 5069 O O . LYS B 1 211 ? 49.441 4.523 -5.067 1.00 32.30 211 LYS B O 1
ATOM 5075 N N . GLU B 1 212 ? 50.143 2.987 -3.589 1.00 28.36 212 GLU B N 1
ATOM 5076 C CA . GLU B 1 212 ? 51.013 2.386 -4.599 1.00 35.69 212 GLU B CA 1
ATOM 5077 C C . GLU B 1 212 ? 50.199 1.836 -5.772 1.00 36.55 212 GLU B C 1
ATOM 5078 O O . GLU B 1 212 ? 50.595 1.980 -6.934 1.00 37.59 212 GLU B O 1
ATOM 5084 N N . ASN B 1 213 ? 49.056 1.210 -5.483 1.00 32.89 213 ASN B N 1
ATOM 5085 C CA . ASN B 1 213 ? 48.164 0.711 -6.528 1.00 32.74 213 ASN B CA 1
ATOM 5086 C C . ASN B 1 213 ? 47.856 1.802 -7.551 1.00 38.39 213 ASN B C 1
ATOM 5087 O O . ASN B 1 213 ? 47.720 1.527 -8.752 1.00 33.66 213 ASN B O 1
ATOM 5092 N N . CYS B 1 214 ? 47.777 3.049 -7.084 1.00 37.73 214 CYS B N 1
ATOM 5093 C CA . CYS B 1 214 ? 47.535 4.197 -7.951 1.00 40.09 214 CYS B CA 1
ATOM 5094 C C . CYS B 1 214 ? 48.547 4.288 -9.076 1.00 38.47 214 CYS B C 1
ATOM 5095 O O . CYS B 1 214 ? 48.186 4.467 -10.250 1.00 38.09 214 CYS B O 1
ATOM 5098 N N . GLN B 1 215 ? 49.828 4.262 -8.719 1.00 33.69 215 GLN B N 1
ATOM 5099 C CA . GLN B 1 215 ? 50.877 4.381 -9.724 1.00 41.23 215 GLN B CA 1
ATOM 5100 C C . GLN B 1 215 ? 50.874 3.191 -10.671 1.00 39.50 215 GLN B C 1
ATOM 5101 O O . GLN B 1 215 ? 51.172 3.336 -11.863 1.00 45.26 215 GLN B O 1
ATOM 5107 N N . GLU B 1 216 ? 50.573 1.999 -10.157 1.00 35.52 216 GLU B N 1
ATOM 5108 C CA . GLU B 1 216 ? 50.509 0.836 -11.030 1.00 37.72 216 GLU B CA 1
ATOM 5109 C C . GLU B 1 216 ? 49.409 1.006 -12.069 1.00 32.45 216 GLU B C 1
ATOM 5110 O O . GLU B 1 216 ? 49.581 0.632 -13.236 1.00 31.46 216 GLU B O 1
ATOM 5116 N N . ILE B 1 217 ? 48.275 1.579 -11.668 1.00 26.88 217 ILE B N 1
ATOM 5117 C CA . ILE B 1 217 ? 47.196 1.812 -12.619 1.00 31.33 217 ILE B CA 1
ATOM 5118 C C . ILE B 1 217 ? 47.640 2.804 -13.692 1.00 37.44 217 ILE B C 1
ATOM 5119 O O . ILE B 1 217 ? 47.487 2.558 -14.893 1.00 30.44 217 ILE B O 1
ATOM 5124 N N . THR B 1 218 ? 48.218 3.929 -13.269 1.00 31.47 218 THR B N 1
ATOM 5125 C CA . THR B 1 218 ? 48.641 4.960 -14.212 1.00 31.15 218 THR B CA 1
ATOM 5126 C C . THR B 1 218 ? 49.703 4.435 -15.170 1.00 40.36 218 THR B C 1
ATOM 5127 O O . THR B 1 218 ? 49.644 4.686 -16.380 1.00 42.09 218 THR B O 1
ATOM 5131 N N . THR B 1 219 ? 50.670 3.687 -14.647 1.00 35.43 219 THR B N 1
ATOM 5132 C CA . THR B 1 219 ? 51.716 3.120 -15.489 1.00 38.03 219 THR B CA 1
ATOM 5133 C C . THR B 1 219 ? 51.146 2.096 -16.462 1.00 39.24 219 THR B C 1
ATOM 5134 O O . THR B 1 219 ? 51.438 2.139 -17.663 1.00 33.70 219 THR B O 1
ATOM 5138 N N . ASP B 1 220 ? 50.317 1.175 -15.956 1.00 36.91 220 ASP B N 1
ATOM 5139 C CA . ASP B 1 220 ? 49.803 0.079 -16.776 1.00 40.17 220 ASP B CA 1
ATOM 5140 C C . ASP B 1 220 ? 48.909 0.585 -17.906 1.00 34.65 220 ASP B C 1
ATOM 5141 O O . ASP B 1 220 ? 48.933 0.028 -19.009 1.00 36.53 220 ASP B O 1
ATOM 5146 N N . VAL B 1 221 ? 48.100 1.619 -17.654 1.00 34.11 221 VAL B N 1
ATOM 5147 C CA . VAL B 1 221 ? 47.261 2.170 -18.721 1.00 35.61 221 VAL B CA 1
ATOM 5148 C C . VAL B 1 221 ? 48.128 2.808 -19.802 1.00 33.32 221 VAL B C 1
ATOM 5149 O O . VAL B 1 221 ? 47.837 2.700 -21.002 1.00 30.92 221 VAL B O 1
ATOM 5153 N N . MET B 1 222 ? 49.221 3.462 -19.401 1.00 29.98 222 MET B N 1
ATOM 5154 C CA . MET B 1 222 ? 50.112 4.060 -20.391 1.00 34.20 222 MET B CA 1
ATOM 5155 C C . MET B 1 222 ? 50.829 2.991 -21.203 1.00 39.62 222 MET B C 1
ATOM 5156 O O . MET B 1 222 ? 50.937 3.101 -22.432 1.00 42.54 222 MET B O 1
ATOM 5161 N N . ARG B 1 223 ? 51.323 1.945 -20.545 1.00 40.09 223 ARG B N 1
ATOM 5162 C CA . ARG B 1 223 ? 52.079 0.939 -21.280 1.00 43.20 223 ARG B CA 1
ATOM 5163 C C . ARG B 1 223 ? 51.177 0.039 -22.114 1.00 40.19 223 ARG B C 1
ATOM 5164 O O . ARG B 1 223 ? 51.558 -0.336 -23.228 1.00 39.78 223 ARG B O 1
ATOM 5172 N N . GLN B 1 224 ? 49.982 -0.296 -21.622 1.00 35.80 224 GLN B N 1
ATOM 5173 C CA . GLN B 1 224 ? 49.113 -1.226 -22.344 1.00 41.52 224 GLN B CA 1
ATOM 5174 C C . GLN B 1 224 ? 48.219 -0.541 -23.373 1.00 37.29 224 GLN B C 1
ATOM 5175 O O . GLN B 1 224 ? 47.896 -1.144 -24.402 1.00 38.04 224 GLN B O 1
ATOM 5181 N N . ARG B 1 225 ? 47.792 0.690 -23.120 1.00 36.43 225 ARG B N 1
ATOM 5182 C CA . ARG B 1 225 ? 46.850 1.369 -23.997 1.00 35.22 225 ARG B CA 1
ATOM 5183 C C . ARG B 1 225 ? 47.365 2.707 -24.506 1.00 37.89 225 ARG B C 1
ATOM 5184 O O . ARG B 1 225 ? 46.672 3.363 -25.292 1.00 35.10 225 ARG B O 1
ATOM 5192 N N . GLY B 1 226 ? 48.558 3.128 -24.093 1.00 33.77 226 GLY B N 1
ATOM 5193 C CA . GLY B 1 226 ? 49.100 4.382 -24.580 1.00 35.58 226 GLY B CA 1
ATOM 5194 C C . GLY B 1 226 ? 48.327 5.601 -24.148 1.00 37.65 226 GLY B C 1
ATOM 5195 O O . GLY B 1 226 ? 48.455 6.661 -24.764 1.00 42.25 226 GLY B O 1
ATOM 5196 N N . LEU B 1 227 ? 47.513 5.479 -23.108 1.00 33.53 227 LEU B N 1
ATOM 5197 C CA . LEU B 1 227 ? 46.626 6.544 -22.673 1.00 36.23 227 LEU B CA 1
ATOM 5198 C C . LEU B 1 227 ? 47.173 7.166 -21.399 1.00 42.28 227 LEU B C 1
ATOM 5199 O O . LEU B 1 227 ? 47.499 6.449 -20.448 1.00 38.41 227 LEU B O 1
ATOM 5204 N N . GLU B 1 228 ? 47.257 8.492 -21.372 1.00 42.23 228 GLU B N 1
ATOM 5205 C CA . GLU B 1 228 ? 47.687 9.195 -20.170 1.00 48.58 228 GLU B CA 1
ATOM 5206 C C . GLU B 1 228 ? 46.473 9.471 -19.295 1.00 46.78 228 GLU B C 1
ATOM 5207 O O . GLU B 1 228 ? 45.552 10.189 -19.705 1.00 43.95 228 GLU B O 1
ATOM 5213 N N . ILE B 1 229 ? 46.467 8.896 -18.094 1.00 39.52 229 ILE B N 1
ATOM 5214 C CA . ILE B 1 229 ? 45.431 9.171 -17.117 1.00 38.49 229 ILE B CA 1
ATOM 5215 C C . ILE B 1 229 ? 46.098 9.606 -15.818 1.00 41.60 229 ILE B C 1
ATOM 5216 O O . ILE B 1 229 ? 47.311 9.484 -15.637 1.00 40.46 229 ILE B O 1
ATOM 5221 N N . SER B 1 230 ? 45.283 10.136 -14.912 1.00 37.04 230 SER B N 1
ATOM 5222 C CA . SER B 1 230 ? 45.748 10.544 -13.589 1.00 48.88 230 SER B CA 1
ATOM 5223 C C . SER B 1 230 ? 44.809 9.916 -12.562 1.00 55.47 230 SER B C 1
ATOM 5224 O O . SER B 1 230 ? 43.755 10.478 -12.256 1.00 68.95 230 SER B O 1
ATOM 5227 N N . ALA B 1 231 ? 45.184 8.743 -12.054 1.00 42.28 231 ALA B N 1
ATOM 5228 C CA . ALA B 1 231 ? 44.487 8.140 -10.927 1.00 45.03 231 ALA B CA 1
ATOM 5229 C C . ALA B 1 231 ? 44.889 8.844 -9.638 1.00 44.82 231 ALA B C 1
ATOM 5230 O O . ALA B 1 231 ? 46.018 9.318 -9.500 1.00 54.55 231 ALA B O 1
ATOM 5232 N N . ARG B 1 232 ? 43.980 8.876 -8.670 1.00 39.78 232 ARG B N 1
ATOM 5233 C CA . ARG B 1 232 ? 44.281 9.476 -7.378 1.00 31.58 232 ARG B CA 1
ATOM 5234 C C . ARG B 1 232 ? 43.793 8.564 -6.261 1.00 32.78 232 ARG B C 1
ATOM 5235 O O . ARG B 1 232 ? 42.934 7.699 -6.463 1.00 33.07 232 ARG B O 1
ATOM 5243 N N . THR B 1 233 ? 44.374 8.735 -5.078 1.00 31.73 233 THR B N 1
ATOM 5244 C CA . THR B 1 233 ? 43.839 8.017 -3.934 1.00 31.37 233 THR B CA 1
ATOM 5245 C C . THR B 1 233 ? 42.484 8.598 -3.544 1.00 34.92 233 THR B C 1
ATOM 5246 O O . THR B 1 233 ? 42.163 9.756 -3.840 1.00 30.53 233 THR B O 1
ATOM 5250 N N . VAL B 1 234 ? 41.670 7.759 -2.897 1.00 31.40 234 VAL B N 1
ATOM 5251 C CA . VAL B 1 234 ? 40.417 8.240 -2.326 1.00 30.24 234 VAL B CA 1
ATOM 5252 C C . VAL B 1 234 ? 40.679 9.415 -1.395 1.00 27.95 234 VAL B C 1
ATOM 5253 O O . VAL B 1 234 ? 39.954 10.413 -1.419 1.00 33.52 234 VAL B O 1
ATOM 5257 N N . ASP B 1 235 ? 41.718 9.310 -0.554 1.00 31.05 235 ASP B N 1
ATOM 5258 C CA . ASP B 1 235 ? 42.041 10.397 0.366 1.00 35.26 235 ASP B CA 1
ATOM 5259 C C . ASP B 1 235 ? 42.374 11.675 -0.392 1.00 35.45 235 ASP B C 1
ATOM 5260 O O . ASP B 1 235 ? 41.954 12.767 0.009 1.00 33.30 235 ASP B O 1
ATOM 5265 N N . SER B 1 236 ? 43.136 11.560 -1.488 1.00 33.52 236 SER B N 1
ATOM 5266 C CA . SER B 1 236 ? 43.454 12.749 -2.285 1.00 36.20 236 SER B CA 1
ATOM 5267 C C . SER B 1 236 ? 42.192 13.452 -2.756 1.00 38.44 236 SER B C 1
ATOM 5268 O O . SER B 1 236 ? 42.090 14.682 -2.678 1.00 35.99 236 SER B O 1
ATOM 5271 N N . LEU B 1 237 ? 41.226 12.689 -3.268 1.00 31.85 237 LEU B N 1
ATOM 5272 C CA . LEU B 1 237 ? 39.980 13.291 -3.727 1.00 30.67 237 LEU B CA 1
ATOM 5273 C C . LEU B 1 237 ? 39.226 13.944 -2.575 1.00 26.85 237 LEU B C 1
ATOM 5274 O O . LEU B 1 237 ? 38.730 15.065 -2.710 1.00 32.35 237 LEU B O 1
ATOM 5279 N N . LEU B 1 238 ? 39.097 13.241 -1.441 1.00 28.03 238 LEU B N 1
ATOM 5280 C CA . LEU B 1 238 ? 38.350 13.802 -0.314 1.00 38.08 238 LEU B CA 1
ATOM 5281 C C . LEU B 1 238 ? 39.018 15.050 0.253 1.00 40.97 238 LEU B C 1
ATOM 5282 O O . LEU B 1 238 ? 38.328 15.961 0.727 1.00 41.21 238 LEU B O 1
ATOM 5287 N N . LEU B 1 239 ? 40.347 15.113 0.226 1.00 33.48 239 LEU B N 1
ATOM 5288 C CA . LEU B 1 239 ? 41.054 16.232 0.841 1.00 33.69 239 LEU B CA 1
ATOM 5289 C C . LEU B 1 239 ? 41.268 17.403 -0.107 1.00 38.20 239 LEU B C 1
ATOM 5290 O O . LEU B 1 239 ? 41.503 18.524 0.364 1.00 40.51 239 LEU B O 1
ATOM 5295 N N . ASN B 1 240 ? 41.186 17.185 -1.427 1.00 34.88 240 ASN B N 1
ATOM 5296 C CA . ASN B 1 240 ? 41.441 18.247 -2.389 1.00 37.29 240 ASN B CA 1
ATOM 5297 C C . ASN B 1 240 ? 40.301 18.482 -3.361 1.00 39.36 240 ASN B C 1
ATOM 5298 O O . ASN B 1 240 ? 40.361 19.446 -4.124 1.00 37.72 240 ASN B O 1
ATOM 5303 N N . GLY B 1 241 ? 39.276 17.644 -3.362 1.00 41.41 241 GLY B N 1
ATOM 5304 C CA . GLY B 1 241 ? 38.131 17.879 -4.208 1.00 41.87 241 GLY B CA 1
ATOM 5305 C C . GLY B 1 241 ? 38.355 17.440 -5.641 1.00 35.28 241 GLY B C 1
ATOM 5306 O O . GLY B 1 241 ? 39.418 16.953 -6.035 1.00 37.91 241 GLY B O 1
ATOM 5307 N N . CYS B 1 242 ? 37.306 17.633 -6.437 1.00 40.40 242 CYS B N 1
ATOM 5308 C CA . CYS B 1 242 ? 37.258 17.190 -7.825 1.00 44.42 242 CYS B CA 1
ATOM 5309 C C . CYS B 1 242 ? 36.799 18.372 -8.668 1.00 50.66 242 CYS B C 1
ATOM 5310 O O . CYS B 1 242 ? 35.699 18.894 -8.454 1.00 52.83 242 CYS B O 1
ATOM 5313 N N . ASN B 1 243 ? 37.637 18.799 -9.613 1.00 47.70 243 ASN B N 1
ATOM 5314 C CA . ASN B 1 243 ? 37.457 20.069 -10.315 1.00 52.52 243 ASN B CA 1
ATOM 5315 C C . ASN B 1 243 ? 37.161 19.888 -11.803 1.00 54.55 243 ASN B C 1
ATOM 5316 O O . ASN B 1 243 ? 37.537 20.724 -12.627 1.00 59.02 243 ASN B O 1
ATOM 5318 N N . ARG B 1 244 ? 36.472 18.810 -12.166 1.00 46.42 244 ARG B N 1
ATOM 5319 C CA . ARG B 1 244 ? 36.111 18.547 -13.551 1.00 42.53 244 ARG B CA 1
ATOM 5320 C C . ARG B 1 244 ? 34.950 17.562 -13.565 1.00 46.66 244 ARG B C 1
ATOM 5321 O O . ARG B 1 244 ? 34.771 16.794 -12.609 1.00 42.43 244 ARG B O 1
ATOM 5329 N N . PRO B 1 245 ? 34.144 17.563 -14.629 1.00 47.25 245 PRO B N 1
ATOM 5330 C CA . PRO B 1 245 ? 33.058 16.583 -14.739 1.00 45.50 245 PRO B CA 1
ATOM 5331 C C . PRO B 1 245 ? 33.598 15.179 -14.968 1.00 41.47 245 PRO B C 1
ATOM 5332 O O . PRO B 1 245 ? 34.688 14.982 -15.510 1.00 39.38 245 PRO B O 1
ATOM 5336 N N . VAL B 1 246 ? 32.811 14.193 -14.550 1.00 37.35 246 VAL B N 1
ATOM 5337 C CA . VAL B 1 246 ? 33.230 12.796 -14.577 1.00 34.43 246 VAL B CA 1
ATOM 5338 C C . VAL B 1 246 ? 32.077 11.962 -15.112 1.00 37.30 246 VAL B C 1
ATOM 5339 O O . VAL B 1 246 ? 30.923 12.151 -14.711 1.00 36.59 246 VAL B O 1
ATOM 5343 N N . ASP B 1 247 ? 32.393 11.033 -16.016 1.00 37.09 247 ASP B N 1
ATOM 5344 C CA . ASP B 1 247 ? 31.388 10.080 -16.486 1.00 37.88 247 ASP B CA 1
ATOM 5345 C C . ASP B 1 247 ? 31.279 8.890 -15.537 1.00 36.13 247 ASP B C 1
ATOM 5346 O O . ASP B 1 247 ? 30.285 8.740 -14.818 1.00 41.31 247 ASP B O 1
ATOM 5351 N N . VAL B 1 248 ? 32.293 8.033 -15.521 1.00 31.32 248 VAL B N 1
ATOM 5352 C CA . VAL B 1 248 ? 32.333 6.883 -14.624 1.00 28.67 248 VAL B CA 1
ATOM 5353 C C . VAL B 1 248 ? 33.375 7.140 -13.544 1.00 28.36 248 VAL B C 1
ATOM 5354 O O . VAL B 1 248 ? 34.525 7.496 -13.841 1.00 29.92 248 VAL B O 1
ATOM 5358 N N . LEU B 1 249 ? 32.981 6.950 -12.294 1.00 27.63 249 LEU B N 1
ATOM 5359 C CA . LEU B 1 249 ? 33.919 6.957 -11.176 1.00 29.36 249 LEU B CA 1
ATOM 5360 C C . LEU B 1 249 ? 34.305 5.511 -10.882 1.00 26.70 249 LEU B C 1
ATOM 5361 O O . LEU B 1 249 ? 33.450 4.700 -10.505 1.00 31.57 249 LEU B O 1
ATOM 5366 N N . TYR B 1 250 ? 35.574 5.173 -11.105 1.00 28.00 250 TYR B N 1
ATOM 5367 C CA . TYR B 1 250 ? 36.122 3.890 -10.668 1.00 27.57 250 TYR B CA 1
ATOM 5368 C C . TYR B 1 250 ? 36.776 4.042 -9.297 1.00 29.82 250 TYR B C 1
ATOM 5369 O O . TYR B 1 250 ? 37.497 5.011 -9.049 1.00 29.64 250 TYR B O 1
ATOM 5378 N N . VAL B 1 251 ? 36.542 3.071 -8.410 1.00 27.15 251 VAL B N 1
ATOM 5379 C CA . VAL B 1 251 ? 37.153 3.064 -7.076 1.00 30.79 251 VAL B CA 1
ATOM 5380 C C . VAL B 1 251 ? 37.812 1.706 -6.904 1.00 30.92 251 VAL B C 1
ATOM 5381 O O . VAL B 1 251 ? 37.133 0.703 -6.664 1.00 29.30 251 VAL B O 1
ATOM 5385 N N . ASP B 1 252 ? 39.129 1.660 -7.056 1.00 25.73 252 ASP B N 1
ATOM 5386 C CA . ASP B 1 252 ? 39.871 0.434 -6.834 1.00 26.53 252 ASP B CA 1
ATOM 5387 C C . ASP B 1 252 ? 40.229 0.307 -5.356 1.00 26.47 252 ASP B C 1
ATOM 5388 O O . ASP B 1 252 ? 40.333 1.309 -4.642 1.00 30.06 252 ASP B O 1
ATOM 5393 N N . GLU B 1 253 ? 40.420 -0.944 -4.906 1.00 23.70 253 GLU B N 1
ATOM 5394 C CA . GLU B 1 253 ? 40.618 -1.275 -3.487 1.00 28.75 253 GLU B CA 1
ATOM 5395 C C . GLU B 1 253 ? 39.567 -0.604 -2.603 1.00 30.16 253 GLU B C 1
ATOM 5396 O O . GLU B 1 253 ? 39.859 -0.050 -1.540 1.00 27.46 253 GLU B O 1
ATOM 5402 N N . ALA B 1 254 ? 38.311 -0.691 -3.045 1.00 35.06 254 ALA B N 1
ATOM 5403 C CA . ALA B 1 254 ? 37.241 0.065 -2.400 1.00 26.14 254 ALA B CA 1
ATOM 5404 C C . ALA B 1 254 ? 37.015 -0.363 -0.956 1.00 33.45 254 ALA B C 1
ATOM 5405 O O . ALA B 1 254 ? 36.574 0.453 -0.137 1.00 40.17 254 ALA B O 1
ATOM 5407 N N . PHE B 1 255 ? 37.294 -1.626 -0.618 1.00 34.06 255 PHE B N 1
ATOM 5408 C CA . PHE B 1 255 ? 37.077 -2.115 0.746 1.00 35.84 255 PHE B CA 1
ATOM 5409 C C . PHE B 1 255 ? 38.128 -1.654 1.728 1.00 37.47 255 PHE B C 1
ATOM 5410 O O . PHE B 1 255 ? 38.005 -1.948 2.923 1.00 39.78 255 PHE B O 1
ATOM 5418 N N . ALA B 1 256 ? 39.168 -0.981 1.265 1.00 32.12 256 ALA B N 1
ATOM 5419 C CA . ALA B 1 256 ? 40.033 -0.308 2.218 1.00 33.63 256 ALA B CA 1
ATOM 5420 C C . ALA B 1 256 ? 39.364 0.909 2.848 1.00 42.09 256 ALA B C 1
ATOM 5421 O O . ALA B 1 256 ? 39.981 1.561 3.698 1.00 46.97 256 ALA B O 1
ATOM 5423 N N . CYS B 1 257 ? 38.121 1.217 2.462 1.00 40.18 257 CYS B N 1
ATOM 5424 C CA . CYS B 1 257 ? 37.446 2.449 2.844 1.00 36.25 257 CYS B CA 1
ATOM 5425 C C . CYS B 1 257 ? 36.125 2.074 3.494 1.00 37.84 257 CYS B C 1
ATOM 5426 O O . CYS B 1 257 ? 35.461 1.138 3.043 1.00 35.46 257 CYS B O 1
ATOM 5429 N N . HIS B 1 258 ? 35.732 2.814 4.525 1.00 35.79 258 HIS B N 1
ATOM 5430 C CA . HIS B 1 258 ? 34.397 2.679 5.092 1.00 32.84 258 HIS B CA 1
ATOM 5431 C C . HIS B 1 258 ? 33.337 3.068 4.058 1.00 34.32 258 HIS B C 1
ATOM 5432 O O . HIS B 1 258 ? 33.539 3.970 3.241 1.00 30.42 258 HIS B O 1
ATOM 5439 N N . SER B 1 259 ? 32.184 2.387 4.112 1.00 29.23 259 SER B N 1
ATOM 5440 C CA . SER B 1 259 ? 31.084 2.690 3.191 1.00 40.30 259 SER B CA 1
ATOM 5441 C C . SER B 1 259 ? 30.694 4.168 3.216 1.00 37.88 259 SER B C 1
ATOM 5442 O O . SER B 1 259 ? 30.342 4.743 2.178 1.00 34.30 259 SER B O 1
ATOM 5445 N N . GLY B 1 260 ? 30.729 4.797 4.396 1.00 35.33 260 GLY B N 1
ATOM 5446 C CA . GLY B 1 260 ? 30.375 6.205 4.479 1.00 36.47 260 GLY B CA 1
ATOM 5447 C C . GLY B 1 260 ? 31.391 7.102 3.801 1.00 36.05 260 GLY B C 1
ATOM 5448 O O . GLY B 1 260 ? 31.042 8.163 3.271 1.00 32.81 260 GLY B O 1
ATOM 5449 N N . THR B 1 261 ? 32.658 6.690 3.809 1.00 31.44 261 THR B N 1
ATOM 5450 C CA . THR B 1 261 ? 33.683 7.384 3.042 1.00 31.69 261 THR B CA 1
ATOM 5451 C C . THR B 1 261 ? 33.420 7.273 1.543 1.00 30.81 261 THR B C 1
ATOM 5452 O O . THR B 1 261 ? 33.594 8.247 0.806 1.00 27.13 261 THR B O 1
ATOM 5456 N N . LEU B 1 262 ? 33.032 6.084 1.064 1.00 29.35 262 LEU B N 1
ATOM 5457 C CA . LEU B 1 262 ? 32.747 5.939 -0.361 1.00 28.08 262 LEU B CA 1
ATOM 5458 C C . LEU B 1 262 ? 31.554 6.794 -0.764 1.00 31.90 262 LEU B C 1
ATOM 5459 O O . LEU B 1 262 ? 31.567 7.430 -1.830 1.00 28.06 262 LEU B O 1
ATOM 5464 N N . LEU B 1 263 ? 30.512 6.816 0.078 1.00 28.28 263 LEU B N 1
ATOM 5465 C CA . LEU B 1 263 ? 29.367 7.702 -0.148 1.00 32.72 263 LEU B CA 1
ATOM 5466 C C . LEU B 1 263 ? 29.823 9.148 -0.299 1.00 33.11 263 LEU B C 1
ATOM 5467 O O . LEU B 1 263 ? 29.439 9.834 -1.252 1.00 28.31 263 LEU B O 1
ATOM 5472 N N . ALA B 1 264 ? 30.648 9.627 0.639 1.00 32.69 264 ALA B N 1
ATOM 5473 C CA . ALA B 1 264 ? 31.151 10.996 0.547 1.00 37.12 264 ALA B CA 1
ATOM 5474 C C . ALA B 1 264 ? 31.914 11.212 -0.752 1.00 31.71 264 ALA B C 1
ATOM 5475 O O . ALA B 1 264 ? 31.697 12.206 -1.453 1.00 34.99 264 ALA B O 1
ATOM 5477 N N . LEU B 1 265 ? 32.808 10.280 -1.086 1.00 29.35 265 LEU B N 1
ATOM 5478 C CA . LEU B 1 265 ? 33.552 10.349 -2.340 1.00 28.80 265 LEU B CA 1
ATOM 5479 C C . LEU B 1 265 ? 32.620 10.419 -3.547 1.00 33.05 265 LEU B C 1
ATOM 5480 O O . LEU B 1 265 ? 32.824 11.232 -4.460 1.00 30.45 265 LEU B O 1
ATOM 5485 N N . ILE B 1 266 ? 31.600 9.560 -3.582 1.00 34.09 266 ILE B N 1
ATOM 5486 C CA . ILE B 1 266 ? 30.671 9.575 -4.711 1.00 32.76 266 ILE B CA 1
ATOM 5487 C C . ILE B 1 266 ? 29.962 10.922 -4.793 1.00 32.84 266 ILE B C 1
ATOM 5488 O O . ILE B 1 266 ? 29.816 11.498 -5.875 1.00 32.17 266 ILE B O 1
ATOM 5493 N N . ALA B 1 267 ? 29.526 11.454 -3.647 1.00 35.89 267 ALA B N 1
ATOM 5494 C CA . ALA B 1 267 ? 28.816 12.729 -3.659 1.00 37.02 267 ALA B CA 1
ATOM 5495 C C . ALA B 1 267 ? 29.737 13.883 -4.036 1.00 36.62 267 ALA B C 1
ATOM 5496 O O . ALA B 1 267 ? 29.279 14.885 -4.595 1.00 42.55 267 ALA B O 1
ATOM 5498 N N . LEU B 1 268 ? 31.037 13.753 -3.778 1.00 34.91 268 LEU B N 1
ATOM 5499 C CA . LEU B 1 268 ? 31.947 14.829 -4.145 1.00 36.98 268 LEU B CA 1
ATOM 5500 C C . LEU B 1 268 ? 32.299 14.795 -5.629 1.00 39.77 268 LEU B C 1
ATOM 5501 O O . LEU B 1 268 ? 32.511 15.851 -6.234 1.00 35.68 268 LEU B O 1
ATOM 5506 N N . VAL B 1 269 ? 32.340 13.606 -6.233 1.00 36.84 269 VAL B N 1
ATOM 5507 C CA . VAL B 1 269 ? 32.701 13.476 -7.641 1.00 34.13 269 VAL B CA 1
ATOM 5508 C C . VAL B 1 269 ? 31.481 13.677 -8.550 1.00 37.15 269 VAL B C 1
ATOM 5509 O O . VAL B 1 269 ? 31.596 14.257 -9.634 1.00 36.88 269 VAL B O 1
ATOM 5513 N N . ARG B 1 270 ? 30.305 13.205 -8.131 1.00 36.00 270 ARG B N 1
ATOM 5514 C CA . ARG B 1 270 ? 29.078 13.298 -8.915 1.00 37.13 270 ARG B CA 1
ATOM 5515 C C . ARG B 1 270 ? 29.218 12.732 -10.340 1.00 36.01 270 ARG B C 1
ATOM 5516 O O . ARG B 1 270 ? 29.019 13.439 -11.312 1.00 36.65 270 ARG B O 1
ATOM 5524 N N . PRO B 1 271 ? 29.553 11.443 -10.473 1.00 36.30 271 PRO B N 1
ATOM 5525 C CA . PRO B 1 271 ? 29.685 10.874 -11.824 1.00 33.57 271 PRO B CA 1
ATOM 5526 C C . PRO B 1 271 ? 28.366 10.927 -12.585 1.00 33.24 271 PRO B C 1
ATOM 5527 O O . PRO B 1 271 ? 27.288 10.751 -12.016 1.00 33.23 271 PRO B O 1
ATOM 5531 N N . ARG B 1 272 ? 28.460 11.166 -13.894 1.00 32.50 272 ARG B N 1
ATOM 5532 C CA . ARG B 1 272 ? 27.252 11.302 -14.694 1.00 37.20 272 ARG B CA 1
ATOM 5533 C C . ARG B 1 272 ? 26.630 9.954 -15.031 1.00 38.08 272 ARG B C 1
ATOM 5534 O O . ARG B 1 272 ? 25.404 9.863 -15.175 1.00 44.20 272 ARG B O 1
ATOM 5542 N N . GLN B 1 273 ? 27.445 8.905 -15.142 1.00 37.72 273 GLN B N 1
ATOM 5543 C CA . GLN B 1 273 ? 26.978 7.607 -15.618 1.00 39.20 273 GLN B CA 1
ATOM 5544 C C . GLN B 1 273 ? 26.752 6.614 -14.483 1.00 40.52 273 GLN B C 1
ATOM 5545 O O . GLN B 1 273 ? 25.614 6.178 -14.257 1.00 37.32 273 GLN B O 1
ATOM 5551 N N . LYS B 1 274 ? 27.820 6.258 -13.761 1.00 36.43 274 LYS B N 1
ATOM 5552 C CA . LYS B 1 274 ? 27.761 5.184 -12.772 1.00 32.08 274 LYS B CA 1
ATOM 5553 C C . LYS B 1 274 ? 29.032 5.186 -11.928 1.00 38.68 274 LYS B C 1
ATOM 5554 O O . LYS B 1 274 ? 30.014 5.874 -12.230 1.00 32.77 274 LYS B O 1
ATOM 5560 N N . VAL B 1 275 ? 28.992 4.391 -10.855 1.00 36.93 275 VAL B N 1
ATOM 5561 C CA . VAL B 1 275 ? 30.141 4.105 -10.002 1.00 37.98 275 VAL B CA 1
ATOM 5562 C C . VAL B 1 275 ? 30.452 2.619 -10.129 1.00 37.38 275 VAL B C 1
ATOM 5563 O O . VAL B 1 275 ? 29.539 1.781 -10.147 1.00 30.68 275 VAL B O 1
ATOM 5567 N N . VAL B 1 276 ? 31.737 2.304 -10.258 1.00 29.09 276 VAL B N 1
ATOM 5568 C CA . VAL B 1 276 ? 32.237 0.939 -10.248 1.00 30.47 276 VAL B CA 1
ATOM 5569 C C . VAL B 1 276 ? 33.225 0.826 -9.092 1.00 34.51 276 VAL B C 1
ATOM 5570 O O . VAL B 1 276 ? 34.264 1.501 -9.090 1.00 30.65 276 VAL B O 1
ATOM 5574 N N . LEU B 1 277 ? 32.896 -0.015 -8.111 1.00 29.11 277 LEU B N 1
ATOM 5575 C CA . LEU B 1 277 ? 33.790 -0.331 -7.003 1.00 33.56 277 LEU B CA 1
ATOM 5576 C C . LEU B 1 277 ? 34.474 -1.671 -7.251 1.00 36.51 277 LEU B C 1
ATOM 5577 O O . LEU B 1 277 ? 33.827 -2.646 -7.636 1.00 37.31 277 LEU B O 1
ATOM 5582 N N . CYS B 1 278 ? 35.776 -1.728 -7.001 1.00 33.91 278 CYS B N 1
ATOM 5583 C CA . CYS B 1 278 ? 36.536 -2.964 -7.158 1.00 34.29 278 CYS B CA 1
ATOM 5584 C C . CYS B 1 278 ? 37.277 -3.244 -5.855 1.00 31.95 278 CYS B C 1
ATOM 5585 O O . CYS B 1 278 ? 37.984 -2.367 -5.350 1.00 30.54 278 CYS B O 1
ATOM 5588 N N . GLY B 1 279 ? 37.111 -4.440 -5.293 1.00 26.81 279 GLY B N 1
ATOM 5589 C CA . GLY B 1 279 ? 37.822 -4.694 -4.053 1.00 29.89 279 GLY B CA 1
ATOM 5590 C C . GLY B 1 279 ? 37.615 -6.095 -3.530 1.00 33.50 279 GLY B C 1
ATOM 5591 O O . GLY B 1 279 ? 36.945 -6.935 -4.144 1.00 30.69 279 GLY B O 1
ATOM 5592 N N . ASP B 1 280 ? 38.190 -6.323 -2.357 1.00 33.59 280 ASP B N 1
ATOM 5593 C CA . ASP B 1 280 ? 38.182 -7.629 -1.714 1.00 28.20 280 ASP B CA 1
ATOM 5594 C C . ASP B 1 280 ? 38.161 -7.430 -0.207 1.00 38.35 280 ASP B C 1
ATOM 5595 O O . ASP B 1 280 ? 39.164 -6.993 0.370 1.00 32.76 280 ASP B O 1
ATOM 5600 N N . PRO B 1 281 ? 37.045 -7.736 0.459 1.00 43.66 281 PRO B N 1
ATOM 5601 C CA . PRO B 1 281 ? 36.975 -7.533 1.914 1.00 40.55 281 PRO B CA 1
ATOM 5602 C C . PRO B 1 281 ? 37.934 -8.413 2.703 1.00 39.01 281 PRO B C 1
ATOM 5603 O O . PRO B 1 281 ? 38.124 -8.165 3.896 1.00 37.24 281 PRO B O 1
ATOM 5607 N N . LYS B 1 282 ? 38.551 -9.412 2.084 1.00 31.69 282 LYS B N 1
ATOM 5608 C CA . LYS B 1 282 ? 39.489 -10.279 2.780 1.00 35.21 282 LYS B CA 1
ATOM 5609 C C . LYS B 1 282 ? 40.911 -9.731 2.768 1.00 35.34 282 LYS B C 1
ATOM 5610 O O . LYS B 1 282 ? 41.801 -10.342 3.371 1.00 31.15 282 LYS B O 1
ATOM 5616 N N . GLN B 1 283 ? 41.145 -8.614 2.084 1.00 31.12 283 GLN B N 1
ATOM 5617 C CA . GLN B 1 283 ? 42.424 -7.927 2.116 1.00 34.16 283 GLN B CA 1
ATOM 5618 C C . GLN B 1 283 ? 42.337 -6.780 3.127 1.00 34.20 283 GLN B C 1
ATOM 5619 O O . GLN B 1 283 ? 41.362 -6.668 3.879 1.00 31.83 283 GLN B O 1
ATOM 5625 N N . CYS B 1 284 ? 43.363 -5.922 3.165 1.00 28.48 284 CYS B N 1
ATOM 5626 C CA . CYS B 1 284 ? 43.438 -4.914 4.220 1.00 38.37 284 CYS B CA 1
ATOM 5627 C C . CYS B 1 284 ? 42.317 -3.896 4.069 1.00 42.55 284 CYS B C 1
ATOM 5628 O O . CYS B 1 284 ? 42.113 -3.338 2.990 1.00 45.14 284 CYS B O 1
ATOM 5631 N N . GLY B 1 285 ? 41.578 -3.675 5.152 1.00 40.86 285 GLY B N 1
ATOM 5632 C CA . GLY B 1 285 ? 40.538 -2.675 5.203 1.00 44.53 285 GLY B CA 1
ATOM 5633 C C . GLY B 1 285 ? 41.018 -1.414 5.890 1.00 43.49 285 GLY B C 1
ATOM 5634 O O . GLY B 1 285 ? 42.217 -1.186 6.075 1.00 50.93 285 GLY B O 1
ATOM 5635 N N . PHE B 1 286 ? 40.071 -0.574 6.262 1.00 44.19 286 PHE B N 1
ATOM 5636 C CA . PHE B 1 286 ? 40.380 0.535 7.144 1.00 43.42 286 PHE B CA 1
ATOM 5637 C C . PHE B 1 286 ? 40.490 0.012 8.570 1.00 50.40 286 PHE B C 1
ATOM 5638 O O . PHE B 1 286 ? 39.710 -0.850 8.995 1.00 49.08 286 PHE B O 1
ATOM 5646 N N . PHE B 1 287 ? 41.475 0.512 9.302 1.00 50.82 287 PHE B N 1
ATOM 5647 C CA . PHE B 1 287 ? 41.580 0.209 10.718 1.00 60.79 287 PHE B CA 1
ATOM 5648 C C . PHE B 1 287 ? 41.233 1.443 11.537 1.00 62.83 287 PHE B C 1
ATOM 5649 O O . PHE B 1 287 ? 41.365 2.585 11.081 1.00 55.87 287 PHE B O 1
ATOM 5657 N N . ASN B 1 288 ? 40.756 1.189 12.743 1.00 62.90 288 ASN B N 1
ATOM 5658 C CA . ASN B 1 288 ? 40.432 2.231 13.701 1.00 67.47 288 ASN B CA 1
ATOM 5659 C C . ASN B 1 288 ? 41.505 2.235 14.778 1.00 71.24 288 ASN B C 1
ATOM 5660 O O . ASN B 1 288 ? 41.619 1.279 15.552 1.00 74.72 288 ASN B O 1
ATOM 5665 N N . MET B 1 289 ? 42.279 3.317 14.835 1.00 70.76 289 MET B N 1
ATOM 5666 C CA . MET B 1 289 ? 43.313 3.428 15.855 1.00 72.69 289 MET B CA 1
ATOM 5667 C C . MET B 1 289 ? 42.728 3.341 17.259 1.00 70.11 289 MET B C 1
ATOM 5668 O O . MET B 1 289 ? 43.400 2.864 18.182 1.00 70.01 289 MET B O 1
ATOM 5673 N N . MET B 1 290 ? 41.483 3.783 17.439 1.00 63.88 290 MET B N 1
ATOM 5674 C CA . MET B 1 290 ? 40.816 3.722 18.733 1.00 65.14 290 MET B CA 1
ATOM 5675 C C . MET B 1 290 ? 40.211 2.356 19.028 1.00 62.59 290 MET B C 1
ATOM 5676 O O . MET B 1 290 ? 39.677 2.164 20.127 1.00 59.83 290 MET B O 1
ATOM 5681 N N . GLN B 1 291 ? 40.272 1.418 18.080 1.00 65.52 291 GLN B N 1
ATOM 5682 C CA . GLN B 1 291 ? 39.718 0.074 18.261 1.00 72.00 291 GLN B CA 1
ATOM 5683 C C . GLN B 1 291 ? 38.219 0.133 18.551 1.00 65.76 291 GLN B C 1
ATOM 5684 O O . GLN B 1 291 ? 37.692 -0.614 19.376 1.00 65.24 291 GLN B O 1
ATOM 5690 N N . MET B 1 292 ? 37.533 1.046 17.877 1.00 59.98 292 MET B N 1
ATOM 5691 C CA . MET B 1 292 ? 36.091 1.172 18.015 1.00 58.00 292 MET B CA 1
ATOM 5692 C C . MET B 1 292 ? 35.395 0.161 17.113 1.00 56.07 292 MET B C 1
ATOM 5693 O O . MET B 1 292 ? 35.837 -0.098 15.988 1.00 56.55 292 MET B O 1
ATOM 5698 N N . LYS B 1 293 ? 34.320 -0.439 17.621 1.00 53.20 293 LYS B N 1
ATOM 5699 C CA . LYS B 1 293 ? 33.568 -1.382 16.805 1.00 48.20 293 LYS B CA 1
ATOM 5700 C C . LYS B 1 293 ? 32.812 -0.636 15.716 1.00 44.20 293 LYS B C 1
ATOM 5701 O O . LYS B 1 293 ? 32.251 0.442 15.943 1.00 43.49 293 LYS B O 1
ATOM 5707 N N . VAL B 1 294 ? 32.822 -1.212 14.523 1.00 43.08 294 VAL B N 1
ATOM 5708 C CA . VAL B 1 294 ? 32.211 -0.618 13.343 1.00 40.59 294 VAL B CA 1
ATOM 5709 C C . VAL B 1 294 ? 30.832 -1.239 13.173 1.00 42.89 294 VAL B C 1
ATOM 5710 O O . VAL B 1 294 ? 30.705 -2.463 13.039 1.00 56.12 294 VAL B O 1
ATOM 5714 N N . ASN B 1 295 ? 29.793 -0.405 13.195 1.00 40.49 295 ASN B N 1
ATOM 5715 C CA . ASN B 1 295 ? 28.424 -0.887 13.114 1.00 40.58 295 ASN B CA 1
ATOM 5716 C C . ASN B 1 295 ? 27.740 -0.604 11.790 1.00 43.98 295 ASN B C 1
ATOM 5717 O O . ASN B 1 295 ? 26.768 -1.292 11.467 1.00 43.60 295 ASN B O 1
ATOM 5722 N N . TYR B 1 296 ? 28.202 0.385 11.025 1.00 34.38 296 TYR B N 1
ATOM 5723 C CA . TYR B 1 296 ? 27.425 0.904 9.904 1.00 39.12 296 TYR B CA 1
ATOM 5724 C C . TYR B 1 296 ? 28.237 0.936 8.616 1.00 41.70 296 TYR B C 1
ATOM 5725 O O . TYR B 1 296 ? 28.093 1.846 7.792 1.00 38.23 296 TYR B O 1
ATOM 5734 N N . ASN B 1 297 ? 29.081 -0.075 8.412 1.00 35.76 297 ASN B N 1
ATOM 5735 C CA . ASN B 1 297 ? 29.782 -0.275 7.140 1.00 37.06 297 ASN B CA 1
ATOM 5736 C C . ASN B 1 297 ? 28.874 -1.034 6.164 1.00 42.07 297 ASN B C 1
ATOM 5737 O O . ASN B 1 297 ? 29.137 -2.170 5.764 1.00 41.58 297 ASN B O 1
ATOM 5742 N N . HIS B 1 298 ? 27.779 -0.374 5.780 1.00 39.80 298 HIS B N 1
ATOM 5743 C CA . HIS B 1 298 ? 26.738 -1.008 4.972 1.00 40.28 298 HIS B CA 1
ATOM 5744 C C . HIS B 1 298 ? 27.179 -1.217 3.527 1.00 41.68 298 HIS B C 1
ATOM 5745 O O . HIS B 1 298 ? 27.983 -0.458 2.981 1.00 38.37 298 HIS B O 1
ATOM 5752 N N . ASN B 1 299 ? 26.596 -2.226 2.883 1.00 33.27 299 ASN B N 1
ATOM 5753 C CA . ASN B 1 299 ? 26.738 -2.336 1.438 1.00 39.49 299 ASN B CA 1
ATOM 5754 C C . ASN B 1 299 ? 26.056 -1.145 0.772 1.00 37.13 299 ASN B C 1
ATOM 5755 O O . ASN B 1 299 ? 24.966 -0.730 1.175 1.00 39.88 299 ASN B O 1
ATOM 5760 N N . ILE B 1 300 ? 26.710 -0.575 -0.238 1.00 36.11 300 ILE B N 1
ATOM 5761 C CA . ILE B 1 300 ? 26.166 0.561 -0.975 1.00 34.25 300 ILE B CA 1
ATOM 5762 C C . ILE B 1 300 ? 26.013 0.266 -2.458 1.00 33.82 300 ILE B C 1
ATOM 5763 O O . ILE B 1 300 ? 25.594 1.146 -3.213 1.00 40.49 300 ILE B O 1
ATOM 5768 N N . CYS B 1 301 ? 26.347 -0.942 -2.896 1.00 32.94 301 CYS B N 1
ATOM 5769 C CA . CYS B 1 301 ? 26.204 -1.339 -4.290 1.00 39.34 301 CYS B CA 1
ATOM 5770 C C . CYS B 1 301 ? 24.754 -1.611 -4.639 1.00 44.70 301 CYS B C 1
ATOM 5771 O O . CYS B 1 301 ? 24.015 -2.198 -3.842 1.00 43.96 301 CYS B O 1
ATOM 5774 N N . THR B 1 302 ? 24.368 -1.233 -5.859 1.00 36.61 302 THR B N 1
ATOM 5775 C CA . THR B 1 302 ? 23.070 -1.612 -6.400 1.00 42.28 302 THR B CA 1
ATOM 5776 C C . THR B 1 302 ? 23.139 -2.875 -7.254 1.00 47.75 302 THR B C 1
ATOM 5777 O O . THR B 1 302 ? 22.100 -3.491 -7.509 1.00 47.04 302 THR B O 1
ATOM 5781 N N . GLN B 1 303 ? 24.334 -3.267 -7.696 1.00 41.78 303 GLN B N 1
ATOM 5782 C CA . GLN B 1 303 ? 24.597 -4.548 -8.342 1.00 41.14 303 GLN B CA 1
ATOM 5783 C C . GLN B 1 303 ? 25.946 -5.040 -7.838 1.00 40.45 303 GLN B C 1
ATOM 5784 O O . GLN B 1 303 ? 26.883 -4.246 -7.691 1.00 36.51 303 GLN B O 1
ATOM 5790 N N . VAL B 1 304 ? 26.050 -6.344 -7.591 1.00 36.75 304 VAL B N 1
ATOM 5791 C CA . VAL B 1 304 ? 27.270 -6.949 -7.070 1.00 40.52 304 VAL B CA 1
ATOM 5792 C C . VAL B 1 304 ? 27.653 -8.119 -7.964 1.00 43.18 304 VAL B C 1
ATOM 5793 O O . VAL B 1 304 ? 26.805 -8.958 -8.294 1.00 43.71 304 VAL B O 1
ATOM 5797 N N . TYR B 1 305 ? 28.922 -8.162 -8.372 1.00 33.58 305 TYR B N 1
ATOM 5798 C CA . TYR B 1 305 ? 29.493 -9.282 -9.104 1.00 35.95 305 TYR B CA 1
ATOM 5799 C C . TYR B 1 305 ? 30.683 -9.853 -8.334 1.00 40.74 305 TYR B C 1
ATOM 5800 O O . TYR B 1 305 ? 31.342 -9.139 -7.570 1.00 38.56 305 TYR B O 1
ATOM 5809 N N . HIS B 1 306 ? 30.952 -11.154 -8.525 1.00 34.31 306 HIS B N 1
ATOM 5810 C CA . HIS B 1 306 ? 32.009 -11.840 -7.785 1.00 41.75 306 HIS B CA 1
ATOM 5811 C C . HIS B 1 306 ? 32.991 -12.508 -8.733 1.00 42.45 306 HIS B C 1
ATOM 5812 O O . HIS B 1 306 ? 32.585 -13.148 -9.706 1.00 42.39 306 HIS B O 1
ATOM 5819 N N . LYS B 1 307 ? 34.281 -12.374 -8.432 1.00 34.56 307 LYS B N 1
ATOM 5820 C CA . LYS B 1 307 ? 35.347 -13.071 -9.141 1.00 34.08 307 LYS B CA 1
ATOM 5821 C C . LYS B 1 307 ? 35.955 -14.126 -8.222 1.00 39.77 307 LYS B C 1
ATOM 5822 O O . LYS B 1 307 ? 36.384 -13.809 -7.107 1.00 38.55 307 LYS B O 1
ATOM 5828 N N . SER B 1 308 ? 36.011 -15.371 -8.695 1.00 35.48 308 SER B N 1
ATOM 5829 C CA . SER B 1 308 ? 36.589 -16.460 -7.920 1.00 33.39 308 SER B CA 1
ATOM 5830 C C . SER B 1 308 ? 37.867 -17.032 -8.519 1.00 31.86 308 SER B C 1
ATOM 5831 O O . SER B 1 308 ? 38.510 -17.865 -7.871 1.00 36.12 308 SER B O 1
ATOM 5834 N N . ILE B 1 309 ? 38.252 -16.632 -9.730 1.00 31.68 309 ILE B N 1
ATOM 5835 C CA . ILE B 1 309 ? 39.391 -17.228 -10.427 1.00 37.02 309 ILE B CA 1
ATOM 5836 C C . ILE B 1 309 ? 40.498 -16.191 -10.545 1.00 37.90 309 ILE B C 1
ATOM 5837 O O . ILE B 1 309 ? 40.337 -15.171 -11.226 1.00 35.77 309 ILE B O 1
ATOM 5842 N N . SER B 1 310 ? 41.636 -16.473 -9.926 1.00 38.25 310 SER B N 1
ATOM 5843 C CA . SER B 1 310 ? 42.772 -15.578 -10.053 1.00 37.52 310 SER B CA 1
ATOM 5844 C C . SER B 1 310 ? 43.522 -15.878 -11.347 1.00 37.68 310 SER B C 1
ATOM 5845 O O . SER B 1 310 ? 43.506 -17.002 -11.859 1.00 39.16 310 SER B O 1
ATOM 5848 N N . ARG B 1 311 ? 44.179 -14.852 -11.879 1.00 37.44 311 ARG B N 1
ATOM 5849 C CA . ARG B 1 311 ? 45.141 -15.041 -12.951 1.00 42.36 311 ARG B CA 1
ATOM 5850 C C . ARG B 1 311 ? 46.577 -14.826 -12.513 1.00 40.89 311 ARG B C 1
ATOM 5851 O O . ARG B 1 311 ? 47.481 -15.358 -13.159 1.00 45.76 311 ARG B O 1
ATOM 5859 N N . ARG B 1 312 ? 46.807 -14.089 -11.423 1.00 37.05 312 ARG B N 1
ATOM 5860 C CA . ARG B 1 312 ? 48.162 -13.833 -10.947 1.00 41.21 312 ARG B CA 1
ATOM 5861 C C . ARG B 1 312 ? 48.696 -14.940 -10.040 1.00 38.94 312 ARG B C 1
ATOM 5862 O O . ARG B 1 312 ? 49.840 -15.379 -10.197 1.00 35.65 312 ARG B O 1
ATOM 5870 N N . CYS B 1 313 ? 47.894 -15.391 -9.080 1.00 34.31 313 CYS B N 1
ATOM 5871 C CA . CYS B 1 313 ? 48.464 -16.033 -7.900 1.00 40.61 313 CYS B CA 1
ATOM 5872 C C . CYS B 1 313 ? 48.960 -17.438 -8.208 1.00 35.41 313 CYS B C 1
ATOM 5873 O O . CYS B 1 313 ? 48.344 -18.178 -8.981 1.00 36.38 313 CYS B O 1
ATOM 5876 N N . THR B 1 314 ? 50.084 -17.801 -7.594 1.00 34.62 314 THR B N 1
ATOM 5877 C CA . THR B 1 314 ? 50.662 -19.111 -7.843 1.00 39.38 314 THR B CA 1
ATOM 5878 C C . THR B 1 314 ? 49.792 -20.200 -7.223 1.00 37.42 314 THR B C 1
ATOM 5879 O O . THR B 1 314 ? 48.914 -19.934 -6.395 1.00 41.18 314 THR B O 1
ATOM 5883 N N . LEU B 1 315 ? 50.017 -21.437 -7.662 1.00 39.86 315 LEU B N 1
ATOM 5884 C CA . LEU B 1 315 ? 49.244 -22.553 -7.117 1.00 39.31 315 LEU B CA 1
ATOM 5885 C C . LEU B 1 315 ? 49.513 -22.779 -5.634 1.00 36.08 315 LEU B C 1
ATOM 5886 O O . LEU B 1 315 ? 48.540 -22.931 -4.875 1.00 43.84 315 LEU B O 1
ATOM 5891 N N . PRO B 1 316 ? 50.766 -22.815 -5.148 1.00 39.76 316 PRO B N 1
ATOM 5892 C CA . PRO B 1 316 ? 50.974 -22.908 -3.685 1.00 39.32 316 PRO B CA 1
ATOM 5893 C C . PRO B 1 316 ? 50.310 -21.792 -2.896 1.00 42.08 316 PRO B C 1
ATOM 5894 O O . PRO B 1 316 ? 49.727 -22.040 -1.832 1.00 37.54 316 PRO B O 1
ATOM 5898 N N . VAL B 1 317 ? 50.405 -20.552 -3.375 1.00 38.23 317 VAL B N 1
ATOM 5899 C CA . VAL B 1 317 ? 49.788 -19.449 -2.650 1.00 35.44 317 VAL B CA 1
ATOM 5900 C C . VAL B 1 317 ? 48.266 -19.558 -2.707 1.00 32.09 317 VAL B C 1
ATOM 5901 O O . VAL B 1 317 ? 47.578 -19.379 -1.698 1.00 32.46 317 VAL B O 1
ATOM 5905 N N . THR B 1 318 ? 47.713 -19.848 -3.887 1.00 37.63 318 THR B N 1
ATOM 5906 C CA . THR B 1 318 ? 46.259 -19.948 -3.987 1.00 39.01 318 THR B CA 1
ATOM 5907 C C . THR B 1 318 ? 45.722 -21.009 -3.037 1.00 41.23 318 THR B C 1
ATOM 5908 O O . THR B 1 318 ? 44.731 -20.775 -2.337 1.00 39.53 318 THR B O 1
ATOM 5912 N N . ALA B 1 319 ? 46.393 -22.164 -2.967 1.00 42.97 319 ALA B N 1
ATOM 5913 C CA . ALA B 1 319 ? 46.011 -23.202 -2.013 1.00 39.31 319 ALA B CA 1
ATOM 5914 C C . ALA B 1 319 ? 45.910 -22.649 -0.593 1.00 44.94 319 ALA B C 1
ATOM 5915 O O . ALA B 1 319 ? 44.935 -22.919 0.118 1.00 47.33 319 ALA B O 1
ATOM 5917 N N . ILE B 1 320 ? 46.897 -21.857 -0.170 1.00 42.81 320 ILE B N 1
ATOM 5918 C CA . ILE B 1 320 ? 46.916 -21.359 1.203 1.00 41.12 320 ILE B CA 1
ATOM 5919 C C . ILE B 1 320 ? 45.782 -20.368 1.438 1.00 38.78 320 ILE B C 1
ATOM 5920 O O . ILE B 1 320 ? 45.001 -20.508 2.386 1.00 39.99 320 ILE B O 1
ATOM 5925 N N . VAL B 1 321 ? 45.683 -19.336 0.598 1.00 35.82 321 VAL B N 1
ATOM 5926 C CA . VAL B 1 321 ? 44.727 -18.281 0.922 1.00 34.88 321 VAL B CA 1
ATOM 5927 C C . VAL B 1 321 ? 43.298 -18.710 0.568 1.00 39.13 321 VAL B C 1
ATOM 5928 O O . VAL B 1 321 ? 42.341 -18.293 1.238 1.00 37.08 321 VAL B O 1
ATOM 5932 N N . SER B 1 322 ? 43.126 -19.561 -0.451 1.00 38.91 322 SER B N 1
ATOM 5933 C CA . SER B 1 322 ? 41.789 -20.063 -0.765 1.00 35.87 322 SER B CA 1
ATOM 5934 C C . SER B 1 322 ? 41.187 -20.755 0.446 1.00 42.15 322 SER B C 1
ATOM 5935 O O . SER B 1 322 ? 40.022 -20.516 0.789 1.00 43.99 322 SER B O 1
ATOM 5938 N N . SER B 1 323 ? 41.990 -21.577 1.137 1.00 44.67 323 SER B N 1
ATOM 5939 C CA . SER B 1 323 ? 41.508 -22.286 2.320 1.00 47.11 323 SER B CA 1
ATOM 5940 C C . SER B 1 323 ? 41.282 -21.338 3.490 1.00 44.87 323 SER B C 1
ATOM 5941 O O . SER B 1 323 ? 40.262 -21.437 4.184 1.00 46.60 323 SER B O 1
ATOM 5944 N N . LEU B 1 324 ? 42.214 -20.412 3.733 1.00 40.37 324 LEU B N 1
ATOM 5945 C CA . LEU B 1 324 ? 42.099 -19.574 4.923 1.00 38.19 324 LEU B CA 1
ATOM 5946 C C . LEU B 1 324 ? 40.964 -18.567 4.795 1.00 37.11 324 LEU B C 1
ATOM 5947 O O . LEU B 1 324 ? 40.230 -18.326 5.760 1.00 42.69 324 LEU B O 1
ATOM 5952 N N . HIS B 1 325 ? 40.808 -17.953 3.621 1.00 33.09 325 HIS B N 1
ATOM 5953 C CA . HIS B 1 325 ? 40.003 -16.748 3.525 1.00 38.33 325 HIS B CA 1
ATOM 5954 C C . HIS B 1 325 ? 38.839 -16.818 2.557 1.00 41.85 325 HIS B C 1
ATOM 5955 O O . HIS B 1 325 ? 37.912 -16.013 2.695 1.00 44.19 325 HIS B O 1
ATOM 5962 N N . TYR B 1 326 ? 38.850 -17.735 1.585 1.00 35.75 326 TYR B N 1
ATOM 5963 C CA . TYR B 1 326 ? 37.851 -17.732 0.524 1.00 34.15 326 TYR B CA 1
ATOM 5964 C C . TYR B 1 326 ? 37.049 -19.036 0.476 1.00 40.52 326 TYR B C 1
ATOM 5965 O O . TYR B 1 326 ? 36.446 -19.349 -0.553 1.00 39.51 326 TYR B O 1
ATOM 5974 N N . GLU B 1 327 ? 37.026 -19.792 1.578 1.00 41.50 327 GLU B N 1
ATOM 5975 C CA . GLU B 1 327 ? 36.231 -21.019 1.696 1.00 47.44 327 GLU B CA 1
ATOM 5976 C C . GLU B 1 327 ? 36.604 -22.048 0.633 1.00 48.20 327 GLU B C 1
ATOM 5977 O O . GLU B 1 327 ? 35.753 -22.804 0.157 1.00 50.48 327 GLU B O 1
ATOM 5983 N N . GLY B 1 328 ? 37.881 -22.093 0.261 1.00 45.50 328 GLY B N 1
ATOM 5984 C CA . GLY B 1 328 ? 38.326 -23.010 -0.770 1.00 46.99 328 GLY B CA 1
ATOM 5985 C C . GLY B 1 328 ? 37.772 -22.758 -2.154 1.00 46.01 328 GLY B C 1
ATOM 5986 O O . GLY B 1 328 ? 37.966 -23.596 -3.038 1.00 48.27 328 GLY B O 1
ATOM 5987 N N . LYS B 1 329 ? 37.094 -21.632 -2.385 1.00 41.97 329 LYS B N 1
ATOM 5988 C CA . LYS B 1 329 ? 36.489 -21.367 -3.686 1.00 44.79 329 LYS B CA 1
ATOM 5989 C C . LYS B 1 329 ? 37.422 -20.643 -4.645 1.00 44.93 329 LYS B C 1
ATOM 5990 O O . LYS B 1 329 ? 37.130 -20.578 -5.844 1.00 43.82 329 LYS B O 1
ATOM 5996 N N . MET B 1 330 ? 38.519 -20.078 -4.153 1.00 43.89 330 MET B N 1
ATOM 5997 C CA . MET B 1 330 ? 39.456 -19.391 -5.025 1.00 37.79 330 MET B CA 1
ATOM 5998 C C . MET B 1 330 ? 40.276 -20.415 -5.805 1.00 40.76 330 MET B C 1
ATOM 5999 O O . MET B 1 330 ? 40.799 -21.375 -5.232 1.00 44.05 330 MET B O 1
ATOM 6004 N N . ARG B 1 331 ? 40.376 -20.210 -7.113 1.00 37.97 331 ARG B N 1
ATOM 6005 C CA . ARG B 1 331 ? 41.256 -20.984 -7.970 1.00 41.96 331 ARG B CA 1
ATOM 6006 C C . ARG B 1 331 ? 42.139 -20.006 -8.731 1.00 42.09 331 ARG B C 1
ATOM 6007 O O . ARG B 1 331 ? 41.974 -18.789 -8.629 1.00 38.16 331 ARG B O 1
ATOM 6015 N N . THR B 1 332 ? 43.090 -20.536 -9.493 1.00 38.69 332 THR B N 1
ATOM 6016 C CA . THR B 1 332 ? 43.967 -19.689 -10.288 1.00 39.51 332 THR B CA 1
ATOM 6017 C C . THR B 1 332 ? 44.251 -20.359 -11.623 1.00 43.34 332 THR B C 1
ATOM 6018 O O . THR B 1 332 ? 44.251 -21.587 -11.729 1.00 51.02 332 THR B O 1
ATOM 6022 N N . THR B 1 333 ? 44.487 -19.538 -12.643 1.00 42.09 333 THR B N 1
ATOM 6023 C CA . THR B 1 333 ? 44.933 -20.026 -13.940 1.00 44.47 333 THR B CA 1
ATOM 6024 C C . THR B 1 333 ? 46.448 -20.118 -14.043 1.00 43.64 333 THR B C 1
ATOM 6025 O O . THR B 1 333 ? 46.953 -20.643 -15.041 1.00 42.89 333 THR B O 1
ATOM 6029 N N . ASN B 1 334 ? 47.174 -19.607 -13.048 1.00 39.77 334 ASN B N 1
ATOM 6030 C CA . ASN B 1 334 ? 48.631 -19.628 -13.064 1.00 42.89 334 ASN B CA 1
ATOM 6031 C C . ASN B 1 334 ? 49.139 -21.050 -12.874 1.00 47.79 334 ASN B C 1
ATOM 6032 O O . ASN B 1 334 ? 48.803 -21.714 -11.889 1.00 46.44 334 ASN B O 1
ATOM 6037 N N . GLU B 1 335 ? 49.960 -21.513 -13.815 1.00 49.94 335 GLU B N 1
ATOM 6038 C CA . GLU B 1 335 ? 50.530 -22.850 -13.735 1.00 53.47 335 GLU B CA 1
ATOM 6039 C C . GLU B 1 335 ? 51.701 -22.937 -12.764 1.00 49.21 335 GLU B C 1
ATOM 6040 O O . GLU B 1 335 ? 52.107 -24.050 -12.418 1.00 51.66 335 GLU B O 1
ATOM 6046 N N . TYR B 1 336 ? 52.244 -21.803 -12.321 1.00 48.29 336 TYR B N 1
ATOM 6047 C CA . TYR B 1 336 ? 53.428 -21.809 -11.471 1.00 48.10 336 TYR B CA 1
ATOM 6048 C C . TYR B 1 336 ? 53.180 -22.620 -10.210 1.00 52.05 336 TYR B C 1
ATOM 6049 O O . TYR B 1 336 ? 52.210 -22.383 -9.484 1.00 47.60 336 TYR B O 1
ATOM 6058 N N . ASN B 1 337 ? 54.080 -23.577 -9.947 1.00 50.30 337 ASN B N 1
ATOM 6059 C CA . ASN B 1 337 ? 53.902 -24.496 -8.831 1.00 49.57 337 ASN B CA 1
ATOM 6060 C C . ASN B 1 337 ? 55.227 -24.863 -8.168 1.00 53.35 337 ASN B C 1
ATOM 6061 O O . ASN B 1 337 ? 55.323 -25.931 -7.550 1.00 52.70 337 ASN B O 1
ATOM 6066 N N . LYS B 1 338 ? 56.255 -24.025 -8.294 1.00 52.21 338 LYS B N 1
ATOM 6067 C CA . LYS B 1 338 ? 57.484 -24.273 -7.559 1.00 53.50 338 LYS B CA 1
ATOM 6068 C C . LYS B 1 338 ? 57.237 -24.049 -6.067 1.00 51.21 338 LYS B C 1
ATOM 6069 O O . LYS B 1 338 ? 56.365 -23.261 -5.687 1.00 49.74 338 LYS B O 1
ATOM 6071 N N . PRO B 1 339 ? 57.966 -24.748 -5.199 1.00 51.45 339 PRO B N 1
ATOM 6072 C CA . PRO B 1 339 ? 57.719 -24.600 -3.760 1.00 49.47 339 PRO B CA 1
ATOM 6073 C C . PRO B 1 339 ? 58.095 -23.214 -3.261 1.00 52.54 339 PRO B C 1
ATOM 6074 O O . PRO B 1 339 ? 59.019 -22.570 -3.770 1.00 51.60 339 PRO B O 1
ATOM 6078 N N . ILE B 1 340 ? 57.329 -22.746 -2.270 1.00 49.49 340 ILE B N 1
ATOM 6079 C CA . ILE B 1 340 ? 57.699 -21.546 -1.527 1.00 48.77 340 ILE B CA 1
ATOM 6080 C C . ILE B 1 340 ? 59.004 -21.800 -0.793 1.00 50.88 340 ILE B C 1
ATOM 6081 O O . ILE B 1 340 ? 59.160 -22.814 -0.101 1.00 53.39 340 ILE B O 1
ATOM 6086 N N . VAL B 1 341 ? 59.949 -20.878 -0.925 1.00 49.71 341 VAL B N 1
ATOM 6087 C CA . VAL B 1 341 ? 61.266 -21.051 -0.322 1.00 46.48 341 VAL B CA 1
ATOM 6088 C C . VAL B 1 341 ? 61.265 -20.410 1.058 1.00 38.96 341 VAL B C 1
ATOM 6089 O O . VAL B 1 341 ? 61.073 -19.197 1.191 1.00 42.15 341 VAL B O 1
ATOM 6093 N N . VAL B 1 342 ? 61.472 -21.223 2.086 1.00 42.72 342 VAL B N 1
ATOM 6094 C CA . VAL B 1 342 ? 61.578 -20.753 3.462 1.00 46.95 342 VAL B CA 1
ATOM 6095 C C . VAL B 1 342 ? 63.052 -20.609 3.802 1.00 45.14 342 VAL B C 1
ATOM 6096 O O . VAL B 1 342 ? 63.842 -21.525 3.556 1.00 45.03 342 VAL B O 1
ATOM 6100 N N . ASP B 1 343 ? 63.431 -19.462 4.353 1.00 45.77 343 ASP B N 1
ATOM 6101 C CA . ASP B 1 343 ? 64.831 -19.191 4.685 1.00 43.72 343 ASP B CA 1
ATOM 6102 C C . ASP B 1 343 ? 64.927 -18.878 6.173 1.00 42.04 343 ASP B C 1
ATOM 6103 O O . ASP B 1 343 ? 64.614 -17.761 6.597 1.00 43.77 343 ASP B O 1
ATOM 6108 N N . THR B 1 344 ? 65.359 -19.858 6.965 1.00 42.48 344 THR B N 1
ATOM 6109 C CA . THR B 1 344 ? 65.580 -19.663 8.391 1.00 46.00 344 THR B CA 1
ATOM 6110 C C . THR B 1 344 ? 67.053 -19.626 8.762 1.00 53.93 344 THR B C 1
ATOM 6111 O O . THR B 1 344 ? 67.377 -19.515 9.950 1.00 50.22 344 THR B O 1
ATOM 6115 N N . THR B 1 345 ? 67.948 -19.728 7.782 1.00 52.35 345 THR B N 1
ATOM 6116 C CA . THR B 1 345 ? 69.377 -19.830 8.028 1.00 55.40 345 THR B CA 1
ATOM 6117 C C . THR B 1 345 ? 70.176 -18.720 7.368 1.00 59.52 345 THR B C 1
ATOM 6118 O O . THR B 1 345 ? 71.408 -18.713 7.479 1.00 65.20 345 THR B O 1
ATOM 6122 N N . GLY B 1 346 ? 69.522 -17.798 6.672 1.00 56.43 346 GLY B N 1
ATOM 6123 C CA . GLY B 1 346 ? 70.231 -16.723 6.015 1.00 54.77 346 GLY B CA 1
ATOM 6124 C C . GLY B 1 346 ? 70.991 -17.131 4.772 1.00 61.71 346 GLY B C 1
ATOM 6125 O O . GLY B 1 346 ? 72.059 -16.573 4.496 1.00 68.67 346 GLY B O 1
ATOM 6126 N N . SER B 1 347 ? 70.466 -18.083 3.998 1.00 56.64 347 SER B N 1
ATOM 6127 C CA . SER B 1 347 ? 71.143 -18.552 2.796 1.00 56.66 347 SER B CA 1
ATOM 6128 C C . SER B 1 347 ? 70.647 -17.899 1.510 1.00 60.46 347 SER B C 1
ATOM 6129 O O . SER B 1 347 ? 71.285 -18.074 0.466 1.00 65.81 347 SER B O 1
ATOM 6132 N N . THR B 1 348 ? 69.541 -17.161 1.546 1.00 54.37 348 THR B N 1
ATOM 6133 C CA . THR B 1 348 ? 68.961 -16.587 0.341 1.00 49.26 348 THR B CA 1
ATOM 6134 C C . THR B 1 348 ? 69.250 -15.095 0.260 1.00 51.71 348 THR B C 1
ATOM 6135 O O . THR B 1 348 ? 69.556 -14.437 1.260 1.00 52.62 348 THR B O 1
ATOM 6139 N N . LYS B 1 349 ? 69.138 -14.572 -0.956 1.00 48.55 349 LYS B N 1
ATOM 6140 C CA . LYS B 1 349 ? 69.208 -13.152 -1.249 1.00 49.26 349 LYS B CA 1
ATOM 6141 C C . LYS B 1 349 ? 68.174 -12.842 -2.320 1.00 51.89 349 LYS B C 1
ATOM 6142 O O . LYS B 1 349 ? 67.903 -13.682 -3.187 1.00 50.79 349 LYS B O 1
ATOM 6144 N N . PRO B 1 350 ? 67.565 -11.661 -2.275 1.00 50.35 350 PRO B N 1
ATOM 6145 C CA . PRO B 1 350 ? 66.595 -11.306 -3.313 1.00 51.48 350 PRO B CA 1
ATOM 6146 C C . PRO B 1 350 ? 67.259 -11.213 -4.677 1.00 52.50 350 PRO B C 1
ATOM 6147 O O . PRO B 1 350 ? 68.447 -10.905 -4.796 1.00 50.01 350 PRO B O 1
ATOM 6151 N N . ASP B 1 351 ? 66.472 -11.510 -5.713 1.00 48.50 351 ASP B N 1
ATOM 6152 C CA . ASP B 1 351 ? 66.885 -11.341 -7.096 1.00 53.46 351 ASP B CA 1
ATOM 6153 C C . ASP B 1 351 ? 66.404 -9.995 -7.621 1.00 52.96 351 ASP B C 1
ATOM 6154 O O . ASP B 1 351 ? 65.380 -9.479 -7.164 1.00 51.43 351 ASP B O 1
ATOM 6159 N N . PRO B 1 352 ? 67.126 -9.399 -8.571 1.00 56.39 352 PRO B N 1
ATOM 6160 C CA . PRO B 1 352 ? 66.674 -8.122 -9.141 1.00 55.54 352 PRO B CA 1
ATOM 6161 C C . PRO B 1 352 ? 65.253 -8.234 -9.675 1.00 56.56 352 PRO B C 1
ATOM 6162 O O . PRO B 1 352 ? 64.908 -9.177 -10.393 1.00 53.07 352 PRO B O 1
ATOM 6166 N N . GLY B 1 353 ? 64.416 -7.275 -9.278 1.00 54.78 353 GLY B N 1
ATOM 6167 C CA . GLY B 1 353 ? 63.002 -7.305 -9.578 1.00 57.06 353 GLY B CA 1
ATOM 6168 C C . GLY B 1 353 ? 62.119 -7.817 -8.456 1.00 58.65 353 GLY B C 1
ATOM 6169 O O . GLY B 1 353 ? 60.891 -7.699 -8.557 1.00 59.67 353 GLY B O 1
ATOM 6170 N N . ASP B 1 354 ? 62.697 -8.398 -7.406 1.00 53.39 354 ASP B N 1
ATOM 6171 C CA . ASP B 1 354 ? 61.891 -8.858 -6.284 1.00 45.28 354 ASP B CA 1
ATOM 6172 C C . ASP B 1 354 ? 61.332 -7.674 -5.514 1.00 46.50 354 ASP B C 1
ATOM 6173 O O . ASP B 1 354 ? 62.005 -6.654 -5.333 1.00 42.13 354 ASP B O 1
ATOM 6178 N N . LEU B 1 355 ? 60.094 -7.814 -5.059 1.00 44.36 355 LEU B N 1
ATOM 6179 C CA . LEU B 1 355 ? 59.506 -6.854 -4.138 1.00 43.39 355 LEU B CA 1
ATOM 6180 C C . LEU B 1 355 ? 59.759 -7.360 -2.723 1.00 41.03 355 LEU B C 1
ATOM 6181 O O . LEU B 1 355 ? 59.366 -8.482 -2.374 1.00 36.06 355 LEU B O 1
ATOM 6186 N N . VAL B 1 356 ? 60.435 -6.550 -1.921 1.00 35.32 356 VAL B N 1
ATOM 6187 C CA . VAL B 1 356 ? 60.740 -6.917 -0.544 1.00 37.46 356 VAL B CA 1
ATOM 6188 C C . VAL B 1 356 ? 59.587 -6.455 0.330 1.00 31.61 356 VAL B C 1
ATOM 6189 O O . VAL B 1 356 ? 59.256 -5.266 0.358 1.00 35.22 356 VAL B O 1
ATOM 6193 N N . LEU B 1 357 ? 58.987 -7.383 1.062 1.00 30.77 357 LEU B N 1
ATOM 6194 C CA . LEU B 1 357 ? 57.801 -7.072 1.839 1.00 33.41 357 LEU B CA 1
ATOM 6195 C C . LEU B 1 357 ? 58.005 -7.477 3.292 1.00 37.11 357 LEU B C 1
ATOM 6196 O O . LEU B 1 357 ? 58.726 -8.426 3.596 1.00 36.02 357 LEU B O 1
ATOM 6201 N N . THR B 1 358 ? 57.364 -6.729 4.186 1.00 34.70 358 THR B N 1
ATOM 6202 C CA . THR B 1 358 ? 57.256 -7.082 5.593 1.00 36.10 358 THR B CA 1
ATOM 6203 C C . THR B 1 358 ? 55.932 -6.513 6.089 1.00 37.82 358 THR B C 1
ATOM 6204 O O . THR B 1 358 ? 55.353 -5.631 5.452 1.00 41.14 358 THR B O 1
ATOM 6208 N N . CYS B 1 359 ? 55.427 -7.030 7.216 1.00 35.90 359 CYS B N 1
ATOM 6209 C CA . CYS B 1 359 ? 54.177 -6.478 7.736 1.00 40.40 359 CYS B CA 1
ATOM 6210 C C . CYS B 1 359 ? 54.358 -5.221 8.572 1.00 39.72 359 CYS B C 1
ATOM 6211 O O . CYS B 1 359 ? 53.439 -4.392 8.612 1.00 40.11 359 CYS B O 1
ATOM 6214 N N . PHE B 1 360 ? 55.505 -5.055 9.237 1.00 43.61 360 PHE B N 1
ATOM 6215 C CA . PHE B 1 360 ? 55.702 -3.980 10.208 1.00 40.55 360 PHE B CA 1
ATOM 6216 C C . PHE B 1 360 ? 56.332 -2.771 9.539 1.00 42.68 360 PHE B C 1
ATOM 6217 O O . PHE B 1 360 ? 57.376 -2.888 8.885 1.00 39.60 360 PHE B O 1
ATOM 6225 N N . ARG B 1 361 ? 55.712 -1.604 9.735 1.00 39.85 361 ARG B N 1
ATOM 6226 C CA . ARG B 1 361 ? 56.277 -0.373 9.200 1.00 46.94 361 ARG B CA 1
ATOM 6227 C C . ARG B 1 361 ? 57.647 -0.083 9.797 1.00 47.14 361 ARG B C 1
ATOM 6228 O O . ARG B 1 361 ? 58.508 0.483 9.115 1.00 45.03 361 ARG B O 1
ATOM 6236 N N . GLY B 1 362 ? 57.875 -0.478 11.056 1.00 45.07 362 GLY B N 1
ATOM 6237 C CA . GLY B 1 362 ? 59.134 -0.194 11.718 1.00 48.03 362 GLY B CA 1
ATOM 6238 C C . GLY B 1 362 ? 60.308 -0.981 11.181 1.00 48.17 362 GLY B C 1
ATOM 6239 O O . GLY B 1 362 ? 61.459 -0.562 11.357 1.00 56.43 362 GLY B O 1
ATOM 6240 N N . TRP B 1 363 ? 60.048 -2.110 10.535 1.00 46.22 363 TRP B N 1
ATOM 6241 C CA . TRP B 1 363 ? 61.121 -2.917 9.977 1.00 44.52 363 TRP B CA 1
ATOM 6242 C C . TRP B 1 363 ? 61.548 -2.448 8.592 1.00 45.69 363 TRP B C 1
ATOM 6243 O O . TRP B 1 363 ? 62.622 -2.845 8.125 1.00 45.08 363 TRP B O 1
ATOM 6254 N N . VAL B 1 364 ? 60.743 -1.610 7.935 1.00 43.40 364 VAL B N 1
ATOM 6255 C CA . VAL B 1 364 ? 61.059 -1.172 6.578 1.00 41.90 364 VAL B CA 1
ATOM 6256 C C . VAL B 1 364 ? 62.401 -0.445 6.538 1.00 43.27 364 VAL B C 1
ATOM 6257 O O . VAL B 1 364 ? 63.182 -0.614 5.595 1.00 44.52 364 VAL B O 1
ATOM 6261 N N . LYS B 1 365 ? 62.704 0.351 7.567 1.00 43.72 365 LYS B N 1
ATOM 6262 C CA . LYS B 1 365 ? 63.923 1.157 7.534 1.00 50.71 365 LYS B CA 1
ATOM 6263 C C . LYS B 1 365 ? 65.163 0.276 7.395 1.00 49.98 365 LYS B C 1
ATOM 6264 O O . LYS B 1 365 ? 66.021 0.523 6.538 1.00 52.05 365 LYS B O 1
ATOM 6270 N N . GLN B 1 366 ? 65.248 -0.793 8.191 1.00 43.81 366 GLN B N 1
ATOM 6271 C CA . GLN B 1 366 ? 66.433 -1.639 8.154 1.00 49.81 366 GLN B CA 1
ATOM 6272 C C . GLN B 1 366 ? 66.498 -2.444 6.862 1.00 46.90 366 GLN B C 1
ATOM 6273 O O . GLN B 1 366 ? 67.587 -2.670 6.317 1.00 48.07 366 GLN B O 1
ATOM 6279 N N . LEU B 1 367 ? 65.344 -2.888 6.354 1.00 41.89 367 LEU B N 1
ATOM 6280 C CA . LEU B 1 367 ? 65.343 -3.645 5.109 1.00 39.81 367 LEU B CA 1
ATOM 6281 C C . LEU B 1 367 ? 65.759 -2.777 3.929 1.00 38.30 367 LEU B C 1
ATOM 6282 O O . LEU B 1 367 ? 66.401 -3.271 2.994 1.00 45.57 367 LEU B O 1
ATOM 6287 N N . GLN B 1 368 ? 65.397 -1.495 3.949 1.00 34.79 368 GLN B N 1
ATOM 6288 C CA . GLN B 1 368 ? 65.872 -0.575 2.920 1.00 41.43 368 GLN B CA 1
ATOM 6289 C C . GLN B 1 368 ? 67.392 -0.491 2.925 1.00 47.08 368 GLN B C 1
ATOM 6290 O O . GLN B 1 368 ? 68.023 -0.446 1.863 1.00 52.75 368 GLN B O 1
ATOM 6296 N N . ILE B 1 369 ? 67.994 -0.447 4.115 1.00 47.57 369 ILE B N 1
ATOM 6297 C CA . ILE B 1 369 ? 69.452 -0.465 4.218 1.00 50.78 369 ILE B CA 1
ATOM 6298 C C . ILE B 1 369 ? 70.000 -1.825 3.809 1.00 47.43 369 ILE B C 1
ATOM 6299 O O . ILE B 1 369 ? 71.019 -1.914 3.120 1.00 58.37 369 ILE B O 1
ATOM 6304 N N . ASP B 1 370 ? 69.329 -2.905 4.217 1.00 43.28 370 ASP B N 1
ATOM 6305 C CA . ASP B 1 370 ? 69.801 -4.247 3.891 1.00 49.69 370 ASP B CA 1
ATOM 6306 C C . ASP B 1 370 ? 69.802 -4.491 2.389 1.00 53.03 370 ASP B C 1
ATOM 6307 O O . ASP B 1 370 ? 70.689 -5.177 1.865 1.00 52.09 370 ASP B O 1
ATOM 6312 N N . TYR B 1 371 ? 68.806 -3.951 1.680 1.00 46.16 371 TYR B N 1
ATOM 6313 C CA . TYR B 1 371 ? 68.600 -4.232 0.262 1.00 45.10 371 TYR B CA 1
ATOM 6314 C C . TYR B 1 371 ? 68.441 -2.915 -0.498 1.00 45.92 371 TYR B C 1
ATOM 6315 O O . TYR B 1 371 ? 67.415 -2.649 -1.121 1.00 45.97 371 TYR B O 1
ATOM 6324 N N . ARG B 1 372 ? 69.475 -2.077 -0.435 1.00 45.25 372 ARG B N 1
ATOM 6325 C CA . ARG B 1 372 ? 69.479 -0.842 -1.202 1.00 47.72 372 ARG B CA 1
ATOM 6326 C C . ARG B 1 372 ? 69.280 -1.149 -2.679 1.00 51.37 372 ARG B C 1
ATOM 6327 O O . ARG B 1 372 ? 69.779 -2.154 -3.193 1.00 55.48 372 ARG B O 1
ATOM 6335 N N . GLY B 1 373 ? 68.534 -0.280 -3.358 1.00 49.29 373 GLY B N 1
ATOM 6336 C CA . GLY B 1 373 ? 68.169 -0.499 -4.737 1.00 50.99 373 GLY B CA 1
ATOM 6337 C C . GLY B 1 373 ? 66.918 -1.326 -4.949 1.00 53.16 373 GLY B C 1
ATOM 6338 O O . GLY B 1 373 ? 66.394 -1.349 -6.069 1.00 57.52 373 GLY B O 1
ATOM 6339 N N . TYR B 1 374 ? 66.419 -2.003 -3.921 1.00 47.45 374 TYR B N 1
ATOM 6340 C CA . TYR B 1 374 ? 65.214 -2.808 -4.054 1.00 47.35 374 TYR B CA 1
ATOM 6341 C C . TYR B 1 374 ? 63.978 -2.029 -3.612 1.00 41.90 374 TYR B C 1
ATOM 6342 O O . TYR B 1 374 ? 64.042 -1.170 -2.730 1.00 44.62 374 TYR B O 1
ATOM 6351 N N . GLU B 1 375 ? 62.854 -2.322 -4.259 1.00 41.47 375 GLU B N 1
ATOM 6352 C CA . GLU B 1 375 ? 61.559 -1.939 -3.717 1.00 39.15 375 GLU B CA 1
ATOM 6353 C C . GLU B 1 375 ? 61.348 -2.635 -2.379 1.00 36.63 375 GLU B C 1
ATOM 6354 O O . GLU B 1 375 ? 61.509 -3.851 -2.269 1.00 36.01 375 GLU B O 1
ATOM 6360 N N A VAL B 1 376 ? 60.994 -1.872 -1.355 0.50 37.00 376 VAL B N 1
ATOM 6361 N N B VAL B 1 376 ? 61.002 -1.845 -1.361 0.50 37.02 376 VAL B N 1
ATOM 6362 C CA A VAL B 1 376 ? 60.651 -2.476 -0.073 0.50 36.61 376 VAL B CA 1
ATOM 6363 C CA B VAL B 1 376 ? 60.726 -2.328 -0.010 0.50 36.61 376 VAL B CA 1
ATOM 6364 C C A VAL B 1 376 ? 59.577 -1.621 0.574 0.50 35.08 376 VAL B C 1
ATOM 6365 C C B VAL B 1 376 ? 59.521 -1.561 0.518 0.50 35.12 376 VAL B C 1
ATOM 6366 O O A VAL B 1 376 ? 59.690 -0.393 0.633 0.50 35.53 376 VAL B O 1
ATOM 6367 O O B VAL B 1 376 ? 59.497 -0.326 0.461 0.50 33.83 376 VAL B O 1
ATOM 6374 N N . MET B 1 377 ? 58.517 -2.280 1.016 1.00 30.90 377 MET B N 1
ATOM 6375 C CA . MET B 1 377 ? 57.349 -1.619 1.576 1.00 36.19 377 MET B CA 1
ATOM 6376 C C . MET B 1 377 ? 56.641 -2.631 2.461 1.00 35.81 377 MET B C 1
ATOM 6377 O O . MET B 1 377 ? 57.005 -3.809 2.505 1.00 30.88 377 MET B O 1
ATOM 6382 N N . THR B 1 378 ? 55.626 -2.155 3.170 1.00 29.97 378 THR B N 1
ATOM 6383 C CA . THR B 1 378 ? 54.807 -3.050 3.965 1.00 33.23 378 THR B CA 1
ATOM 6384 C C . THR B 1 378 ? 53.859 -3.855 3.082 1.00 32.33 378 THR B C 1
ATOM 6385 O O . THR B 1 378 ? 53.536 -3.474 1.954 1.00 30.50 378 THR B O 1
ATOM 6389 N N . ALA B 1 379 ? 53.407 -4.987 3.623 1.00 33.30 379 ALA B N 1
ATOM 6390 C CA . ALA B 1 379 ? 52.355 -5.753 2.969 1.00 33.88 379 ALA B CA 1
ATOM 6391 C C . ALA B 1 379 ? 51.150 -4.872 2.669 1.00 34.17 379 ALA B C 1
ATOM 6392 O O . ALA B 1 379 ? 50.636 -4.872 1.547 1.00 34.26 379 ALA B O 1
ATOM 6394 N N . ALA B 1 380 ? 50.711 -4.077 3.652 1.00 30.26 380 ALA B N 1
ATOM 6395 C CA . ALA B 1 380 ? 49.540 -3.239 3.431 1.00 34.63 380 ALA B CA 1
ATOM 6396 C C . ALA B 1 380 ? 49.774 -2.231 2.306 1.00 35.29 380 ALA B C 1
ATOM 6397 O O . ALA B 1 380 ? 48.876 -1.988 1.492 1.00 32.26 380 ALA B O 1
ATOM 6399 N N . ALA B 1 381 ? 50.972 -1.635 2.239 1.00 29.67 381 ALA B N 1
ATOM 6400 C CA . ALA B 1 381 ? 51.247 -0.649 1.195 1.00 31.51 381 ALA B CA 1
ATOM 6401 C C . ALA B 1 381 ? 51.291 -1.282 -0.191 1.00 29.37 381 ALA B C 1
ATOM 6402 O O . ALA B 1 381 ? 51.093 -0.582 -1.189 1.00 29.89 381 ALA B O 1
ATOM 6404 N N . SER B 1 382 ? 51.540 -2.583 -0.274 1.00 26.24 382 SER B N 1
ATOM 6405 C CA . SER B 1 382 ? 51.670 -3.255 -1.558 1.00 29.81 382 SER B CA 1
ATOM 6406 C C . SER B 1 382 ? 50.334 -3.690 -2.146 1.00 29.94 382 SER B C 1
ATOM 6407 O O . SER B 1 382 ? 50.304 -4.114 -3.299 1.00 28.82 382 SER B O 1
ATOM 6410 N N . GLN B 1 383 ? 49.239 -3.582 -1.397 1.00 32.91 383 GLN B N 1
ATOM 6411 C CA . GLN B 1 383 ? 47.957 -4.144 -1.828 1.00 31.61 383 GLN B CA 1
ATOM 6412 C C . GLN B 1 383 ? 47.532 -3.594 -3.186 1.00 31.25 383 GLN B C 1
ATOM 6413 O O . GLN B 1 383 ? 47.372 -2.380 -3.353 1.00 28.23 383 GLN B O 1
ATOM 6419 N N . GLY B 1 384 ? 47.305 -4.490 -4.153 1.00 28.29 384 GLY B N 1
ATOM 6420 C CA . GLY B 1 384 ? 46.961 -4.101 -5.509 1.00 25.13 384 GLY B CA 1
ATOM 6421 C C . GLY B 1 384 ? 48.064 -4.342 -6.521 1.00 32.23 384 GLY B C 1
ATOM 6422 O O . GLY B 1 384 ? 47.766 -4.481 -7.717 1.00 32.36 384 GLY B O 1
ATOM 6423 N N . LEU B 1 385 ? 49.321 -4.447 -6.071 1.00 30.36 385 LEU B N 1
ATOM 6424 C CA . LEU B 1 385 ? 50.475 -4.607 -6.957 1.00 26.03 385 LEU B CA 1
ATOM 6425 C C . LEU B 1 385 ? 50.658 -6.062 -7.411 1.00 27.68 385 LEU B C 1
ATOM 6426 O O . LEU B 1 385 ? 50.361 -7.009 -6.676 1.00 29.59 385 LEU B O 1
ATOM 6431 N N . THR B 1 386 ? 51.161 -6.223 -8.640 1.00 24.33 386 THR B N 1
ATOM 6432 C CA . THR B 1 386 ? 51.632 -7.498 -9.187 1.00 32.82 386 THR B CA 1
ATOM 6433 C C . THR B 1 386 ? 53.147 -7.431 -9.353 1.00 33.21 386 THR B C 1
ATOM 6434 O O . THR B 1 386 ? 53.664 -6.462 -9.919 1.00 32.59 386 THR B O 1
ATOM 6438 N N . ARG B 1 387 ? 53.859 -8.453 -8.875 1.00 33.59 387 ARG B N 1
ATOM 6439 C CA . ARG B 1 387 ? 55.314 -8.494 -8.996 1.00 37.30 387 ARG B CA 1
ATOM 6440 C C . ARG B 1 387 ? 55.767 -9.885 -9.434 1.00 38.46 387 ARG B C 1
ATOM 6441 O O . ARG B 1 387 ? 55.115 -10.890 -9.137 1.00 33.88 387 ARG B O 1
ATOM 6449 N N . LYS B 1 388 ? 56.901 -9.923 -10.153 1.00 36.81 388 LYS B N 1
ATOM 6450 C CA . LYS B 1 388 ? 57.470 -11.184 -10.635 1.00 38.91 388 LYS B CA 1
ATOM 6451 C C . LYS B 1 388 ? 57.873 -12.093 -9.482 1.00 43.61 388 LYS B C 1
ATOM 6452 O O . LYS B 1 388 ? 57.758 -13.324 -9.573 1.00 44.08 388 LYS B O 1
ATOM 6458 N N . GLY B 1 389 ? 58.386 -11.509 -8.411 1.00 41.81 389 GLY B N 1
ATOM 6459 C CA . GLY B 1 389 ? 58.772 -12.275 -7.241 1.00 36.90 389 GLY B CA 1
ATOM 6460 C C . GLY B 1 389 ? 58.649 -11.418 -6.005 1.00 40.36 389 GLY B C 1
ATOM 6461 O O . GLY B 1 389 ? 58.725 -10.184 -6.068 1.00 40.09 389 GLY B O 1
ATOM 6462 N N . VAL B 1 390 ? 58.441 -12.081 -4.873 1.00 35.16 390 VAL B N 1
ATOM 6463 C CA . VAL B 1 390 ? 58.321 -11.436 -3.572 1.00 34.92 390 VAL B CA 1
ATOM 6464 C C . VAL B 1 390 ? 59.362 -12.049 -2.646 1.00 36.48 390 VAL B C 1
ATOM 6465 O O . VAL B 1 390 ? 59.521 -13.274 -2.601 1.00 39.50 390 VAL B O 1
ATOM 6469 N N . TYR B 1 391 ? 60.077 -11.197 -1.929 1.00 39.17 391 TYR B N 1
ATOM 6470 C CA . TYR B 1 391 ? 61.060 -11.600 -0.924 1.00 38.95 391 TYR B CA 1
ATOM 6471 C C . TYR B 1 391 ? 60.553 -11.053 0.407 1.00 36.54 391 TYR B C 1
ATOM 6472 O O . TYR B 1 39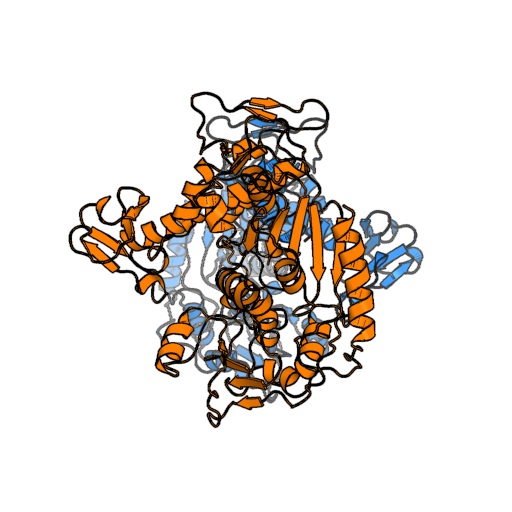1 ? 60.752 -9.879 0.729 1.00 32.85 391 TYR B O 1
ATOM 6481 N N . ALA B 1 392 ? 59.844 -11.886 1.156 1.00 37.01 392 ALA B N 1
ATOM 6482 C CA . ALA B 1 392 ? 59.249 -11.453 2.410 1.00 39.68 392 ALA B CA 1
ATOM 6483 C C . ALA B 1 392 ? 60.218 -11.719 3.551 1.00 36.33 392 ALA B C 1
ATOM 6484 O O . ALA B 1 392 ? 60.839 -12.778 3.610 1.00 38.51 392 ALA B O 1
ATOM 6486 N N . VAL B 1 393 ? 60.341 -10.754 4.456 1.00 35.78 393 VAL B N 1
ATOM 6487 C CA . VAL B 1 393 ? 61.284 -10.830 5.564 1.00 40.52 393 VAL B CA 1
ATOM 6488 C C . VAL B 1 393 ? 60.534 -10.566 6.859 1.00 39.77 393 VAL B C 1
ATOM 6489 O O . VAL B 1 393 ? 59.807 -9.573 6.968 1.00 44.00 393 VAL B O 1
ATOM 6493 N N . ARG B 1 394 ? 60.714 -11.446 7.838 1.00 43.23 394 ARG B N 1
ATOM 6494 C CA . ARG B 1 394 ? 60.140 -11.281 9.168 1.00 40.60 394 ARG B CA 1
ATOM 6495 C C . ARG B 1 394 ? 61.276 -11.278 10.182 1.00 41.82 394 ARG B C 1
ATOM 6496 O O . ARG B 1 394 ? 62.010 -12.268 10.297 1.00 47.21 394 ARG B O 1
ATOM 6504 N N . GLN B 1 395 ? 61.428 -10.169 10.915 1.00 42.43 395 GLN B N 1
ATOM 6505 C CA . GLN B 1 395 ? 62.582 -10.038 11.803 1.00 46.56 395 GLN B CA 1
ATOM 6506 C C . GLN B 1 395 ? 62.396 -10.767 13.135 1.00 48.43 395 GLN B C 1
ATOM 6507 O O . GLN B 1 395 ? 63.380 -11.236 13.714 1.00 52.71 395 GLN B O 1
ATOM 6513 N N . LYS B 1 396 ? 61.167 -10.872 13.640 1.00 47.71 396 LYS B N 1
ATOM 6514 C CA . LYS B 1 396 ? 60.913 -11.478 14.939 1.00 49.10 396 LYS B CA 1
ATOM 6515 C C . LYS B 1 396 ? 59.602 -12.247 14.882 1.00 48.99 396 LYS B C 1
ATOM 6516 O O . LYS B 1 396 ? 58.667 -11.853 14.179 1.00 42.34 396 LYS B O 1
ATOM 6518 N N . VAL B 1 397 ? 59.540 -13.351 15.626 1.00 43.83 397 VAL B N 1
ATOM 6519 C CA . VAL B 1 397 ? 58.361 -14.211 15.680 1.00 43.60 397 VAL B CA 1
ATOM 6520 C C . VAL B 1 397 ? 57.720 -14.064 17.054 1.00 49.01 397 VAL B C 1
ATOM 6521 O O . VAL B 1 397 ? 58.339 -14.395 18.072 1.00 47.55 397 VAL B O 1
ATOM 6525 N N . ASN B 1 398 ? 56.487 -13.573 17.086 1.00 52.53 398 ASN B N 1
ATOM 6526 C CA . ASN B 1 398 ? 55.738 -13.464 18.338 1.00 53.38 398 ASN B CA 1
ATOM 6527 C C . ASN B 1 398 ? 54.252 -13.508 17.997 1.00 53.08 398 ASN B C 1
ATOM 6528 O O . ASN B 1 398 ? 53.870 -13.924 16.899 1.00 49.33 398 ASN B O 1
ATOM 6533 N N . GLU B 1 399 ? 53.406 -13.073 18.931 1.00 52.32 399 GLU B N 1
ATOM 6534 C CA . GLU B 1 399 ? 51.962 -13.197 18.778 1.00 54.90 399 GLU B CA 1
ATOM 6535 C C . GLU B 1 399 ? 51.311 -11.952 18.174 1.00 52.31 399 GLU B C 1
ATOM 6536 O O . GLU B 1 399 ? 50.110 -11.735 18.369 1.00 49.11 399 GLU B O 1
ATOM 6542 N N . ASN B 1 400 ? 52.064 -11.139 17.450 1.00 47.20 400 ASN B N 1
ATOM 6543 C CA . ASN B 1 400 ? 51.494 -9.929 16.876 1.00 46.59 400 ASN B CA 1
ATOM 6544 C C . ASN B 1 400 ? 50.375 -10.288 15.902 1.00 44.58 400 ASN B C 1
ATOM 6545 O O . ASN B 1 400 ? 50.568 -11.154 15.036 1.00 44.15 400 ASN B O 1
ATOM 6550 N N . PRO B 1 401 ? 49.203 -9.658 16.011 1.00 44.30 401 PRO B N 1
ATOM 6551 C CA . PRO B 1 401 ? 48.076 -10.030 15.140 1.00 45.97 401 PRO B CA 1
ATOM 6552 C C . PRO B 1 401 ? 48.364 -9.885 13.654 1.00 43.81 401 PRO B C 1
ATOM 6553 O O . PRO B 1 401 ? 47.729 -10.576 12.851 1.00 41.37 401 PRO B O 1
ATOM 6557 N N . LEU B 1 402 ? 49.301 -9.018 13.257 1.00 41.06 402 LEU B N 1
ATOM 6558 C CA . LEU B 1 402 ? 49.587 -8.852 11.837 1.00 36.38 402 LEU B CA 1
ATOM 6559 C C . LEU B 1 402 ? 50.160 -10.122 11.229 1.00 38.11 402 LEU B C 1
ATOM 6560 O O . LEU B 1 402 ? 50.057 -10.315 10.017 1.00 33.59 402 LEU B O 1
ATOM 6565 N N . TYR B 1 403 ? 50.750 -10.998 12.039 1.00 38.38 403 TYR B N 1
ATOM 6566 C CA . TYR B 1 403 ? 51.231 -12.279 11.547 1.00 36.01 403 TYR B CA 1
ATOM 6567 C C . TYR B 1 403 ? 50.351 -13.445 11.988 1.00 38.40 403 TYR B C 1
ATOM 6568 O O . TYR B 1 403 ? 50.747 -14.600 11.815 1.00 38.31 403 TYR B O 1
ATOM 6577 N N . ALA B 1 404 ? 49.152 -13.179 12.509 1.00 43.33 404 ALA B N 1
ATOM 6578 C CA . ALA B 1 404 ? 48.235 -14.258 12.865 1.00 42.22 404 ALA B CA 1
ATOM 6579 C C . ALA B 1 404 ? 47.747 -15.004 11.627 1.00 45.04 404 ALA B C 1
ATOM 6580 O O . ALA B 1 404 ? 47.795 -14.503 10.498 1.00 36.71 404 ALA B O 1
ATOM 6582 N N . SER B 1 405 ? 47.250 -16.222 11.871 1.00 40.06 405 SER B N 1
ATOM 6583 C CA . SER B 1 405 ? 46.739 -17.081 10.806 1.00 42.81 405 SER B CA 1
ATOM 6584 C C . SER B 1 405 ? 45.752 -16.345 9.918 1.00 43.40 405 SER B C 1
ATOM 6585 O O . SER B 1 405 ? 45.776 -16.482 8.688 1.00 50.13 405 SER B O 1
ATOM 6588 N N . THR B 1 406 ? 44.862 -15.575 10.521 1.00 41.02 406 THR B N 1
ATOM 6589 C CA . THR B 1 406 ? 43.780 -14.947 9.792 1.00 46.32 406 THR B CA 1
ATOM 6590 C C . THR B 1 406 ? 44.132 -13.544 9.324 1.00 46.09 406 THR B C 1
ATOM 6591 O O . THR B 1 406 ? 43.234 -12.798 8.927 1.00 41.35 406 THR B O 1
ATOM 6595 N N . SER B 1 407 ? 45.416 -13.172 9.360 1.00 41.60 407 SER B N 1
ATOM 6596 C CA . SER B 1 407 ? 45.805 -11.802 9.060 1.00 38.54 407 SER B CA 1
ATOM 6597 C C . SER B 1 407 ? 45.561 -11.461 7.594 1.00 37.18 407 SER B C 1
ATOM 6598 O O . SER B 1 407 ? 46.034 -12.159 6.689 1.00 32.11 407 SER B O 1
ATOM 6601 N N . GLU B 1 408 ? 44.838 -10.361 7.370 1.00 34.80 408 GLU B N 1
ATOM 6602 C CA . GLU B 1 408 ? 44.659 -9.839 6.020 1.00 34.06 408 GLU B CA 1
ATOM 6603 C C . GLU B 1 408 ? 45.979 -9.352 5.429 1.00 31.12 408 GLU B C 1
ATOM 6604 O O . GLU B 1 408 ? 46.133 -9.325 4.199 1.00 27.29 408 GLU B O 1
ATOM 6610 N N . HIS B 1 409 ? 46.933 -8.956 6.281 1.00 31.48 409 HIS B N 1
ATOM 6611 C CA . HIS B 1 409 ? 48.229 -8.486 5.793 1.00 34.89 409 HIS B CA 1
ATOM 6612 C C . HIS B 1 409 ? 49.025 -9.607 5.134 1.00 32.64 409 HIS B C 1
ATOM 6613 O O . HIS B 1 409 ? 49.618 -9.412 4.068 1.00 32.22 409 HIS B O 1
ATOM 6620 N N . VAL B 1 410 ? 49.085 -10.781 5.766 1.00 29.13 410 VAL B N 1
ATOM 6621 C CA . VAL B 1 410 ? 49.812 -11.891 5.152 1.00 30.93 410 VAL B CA 1
ATOM 6622 C C . VAL B 1 410 ? 49.108 -12.343 3.877 1.00 35.36 410 VAL B C 1
ATOM 6623 O O . VAL B 1 410 ? 49.757 -12.669 2.875 1.00 34.55 410 VAL B O 1
ATOM 6627 N N . ASN B 1 411 ? 47.771 -12.378 3.903 1.00 30.81 411 ASN B N 1
ATOM 6628 C CA . ASN B 1 411 ? 46.992 -12.658 2.700 1.00 31.17 411 ASN B CA 1
ATOM 6629 C C . ASN B 1 411 ? 47.418 -11.746 1.552 1.00 30.29 411 ASN B C 1
ATOM 6630 O O . ASN B 1 411 ? 47.651 -12.208 0.430 1.00 30.03 411 ASN B O 1
ATOM 6635 N N . VAL B 1 412 ? 47.558 -10.443 1.821 1.00 25.82 412 VAL B N 1
ATOM 6636 C CA . VAL B 1 412 ? 48.025 -9.543 0.770 1.00 31.65 412 VAL B CA 1
ATOM 6637 C C . VAL B 1 412 ? 49.457 -9.881 0.378 1.00 36.26 412 VAL B C 1
ATOM 6638 O O . VAL B 1 412 ? 49.795 -9.961 -0.814 1.00 34.64 412 VAL B O 1
ATOM 6642 N N . LEU B 1 413 ? 50.315 -10.091 1.378 1.00 32.94 413 LEU B N 1
ATOM 6643 C CA . LEU B 1 413 ? 51.731 -10.326 1.128 1.00 30.19 413 LEU B CA 1
ATOM 6644 C C . LEU B 1 413 ? 51.943 -11.521 0.197 1.00 28.20 413 LEU B C 1
ATOM 6645 O O . LEU B 1 413 ? 52.699 -11.436 -0.776 1.00 29.79 413 LEU B O 1
ATOM 6650 N N . LEU B 1 414 ? 51.296 -12.654 0.492 1.00 25.59 414 LEU B N 1
ATOM 6651 C CA . LEU B 1 414 ? 51.524 -13.858 -0.304 1.00 30.49 414 LEU B CA 1
ATOM 6652 C C . LEU B 1 414 ? 50.989 -13.719 -1.725 1.00 34.88 414 LEU B C 1
ATOM 6653 O O . LEU B 1 414 ? 51.468 -14.413 -2.631 1.00 32.68 414 LEU B O 1
ATOM 6658 N N . THR B 1 415 ? 49.994 -12.855 -1.945 1.00 32.11 415 THR B N 1
ATOM 6659 C CA . THR B 1 415 ? 49.303 -12.814 -3.226 1.00 25.98 415 THR B CA 1
ATOM 6660 C C . THR B 1 415 ? 49.855 -11.760 -4.181 1.00 31.35 415 THR B C 1
ATOM 6661 O O . THR B 1 415 ? 49.275 -11.557 -5.252 1.00 34.35 415 THR B O 1
ATOM 6665 N N . ARG B 1 416 ? 50.974 -11.105 -3.837 1.00 26.82 416 ARG B N 1
ATOM 6666 C CA . ARG B 1 416 ? 51.587 -10.125 -4.732 1.00 29.39 416 ARG B CA 1
ATOM 6667 C C . ARG B 1 416 ? 52.397 -10.770 -5.851 1.00 36.48 416 ARG B C 1
ATOM 6668 O O . ARG B 1 416 ? 52.649 -10.128 -6.878 1.00 33.09 416 ARG B O 1
ATOM 6676 N N . THR B 1 417 ? 52.821 -12.012 -5.684 1.00 34.09 417 THR B N 1
ATOM 6677 C CA . THR B 1 417 ? 53.735 -12.597 -6.644 1.00 36.81 417 THR B CA 1
ATOM 6678 C C . THR B 1 417 ? 52.971 -13.402 -7.683 1.00 37.26 417 THR B C 1
ATOM 6679 O O . THR B 1 417 ? 51.947 -14.026 -7.386 1.00 32.32 417 THR B O 1
ATOM 6683 N N . GLU B 1 418 ? 53.455 -13.353 -8.916 1.00 36.89 418 GLU B N 1
ATOM 6684 C CA . GLU B 1 418 ? 53.020 -14.297 -9.935 1.00 41.79 418 GLU B CA 1
ATOM 6685 C C . GLU B 1 418 ? 53.970 -15.478 -10.060 1.00 43.03 418 GLU B C 1
ATOM 6686 O O . GLU B 1 418 ? 53.724 -16.374 -10.878 1.00 37.89 418 GLU B O 1
ATOM 6692 N N . GLY B 1 419 ? 55.038 -15.508 -9.259 1.00 40.97 419 GLY B N 1
ATOM 6693 C CA . GLY B 1 419 ? 55.963 -16.626 -9.263 1.00 43.41 419 GLY B CA 1
ATOM 6694 C C . GLY B 1 419 ? 56.672 -16.853 -7.942 1.00 44.22 419 GLY B C 1
ATOM 6695 O O . GLY B 1 419 ? 56.068 -17.305 -6.966 1.00 36.94 419 GLY B O 1
ATOM 6696 N N . LYS B 1 420 ? 57.959 -16.531 -7.891 1.00 44.97 420 LYS B N 1
ATOM 6697 C CA . LYS B 1 420 ? 58.762 -16.880 -6.731 1.00 44.38 420 LYS B CA 1
ATOM 6698 C C . LYS B 1 420 ? 58.289 -16.154 -5.477 1.00 43.67 420 LYS B C 1
ATOM 6699 O O . LYS B 1 420 ? 57.966 -14.962 -5.503 1.00 40.92 420 LYS B O 1
ATOM 6705 N N . LEU B 1 421 ? 58.249 -16.891 -4.370 1.00 44.39 421 LEU B N 1
ATOM 6706 C CA . LEU B 1 421 ? 58.013 -16.323 -3.052 1.00 39.41 421 LEU B CA 1
ATOM 6707 C C . LEU B 1 421 ? 59.077 -16.870 -2.115 1.00 41.05 421 LEU B C 1
ATOM 6708 O O . LEU B 1 421 ? 59.209 -18.089 -1.967 1.00 39.18 421 LEU B O 1
ATOM 6713 N N . VAL B 1 422 ? 59.848 -15.978 -1.501 1.00 36.12 422 VAL B N 1
ATOM 6714 C CA . VAL B 1 422 ? 60.755 -16.340 -0.418 1.00 37.31 422 VAL B CA 1
ATOM 6715 C C . VAL B 1 422 ? 60.168 -15.800 0.873 1.00 38.62 422 VAL B C 1
ATOM 6716 O O . VAL B 1 422 ? 59.743 -14.640 0.928 1.00 38.05 422 VAL B O 1
ATOM 6720 N N . TRP B 1 423 ? 60.146 -16.637 1.907 1.00 36.74 423 TRP B N 1
ATOM 6721 C CA . TRP B 1 423 ? 59.695 -16.256 3.242 1.00 37.26 423 TRP B CA 1
ATOM 6722 C C . TRP B 1 423 ? 60.901 -16.402 4.172 1.00 43.14 423 TRP B C 1
ATOM 6723 O O . TRP B 1 423 ? 61.199 -17.495 4.665 1.00 35.80 423 TRP B O 1
ATOM 6734 N N . LYS B 1 424 ? 61.603 -15.295 4.404 1.00 39.53 424 LYS B N 1
ATOM 6735 C CA . LYS B 1 424 ? 62.744 -15.279 5.308 1.00 44.29 424 LYS B CA 1
ATOM 6736 C C . LYS B 1 424 ? 62.253 -14.947 6.710 1.00 43.89 424 LYS B C 1
ATOM 6737 O O . LYS B 1 424 ? 61.558 -13.940 6.908 1.00 40.08 424 LYS B O 1
ATOM 6743 N N . THR B 1 425 ? 62.605 -15.795 7.673 1.00 41.83 425 THR B N 1
ATOM 6744 C CA . THR B 1 425 ? 62.051 -15.700 9.020 1.00 44.13 425 THR B CA 1
ATOM 6745 C C . THR B 1 425 ? 62.983 -16.440 9.976 1.00 45.65 425 THR B C 1
ATOM 6746 O O . THR B 1 425 ? 64.083 -16.855 9.601 1.00 47.05 425 THR B O 1
ATOM 6750 N N . LEU B 1 426 ? 62.547 -16.588 11.221 1.00 46.66 426 LEU B N 1
ATOM 6751 C CA . LEU B 1 426 ? 63.271 -17.356 12.223 1.00 45.39 426 LEU B CA 1
ATOM 6752 C C . LEU B 1 426 ? 62.637 -18.733 12.364 1.00 42.21 426 LEU B C 1
ATOM 6753 O O . LEU B 1 426 ? 61.424 -18.895 12.198 1.00 43.58 426 LEU B O 1
ATOM 6758 N N . SER B 1 427 ? 63.470 -19.724 12.668 1.00 42.01 427 SER B N 1
ATOM 6759 C CA . SER B 1 427 ? 62.968 -21.061 12.961 1.00 49.08 427 SER B CA 1
ATOM 6760 C C . SER B 1 427 ? 61.911 -21.011 14.062 1.00 51.56 427 SER B C 1
ATOM 6761 O O . SER B 1 427 ? 62.036 -20.261 15.036 1.00 51.15 427 SER B O 1
ATOM 6764 N N . GLY B 1 428 ? 60.860 -21.814 13.903 1.00 51.71 428 GLY B N 1
ATOM 6765 C CA . GLY B 1 428 ? 59.721 -21.778 14.794 1.00 45.81 428 GLY B CA 1
ATOM 6766 C C . GLY B 1 428 ? 58.568 -20.915 14.320 1.00 38.73 428 GLY B C 1
ATOM 6767 O O . GLY B 1 428 ? 57.500 -20.940 14.943 1.00 48.03 428 GLY B O 1
ATOM 6768 N N . ASP B 1 429 ? 58.747 -20.150 13.254 1.00 38.93 429 ASP B N 1
ATOM 6769 C CA . ASP B 1 429 ? 57.641 -19.372 12.702 1.00 39.33 429 ASP B CA 1
ATOM 6770 C C . ASP B 1 429 ? 56.468 -20.290 12.359 1.00 39.70 429 ASP B C 1
ATOM 6771 O O . ASP B 1 429 ? 56.615 -21.160 11.491 1.00 45.73 429 ASP B O 1
ATOM 6776 N N . PRO B 1 430 ? 55.295 -20.116 12.981 1.00 44.04 430 PRO B N 1
ATOM 6777 C CA . PRO B 1 430 ? 54.147 -20.990 12.666 1.00 43.08 430 PRO B CA 1
ATOM 6778 C C . PRO B 1 430 ? 53.736 -20.971 11.202 1.00 46.95 430 PRO B C 1
ATOM 6779 O O . PRO B 1 430 ? 53.074 -21.915 10.751 1.00 44.48 430 PRO B O 1
ATOM 6783 N N . TRP B 1 431 ? 54.075 -19.916 10.451 1.00 44.06 431 TRP B N 1
ATOM 6784 C CA . TRP B 1 431 ? 53.704 -19.857 9.041 1.00 43.47 431 TRP B CA 1
ATOM 6785 C C . TRP B 1 431 ? 54.475 -20.856 8.192 1.00 46.17 431 TRP B C 1
ATOM 6786 O O . TRP B 1 431 ? 54.039 -21.161 7.076 1.00 44.88 431 TRP B O 1
ATOM 6797 N N . ILE B 1 432 ? 55.596 -21.379 8.697 1.00 44.83 432 ILE B N 1
ATOM 6798 C CA . ILE B 1 432 ? 56.424 -22.292 7.912 1.00 44.89 432 ILE B CA 1
ATOM 6799 C C . ILE B 1 432 ? 55.659 -23.562 7.552 1.00 49.25 432 ILE B C 1
ATOM 6800 O O . ILE B 1 432 ? 55.860 -24.133 6.471 1.00 49.55 432 ILE B O 1
ATOM 6805 N N . LYS B 1 433 ? 54.757 -24.014 8.428 1.00 44.63 433 LYS B N 1
ATOM 6806 C CA . LYS B 1 433 ? 54.042 -25.259 8.163 1.00 46.22 433 LYS B CA 1
ATOM 6807 C C . LYS B 1 433 ? 53.169 -25.139 6.917 1.00 48.89 433 LYS B C 1
ATOM 6808 O O . LYS B 1 433 ? 53.244 -25.976 6.008 1.00 52.20 433 LYS B O 1
ATOM 6814 N N . THR B 1 434 ? 52.335 -24.099 6.854 1.00 47.37 434 THR B N 1
ATOM 6815 C CA . THR B 1 434 ? 51.483 -23.918 5.683 1.00 50.56 434 THR B CA 1
ATOM 6816 C C . THR B 1 434 ? 52.306 -23.639 4.430 1.00 45.69 434 THR B C 1
ATOM 6817 O O . THR B 1 434 ? 52.004 -24.170 3.354 1.00 43.46 434 THR B O 1
ATOM 6821 N N . LEU B 1 435 ? 53.358 -22.824 4.553 1.00 43.14 435 LEU B N 1
ATOM 6822 C CA . LEU B 1 435 ? 54.136 -22.431 3.380 1.00 48.15 435 LEU B CA 1
ATOM 6823 C C . LEU B 1 435 ? 54.816 -23.630 2.736 1.00 49.12 435 LEU B C 1
ATOM 6824 O O . LEU B 1 435 ? 54.826 -23.763 1.505 1.00 51.80 435 LEU B O 1
ATOM 6829 N N . GLN B 1 436 ? 55.388 -24.516 3.552 1.00 46.62 436 GLN B N 1
ATOM 6830 C CA . GLN B 1 436 ? 56.057 -25.698 3.029 1.00 48.09 436 GLN B CA 1
ATOM 6831 C C . GLN B 1 436 ? 55.087 -26.817 2.676 1.00 50.26 436 GLN B C 1
ATOM 6832 O O . GLN B 1 436 ? 55.427 -27.678 1.860 1.00 50.60 436 GLN B O 1
ATOM 6838 N N . ASN B 1 437 ? 53.896 -26.835 3.267 1.00 48.59 437 ASN B N 1
ATOM 6839 C CA . ASN B 1 437 ? 52.907 -27.881 3.008 1.00 49.15 437 ASN B CA 1
ATOM 6840 C C . ASN B 1 437 ? 51.559 -27.241 2.711 1.00 49.90 437 ASN B C 1
ATOM 6841 O O . ASN B 1 437 ? 50.631 -27.320 3.526 1.00 52.03 437 ASN B O 1
ATOM 6846 N N . PRO B 1 438 ? 51.411 -26.616 1.541 1.00 48.16 438 PRO B N 1
ATOM 6847 C CA . PRO B 1 438 ? 50.163 -25.932 1.232 1.00 48.91 438 PRO B CA 1
ATOM 6848 C C . PRO B 1 438 ? 49.013 -26.921 1.168 1.00 47.47 438 PRO B C 1
ATOM 6849 O O . PRO B 1 438 ? 49.216 -28.117 0.894 1.00 43.02 438 PRO B O 1
ATOM 6853 N N . PRO B 1 439 ? 47.787 -26.459 1.409 1.00 49.35 439 PRO B N 1
ATOM 6854 C CA . PRO B 1 439 ? 46.634 -27.369 1.385 1.00 47.58 439 PRO B CA 1
ATOM 6855 C C . PRO B 1 439 ? 46.506 -28.087 0.053 1.00 48.58 439 PRO B C 1
ATOM 6856 O O . PRO B 1 439 ? 46.790 -27.533 -1.010 1.00 51.55 439 PRO B O 1
ATOM 6860 N N . LYS B 1 440 ? 46.084 -29.341 0.119 1.00 50.89 440 LYS B N 1
ATOM 6861 C CA . LYS B 1 440 ? 45.877 -30.101 -1.100 1.00 47.03 440 LYS B CA 1
ATOM 6862 C C . LYS B 1 440 ? 44.490 -29.819 -1.666 1.00 50.23 440 LYS B C 1
ATOM 6863 O O . LYS B 1 440 ? 43.596 -29.311 -0.985 1.00 51.63 440 LYS B O 1
ATOM 6869 N N . GLY B 1 441 ? 44.323 -30.147 -2.935 1.00 59.40 441 GLY B N 1
ATOM 6870 C CA . GLY B 1 441 ? 43.103 -29.813 -3.634 1.00 58.42 441 GLY B CA 1
ATOM 6871 C C . GLY B 1 441 ? 43.418 -29.329 -5.028 1.00 56.48 441 GLY B C 1
ATOM 6872 O O . GLY B 1 441 ? 44.583 -29.063 -5.339 1.00 58.07 441 GLY B O 1
ATOM 6873 N N . ASN B 1 442 ? 42.403 -29.223 -5.881 1.00 53.85 442 ASN B N 1
ATOM 6874 C CA . ASN B 1 442 ? 42.571 -28.703 -7.236 1.00 59.15 442 ASN B CA 1
ATOM 6875 C C . ASN B 1 442 ? 42.173 -27.232 -7.178 1.00 55.98 442 ASN B C 1
ATOM 6876 O O . ASN B 1 442 ? 41.001 -26.875 -7.274 1.00 56.98 442 ASN B O 1
ATOM 6881 N N . PHE B 1 443 ? 43.166 -26.374 -6.987 1.00 57.64 443 PHE B N 1
ATOM 6882 C CA . PHE B 1 443 ? 42.975 -24.942 -7.102 1.00 50.02 443 PHE B CA 1
ATOM 6883 C C . PHE B 1 443 ? 43.291 -24.452 -8.501 1.00 50.98 443 PHE B C 1
ATOM 6884 O O . PHE B 1 443 ? 43.490 -23.250 -8.709 1.00 49.31 443 PHE B O 1
ATOM 6892 N N . LYS B 1 444 ? 43.326 -25.364 -9.466 1.00 47.06 444 LYS B N 1
ATOM 6893 C CA . LYS B 1 444 ? 43.578 -25.019 -10.853 1.00 54.03 444 LYS B CA 1
ATOM 6894 C C . LYS B 1 444 ? 42.273 -24.638 -11.545 1.00 53.55 444 LYS B C 1
ATOM 6895 O O . LYS B 1 444 ? 41.232 -25.265 -11.328 1.00 55.65 444 LYS B O 1
ATOM 6901 N N . ALA B 1 445 ? 42.327 -23.592 -12.360 1.00 52.27 445 ALA B N 1
ATOM 6902 C CA . ALA B 1 445 ? 41.239 -23.257 -13.267 1.00 47.67 445 ALA B CA 1
ATOM 6903 C C . ALA B 1 445 ? 41.810 -23.068 -14.663 1.00 48.43 445 ALA B C 1
ATOM 6904 O O . ALA B 1 445 ? 42.994 -22.759 -14.833 1.00 46.12 445 ALA B O 1
ATOM 6906 N N . THR B 1 446 ? 40.963 -23.271 -15.670 1.00 50.81 446 THR B N 1
ATOM 6907 C CA . THR B 1 446 ? 41.386 -23.030 -17.040 1.00 48.31 446 THR B CA 1
ATOM 6908 C C . THR B 1 446 ? 41.192 -21.557 -17.406 1.00 49.21 446 THR B C 1
ATOM 6909 O O . THR B 1 446 ? 40.381 -20.842 -16.810 1.00 51.90 446 THR B O 1
ATOM 6913 N N . ILE B 1 447 ? 41.980 -21.105 -18.387 1.00 47.67 447 ILE B N 1
ATOM 6914 C CA . ILE B 1 447 ? 41.795 -19.772 -18.965 1.00 51.25 447 ILE B CA 1
ATOM 6915 C C . ILE B 1 447 ? 40.354 -19.577 -19.421 1.00 55.87 447 ILE B C 1
ATOM 6916 O O . ILE B 1 447 ? 39.776 -18.491 -19.275 1.00 46.91 447 ILE B O 1
ATOM 6921 N N . LYS B 1 448 ? 39.756 -20.624 -19.998 1.00 54.79 448 LYS B N 1
ATOM 6922 C CA . LYS B 1 448 ? 38.390 -20.512 -20.497 1.00 52.33 448 LYS B CA 1
ATOM 6923 C C . LYS B 1 448 ? 37.407 -20.257 -19.360 1.00 50.45 448 LYS B C 1
ATOM 6924 O O . LYS B 1 448 ? 36.486 -19.443 -19.497 1.00 53.47 448 LYS B O 1
ATOM 6930 N N . GLU B 1 449 ? 37.583 -20.950 -18.233 1.00 47.50 449 GLU B N 1
ATOM 6931 C CA . GLU B 1 449 ? 36.724 -20.717 -17.077 1.00 47.11 449 GLU B CA 1
ATOM 6932 C C . GLU B 1 449 ? 36.844 -19.283 -16.589 1.00 44.88 449 GLU B C 1
ATOM 6933 O O . GLU B 1 449 ? 35.850 -18.671 -16.180 1.00 41.96 449 GLU B O 1
ATOM 6939 N N . TRP B 1 450 ? 38.062 -18.734 -16.608 1.00 52.25 450 TRP B N 1
ATOM 6940 C CA . TRP B 1 450 ? 38.233 -17.333 -16.241 1.00 45.19 450 TRP B CA 1
ATOM 6941 C C . TRP B 1 450 ? 37.506 -16.415 -17.219 1.00 49.65 450 TRP B C 1
ATOM 6942 O O . TRP B 1 450 ? 36.826 -15.469 -16.801 1.00 48.82 450 TRP B O 1
ATOM 6953 N N . GLU B 1 451 ? 37.627 -16.683 -18.523 1.00 44.51 451 GLU B N 1
ATOM 6954 C CA . GLU B 1 451 ? 37.023 -15.796 -19.513 1.00 46.91 451 GLU B CA 1
ATOM 6955 C C . GLU B 1 451 ? 35.503 -15.788 -19.399 1.00 46.31 451 GLU B C 1
ATOM 6956 O O . GLU B 1 451 ? 34.865 -14.740 -19.565 1.00 45.28 451 GLU B O 1
ATOM 6962 N N . VAL B 1 452 ? 34.905 -16.945 -19.111 1.00 48.14 452 VAL B N 1
ATOM 6963 C CA . VAL B 1 452 ? 33.457 -17.013 -18.943 1.00 48.24 452 VAL B CA 1
ATOM 6964 C C . VAL B 1 452 ? 33.025 -16.213 -17.718 1.00 47.54 452 VAL B C 1
ATOM 6965 O O . VAL B 1 452 ? 32.077 -15.418 -17.773 1.00 49.45 452 VAL B O 1
ATOM 6969 N N . GLU B 1 453 ? 33.707 -16.416 -16.590 1.00 40.97 453 GLU B N 1
ATOM 6970 C CA . GLU B 1 453 ? 33.431 -15.598 -15.414 1.00 41.06 453 GLU B CA 1
ATOM 6971 C C . GLU B 1 453 ? 33.581 -14.118 -15.736 1.00 42.12 453 GLU B C 1
ATOM 6972 O O . GLU B 1 453 ? 32.714 -13.302 -15.403 1.00 44.06 453 GLU B O 1
ATOM 6978 N N . HIS B 1 454 ? 34.677 -13.760 -16.405 1.00 43.83 454 HIS B N 1
ATOM 6979 C CA . HIS B 1 454 ? 34.951 -12.358 -16.696 1.00 41.42 454 HIS B CA 1
ATOM 6980 C C . HIS B 1 454 ? 33.924 -11.766 -17.665 1.00 46.24 454 HIS B C 1
ATOM 6981 O O . HIS B 1 454 ? 33.500 -10.614 -17.498 1.00 43.11 454 HIS B O 1
ATOM 6988 N N . ALA B 1 455 ? 33.502 -12.538 -18.675 1.00 44.84 455 ALA B N 1
ATOM 6989 C CA . ALA B 1 455 ? 32.531 -12.027 -19.640 1.00 47.56 455 ALA B CA 1
ATOM 6990 C C . ALA B 1 455 ? 31.195 -11.741 -18.976 1.00 48.63 455 ALA B C 1
ATOM 6991 O O . ALA B 1 455 ? 30.526 -10.753 -19.304 1.00 51.53 455 ALA B O 1
ATOM 6993 N N . SER B 1 456 ? 30.791 -12.590 -18.034 1.00 46.61 456 SER B N 1
ATOM 6994 C CA . SER B 1 456 ? 29.541 -12.353 -17.324 1.00 53.39 456 SER B CA 1
ATOM 6995 C C . SER B 1 456 ? 29.592 -11.047 -16.541 1.00 53.12 456 SER B C 1
ATOM 6996 O O . SER B 1 456 ? 28.598 -10.314 -16.473 1.00 57.57 456 SER B O 1
ATOM 6999 N N . ILE B 1 457 ? 30.746 -10.730 -15.954 1.00 50.62 457 ILE B N 1
ATOM 7000 C CA . ILE B 1 457 ? 30.877 -9.489 -15.198 1.00 43.57 457 ILE B CA 1
ATOM 7001 C C . ILE B 1 457 ? 30.886 -8.296 -16.140 1.00 40.87 457 ILE B C 1
ATOM 7002 O O . ILE B 1 457 ? 30.210 -7.286 -15.900 1.00 45.25 457 ILE B O 1
ATOM 7007 N N . MET B 1 458 ? 31.671 -8.384 -17.216 1.00 40.80 458 MET B N 1
ATOM 7008 C CA . MET B 1 458 ? 31.718 -7.302 -18.195 1.00 43.89 458 MET B CA 1
ATOM 7009 C C . MET B 1 458 ? 30.345 -7.049 -18.794 1.00 52.57 458 MET B C 1
ATOM 7010 O O . MET B 1 458 ? 29.973 -5.899 -19.057 1.00 51.12 458 MET B O 1
ATOM 7015 N N . ALA B 1 459 ? 29.582 -8.118 -19.024 1.00 43.75 459 ALA B N 1
ATOM 7016 C CA . ALA B 1 459 ? 28.235 -7.955 -19.551 1.00 54.76 459 ALA B CA 1
ATOM 7017 C C . ALA B 1 459 ? 27.357 -7.170 -18.589 1.00 59.71 459 ALA B C 1
ATOM 7018 O O . ALA B 1 459 ? 26.494 -6.403 -19.025 1.00 69.21 459 ALA B O 1
ATOM 7020 N N . GLY B 1 460 ? 27.566 -7.331 -17.286 1.00 55.63 460 GLY B N 1
ATOM 7021 C CA . GLY B 1 460 ? 26.776 -6.595 -16.321 1.00 57.63 460 GLY B CA 1
ATOM 7022 C C . GLY B 1 460 ? 27.238 -5.162 -16.155 1.00 65.69 460 GLY B C 1
ATOM 7023 O O . GLY B 1 460 ? 26.419 -4.249 -16.013 1.00 72.36 460 GLY B O 1
ATOM 7024 N N . ILE B 1 461 ? 28.559 -4.959 -16.170 1.00 60.92 461 ILE B N 1
ATOM 7025 C CA . ILE B 1 461 ? 29.119 -3.616 -16.034 1.00 61.44 461 ILE B CA 1
ATOM 7026 C C . ILE B 1 461 ? 28.667 -2.723 -17.181 1.00 71.15 461 ILE B C 1
ATOM 7027 O O . ILE B 1 461 ? 28.343 -1.544 -16.982 1.00 74.12 461 ILE B O 1
ATOM 7032 N N . CYS B 1 462 ? 28.644 -3.262 -18.397 1.00 71.51 462 CYS B N 1
ATOM 7033 C CA . CYS B 1 462 ? 28.315 -2.474 -19.579 1.00 78.27 462 CYS B CA 1
ATOM 7034 C C . CYS B 1 462 ? 26.814 -2.266 -19.763 1.00 88.28 462 CYS B C 1
ATOM 7035 O O . CYS B 1 462 ? 26.418 -1.544 -20.685 1.00 92.43 462 CYS B O 1
ATOM 7038 N N . SER B 1 463 ? 25.978 -2.872 -18.915 1.00 85.17 463 SER B N 1
ATOM 7039 C CA . SER B 1 463 ? 24.541 -2.620 -18.919 1.00 87.28 463 SER B CA 1
ATOM 7040 C C . SER B 1 463 ? 24.201 -1.502 -17.937 1.00 92.06 463 SER B C 1
ATOM 7041 O O . SER B 1 463 ? 23.993 -0.353 -18.344 1.00 91.17 463 SER B O 1
ATOM 7044 N N . HIS B 1 464 ? 24.134 -1.842 -16.648 1.00 92.25 464 HIS B N 1
ATOM 7045 C CA . HIS B 1 464 ? 24.007 -0.878 -15.547 1.00 92.47 464 HIS B CA 1
ATOM 7046 C C . HIS B 1 464 ? 22.878 0.142 -15.717 1.00 95.14 464 HIS B C 1
ATOM 7047 O O . HIS B 1 464 ? 22.903 1.215 -15.103 1.00 92.30 464 HIS B O 1
#

Secondary structure (DSSP, 8-state):
-EEE--TT-BEEE--TTS-EETTEEEE-HHHHHH-GGGGGGHHHHHHHHHTTT------EEEE-SS-B-HHHHHHHHHHHHHHHHHHHHHHHHHHHHHHH---TTSGGGG-EEEETTT---SEEEETTTTEEEEGGG--SEEEESGGGSS-HHHHHHHHGGG--SS-----EEEEEESTTSSHHHHHHHH--TTSEEEESSHHHHHHHHHHHHHHH------EEHHHHHHH---S--SEEEEETGGGS-HHHHHHHHHHH--SSEEEEEE-TTS-----TT-PPP-------SEEEEE-EESSS-HHHHHHHHHHHSTT--EE-----PPPEEESS----PPTTEEEEES-HHHHHHHHHHTTTSEEEETGGGTT--EEEEEEE-S--S--GGGSTT-HHHHHHHTTEEEEEEEE--TT-THHHHHHSPPPS--B--HHHHHHHHHHHHHHHH-/-EEE--TTSEEEE--TT--EETTEEEE-HHHHHH-GGGGGGHHHHHHHHHHH-------EEEE-SSEE-HHHHHHHHHHHHHHHHHHHHHHHHHHHHHHH-PPTTSGGGG-EEEETTT---SEEEETTTTEEEEGGG--SEEEESGGGSS-HHHHHHHHHTT--SS-----EEEEEE-TTSSHHHHHHHH--TTSEEEESSHHHHHHHHHHHHHHH------EEHHHHHHH---S--SEEEEETGGGS-HHHHHHHHHHH--SSEEEEEE-TTS-----TT-PPP-------SEEEEE-EESSS-HHHHHHHHHHHSTT--EE-----PPPEEESSS---PPTTEEEEES-HHHHHHHHHHTTTSEEEEHHHHTT--EEEEEEE-S--S--GGGSTT-HHHHHHHTTEEEEEEEE--TT-THHHHHHSPPPS--B--HHHHHHHHHHHHHHHTT-

Radius of gyration: 34.01 Å; Cα contacts (8 Å, |Δi|>4): 1938; chains: 2; bounding box: 67×70×102 Å

Sequence (909 aa):
GIIETPRGAIKVTAQPTDHVVGEYLVLSPQTVLRSQKLSLIHALAEQVKTCTHNGYDGRVLVPSGYAISPEDFQSLSESATMVYNEREFVNRKLHHIAMHGPALNTDEESYELVRAERTEHEYVYDVDQRRCCKKEEAAGLVLVGDLTNPPYHEFAYEGLKIRPACPYKIAVIGVFGVPGSGKSAIIKNLVTRQDLVTSGKKENCQEITTDVMRQRGLEISARTVDSLLLNGCNRPVDVLYVDEAFACHSGTLLALIALVRPRQKVVLCGDPKQCGFFNNMMQMKVNYNHNICTQVYHHKSISRRCTLPVTAIVSSLHYEGKMRTTNEYNKPIVVDTTGSTKPDPGDLVLTCFRGWVKQLQIDYRGYEVMTAAASQGLTRKGVYAVRQKVNENPLYASTSEHVNVLLTRTEGKLVWKTLSGDPWIKTLQNPPKGNFKATIKEWEVEHASIMAGICSGIIETPRGAIKVTAQPTDHVVGEYLVLSPQTVLRSQKLSLIHALAEQVKTCTHNAYDGRVLVPSGYAISPEDFQSLSESATMVYNEREFVNRKLHHIAMHGPALNTDEESYELVRAERTEHEYVYDVDQRRCCKKEEAAGLVLVGDLTNPPYHEFAYEGLKIRPACPYKIAVIGVFGVPGSGKSAIIKNLVTRQDLVTSGKKENCQEITTDVMRQRGLEISARTVDSLLLNGCNRPVDVLYVDEAFACHSGTLLALIALVRPRQKVVLCGDPKQCGFFNMMQMKVNYNHNICTQVYHKSISRRCTLPVTAIVSSLHYEGKMRTTNEYNKPIVVDTTGSTKPDPGDLVLTCFRGWVKQLQIDYRGYEVVMTAAASQGLTRKGVYAVRQKVNENPLYASTSEHVNVLLTRTEGKLVWKTLSGDPWIKTLQNPPKGNFKATIKEWEVEHASIMAGICSH